Protein AF-0000000071798470 (afdb_homodimer)

Structure (mmCIF, N/CA/C/O backbone):
data_AF-0000000071798470-model_v1
#
loop_
_entity.id
_entity.type
_entity.pdbx_description
1 polymer 'STAS domain-containing protein'
#
loop_
_atom_site.group_PDB
_atom_site.id
_atom_site.type_symbol
_atom_site.label_atom_id
_atom_site.label_alt_id
_atom_site.label_comp_id
_atom_site.label_asym_id
_atom_site.label_entity_id
_atom_site.label_seq_id
_atom_site.pdbx_PDB_ins_code
_atom_site.Cartn_x
_atom_site.Cartn_y
_atom_site.Cartn_z
_atom_site.occupancy
_atom_site.B_iso_or_equiv
_atom_site.auth_seq_id
_atom_site.auth_comp_id
_atom_site.auth_asym_id
_atom_site.auth_atom_id
_atom_site.pdbx_PDB_model_num
ATOM 1 N N . MET A 1 1 ? -68.875 34.469 17.703 1 19.11 1 MET A N 1
ATOM 2 C CA . MET A 1 1 ? -67.625 35.062 17.219 1 19.11 1 MET A CA 1
ATOM 3 C C . MET A 1 1 ? -66.5 34.094 17.344 1 19.11 1 MET A C 1
ATOM 5 O O . MET A 1 1 ? -65.375 34.406 16.984 1 19.11 1 MET A O 1
ATOM 9 N N . ASP A 1 2 ? -66.625 33.125 18.172 1 19.61 2 ASP A N 1
ATOM 10 C CA . ASP A 1 2 ? -65.562 32.344 18.781 1 19.61 2 ASP A CA 1
ATOM 11 C C . ASP A 1 2 ? -64.938 31.375 17.781 1 19.61 2 ASP A C 1
ATOM 13 O O . ASP A 1 2 ? -64.312 30.391 18.156 1 19.61 2 ASP A O 1
ATOM 17 N N . SER A 1 3 ? -65.188 31.5 16.516 1 21 3 SER A N 1
ATOM 18 C CA . SER A 1 3 ? -64.75 30.422 15.617 1 21 3 SER A CA 1
ATOM 19 C C . SER A 1 3 ? -63.25 30.406 15.484 1 21 3 SER A C 1
ATOM 21 O O . SER A 1 3 ? -62.656 31.188 14.727 1 21 3 SER A O 1
ATOM 23 N N . VAL A 1 4 ? -62.594 30.438 16.641 1 23.03 4 VAL A N 1
ATOM 24 C CA . VAL A 1 4 ? -61.125 30.312 16.578 1 23.03 4 VAL A CA 1
ATOM 25 C C . VAL A 1 4 ? -60.75 29.109 15.727 1 23.03 4 VAL A C 1
ATOM 27 O O . VAL A 1 4 ? -61.125 27.984 16.031 1 23.03 4 VAL A O 1
ATOM 30 N N . SER A 1 5 ? -60.719 29.281 14.43 1 22.98 5 SER A N 1
ATOM 31 C CA . SER A 1 5 ? -60.25 28.297 13.445 1 22.98 5 SER A CA 1
ATOM 32 C C . SER A 1 5 ? -59.031 27.562 13.93 1 22.98 5 SER A C 1
ATOM 34 O O . SER A 1 5 ? -58.031 28.203 14.344 1 22.98 5 SER A O 1
ATOM 36 N N . LEU A 1 6 ? -59.219 26.5 14.625 1 24.48 6 LEU A N 1
ATOM 37 C CA . LEU A 1 6 ? -58.281 25.484 15.062 1 24.48 6 LEU A CA 1
ATOM 38 C C . LEU A 1 6 ? -57.188 25.266 14.008 1 24.48 6 LEU A C 1
ATOM 40 O O . LEU A 1 6 ? -57.5 24.812 12.898 1 24.48 6 LEU A O 1
ATOM 44 N N . LEU A 1 7 ? -56.344 26.297 13.805 1 26.36 7 LEU A N 1
ATOM 45 C CA . LEU A 1 7 ? -55.125 26.031 13.031 1 26.36 7 LEU A CA 1
ATOM 46 C C . LEU A 1 7 ? -54.594 24.641 13.336 1 26.36 7 LEU A C 1
ATOM 48 O O . LEU A 1 7 ? -54.406 24.297 14.508 1 26.36 7 LEU A O 1
ATOM 52 N N . GLY A 1 8 ? -55.031 23.594 12.641 1 27.8 8 GLY A N 1
ATOM 53 C CA . GLY A 1 8 ? -54.625 22.188 12.695 1 27.8 8 GLY A CA 1
ATOM 54 C C . GLY A 1 8 ? -53.156 22.016 13.055 1 27.8 8 GLY A C 1
ATOM 55 O O . GLY A 1 8 ? -52.375 22.969 12.992 1 27.8 8 GLY A O 1
ATOM 56 N N . PRO A 1 9 ? -52.906 21.078 13.922 1 30.75 9 PRO A N 1
ATOM 57 C CA . PRO A 1 9 ? -51.562 20.781 14.359 1 30.75 9 PRO A CA 1
ATOM 58 C C . PRO A 1 9 ? -50.531 20.938 13.234 1 30.75 9 PRO A C 1
ATOM 60 O O . PRO A 1 9 ? -50.875 20.812 12.055 1 30.75 9 PRO A O 1
ATOM 63 N N . PRO A 1 10 ? -49.531 21.703 13.414 1 31.58 10 PRO A N 1
ATOM 64 C CA . PRO A 1 10 ? -48.5 21.859 12.359 1 31.58 10 PRO A CA 1
ATOM 65 C C . PRO A 1 10 ? -48.281 20.562 11.586 1 31.58 10 PRO A C 1
ATOM 67 O O . PRO A 1 10 ? -48.281 19.484 12.164 1 31.58 10 PRO A O 1
ATOM 70 N N . ALA A 1 11 ? -48.844 20.359 10.391 1 33.94 11 ALA A N 1
ATOM 71 C CA . ALA A 1 11 ? -48.781 19.266 9.422 1 33.94 11 ALA A CA 1
ATOM 72 C C . ALA A 1 11 ? -47.406 18.562 9.508 1 33.94 11 ALA A C 1
ATOM 74 O O . ALA A 1 11 ? -46.375 19.203 9.5 1 33.94 11 ALA A O 1
ATOM 75 N N . GLN A 1 12 ? -47.375 17.484 10.273 1 38.31 12 GLN A N 1
ATOM 76 C CA . GLN A 1 12 ? -46.219 16.578 10.242 1 38.31 12 GLN A CA 1
ATOM 77 C C . GLN A 1 12 ? -45.594 16.547 8.859 1 38.31 12 GLN A C 1
ATOM 79 O O . GLN A 1 12 ? -46.281 16.438 7.848 1 38.31 12 GLN A O 1
ATOM 84 N N . PRO A 1 13 ? -44.438 17.094 8.719 1 47.56 13 PRO A N 1
ATOM 85 C CA . PRO A 1 13 ? -43.812 17.172 7.395 1 47.56 13 PRO A CA 1
ATOM 86 C C . PRO A 1 13 ? -43.938 15.867 6.598 1 47.56 13 PRO A C 1
ATOM 88 O O . PRO A 1 13 ? -43.812 14.781 7.16 1 47.56 13 PRO A O 1
ATOM 91 N N . LYS A 1 14 ? -44.75 15.711 5.605 1 51.59 14 LYS A N 1
ATOM 92 C CA . LYS A 1 14 ? -44.938 14.656 4.625 1 51.59 14 LYS A CA 1
ATOM 93 C C . LYS A 1 14 ? -43.625 14.031 4.203 1 51.59 14 LYS A C 1
ATOM 95 O O . LYS A 1 14 ? -42.625 14.75 3.99 1 51.59 14 LYS A O 1
ATOM 100 N N . ALA A 1 15 ? -43.438 12.703 4.375 1 65.81 15 ALA A N 1
ATOM 101 C CA . ALA A 1 15 ? -42.312 11.914 3.9 1 65.81 15 ALA A CA 1
ATOM 102 C C . ALA A 1 15 ? -42.031 12.188 2.424 1 65.81 15 ALA A C 1
ATOM 104 O O . ALA A 1 15 ? -42.969 12.188 1.604 1 65.81 15 ALA A O 1
ATOM 105 N N . VAL A 1 16 ? -40.938 12.844 2.086 1 72.38 16 VAL A N 1
ATOM 106 C CA . VAL A 1 16 ? -40.562 13.141 0.707 1 72.38 16 VAL A CA 1
ATOM 107 C C . VAL A 1 16 ? -39.531 12.133 0.22 1 72.38 16 VAL A C 1
ATOM 109 O O . VAL A 1 16 ? -38.531 11.867 0.908 1 72.38 16 VAL A O 1
ATOM 112 N N . ASN A 1 17 ? -39.969 11.398 -0.788 1 76.12 17 ASN A N 1
ATOM 113 C CA . ASN A 1 17 ? -38.969 10.531 -1.43 1 76.12 17 ASN A CA 1
ATOM 114 C C . ASN A 1 17 ? -37.906 11.344 -2.17 1 76.12 17 ASN A C 1
ATOM 116 O O . ASN A 1 17 ? -38.062 12.555 -2.348 1 76.12 17 ASN A O 1
ATOM 120 N N . GLN A 1 18 ? -36.906 10.742 -2.498 1 82.25 18 GLN A N 1
ATOM 121 C CA . GLN A 1 18 ? -35.781 11.422 -3.094 1 82.25 18 GLN A CA 1
ATOM 122 C C . GLN A 1 18 ? -36.156 12.062 -4.426 1 82.25 18 GLN A C 1
ATOM 124 O O . GLN A 1 18 ? -35.688 13.172 -4.738 1 82.25 18 GLN A O 1
ATOM 129 N N . ASP A 1 19 ? -36.938 11.352 -5.168 1 76.81 19 ASP A N 1
ATOM 130 C CA . ASP A 1 19 ? -37.344 11.891 -6.465 1 76.81 19 ASP A CA 1
ATOM 131 C C . ASP A 1 19 ? -38.156 13.156 -6.301 1 76.81 19 ASP A C 1
ATOM 133 O O . ASP A 1 19 ? -38 14.117 -7.059 1 76.81 19 ASP A O 1
ATOM 137 N N . GLU A 1 20 ? -39.031 13.062 -5.375 1 75 20 GLU A N 1
ATOM 138 C CA . GLU A 1 20 ? -39.875 14.227 -5.066 1 75 20 GLU A CA 1
ATOM 139 C C . GLU A 1 20 ? -39.031 15.383 -4.559 1 75 20 GLU A C 1
ATOM 141 O O . GLU A 1 20 ? -39.281 16.547 -4.906 1 75 20 GLU A O 1
ATOM 146 N N . PHE A 1 21 ? -38.125 14.992 -3.838 1 79.19 21 PHE A N 1
ATOM 147 C CA . PHE A 1 21 ? -37.219 16 -3.307 1 79.19 21 PHE A CA 1
ATOM 148 C C . PHE A 1 21 ? -36.438 16.656 -4.426 1 79.19 21 PHE A C 1
ATOM 150 O O . PHE A 1 21 ? -36.25 17.875 -4.445 1 79.19 21 PHE A O 1
ATOM 157 N N . ASP A 1 22 ? -35.906 15.891 -5.297 1 79.88 22 ASP A N 1
ATOM 158 C CA . ASP A 1 22 ? -35.094 16.391 -6.395 1 79.88 22 ASP A CA 1
ATOM 159 C C . ASP A 1 22 ? -35.906 17.312 -7.316 1 79.88 22 ASP A C 1
ATOM 161 O O . ASP A 1 22 ? -35.375 18.281 -7.855 1 79.88 22 ASP A O 1
ATOM 165 N N . SER A 1 23 ? -37.094 16.906 -7.426 1 75.25 23 SER A N 1
ATOM 166 C CA . SER A 1 23 ? -37.969 17.734 -8.25 1 75.25 23 SER A CA 1
ATOM 167 C C . SER A 1 23 ? -38.312 19.047 -7.555 1 75.25 23 SER A C 1
ATOM 169 O O . SER A 1 23 ? -38.375 20.109 -8.195 1 75.25 23 SER A O 1
ATOM 171 N N . ARG A 1 24 ? -38.438 18.969 -6.277 1 72.31 24 ARG A N 1
ATOM 172 C CA . ARG A 1 24 ? -38.812 20.141 -5.488 1 72.31 24 ARG A CA 1
ATOM 173 C C . ARG A 1 24 ? -37.656 21.141 -5.414 1 72.31 24 ARG A C 1
ATOM 175 O O . ARG A 1 24 ? -37.875 22.344 -5.449 1 72.31 24 ARG A O 1
ATOM 182 N N . PHE A 1 25 ? -36.5 20.656 -5.355 1 76.31 25 PHE A N 1
ATOM 183 C CA . PHE A 1 25 ? -35.375 21.547 -5.148 1 76.31 25 PHE A CA 1
ATOM 184 C C . PHE A 1 25 ? -34.5 21.609 -6.395 1 76.31 25 PHE A C 1
ATOM 186 O O . PHE A 1 25 ? -33.344 22.047 -6.332 1 76.31 25 PHE A O 1
ATOM 193 N N . ASN A 1 26 ? -34.938 21.25 -7.504 1 71.44 26 ASN A N 1
ATOM 194 C CA . ASN A 1 26 ? -34.25 21.328 -8.797 1 71.44 26 ASN A CA 1
ATOM 195 C C . ASN A 1 26 ? -32.875 20.734 -8.727 1 71.44 26 ASN A C 1
ATOM 197 O O . ASN A 1 26 ? -31.875 21.469 -8.75 1 71.44 26 ASN A O 1
ATOM 201 N N . PHE A 1 27 ? -32.812 19.531 -8.742 1 78 27 PHE A N 1
ATOM 202 C CA . PHE A 1 27 ? -31.562 18.797 -8.719 1 78 27 PHE A CA 1
ATOM 203 C C . PHE A 1 27 ? -30.797 18.984 -10.023 1 78 27 PHE A C 1
ATOM 205 O O . PHE A 1 27 ? -31.375 18.906 -11.109 1 78 27 PHE A O 1
ATOM 212 N N . ILE A 1 28 ? -29.609 19.562 -9.805 1 74.06 28 ILE A N 1
ATOM 213 C CA . ILE A 1 28 ? -28.734 19.75 -10.961 1 74.06 28 ILE A CA 1
ATOM 214 C C . ILE A 1 28 ? -28.016 18.438 -11.273 1 74.06 28 ILE A C 1
ATOM 216 O O . ILE A 1 28 ? -27.203 17.969 -10.469 1 74.06 28 ILE A O 1
ATOM 220 N N . ARG A 1 29 ? -28.5 17.859 -12.242 1 62.53 29 ARG A N 1
ATOM 221 C CA . ARG A 1 29 ? -27.875 16.609 -12.633 1 62.53 29 ARG A CA 1
ATOM 222 C C . ARG A 1 29 ? -26.516 16.859 -13.289 1 62.53 29 ARG A C 1
ATOM 224 O O . ARG A 1 29 ? -26.344 17.859 -14 1 62.53 29 ARG A O 1
ATOM 231 N N . TYR A 1 30 ? -25.5 16.453 -12.711 1 60.44 30 TYR A N 1
ATOM 232 C CA . TYR A 1 30 ? -24.156 16.594 -13.273 1 60.44 30 TYR A CA 1
ATOM 233 C C . TYR A 1 30 ? -24.141 16.156 -14.734 1 60.44 30 TYR A C 1
ATOM 235 O O . TYR A 1 30 ? -24.641 15.094 -15.078 1 60.44 30 TYR A O 1
ATOM 243 N N . LYS A 1 31 ? -24.062 17.156 -15.711 1 54.66 31 LYS A N 1
ATOM 244 C CA . LYS A 1 31 ? -23.984 16.875 -17.141 1 54.66 31 LYS A CA 1
ATOM 245 C C . LYS A 1 31 ? -23.078 15.68 -17.406 1 54.66 31 LYS A C 1
ATOM 247 O O . LYS A 1 31 ? -22.406 15.18 -16.5 1 54.66 31 LYS A O 1
ATOM 252 N N . LYS A 1 32 ? -22.438 15.797 -18.766 1 51.34 32 LYS A N 1
ATOM 253 C CA . LYS A 1 32 ? -21.812 14.781 -19.609 1 51.34 32 LYS A CA 1
ATOM 254 C C . LYS A 1 32 ? -20.562 14.211 -18.938 1 51.34 32 LYS A C 1
ATOM 256 O O . LYS A 1 32 ? -19.719 14.969 -18.453 1 51.34 32 LYS A O 1
ATOM 261 N N . LYS A 1 33 ? -20.688 13.07 -18.688 1 54.44 33 LYS A N 1
ATOM 262 C CA . LYS A 1 33 ? -19.625 12.203 -18.188 1 54.44 33 LYS A CA 1
ATOM 263 C C . LYS A 1 33 ? -18.312 12.453 -18.922 1 54.44 33 LYS A C 1
ATOM 265 O O . LYS A 1 33 ? -18.234 12.305 -20.156 1 54.44 33 LYS A O 1
ATOM 270 N N . LYS A 1 34 ? -17.484 13.391 -18.453 1 56.09 34 LYS A N 1
ATOM 271 C CA . LYS A 1 34 ? -16.172 13.484 -19.094 1 56.09 34 LYS A CA 1
ATOM 272 C C . LYS A 1 34 ? -15.492 12.117 -19.125 1 56.09 34 LYS A C 1
ATOM 274 O O . LYS A 1 34 ? -15.656 11.305 -18.219 1 56.09 34 LYS A O 1
ATOM 279 N N . THR A 1 35 ? -15.055 11.672 -20.281 1 59.88 35 THR A N 1
ATOM 280 C CA . THR A 1 35 ? -14.344 10.414 -20.469 1 59.88 35 THR A CA 1
ATOM 281 C C . THR A 1 35 ? -13.094 10.359 -19.594 1 59.88 35 THR A C 1
ATOM 283 O O . THR A 1 35 ? -12.57 11.398 -19.188 1 59.88 35 THR A O 1
ATOM 286 N N . ASN A 1 36 ? -12.727 9.18 -19.109 1 62.94 36 ASN A N 1
ATOM 287 C CA . ASN A 1 36 ? -11.516 8.969 -18.328 1 62.94 36 ASN A CA 1
ATOM 288 C C . ASN A 1 36 ? -10.312 9.656 -18.969 1 62.94 36 ASN A C 1
ATOM 290 O O . ASN A 1 36 ? -9.469 10.211 -18.25 1 62.94 36 ASN A O 1
ATOM 294 N N . ARG A 1 37 ? -10.297 9.703 -20.266 1 64 37 ARG A N 1
ATOM 295 C CA . ARG A 1 37 ? -9.195 10.336 -20.984 1 64 37 ARG A CA 1
ATOM 296 C C . ARG A 1 37 ? -9.227 11.852 -20.797 1 64 37 ARG A C 1
ATOM 298 O O . ARG A 1 37 ? -8.18 12.477 -20.578 1 64 37 ARG A O 1
ATOM 305 N N . GLU A 1 38 ? -10.375 12.328 -20.781 1 66.31 38 GLU A N 1
ATOM 306 C CA . GLU A 1 38 ? -10.492 13.781 -20.641 1 66.31 38 GLU A CA 1
ATOM 307 C C . GLU A 1 38 ? -10.117 14.227 -19.219 1 66.31 38 GLU A C 1
ATOM 309 O O . GLU A 1 38 ? -9.492 15.273 -19.047 1 66.31 38 GLU A O 1
ATOM 314 N N . VAL A 1 39 ? -10.438 13.352 -18.406 1 67.06 39 VAL A N 1
ATOM 315 C CA . VAL A 1 39 ? -10.141 13.695 -17.016 1 67.06 39 VAL A CA 1
ATOM 316 C C . VAL A 1 39 ? -8.625 13.664 -16.797 1 67.06 39 VAL A C 1
ATOM 318 O O . VAL A 1 39 ? -8.07 14.562 -16.156 1 67.06 39 VAL A O 1
ATOM 321 N N . LEU A 1 40 ? -8.047 12.703 -17.312 1 65.75 40 LEU A N 1
ATOM 322 C CA . LEU A 1 40 ? -6.598 12.57 -17.156 1 65.75 40 LEU A CA 1
ATOM 323 C C . LEU A 1 40 ? -5.875 13.719 -17.844 1 65.75 40 LEU A C 1
ATOM 325 O O . LEU A 1 40 ? -4.926 14.281 -17.297 1 65.75 40 LEU A O 1
ATOM 329 N N . LEU A 1 41 ? -6.32 14.047 -19.016 1 66.31 41 LEU A N 1
ATOM 330 C CA . LEU A 1 41 ? -5.699 15.133 -19.766 1 66.31 41 LEU A CA 1
ATOM 331 C C . LEU A 1 41 ? -5.922 16.469 -19.078 1 66.31 41 LEU A C 1
ATOM 333 O O . LEU A 1 41 ? -5.031 17.328 -19.078 1 66.31 41 LEU A O 1
ATOM 337 N N . ARG A 1 42 ? -6.98 16.531 -18.438 1 66.25 42 ARG A N 1
ATOM 338 C CA . ARG A 1 42 ? -7.258 17.781 -17.734 1 66.25 42 ARG A CA 1
ATOM 339 C C . ARG A 1 42 ? -6.406 17.891 -16.469 1 66.25 42 ARG A C 1
ATOM 341 O O . ARG A 1 42 ? -5.945 18.969 -16.125 1 66.25 42 ARG A O 1
ATOM 348 N N . LEU A 1 43 ? -6.234 16.797 -15.953 1 66.88 43 LEU A N 1
ATOM 349 C CA . LEU A 1 43 ? -5.41 16.797 -14.75 1 66.88 43 LEU A CA 1
ATOM 350 C C . LEU A 1 43 ? -3.973 17.203 -15.078 1 66.88 43 LEU A C 1
ATOM 352 O O . LEU A 1 43 ? -3.361 17.984 -14.344 1 66.88 43 LEU A O 1
ATOM 356 N N . ILE A 1 44 ? -3.52 16.641 -16.141 1 65.88 44 ILE A N 1
ATOM 357 C CA . ILE A 1 44 ? -2.164 16.953 -16.578 1 65.88 44 ILE A CA 1
ATOM 358 C C . ILE A 1 44 ? -2.092 18.406 -17.031 1 65.88 44 ILE A C 1
ATOM 360 O O . ILE A 1 44 ? -1.147 19.125 -16.688 1 65.88 44 ILE A O 1
ATOM 364 N N . ALA A 1 45 ? -3.1 18.781 -17.719 1 65.44 45 ALA A N 1
ATOM 365 C CA . ALA A 1 45 ? -3.146 20.156 -18.234 1 65.44 45 ALA A CA 1
ATOM 366 C C . ALA A 1 45 ? -3.262 21.156 -17.094 1 65.44 45 ALA A C 1
ATOM 368 O O . ALA A 1 45 ? -2.602 22.203 -17.109 1 65.44 45 ALA A O 1
ATOM 369 N N . ASP A 1 46 ? -4.012 20.797 -16.141 1 66.69 46 ASP A N 1
ATOM 370 C CA . ASP A 1 46 ? -4.211 21.703 -15.016 1 66.69 46 ASP A CA 1
ATOM 371 C C . ASP A 1 46 ? -2.939 21.828 -14.18 1 66.69 46 ASP A C 1
ATOM 373 O O . ASP A 1 46 ? -2.629 22.906 -13.68 1 66.69 46 ASP A O 1
ATOM 377 N N . ASN A 1 47 ? -2.258 20.797 -14.164 1 65.31 47 ASN A N 1
ATOM 378 C CA . ASN A 1 47 ? -1.011 20.828 -13.414 1 65.31 47 ASN A CA 1
ATOM 379 C C . ASN A 1 47 ? 0.062 21.641 -14.125 1 65.31 47 ASN A C 1
ATOM 381 O O . ASN A 1 47 ? 0.83 22.359 -13.492 1 65.31 47 ASN A O 1
ATOM 385 N N . LEU A 1 48 ? 0.033 21.469 -15.406 1 62.97 48 LEU A N 1
ATOM 386 C CA . LEU A 1 48 ? 1.044 22.156 -16.203 1 62.97 48 LEU A CA 1
ATOM 387 C C . LEU A 1 48 ? 0.655 23.609 -16.438 1 62.97 48 LEU A C 1
ATOM 389 O O . LEU A 1 48 ? 1.523 24.469 -16.578 1 62.97 48 LEU A O 1
ATOM 393 N N . HIS A 1 49 ? -0.631 23.781 -16.453 1 61.12 49 HIS A N 1
ATOM 394 C CA . HIS A 1 49 ? -1.118 25.125 -16.719 1 61.12 49 HIS A CA 1
ATOM 395 C C . HIS A 1 49 ? -0.898 26.047 -15.516 1 61.12 49 HIS A C 1
ATOM 397 O O . HIS A 1 49 ? -1.019 27.266 -15.633 1 61.12 49 HIS A O 1
ATOM 403 N N . SER A 1 50 ? -0.697 25.422 -14.43 1 62.16 50 SER A N 1
ATOM 404 C CA . SER A 1 50 ? -0.464 26.312 -13.297 1 62.16 50 SER A CA 1
ATOM 405 C C . SER A 1 50 ? 0.73 27.219 -13.555 1 62.16 50 SER A C 1
ATOM 407 O O . SER A 1 50 ? 0.887 28.25 -12.891 1 62.16 50 SER A O 1
ATOM 409 N N . TYR A 1 51 ? 1.627 26.875 -14.5 1 62.22 51 TYR A N 1
ATOM 410 C CA . TYR A 1 51 ? 2.76 27.75 -14.82 1 62.22 51 TYR A CA 1
ATOM 411 C C . TYR A 1 51 ? 2.494 28.547 -16.094 1 62.22 51 TYR A C 1
ATOM 413 O O . TYR A 1 51 ? 2.221 27.969 -17.156 1 62.22 51 TYR A O 1
ATOM 421 N N . LYS A 1 52 ? 1.747 29.734 -16.047 1 58.72 52 LYS A N 1
ATOM 422 C CA . LYS A 1 52 ? 1.357 30.609 -17.141 1 58.72 52 LYS A CA 1
ATOM 423 C C . LYS A 1 52 ? 2.518 30.828 -18.109 1 58.72 52 LYS A C 1
ATOM 425 O O . LYS A 1 52 ? 2.316 30.922 -19.328 1 58.72 52 LYS A O 1
ATOM 430 N N . SER A 1 53 ? 3.732 31.016 -17.578 1 63.06 53 SER A N 1
ATOM 431 C CA . SER A 1 53 ? 4.891 31.297 -18.422 1 63.06 53 SER A CA 1
ATOM 432 C C . SER A 1 53 ? 6.133 30.578 -17.922 1 63.06 53 SER A C 1
ATOM 434 O O . SER A 1 53 ? 6.199 30.203 -16.75 1 63.06 53 SER A O 1
ATOM 436 N N . ALA A 1 54 ? 7.039 30.125 -18.797 1 67.62 54 ALA A N 1
ATOM 437 C CA . ALA A 1 54 ? 8.352 29.562 -18.484 1 67.62 54 ALA A CA 1
ATOM 438 C C . ALA A 1 54 ? 9.078 30.422 -17.453 1 67.62 54 ALA A C 1
ATOM 440 O O . ALA A 1 54 ? 9.898 29.922 -16.688 1 67.62 54 ALA A O 1
ATOM 441 N N . LYS A 1 55 ? 8.703 31.625 -17.422 1 67.75 55 LYS A N 1
ATOM 442 C CA . LYS A 1 55 ? 9.336 32.531 -16.484 1 67.75 55 LYS A CA 1
ATOM 443 C C . LYS A 1 55 ? 8.938 32.219 -15.039 1 67.75 55 LYS A C 1
ATOM 445 O O . LYS A 1 55 ? 9.68 32.531 -14.102 1 67.75 55 LYS A O 1
ATOM 450 N N . ASP A 1 56 ? 7.898 31.5 -14.969 1 74.75 56 ASP A N 1
ATOM 451 C CA . ASP A 1 56 ? 7.426 31.156 -13.633 1 74.75 56 ASP A CA 1
ATOM 452 C C . ASP A 1 56 ? 8.234 30 -13.047 1 74.75 56 ASP A C 1
ATOM 454 O O . ASP A 1 56 ? 8.234 29.781 -11.836 1 74.75 56 ASP A O 1
ATOM 458 N N . LEU A 1 57 ? 8.93 29.438 -14 1 79.12 57 LEU A N 1
ATOM 459 C CA . LEU A 1 57 ? 9.75 28.312 -13.562 1 79.12 57 LEU A CA 1
ATOM 460 C C . LEU A 1 57 ? 11.117 28.797 -13.086 1 79.12 57 LEU A C 1
ATOM 462 O O . LEU A 1 57 ? 11.906 28.016 -12.547 1 79.12 57 LEU A O 1
ATOM 466 N N . LEU A 1 58 ? 11.375 30.109 -13.289 1 83.44 58 LEU A N 1
ATOM 467 C CA . LEU A 1 58 ? 12.664 30.688 -12.906 1 83.44 58 LEU A CA 1
ATOM 468 C C . LEU A 1 58 ? 12.477 31.812 -11.883 1 83.44 58 LEU A C 1
ATOM 470 O O . LEU A 1 58 ? 12.609 33 -12.219 1 83.44 58 LEU A O 1
ATOM 474 N N . PRO A 1 59 ? 12.344 31.406 -10.625 1 78.81 59 PRO A N 1
ATOM 475 C CA . PRO A 1 59 ? 12.094 32.406 -9.578 1 78.81 59 PRO A CA 1
ATOM 476 C C . PRO A 1 59 ? 13.25 33.375 -9.406 1 78.81 59 PRO A C 1
ATOM 478 O O . PRO A 1 59 ? 13.07 34.438 -8.828 1 78.81 59 PRO A O 1
ATOM 481 N N . PHE A 1 60 ? 14.461 33.031 -9.93 1 81.75 60 PHE A N 1
ATOM 482 C CA . PHE A 1 60 ? 15.633 33.875 -9.742 1 81.75 60 PHE A CA 1
ATOM 483 C C . PHE A 1 60 ? 15.445 35.25 -10.422 1 81.75 60 PHE A C 1
ATOM 485 O O . PHE A 1 60 ? 16 36.25 -9.984 1 81.75 60 PHE A O 1
ATOM 492 N N . LEU A 1 61 ? 14.578 35.281 -11.398 1 78.81 61 LEU A N 1
ATOM 493 C CA . LEU A 1 61 ? 14.352 36.5 -12.141 1 78.81 61 LEU A CA 1
ATOM 494 C C . LEU A 1 61 ? 13.609 37.531 -11.289 1 78.81 61 LEU A C 1
ATOM 496 O O . LEU A 1 61 ? 13.805 38.719 -11.445 1 78.81 61 LEU A O 1
ATOM 500 N N . SER A 1 62 ? 12.875 37.031 -10.328 1 76.62 62 SER A N 1
ATOM 501 C CA . SER A 1 62 ? 12.094 37.938 -9.484 1 76.62 62 SER A CA 1
ATOM 502 C C . SER A 1 62 ? 12.898 38.406 -8.281 1 76.62 62 SER A C 1
ATOM 504 O O . SER A 1 62 ? 12.883 39.594 -7.949 1 76.62 62 SER A O 1
ATOM 506 N N . TRP A 1 63 ? 13.688 37.562 -7.656 1 76.75 63 TRP A N 1
ATOM 507 C CA . TRP A 1 63 ? 14.352 37.969 -6.418 1 76.75 63 TRP A CA 1
ATOM 508 C C . TRP A 1 63 ? 15.625 38.75 -6.711 1 76.75 63 TRP A C 1
ATOM 510 O O . TRP A 1 63 ? 16.031 39.594 -5.922 1 76.75 63 TRP A O 1
ATOM 520 N N . ILE A 1 64 ? 16.281 38.5 -7.871 1 77.25 64 ILE A N 1
ATOM 521 C CA . ILE A 1 64 ? 17.516 39.219 -8.195 1 77.25 64 ILE A CA 1
ATOM 522 C C . ILE A 1 64 ? 17.234 40.688 -8.383 1 77.25 64 ILE A C 1
ATOM 524 O O . ILE A 1 64 ? 18.078 41.531 -8.07 1 77.25 64 ILE A O 1
ATOM 528 N N . ARG A 1 65 ? 16.016 40.938 -8.82 1 77.38 65 ARG A N 1
ATOM 529 C CA . ARG A 1 65 ? 15.648 42.312 -9.078 1 77.38 65 ARG A CA 1
ATOM 530 C C . ARG A 1 65 ? 15.375 43.062 -7.781 1 77.38 65 ARG A C 1
ATOM 532 O O . ARG A 1 65 ? 15.602 44.281 -7.695 1 77.38 65 ARG A O 1
ATOM 539 N N . ASN A 1 66 ? 15.094 42.344 -6.805 1 77.12 66 ASN A N 1
ATOM 540 C CA . ASN A 1 66 ? 14.695 42.969 -5.555 1 77.12 66 ASN A CA 1
ATOM 541 C C . ASN A 1 66 ? 15.758 42.812 -4.473 1 77.12 66 ASN A C 1
ATOM 543 O O . ASN A 1 66 ? 15.516 43.094 -3.301 1 77.12 66 ASN A O 1
ATOM 547 N N . TYR A 1 67 ? 16.953 42.406 -4.883 1 79.38 67 TYR A N 1
ATOM 548 C CA . TYR A 1 67 ? 18 42.188 -3.881 1 79.38 67 TYR A CA 1
ATOM 549 C C . TYR A 1 67 ? 18.672 43.5 -3.471 1 79.38 67 TYR A C 1
ATOM 551 O O . TYR A 1 67 ? 19.156 44.25 -4.32 1 79.38 67 TYR A O 1
ATOM 559 N N . ASP A 1 68 ? 18.547 43.75 -2.199 1 78.44 68 ASP A N 1
ATOM 560 C CA . ASP A 1 68 ? 19.188 44.938 -1.64 1 78.44 68 ASP A CA 1
ATOM 561 C C . ASP A 1 68 ? 20.641 44.656 -1.277 1 78.44 68 ASP A C 1
ATOM 563 O O . ASP A 1 68 ? 20.922 44.125 -0.202 1 78.44 68 ASP A O 1
ATOM 567 N N . MET A 1 69 ? 21.594 44.969 -2.109 1 75.88 69 MET A N 1
ATOM 568 C CA . MET A 1 69 ? 23.016 44.656 -1.954 1 75.88 69 MET A CA 1
ATOM 569 C C . MET A 1 69 ? 23.594 45.375 -0.731 1 75.88 69 MET A C 1
ATOM 571 O O . MET A 1 69 ? 24.406 44.812 -0.011 1 75.88 69 MET A O 1
ATOM 575 N N . ARG A 1 70 ? 23.234 46.531 -0.434 1 74.44 70 ARG A N 1
ATOM 576 C CA . ARG A 1 70 ? 23.812 47.344 0.636 1 74.44 70 ARG A CA 1
ATOM 577 C C . ARG A 1 70 ? 23.422 46.781 2.006 1 74.44 70 ARG A C 1
ATOM 579 O O . ARG A 1 70 ? 24.266 46.688 2.902 1 74.44 70 ARG A O 1
ATOM 586 N N . ALA A 1 71 ? 22.281 46.312 2.143 1 74.44 71 ALA A N 1
ATOM 587 C CA . ALA A 1 71 ? 21.781 45.938 3.457 1 74.44 71 ALA A CA 1
ATOM 588 C C . ALA A 1 71 ? 22.094 44.469 3.744 1 74.44 71 ALA A C 1
ATOM 590 O O . ALA A 1 71 ? 22.344 44.094 4.891 1 74.44 71 ALA A O 1
ATOM 591 N N . LYS A 1 72 ? 22.266 43.688 2.709 1 79.06 72 LYS A N 1
ATOM 592 C CA . LYS A 1 72 ? 22.219 42.25 2.961 1 79.06 72 LYS A CA 1
ATOM 593 C C . LYS A 1 72 ? 23.547 41.594 2.584 1 79.06 72 LYS A C 1
ATOM 595 O O . LYS A 1 72 ? 23.828 40.469 3.027 1 79.06 72 LYS A O 1
ATOM 600 N N . ALA A 1 73 ? 24.469 42.281 1.933 1 82.12 73 ALA A N 1
ATOM 601 C CA . ALA A 1 73 ? 25.641 41.656 1.35 1 82.12 73 ALA A CA 1
ATOM 602 C C . ALA A 1 73 ? 26.594 41.156 2.436 1 82.12 73 ALA A C 1
ATOM 604 O O . ALA A 1 73 ? 27.109 40.031 2.355 1 82.12 73 ALA A O 1
ATOM 605 N N . VAL A 1 74 ? 26.812 42 3.471 1 81.69 74 VAL A N 1
ATOM 606 C CA . VAL A 1 74 ? 27.766 41.625 4.523 1 81.69 74 VAL A CA 1
ATOM 607 C C . VAL A 1 74 ? 27.203 40.438 5.332 1 81.69 74 VAL A C 1
ATOM 609 O O . VAL A 1 74 ? 27.922 39.5 5.668 1 81.69 74 VAL A O 1
ATOM 612 N N . ARG A 1 75 ? 26.047 40.469 5.547 1 80.06 75 ARG A N 1
ATOM 613 C CA . ARG A 1 75 ? 25.406 39.406 6.305 1 80.06 75 ARG A CA 1
ATOM 614 C C . ARG A 1 75 ? 25.359 38.094 5.504 1 80.06 75 ARG A C 1
ATOM 616 O O . ARG A 1 75 ? 25.562 37.031 6.051 1 80.06 75 ARG A O 1
ATOM 623 N N . ASP A 1 76 ? 25.109 38.281 4.277 1 84.81 76 ASP A N 1
ATOM 624 C CA . ASP A 1 76 ? 25.062 37.094 3.414 1 84.81 76 ASP A CA 1
ATOM 625 C C . ASP A 1 76 ? 26.469 36.5 3.252 1 84.81 76 ASP A C 1
ATOM 627 O O . ASP A 1 76 ? 26.594 35.281 3.123 1 84.81 76 ASP A O 1
ATOM 631 N N . LEU A 1 77 ? 27.469 37.312 3.291 1 86.62 77 LEU A N 1
ATOM 632 C CA . LEU A 1 77 ? 28.828 36.812 3.164 1 86.62 77 LEU A CA 1
ATOM 633 C C . LEU A 1 77 ? 29.234 36 4.391 1 86.62 77 LEU A C 1
ATOM 635 O O . LEU A 1 77 ? 29.766 34.906 4.258 1 86.62 77 LEU A O 1
ATOM 639 N N . PHE A 1 78 ? 28.953 36.531 5.527 1 83.56 78 PHE A N 1
ATOM 640 C CA . PHE A 1 78 ? 29.297 35.812 6.754 1 83.56 78 PHE A CA 1
ATOM 641 C C . PHE A 1 78 ? 28.422 34.594 6.941 1 83.56 78 PHE A C 1
ATOM 643 O O . PHE A 1 78 ? 28.891 33.531 7.379 1 83.56 78 PHE A O 1
ATOM 650 N N . GLY A 1 79 ? 27.188 34.812 6.668 1 82.69 79 GLY A N 1
ATOM 651 C CA . GLY A 1 79 ? 26.281 33.688 6.773 1 82.69 79 GLY A CA 1
ATOM 652 C C . GLY A 1 79 ? 26.625 32.562 5.836 1 82.69 79 GLY A C 1
ATOM 653 O O . GLY A 1 79 ? 26.562 31.391 6.219 1 82.69 79 GLY A O 1
ATOM 654 N N . SER A 1 80 ? 27 32.906 4.656 1 88.25 80 SER A N 1
ATOM 655 C CA . SER A 1 80 ? 27.359 31.891 3.67 1 88.25 80 SER A CA 1
ATOM 656 C C . SER A 1 80 ? 28.625 31.156 4.082 1 88.25 80 SER A C 1
ATOM 658 O O . SER A 1 80 ? 28.766 29.953 3.82 1 88.25 80 SER A O 1
ATOM 660 N N . PHE A 1 81 ? 29.531 31.812 4.676 1 88.81 81 PHE A N 1
ATOM 661 C CA . PHE A 1 81 ? 30.766 31.188 5.16 1 88.81 81 PHE A CA 1
ATOM 662 C C . PHE A 1 81 ? 30.453 30.172 6.262 1 88.81 81 PHE A C 1
ATOM 664 O O . PHE A 1 81 ? 31.031 29.078 6.277 1 88.81 81 PHE A O 1
ATOM 671 N N . LEU A 1 82 ? 29.641 30.594 7.098 1 85.5 82 LEU A N 1
ATOM 672 C CA . LEU A 1 82 ? 29.266 29.719 8.195 1 85.5 82 LEU A CA 1
ATOM 673 C C . LEU A 1 82 ? 28.547 28.469 7.68 1 85.5 82 LEU A C 1
ATOM 675 O O . LEU A 1 82 ? 28.797 27.359 8.164 1 85.5 82 LEU A O 1
ATOM 679 N N . ILE A 1 83 ? 27.75 28.688 6.73 1 85.81 83 ILE A N 1
ATOM 680 C CA . ILE A 1 83 ? 27.016 27.578 6.148 1 85.81 83 ILE A CA 1
ATOM 681 C C . ILE A 1 83 ? 27.984 26.609 5.473 1 85.81 83 ILE A C 1
ATOM 683 O O . ILE A 1 83 ? 27.875 25.391 5.609 1 85.81 83 ILE A O 1
ATOM 687 N N . ALA A 1 84 ? 28.891 27.125 4.754 1 90.19 84 ALA A N 1
ATOM 688 C CA . ALA A 1 84 ? 29.906 26.281 4.105 1 90.19 84 ALA A CA 1
ATOM 689 C C . ALA A 1 84 ? 30.703 25.5 5.133 1 90.19 84 ALA A C 1
ATOM 691 O O . ALA A 1 84 ? 31 24.312 4.926 1 90.19 84 ALA A O 1
ATOM 692 N N . ALA A 1 85 ? 31 26.125 6.238 1 89.94 85 ALA A N 1
ATOM 693 C CA . ALA A 1 85 ? 31.781 25.484 7.293 1 89.94 85 ALA A CA 1
ATOM 694 C C . ALA A 1 85 ? 30.984 24.344 7.945 1 89.94 85 ALA A C 1
ATOM 696 O O . ALA A 1 85 ? 31.578 23.359 8.398 1 89.94 85 ALA A O 1
ATOM 697 N N . ILE A 1 86 ? 29.797 24.484 7.941 1 88 86 ILE A N 1
ATOM 698 C CA . ILE A 1 86 ? 28.938 23.484 8.555 1 88 86 ILE A CA 1
ATOM 699 C C . ILE A 1 86 ? 28.719 22.328 7.574 1 88 86 ILE A C 1
ATOM 701 O O . ILE A 1 86 ? 28.688 21.156 7.969 1 88 86 ILE A O 1
ATOM 705 N N . LEU A 1 87 ? 28.656 22.625 6.27 1 90.25 87 LEU A N 1
ATOM 706 C CA . LEU A 1 87 ? 28.25 21.641 5.27 1 90.25 87 LEU A CA 1
ATOM 707 C C . LEU A 1 87 ? 29.438 20.797 4.824 1 90.25 87 LEU A C 1
ATOM 709 O O . LEU A 1 87 ? 29.281 19.625 4.461 1 90.25 87 LEU A O 1
ATOM 713 N N . ILE A 1 88 ? 30.609 21.266 4.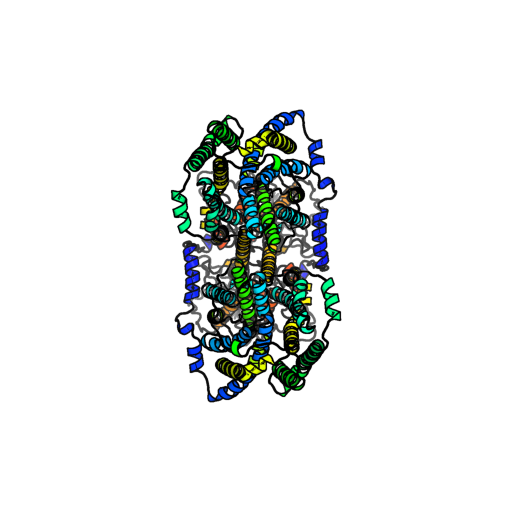859 1 91.44 88 ILE A N 1
ATOM 714 C CA . ILE A 1 88 ? 31.781 20.562 4.352 1 91.44 88 ILE A CA 1
ATOM 715 C C . ILE A 1 88 ? 32 19.281 5.164 1 91.44 88 ILE A C 1
ATOM 717 O O . ILE A 1 88 ? 32.125 18.188 4.602 1 91.44 88 ILE A O 1
ATOM 721 N N . PRO A 1 89 ? 32.031 19.391 6.488 1 91.38 89 PRO A N 1
ATOM 722 C CA . PRO A 1 89 ? 32.125 18.141 7.25 1 91.38 89 PRO A CA 1
ATOM 723 C C . PRO A 1 89 ? 31 17.172 6.961 1 91.38 89 PRO A C 1
ATOM 725 O O . PRO A 1 89 ? 31.203 15.953 6.953 1 91.38 89 PRO A O 1
ATOM 728 N N . GLN A 1 90 ? 29.859 17.688 6.711 1 90.75 90 GLN A N 1
ATOM 729 C CA . GLN A 1 90 ? 28.719 16.828 6.41 1 90.75 90 GLN A CA 1
ATOM 730 C C . GLN A 1 90 ? 28.906 16.094 5.086 1 90.75 90 GLN A C 1
ATOM 732 O O . GLN A 1 90 ? 28.531 14.93 4.957 1 90.75 90 GLN A O 1
ATOM 737 N N . GLY A 1 91 ? 29.438 16.828 4.152 1 91.88 91 GLY A N 1
ATOM 738 C CA . GLY A 1 91 ? 29.75 16.188 2.891 1 91.88 91 GLY A CA 1
ATOM 739 C C . GLY A 1 91 ? 30.75 15.062 3.033 1 91.88 91 GLY A C 1
ATOM 740 O O . GLY A 1 91 ? 30.625 14.023 2.379 1 91.88 91 GLY A O 1
ATOM 741 N N . LEU A 1 92 ? 31.703 15.273 3.885 1 90.94 92 LEU A N 1
ATOM 742 C CA . LEU A 1 92 ? 32.719 14.266 4.145 1 90.94 92 LEU A CA 1
ATOM 743 C C . LEU A 1 92 ? 32.125 13.039 4.812 1 90.94 92 LEU A C 1
ATOM 745 O O . LEU A 1 92 ? 32.406 11.906 4.434 1 90.94 92 LEU A O 1
ATOM 749 N N . MET A 1 93 ? 31.297 13.281 5.738 1 92 93 MET A N 1
ATOM 750 C CA . MET A 1 93 ? 30.641 12.195 6.461 1 92 93 MET A CA 1
ATOM 751 C C . MET A 1 93 ? 29.781 11.352 5.523 1 92 93 MET A C 1
ATOM 753 O O . MET A 1 93 ? 29.844 10.125 5.555 1 92 93 MET A O 1
ATOM 757 N N . ASN A 1 94 ? 29.078 12 4.711 1 91.75 94 ASN A N 1
ATOM 758 C CA . ASN A 1 94 ? 28.141 11.297 3.836 1 91.75 94 ASN A CA 1
ATOM 759 C C . ASN A 1 94 ? 28.859 10.586 2.695 1 91.75 94 ASN A C 1
ATOM 761 O O . ASN A 1 94 ? 28.438 9.523 2.254 1 91.75 94 ASN A O 1
ATOM 765 N N . GLY A 1 95 ? 29.938 11.18 2.273 1 91.06 95 GLY A N 1
ATOM 766 C CA . GLY A 1 95 ? 30.797 10.484 1.318 1 91.06 95 GLY A CA 1
ATOM 767 C C . GLY A 1 95 ? 31.422 9.227 1.887 1 91.06 95 GLY A C 1
ATOM 768 O O . GLY A 1 95 ? 31.531 8.211 1.198 1 91.06 95 GLY A O 1
ATOM 769 N N . PHE A 1 96 ? 31.797 9.328 3.098 1 90 96 PHE A N 1
ATOM 770 C CA . PHE A 1 96 ? 32.406 8.188 3.787 1 90 96 PHE A CA 1
ATOM 771 C C . PHE A 1 96 ? 31.375 7.066 3.939 1 90 96 PHE A C 1
ATOM 773 O O . PHE A 1 96 ? 31.703 5.895 3.732 1 90 96 PHE A O 1
ATOM 780 N N . LEU A 1 97 ? 30.172 7.426 4.188 1 89.12 97 LEU A N 1
ATOM 781 C CA . LEU A 1 97 ? 29.109 6.453 4.395 1 89.12 97 LEU A CA 1
ATOM 782 C C . LEU A 1 97 ? 28.75 5.746 3.09 1 89.12 97 LEU A C 1
ATOM 784 O O . LEU A 1 97 ? 28.438 4.559 3.09 1 89.12 97 LEU A O 1
ATOM 788 N N . SER A 1 98 ? 28.844 6.477 2.021 1 87.5 98 SER A N 1
ATOM 789 C CA . SER A 1 98 ? 28.531 5.891 0.721 1 87.5 98 SER A CA 1
ATOM 790 C C . SER A 1 98 ? 29.766 5.27 0.089 1 87.5 98 SER A C 1
ATOM 792 O O . SER A 1 98 ? 29.719 4.773 -1.038 1 87.5 98 SER A O 1
ATOM 794 N N . SER A 1 99 ? 30.906 5.309 0.736 1 85.62 99 SER A N 1
ATOM 795 C CA . SER A 1 99 ? 32.188 4.785 0.288 1 85.62 99 SER A CA 1
ATOM 796 C C . SER A 1 99 ? 32.688 5.527 -0.951 1 85.62 99 SER A C 1
ATOM 798 O O . SER A 1 99 ? 33.344 4.934 -1.822 1 85.62 99 SER A O 1
ATOM 800 N N . ASP A 1 100 ? 32.25 6.707 -1.091 1 86.81 100 ASP A N 1
ATOM 801 C CA . ASP A 1 100 ? 32.656 7.609 -2.162 1 86.81 100 ASP A CA 1
ATOM 802 C C . ASP A 1 100 ? 32.75 9.047 -1.665 1 86.81 100 ASP A C 1
ATOM 804 O O . ASP A 1 100 ? 31.828 9.844 -1.899 1 86.81 100 ASP A O 1
ATOM 808 N N . ILE A 1 101 ? 33.875 9.422 -1.133 1 88.19 101 ILE A N 1
ATOM 809 C CA . ILE A 1 101 ? 34.062 10.695 -0.443 1 88.19 101 ILE A CA 1
ATOM 810 C C . ILE A 1 101 ? 33.875 11.852 -1.427 1 88.19 101 ILE A C 1
ATOM 812 O O . ILE A 1 101 ? 33.156 12.805 -1.144 1 88.19 101 ILE A O 1
ATOM 816 N N . PRO A 1 102 ? 34.375 11.727 -2.662 1 88 102 PRO A N 1
ATOM 817 C CA . PRO A 1 102 ? 34.156 12.828 -3.605 1 88 102 PRO A CA 1
ATOM 818 C C . PRO A 1 102 ? 32.688 13.031 -3.928 1 88 102 PRO A C 1
ATOM 820 O O . PRO A 1 102 ? 32.25 14.172 -4.082 1 88 102 PRO A O 1
ATOM 823 N N . ALA A 1 103 ? 31.922 12.008 -4.031 1 89.19 103 ALA A N 1
ATOM 824 C CA . ALA A 1 103 ? 30.5 12.109 -4.316 1 89.19 103 ALA A CA 1
ATOM 825 C C . ALA A 1 103 ? 29.766 12.859 -3.203 1 89.19 103 ALA A C 1
ATOM 827 O O . ALA A 1 103 ? 28.828 13.609 -3.467 1 89.19 103 ALA A O 1
ATOM 828 N N . GLY A 1 104 ? 30.219 12.656 -1.98 1 91.12 104 GLY A N 1
ATOM 829 C CA . GLY A 1 104 ? 29.625 13.352 -0.855 1 91.12 104 GLY A CA 1
ATOM 830 C C . GLY A 1 104 ? 29.984 14.828 -0.815 1 91.12 104 GLY A C 1
ATOM 831 O O . GLY A 1 104 ? 29.125 15.664 -0.497 1 91.12 104 GLY A O 1
ATOM 832 N N . LEU A 1 105 ? 31.188 15.148 -1.155 1 90.25 105 LEU A N 1
ATOM 833 C CA . LEU A 1 105 ? 31.656 16.531 -1.144 1 90.25 105 LEU A CA 1
ATOM 834 C C . LEU A 1 105 ? 31 17.328 -2.268 1 90.25 105 LEU A C 1
ATOM 836 O O . LEU A 1 105 ? 30.609 18.484 -2.074 1 90.25 105 LEU A O 1
ATOM 840 N N . LEU A 1 106 ? 30.812 16.688 -3.34 1 90.94 106 LEU A N 1
ATOM 841 C CA . LEU A 1 106 ? 30.172 17.375 -4.465 1 90.94 106 LEU A CA 1
ATOM 842 C C . LEU A 1 106 ? 28.672 17.516 -4.238 1 90.94 106 LEU A C 1
ATOM 844 O O . LEU A 1 106 ? 28.031 18.359 -4.852 1 90.94 106 LEU A O 1
ATOM 848 N N . ALA A 1 107 ? 28.125 16.719 -3.381 1 93.44 107 ALA A N 1
ATOM 849 C CA . ALA A 1 107 ? 26.703 16.734 -3.076 1 93.44 107 ALA A CA 1
ATOM 850 C C . ALA A 1 107 ? 26.328 17.984 -2.287 1 93.44 107 ALA A C 1
ATOM 852 O O . ALA A 1 107 ? 25.141 18.359 -2.225 1 93.44 107 ALA A O 1
ATOM 853 N N . ILE A 1 108 ? 27.25 18.656 -1.689 1 91.56 108 ILE A N 1
ATOM 854 C CA . ILE A 1 108 ? 26.953 19.891 -0.974 1 91.56 108 ILE A CA 1
ATOM 855 C C . ILE A 1 108 ? 27.188 21.094 -1.889 1 91.56 108 ILE A C 1
ATOM 857 O O . ILE A 1 108 ? 26.594 22.156 -1.698 1 91.56 108 ILE A O 1
ATOM 861 N N . LEU A 1 109 ? 27.938 20.906 -2.889 1 91.81 109 LEU A N 1
ATOM 862 C CA . LEU A 1 109 ? 28.359 22.016 -3.748 1 91.81 109 LEU A CA 1
ATOM 863 C C . LEU A 1 109 ? 27.312 22.266 -4.836 1 91.81 109 LEU A C 1
ATOM 865 O O . LEU A 1 109 ? 26.766 23.359 -4.934 1 91.81 109 LEU A O 1
ATOM 869 N N . LEU A 1 110 ? 27 21.297 -5.574 1 91.75 110 LEU A N 1
ATOM 870 C CA . LEU A 1 110 ? 26.156 21.469 -6.762 1 91.75 110 LEU A CA 1
ATOM 871 C C . LEU A 1 110 ? 24.766 21.953 -6.383 1 91.75 110 LEU A C 1
ATOM 873 O O . LEU A 1 110 ? 24.25 22.891 -6.992 1 91.75 110 LEU A O 1
ATOM 877 N N . PRO A 1 111 ? 24.141 21.391 -5.395 1 92.62 111 PRO A N 1
ATOM 878 C CA . PRO A 1 111 ? 22.797 21.859 -5.051 1 92.62 111 PRO A CA 1
ATOM 879 C C . PRO A 1 111 ? 22.781 23.328 -4.629 1 92.62 111 PRO A C 1
ATOM 881 O O . PRO A 1 111 ? 21.828 24.047 -4.957 1 92.62 111 PRO A O 1
ATOM 884 N N . HIS A 1 112 ? 23.766 23.766 -3.902 1 91.62 112 HIS A N 1
ATOM 885 C CA . HIS A 1 112 ? 23.812 25.156 -3.463 1 91.62 112 HIS A CA 1
ATOM 886 C C . HIS A 1 112 ? 24.047 26.094 -4.641 1 91.62 112 HIS A C 1
ATOM 888 O O . HIS A 1 112 ? 23.609 27.25 -4.613 1 91.62 112 HIS A O 1
ATOM 894 N N . ALA A 1 113 ? 24.656 25.562 -5.645 1 92.69 113 ALA A N 1
ATOM 895 C CA . ALA A 1 113 ? 24.906 26.375 -6.832 1 92.69 113 ALA A CA 1
ATOM 896 C C . ALA A 1 113 ? 23.656 26.469 -7.707 1 92.69 113 ALA A C 1
ATOM 898 O O . ALA A 1 113 ? 23.469 27.453 -8.422 1 92.69 113 ALA A O 1
ATOM 899 N N . VAL A 1 114 ? 22.828 25.531 -7.664 1 93.06 114 VAL A N 1
ATOM 900 C CA . VAL A 1 114 ? 21.719 25.438 -8.602 1 93.06 114 VAL A CA 1
ATOM 901 C C . VAL A 1 114 ? 20.438 25.906 -7.926 1 93.06 114 VAL A C 1
ATOM 903 O O . VAL A 1 114 ? 19.562 26.5 -8.578 1 93.06 114 VAL A O 1
ATOM 906 N N . TYR A 1 115 ? 20.266 25.75 -6.629 1 91.62 115 TYR A N 1
ATOM 907 C CA . TYR A 1 115 ? 19.016 25.969 -5.898 1 91.62 115 TYR A CA 1
ATOM 908 C C . TYR A 1 115 ? 18.547 27.422 -6.047 1 91.62 115 TYR A C 1
ATOM 910 O O . TYR A 1 115 ? 17.359 27.672 -6.215 1 91.62 115 TYR A O 1
ATOM 918 N N . PRO A 1 116 ? 19.438 28.422 -6.027 1 89.81 116 PRO A N 1
ATOM 919 C CA . PRO A 1 116 ? 18.984 29.812 -6.109 1 89.81 116 PRO A CA 1
ATOM 920 C C . PRO A 1 116 ? 18.266 30.125 -7.422 1 89.81 116 PRO A C 1
ATOM 922 O O . PRO A 1 116 ? 17.469 31.062 -7.488 1 89.81 116 PRO A O 1
ATOM 925 N N . PHE A 1 117 ? 18.469 29.344 -8.375 1 90.62 117 PHE A N 1
ATOM 926 C CA . PHE A 1 117 ? 17.875 29.641 -9.68 1 90.62 117 PHE A CA 1
ATOM 927 C C . PHE A 1 117 ? 16.469 29.047 -9.789 1 90.62 117 PHE A C 1
ATOM 929 O O . PHE A 1 117 ? 15.625 29.594 -10.492 1 90.62 117 PHE A O 1
ATOM 936 N N . PHE A 1 118 ? 16.25 27.969 -9.125 1 91 118 PHE A N 1
ATOM 937 C CA . PHE A 1 118 ? 14.992 27.25 -9.352 1 91 118 PHE A CA 1
ATOM 938 C C . PHE A 1 118 ? 14.203 27.109 -8.055 1 91 118 PHE A C 1
ATOM 940 O O . PHE A 1 118 ? 13.008 26.812 -8.086 1 91 118 PHE A O 1
ATOM 947 N N . GLY A 1 119 ? 14.789 27.266 -6.941 1 87.44 119 GLY A N 1
ATOM 948 C CA . GLY A 1 119 ? 14.141 27.031 -5.664 1 87.44 119 GLY A CA 1
ATOM 949 C C . GLY A 1 119 ? 13.133 28.094 -5.301 1 87.44 119 GLY A C 1
ATOM 950 O O . GLY A 1 119 ? 13.195 29.219 -5.816 1 87.44 119 GLY A O 1
ATOM 951 N N . SER A 1 120 ? 12.102 27.703 -4.41 1 81.88 120 SER A N 1
ATOM 952 C CA . SER A 1 120 ? 11.062 28.641 -4.004 1 81.88 120 SER A CA 1
ATOM 953 C C . SER A 1 120 ? 11.266 29.109 -2.568 1 81.88 120 SER A C 1
ATOM 955 O O . SER A 1 120 ? 10.758 30.156 -2.176 1 81.88 120 SER A O 1
ATOM 957 N N . ALA A 1 121 ? 12 28.312 -1.837 1 79.06 121 ALA A N 1
ATOM 958 C CA . ALA A 1 121 ? 12.188 28.656 -0.431 1 79.06 121 ALA A CA 1
ATOM 959 C C . ALA A 1 121 ? 13.336 29.641 -0.259 1 79.06 121 ALA A C 1
ATOM 961 O O . ALA A 1 121 ? 14.328 29.594 -0.987 1 79.06 121 ALA A O 1
ATOM 962 N N . ARG A 1 122 ? 13.164 30.516 0.606 1 74.94 122 ARG A N 1
ATOM 963 C CA . ARG A 1 122 ? 14.188 31.531 0.851 1 74.94 122 ARG A CA 1
ATOM 964 C C . ARG A 1 122 ? 15.391 30.922 1.576 1 74.94 122 ARG A C 1
ATOM 966 O O . ARG A 1 122 ? 16.531 31.344 1.356 1 74.94 122 ARG A O 1
ATOM 973 N N . HIS A 1 123 ? 15.07 30.031 2.455 1 73.62 123 HIS A N 1
ATOM 974 C CA . HIS A 1 123 ? 16.125 29.375 3.219 1 73.62 123 HIS A CA 1
ATOM 975 C C . HIS A 1 123 ? 16.047 27.859 3.064 1 73.62 123 HIS A C 1
ATOM 977 O O . HIS A 1 123 ? 15.078 27.234 3.498 1 73.62 123 HIS A O 1
ATOM 983 N N . CYS A 1 124 ? 16.922 27.328 2.201 1 78.38 124 CYS A N 1
ATOM 984 C CA . CYS A 1 124 ? 16.953 25.875 2.037 1 78.38 124 CYS A CA 1
ATOM 985 C C . CYS A 1 124 ? 18.375 25.359 1.952 1 78.38 124 CYS A C 1
ATOM 987 O O . CYS A 1 124 ? 19.141 25.781 1.073 1 78.38 124 CYS A O 1
ATOM 989 N N . SER A 1 125 ? 18.734 24.656 2.932 1 79.06 125 SER A N 1
ATOM 990 C CA . SER A 1 125 ? 20.031 23.984 2.896 1 79.06 125 SER A CA 1
ATOM 991 C C . SER A 1 125 ? 19.906 22.562 2.355 1 79.06 125 SER A C 1
ATOM 993 O O . SER A 1 125 ? 19.25 21.719 2.953 1 79.06 125 SER A O 1
ATOM 995 N N . LEU A 1 126 ? 20.484 22.375 1.219 1 86.31 126 LEU A N 1
ATOM 996 C CA . LEU A 1 126 ? 20.422 21.062 0.572 1 86.31 126 LEU A CA 1
ATOM 997 C C . LEU A 1 126 ? 21.734 20.297 0.754 1 86.31 126 LEU A C 1
ATOM 999 O O . LEU A 1 126 ? 22.812 20.891 0.722 1 86.31 126 LEU A O 1
ATOM 1003 N N . GLY A 1 127 ? 21.641 19.078 1.029 1 81 127 GLY A N 1
ATOM 1004 C CA . GLY A 1 127 ? 22.797 18.203 1.152 1 81 127 GLY A CA 1
ATOM 1005 C C . GLY A 1 127 ? 22.438 16.719 1.182 1 81 127 GLY A C 1
ATOM 1006 O O . GLY A 1 127 ? 21.266 16.375 1.058 1 81 127 GLY A O 1
ATOM 1007 N N . ALA A 1 128 ? 23.531 16.016 1.127 1 73.19 128 ALA A N 1
ATOM 1008 C CA . ALA A 1 128 ? 23.328 14.578 1.329 1 73.19 128 ALA A CA 1
ATOM 1009 C C . ALA A 1 128 ? 23.234 14.242 2.814 1 73.19 128 ALA A C 1
ATOM 1011 O O . ALA A 1 128 ? 23.906 14.859 3.643 1 73.19 128 ALA A O 1
ATOM 1012 N N . PHE A 1 129 ? 22.297 13.508 3.121 1 82.31 129 PHE A N 1
ATOM 1013 C CA . PHE A 1 129 ? 22.141 13.148 4.527 1 82.31 129 PHE A CA 1
ATOM 1014 C C . PHE A 1 129 ? 22.453 11.672 4.75 1 82.31 129 PHE A C 1
ATOM 1016 O O . PHE A 1 129 ? 22.484 10.891 3.799 1 82.31 129 PHE A O 1
ATOM 1023 N N . SER A 1 130 ? 22.75 11.453 5.988 1 85.25 130 SER A N 1
ATOM 1024 C CA . SER A 1 130 ? 23.312 10.164 6.375 1 85.25 130 SER A CA 1
ATOM 1025 C C . SER A 1 130 ? 22.422 9.016 5.93 1 85.25 130 SER A C 1
ATOM 1027 O O . SER A 1 130 ? 22.891 8.039 5.348 1 85.25 130 SER A O 1
ATOM 1029 N N . ILE A 1 131 ? 21.156 9.195 6.121 1 87.88 131 ILE A N 1
ATOM 1030 C CA . ILE A 1 131 ? 20.234 8.102 5.828 1 87.88 131 ILE A CA 1
ATOM 1031 C C . ILE A 1 131 ? 20.141 7.906 4.316 1 87.88 131 ILE A C 1
ATOM 1033 O O . ILE A 1 131 ? 20.219 6.777 3.824 1 87.88 131 ILE A O 1
ATOM 1037 N N . ALA A 1 132 ? 20.047 8.953 3.6 1 90.25 132 ALA A N 1
ATOM 1038 C CA . ALA A 1 132 ? 19.984 8.867 2.143 1 90.25 132 ALA A CA 1
ATOM 1039 C C . ALA A 1 132 ? 21.266 8.289 1.562 1 90.25 132 ALA A C 1
ATOM 1041 O O . ALA A 1 132 ? 21.219 7.48 0.63 1 90.25 132 ALA A O 1
ATOM 1042 N N . SER A 1 133 ? 22.406 8.664 2.088 1 92.62 133 SER A N 1
ATOM 1043 C CA . SER A 1 133 ? 23.703 8.164 1.62 1 92.62 133 SER A CA 1
ATOM 1044 C C . SER A 1 133 ? 23.844 6.676 1.9 1 92.62 133 SER A C 1
ATOM 1046 O O . SER A 1 133 ? 24.422 5.938 1.091 1 92.62 133 SER A O 1
ATOM 1048 N N . PHE A 1 134 ? 23.344 6.34 3.021 1 92.44 134 PHE A N 1
ATOM 1049 C CA . PHE A 1 134 ? 23.453 4.93 3.389 1 92.44 134 PHE A CA 1
ATOM 1050 C C . PHE A 1 134 ? 22.5 4.082 2.543 1 92.44 134 PHE A C 1
ATOM 1052 O O . PHE A 1 134 ? 22.797 2.916 2.262 1 92.44 134 PHE A O 1
ATOM 1059 N N . LEU A 1 135 ? 21.359 4.652 2.125 1 93.25 135 LEU A N 1
ATOM 1060 C CA . LEU A 1 135 ? 20.469 3.971 1.19 1 93.25 135 LEU A CA 1
ATOM 1061 C C . LEU A 1 135 ? 21.172 3.701 -0.133 1 93.25 135 LEU A C 1
ATOM 1063 O O . LEU A 1 135 ? 21.047 2.613 -0.7 1 93.25 135 LEU A O 1
ATOM 1067 N N . VAL A 1 136 ? 21.938 4.688 -0.566 1 92.94 136 VAL A N 1
ATOM 1068 C CA . VAL A 1 136 ? 22.688 4.551 -1.814 1 92.94 136 VAL A CA 1
ATOM 1069 C C . VAL A 1 136 ? 23.75 3.471 -1.664 1 92.94 136 VAL A C 1
ATOM 1071 O O . VAL A 1 136 ? 23.922 2.631 -2.551 1 92.94 136 VAL A O 1
ATOM 1074 N N . TYR A 1 137 ? 24.406 3.492 -0.545 1 91.5 137 TYR A N 1
ATOM 1075 C CA . TYR A 1 137 ? 25.422 2.477 -0.254 1 91.5 137 TYR A CA 1
ATOM 1076 C C . TYR A 1 137 ? 24.812 1.079 -0.302 1 91.5 137 TYR A C 1
ATOM 1078 O O . TYR A 1 137 ? 25.375 0.17 -0.913 1 91.5 137 TYR A O 1
ATOM 1086 N N . SER A 1 138 ? 23.688 0.959 0.353 1 90.25 138 SER A N 1
ATOM 1087 C CA . SER A 1 138 ? 23.016 -0.332 0.425 1 90.25 138 SER A CA 1
ATOM 1088 C C . SER A 1 138 ? 22.594 -0.815 -0.959 1 90.25 138 SER A C 1
ATOM 1090 O O . SER A 1 138 ? 22.719 -2.002 -1.273 1 90.25 138 SER A O 1
ATOM 1092 N N . SER A 1 139 ? 22.109 0.051 -1.753 1 89.56 139 SER A N 1
ATOM 1093 C CA . SER A 1 139 ? 21.688 -0.301 -3.107 1 89.56 139 SER A CA 1
ATOM 1094 C C . SER A 1 139 ? 22.875 -0.74 -3.953 1 89.56 139 SER A C 1
ATOM 1096 O O . SER A 1 139 ? 22.781 -1.708 -4.711 1 89.56 139 SER A O 1
ATOM 1098 N N . MET A 1 140 ? 24.047 -0.063 -3.881 1 87.88 140 MET A N 1
ATOM 1099 C CA . MET A 1 140 ? 25.25 -0.392 -4.645 1 87.88 140 MET A CA 1
ATOM 1100 C C . MET A 1 140 ? 25.75 -1.788 -4.293 1 87.88 140 MET A C 1
ATOM 1102 O O . MET A 1 140 ? 26.172 -2.539 -5.172 1 87.88 140 MET A O 1
ATOM 1106 N N . HIS A 1 141 ? 25.578 -2.127 -3.137 1 82.62 141 HIS A N 1
ATOM 1107 C CA . HIS A 1 141 ? 26.141 -3.387 -2.646 1 82.62 141 HIS A CA 1
ATOM 1108 C C . HIS A 1 141 ? 25.203 -4.551 -2.959 1 82.62 141 HIS A C 1
ATOM 1110 O O . HIS A 1 141 ? 25.656 -5.66 -3.238 1 82.62 141 HIS A O 1
ATOM 1116 N N . HIS A 1 142 ? 23.969 -4.312 -3.004 1 76.81 142 HIS A N 1
ATOM 1117 C CA . HIS A 1 142 ? 23.047 -5.434 -3.123 1 76.81 142 HIS A CA 1
ATOM 1118 C C . HIS A 1 142 ? 22.484 -5.531 -4.535 1 76.81 142 HIS A C 1
ATOM 1120 O O . HIS A 1 142 ? 22.172 -6.625 -5.008 1 76.81 142 HIS A O 1
ATOM 1126 N N . SER A 1 143 ? 22.375 -4.453 -5.188 1 74.62 143 SER A N 1
ATOM 1127 C CA . SER A 1 143 ? 21.766 -4.469 -6.516 1 74.62 143 SER A CA 1
ATOM 1128 C C . SER A 1 143 ? 22.812 -4.234 -7.602 1 74.62 143 SER A C 1
ATOM 1130 O O . SER A 1 143 ? 22.531 -4.414 -8.789 1 74.62 143 SER A O 1
ATOM 1132 N N . GLY A 1 144 ? 24.047 -3.93 -7.215 1 76.25 144 GLY A N 1
ATOM 1133 C CA . GLY A 1 144 ? 25.109 -3.691 -8.172 1 76.25 144 GLY A CA 1
ATOM 1134 C C . GLY A 1 144 ? 24.922 -2.426 -8.984 1 76.25 144 GLY A C 1
ATOM 1135 O O . GLY A 1 144 ? 25.312 -2.365 -10.148 1 76.25 144 GLY A O 1
ATOM 1136 N N . SER A 1 145 ? 24.328 -1.458 -8.336 1 79.81 145 SER A N 1
ATOM 1137 C CA . SER A 1 145 ? 24.031 -0.205 -9.023 1 79.81 145 SER A CA 1
ATOM 1138 C C . SER A 1 145 ? 25.188 0.788 -8.883 1 79.81 145 SER A C 1
ATOM 1140 O O . SER A 1 145 ? 26.094 0.587 -8.07 1 79.81 145 SER A O 1
ATOM 1142 N N . SER A 1 146 ? 25.25 1.767 -9.797 1 88.31 146 SER A N 1
ATOM 1143 C CA . SER A 1 146 ? 26.156 2.896 -9.648 1 88.31 146 SER A CA 1
ATOM 1144 C C . SER A 1 146 ? 25.438 4.113 -9.07 1 88.31 146 SER A C 1
ATOM 1146 O O . SER A 1 146 ? 24.219 4.234 -9.188 1 88.31 146 SER A O 1
ATOM 1148 N N . VAL A 1 147 ? 26.219 4.977 -8.398 1 90.25 147 VAL A N 1
ATOM 1149 C CA . VAL A 1 147 ? 25.672 6.195 -7.816 1 90.25 147 VAL A CA 1
ATOM 1150 C C . VAL A 1 147 ? 25.031 7.047 -8.914 1 90.25 147 VAL A C 1
ATOM 1152 O O . VAL A 1 147 ? 23.938 7.594 -8.727 1 90.25 147 VAL A O 1
ATOM 1155 N N . ALA A 1 148 ? 25.672 7.023 -10.016 1 92.19 148 ALA A N 1
ATOM 1156 C CA . ALA A 1 148 ? 25.203 7.836 -11.141 1 92.19 148 ALA A CA 1
ATOM 1157 C C . ALA A 1 148 ? 23.828 7.379 -11.602 1 92.19 148 ALA A C 1
ATOM 1159 O O . ALA A 1 148 ? 22.922 8.195 -11.797 1 92.19 148 ALA A O 1
ATOM 1160 N N . THR A 1 149 ? 23.688 6.152 -11.695 1 93.38 149 THR A N 1
ATOM 1161 C CA . THR A 1 149 ? 22.422 5.598 -12.172 1 93.38 149 THR A CA 1
ATOM 1162 C C . THR A 1 149 ? 21.312 5.84 -11.156 1 93.38 149 THR A C 1
ATOM 1164 O O . THR A 1 149 ? 20.172 6.172 -11.531 1 93.38 149 THR A O 1
ATOM 1167 N N . LEU A 1 150 ? 21.641 5.672 -9.945 1 93.75 150 LEU A N 1
ATOM 1168 C CA . LEU A 1 150 ? 20.656 5.852 -8.898 1 93.75 150 LEU A CA 1
ATOM 1169 C C . LEU A 1 150 ? 20.203 7.309 -8.812 1 93.75 150 LEU A C 1
ATOM 1171 O O . LEU A 1 150 ? 19.016 7.59 -8.711 1 93.75 150 LEU A O 1
ATOM 1175 N N . THR A 1 151 ? 21.125 8.211 -8.875 1 94.44 151 THR A N 1
ATOM 1176 C CA . THR A 1 151 ? 20.797 9.625 -8.789 1 94.44 151 THR A CA 1
ATOM 1177 C C . THR A 1 151 ? 20.031 10.086 -10.031 1 94.44 151 THR A C 1
ATOM 1179 O O . THR A 1 151 ? 19.094 10.875 -9.93 1 94.44 151 THR A O 1
ATOM 1182 N N . LEU A 1 152 ? 20.438 9.602 -11.133 1 94.81 152 LEU A N 1
ATOM 1183 C CA . LEU A 1 152 ? 19.703 9.914 -12.352 1 94.81 152 LEU A CA 1
ATOM 1184 C C . LEU A 1 152 ? 18.281 9.383 -12.289 1 94.81 152 LEU A C 1
ATOM 1186 O O . LEU A 1 152 ? 17.328 10.055 -12.703 1 94.81 152 LEU A O 1
ATOM 1190 N N . GLY A 1 153 ? 18.219 8.156 -11.867 1 94.5 153 GLY A N 1
ATOM 1191 C CA . GLY A 1 153 ? 16.891 7.582 -11.688 1 94.5 153 GLY A CA 1
ATOM 1192 C C . GLY A 1 153 ? 16.031 8.375 -10.727 1 94.5 153 GLY A C 1
ATOM 1193 O O . GLY A 1 153 ? 14.844 8.602 -10.992 1 94.5 153 GLY A O 1
ATOM 1194 N N . CYS A 1 154 ? 16.578 8.773 -9.625 1 94 154 CYS A N 1
ATOM 1195 C CA . CYS A 1 154 ? 15.883 9.609 -8.656 1 94 154 CYS A CA 1
ATOM 1196 C C . CYS A 1 154 ? 15.398 10.898 -9.297 1 94 154 CYS A C 1
ATOM 1198 O O . CYS A 1 154 ? 14.258 11.312 -9.094 1 94 154 CYS A O 1
ATOM 1200 N N . GLY A 1 155 ? 16.25 11.516 -10.086 1 95.44 155 GLY A N 1
ATOM 1201 C CA . GLY A 1 155 ? 15.891 12.742 -10.773 1 95.44 155 GLY A CA 1
ATOM 1202 C C . GLY A 1 155 ? 14.766 12.562 -11.773 1 95.44 155 GLY A C 1
ATOM 1203 O O . GLY A 1 155 ? 13.891 13.414 -11.891 1 95.44 155 GLY A O 1
ATOM 1204 N N . LEU A 1 156 ? 14.789 11.5 -12.406 1 94.75 156 LEU A N 1
ATOM 1205 C CA . LEU A 1 156 ? 13.75 11.219 -13.391 1 94.75 156 LEU A CA 1
ATOM 1206 C C . LEU A 1 156 ? 12.398 11.031 -12.703 1 94.75 156 LEU A C 1
ATOM 1208 O O . LEU A 1 156 ? 11.375 11.508 -13.195 1 94.75 156 LEU A O 1
ATOM 1212 N N . PHE A 1 157 ? 12.406 10.32 -11.633 1 93 157 PHE A N 1
ATOM 1213 C CA . PHE A 1 157 ? 11.164 10.133 -10.898 1 93 157 PHE A CA 1
ATOM 1214 C C . PHE A 1 157 ? 10.648 11.461 -10.359 1 93 157 PHE A C 1
ATOM 1216 O O . PHE A 1 157 ? 9.438 11.688 -10.312 1 93 157 PHE A O 1
ATOM 1223 N N . GLN A 1 158 ? 11.539 12.281 -9.922 1 93.81 158 GLN A N 1
ATOM 1224 C CA . GLN A 1 158 ? 11.141 13.609 -9.461 1 93.81 158 GLN A CA 1
ATOM 1225 C C . GLN A 1 158 ? 10.531 14.43 -10.594 1 93.81 158 GLN A C 1
ATOM 1227 O O . GLN A 1 158 ? 9.562 15.156 -10.391 1 93.81 158 GLN A O 1
ATOM 1232 N N . MET A 1 159 ? 11.086 14.289 -11.719 1 92.88 159 MET A N 1
ATOM 1233 C CA . MET A 1 159 ? 10.57 15 -12.883 1 92.88 159 MET A CA 1
ATOM 1234 C C . MET A 1 159 ? 9.188 14.492 -13.266 1 92.88 159 MET A C 1
ATOM 1236 O O . MET A 1 159 ? 8.305 15.281 -13.625 1 92.88 159 MET A O 1
ATOM 1240 N N . ILE A 1 160 ? 9.016 13.242 -13.156 1 88.69 160 ILE A N 1
ATOM 1241 C CA . ILE A 1 160 ? 7.711 12.656 -13.43 1 88.69 160 ILE A CA 1
ATOM 1242 C C . ILE A 1 160 ? 6.699 13.164 -12.406 1 88.69 160 ILE A C 1
ATOM 1244 O O . ILE A 1 160 ? 5.562 13.492 -12.758 1 88.69 160 ILE A O 1
ATOM 1248 N N . HIS A 1 161 ? 7.113 13.148 -11.211 1 87.31 161 HIS A N 1
ATOM 1249 C CA . HIS A 1 161 ? 6.246 13.656 -10.156 1 87.31 161 HIS A CA 1
ATOM 1250 C C . HIS A 1 161 ? 5.867 15.109 -10.406 1 87.31 161 HIS A C 1
ATOM 1252 O O . HIS A 1 161 ? 4.746 15.531 -10.109 1 87.31 161 HIS A O 1
ATOM 1258 N N . PHE A 1 162 ? 6.777 15.898 -10.867 1 85.88 162 PHE A N 1
ATOM 1259 C CA . PHE A 1 162 ? 6.52 17.297 -11.203 1 85.88 162 PHE A CA 1
ATOM 1260 C C . PHE A 1 162 ? 5.516 17.406 -12.344 1 85.88 162 PHE A C 1
ATOM 1262 O O . PHE A 1 162 ? 4.621 18.25 -12.312 1 85.88 162 PHE A O 1
ATOM 1269 N N . ALA A 1 163 ? 5.703 16.547 -13.258 1 81.94 163 ALA A N 1
ATOM 1270 C CA . ALA A 1 163 ? 4.848 16.594 -14.445 1 81.94 163 ALA A CA 1
ATOM 1271 C C . ALA A 1 163 ? 3.43 16.141 -14.109 1 81.94 163 ALA A C 1
ATOM 1273 O O . ALA A 1 163 ? 2.459 16.641 -14.68 1 81.94 163 ALA A O 1
ATOM 1274 N N . PHE A 1 164 ? 3.395 15.211 -13.078 1 77.06 164 PHE A N 1
ATOM 1275 C CA . PHE A 1 164 ? 2.092 14.688 -12.695 1 77.06 164 PHE A CA 1
ATOM 1276 C C . PHE A 1 164 ? 1.753 15.07 -11.258 1 77.06 164 PHE A C 1
ATOM 1278 O O . PHE A 1 164 ? 2.641 15.164 -10.406 1 77.06 164 PHE A O 1
ATOM 1285 N N . PRO A 1 165 ? 0.523 15.523 -11.055 1 71 165 PRO A N 1
ATOM 1286 C CA . PRO A 1 165 ? 0.138 15.914 -9.703 1 71 165 PRO A CA 1
ATOM 1287 C C . PRO A 1 165 ? 0.097 14.727 -8.734 1 71 165 PRO A C 1
ATOM 1289 O O . PRO A 1 165 ? -0.981 14.32 -8.297 1 71 165 PRO A O 1
ATOM 1292 N N . LEU A 1 166 ? 1.297 14.289 -8.391 1 69.62 166 LEU A N 1
ATOM 1293 C CA . LEU A 1 166 ? 1.379 13.117 -7.516 1 69.62 166 LEU A CA 1
ATOM 1294 C C . LEU A 1 166 ? 1.542 13.539 -6.059 1 69.62 166 LEU A C 1
ATOM 1296 O O . LEU A 1 166 ? 2.314 12.93 -5.316 1 69.62 166 LEU A O 1
ATOM 1300 N N . ASP A 1 167 ? 0.892 14.648 -5.703 1 65.44 167 ASP A N 1
ATOM 1301 C CA . ASP A 1 167 ? 1.005 15.164 -4.344 1 65.44 167 ASP A CA 1
ATOM 1302 C C . ASP A 1 167 ? 0.543 14.125 -3.322 1 65.44 167 ASP A C 1
ATOM 1304 O O . ASP A 1 167 ? 0.95 14.164 -2.16 1 65.44 167 ASP A O 1
ATOM 1308 N N . PHE A 1 168 ? -0.176 13.219 -3.895 1 67.56 168 PHE A N 1
ATOM 1309 C CA . PHE A 1 168 ? -0.694 12.188 -3.008 1 67.56 168 PHE A CA 1
ATOM 1310 C C . PHE A 1 168 ? 0.428 11.266 -2.531 1 67.56 168 PHE A C 1
ATOM 1312 O O . PHE A 1 168 ? 0.326 10.656 -1.466 1 67.56 168 PHE A O 1
ATOM 1319 N N . VAL A 1 169 ? 1.47 11.312 -3.232 1 69.44 169 VAL A N 1
ATOM 1320 C CA . VAL A 1 169 ? 2.574 10.414 -2.912 1 69.44 169 VAL A CA 1
ATOM 1321 C C . VAL A 1 169 ? 3.24 10.859 -1.612 1 69.44 169 VAL A C 1
ATOM 1323 O O . VAL A 1 169 ? 3.709 10.023 -0.831 1 69.44 169 VAL A O 1
ATOM 1326 N N . LEU A 1 170 ? 3.178 12.125 -1.336 1 69.06 170 LEU A N 1
ATOM 1327 C CA . LEU A 1 170 ? 3.852 12.688 -0.17 1 69.06 170 LEU A CA 1
ATOM 1328 C C . LEU A 1 170 ? 3.107 12.336 1.111 1 69.06 170 LEU A C 1
ATOM 1330 O O . LEU A 1 170 ? 3.719 12.203 2.176 1 69.06 170 LEU A O 1
ATOM 1334 N N . SER A 1 171 ? 1.855 12.055 0.948 1 69.81 171 SER A N 1
ATOM 1335 C CA . SER A 1 171 ? 1.015 11.82 2.117 1 69.81 171 SER A CA 1
ATOM 1336 C C . SER A 1 171 ? 1.038 10.352 2.529 1 69.81 171 SER A C 1
ATOM 1338 O O . SER A 1 171 ? 0.552 9.992 3.604 1 69.81 171 SER A O 1
ATOM 1340 N N . PHE A 1 172 ? 1.774 9.602 1.778 1 72.25 172 PHE A N 1
ATOM 1341 C CA . PHE A 1 172 ? 1.744 8.164 2.012 1 72.25 172 PHE A CA 1
ATOM 1342 C C . PHE A 1 172 ? 2.73 7.77 3.105 1 72.25 172 PHE A C 1
ATOM 1344 O O . PHE A 1 172 ? 2.656 6.668 3.648 1 72.25 172 PHE A O 1
ATOM 1351 N N . VAL A 1 173 ? 3.594 8.664 3.41 1 81.88 173 VAL A N 1
ATOM 1352 C CA . VAL A 1 173 ? 4.621 8.305 4.379 1 81.88 173 VAL A CA 1
ATOM 1353 C C . VAL A 1 173 ? 4.414 9.086 5.672 1 81.88 173 VAL A C 1
ATOM 1355 O O . VAL A 1 173 ? 4.867 10.227 5.793 1 81.88 173 VAL A O 1
ATOM 1358 N N . PRO A 1 174 ? 3.762 8.406 6.629 1 80.69 174 PRO A N 1
ATOM 1359 C CA . PRO A 1 174 ? 3.537 9.117 7.891 1 80.69 174 PRO A CA 1
ATOM 1360 C C . PRO A 1 174 ? 4.832 9.398 8.648 1 80.69 174 PRO A C 1
ATOM 1362 O O . PRO A 1 174 ? 5.855 8.766 8.383 1 80.69 174 PRO A O 1
ATOM 1365 N N . THR A 1 175 ? 4.758 10.305 9.531 1 79.5 175 THR A N 1
ATOM 1366 C CA . THR A 1 175 ? 5.922 10.727 10.297 1 79.5 175 THR A CA 1
ATOM 1367 C C . THR A 1 175 ? 6.438 9.586 11.172 1 79.5 175 THR A C 1
ATOM 1369 O O . THR A 1 175 ? 7.648 9.43 11.344 1 79.5 175 THR A O 1
ATOM 1372 N N . ASN A 1 176 ? 5.551 8.836 11.703 1 82.56 176 ASN A N 1
ATOM 1373 C CA . ASN A 1 176 ? 5.957 7.746 12.578 1 82.56 176 ASN A CA 1
ATOM 1374 C C . ASN A 1 176 ? 6.715 6.664 11.812 1 82.56 176 ASN A C 1
ATOM 1376 O O . ASN A 1 176 ? 7.602 6.012 12.367 1 82.56 176 ASN A O 1
ATOM 1380 N N . LEU A 1 177 ? 6.344 6.477 10.594 1 87.5 177 LEU A N 1
ATOM 1381 C CA . LEU A 1 177 ? 7.062 5.527 9.75 1 87.5 177 LEU A CA 1
ATOM 1382 C C . LEU A 1 177 ? 8.5 5.988 9.516 1 87.5 177 LEU A C 1
ATOM 1384 O O . LEU A 1 177 ? 9.438 5.195 9.633 1 87.5 177 LEU A O 1
ATOM 1388 N N . LEU A 1 178 ? 8.656 7.25 9.258 1 86.38 178 LEU A N 1
ATOM 1389 C CA . LEU A 1 178 ? 9.984 7.809 9.016 1 86.38 178 LEU A CA 1
ATOM 1390 C C . LEU A 1 178 ? 10.852 7.723 10.266 1 86.38 178 LEU A C 1
ATOM 1392 O O . LEU A 1 178 ? 12.039 7.41 10.18 1 86.38 178 LEU A O 1
ATOM 1396 N N . LEU A 1 179 ? 10.25 7.98 11.352 1 85.5 179 LEU A N 1
ATOM 1397 C CA . LEU A 1 179 ? 11 7.938 12.609 1 85.5 179 LEU A CA 1
ATOM 1398 C C . LEU A 1 179 ? 11.477 6.52 12.906 1 85.5 179 LEU A C 1
ATOM 1400 O O . LEU A 1 179 ? 12.617 6.32 13.328 1 85.5 179 LEU A O 1
ATOM 1404 N N . GLY A 1 180 ? 10.57 5.598 12.773 1 87.5 180 GLY A N 1
ATOM 1405 C CA . GLY A 1 180 ? 10.945 4.211 12.984 1 87.5 180 GLY A CA 1
ATOM 1406 C C . GLY A 1 180 ? 12.016 3.73 12.023 1 87.5 180 GLY A C 1
ATOM 1407 O O . GLY A 1 180 ? 12.977 3.072 12.43 1 87.5 180 GLY A O 1
ATOM 1408 N N . PHE A 1 181 ? 11.82 4.027 10.805 1 91.25 181 PHE A N 1
ATOM 1409 C CA . PHE A 1 181 ? 12.797 3.633 9.789 1 91.25 181 PHE A CA 1
ATOM 1410 C C . PHE A 1 181 ? 14.148 4.266 10.07 1 91.25 181 PHE A C 1
ATOM 1412 O O . PHE A 1 181 ? 15.188 3.6 9.977 1 91.25 181 PHE A O 1
ATOM 1419 N N . ASN A 1 182 ? 14.156 5.586 10.398 1 89.56 182 ASN A N 1
ATOM 1420 C CA . ASN A 1 182 ? 15.398 6.297 10.695 1 89.56 182 ASN A CA 1
ATOM 1421 C C . ASN A 1 182 ? 16.125 5.684 11.883 1 89.56 182 ASN A C 1
ATOM 1423 O O . ASN A 1 182 ? 17.359 5.605 11.898 1 89.56 182 ASN A O 1
ATOM 1427 N N . LEU A 1 183 ? 15.398 5.289 12.836 1 88.81 183 LEU A N 1
ATOM 1428 C CA . LEU A 1 183 ? 16.016 4.645 13.992 1 88.81 183 LEU A CA 1
ATOM 1429 C C . LEU A 1 183 ? 16.672 3.328 13.594 1 88.81 183 LEU A C 1
ATOM 1431 O O . LEU A 1 183 ? 17.781 3.02 14.047 1 88.81 183 LEU A O 1
ATOM 1435 N N . GLY A 1 184 ? 15.953 2.553 12.836 1 91 184 GLY A N 1
ATOM 1436 C CA . GLY A 1 184 ? 16.531 1.311 12.352 1 91 184 GLY A CA 1
ATOM 1437 C C . GLY A 1 184 ? 17.797 1.521 11.539 1 91 184 GLY A C 1
ATOM 1438 O O . GLY A 1 184 ? 18.781 0.807 11.727 1 91 184 GLY A O 1
ATOM 1439 N N . VAL A 1 185 ? 17.812 2.49 10.68 1 91.88 185 VAL A N 1
ATOM 1440 C CA . VAL A 1 185 ? 18.969 2.793 9.844 1 91.88 185 VAL A CA 1
ATOM 1441 C C . VAL A 1 185 ? 20.109 3.293 10.711 1 91.88 185 VAL A C 1
ATOM 1443 O O . VAL A 1 185 ? 21.281 2.992 10.438 1 91.88 185 VAL A O 1
ATOM 1446 N N . THR A 1 186 ? 19.797 4.098 11.695 1 90.12 186 THR A N 1
ATOM 1447 C CA . THR A 1 186 ? 20.812 4.598 12.609 1 90.12 186 THR A CA 1
ATOM 1448 C C . THR A 1 186 ? 21.547 3.439 13.281 1 90.12 186 THR A C 1
ATOM 1450 O O . THR A 1 186 ? 22.781 3.451 13.391 1 90.12 186 THR A O 1
ATOM 1453 N N . ILE A 1 187 ? 20.812 2.523 13.664 1 88.81 187 ILE A N 1
ATOM 1454 C CA . ILE A 1 187 ? 21.406 1.354 14.305 1 88.81 187 ILE A CA 1
ATOM 1455 C C . ILE A 1 187 ? 22.281 0.607 13.297 1 88.81 187 ILE A C 1
ATOM 1457 O O . ILE A 1 187 ? 23.391 0.172 13.633 1 88.81 187 ILE A O 1
ATOM 1461 N N . ARG A 1 188 ? 21.859 0.514 12.164 1 90 188 ARG A N 1
ATOM 1462 C CA . ARG A 1 188 ? 22.609 -0.175 11.125 1 90 188 ARG A CA 1
ATOM 1463 C C . ARG A 1 188 ? 23.891 0.586 10.789 1 90 188 ARG A C 1
ATOM 1465 O O . ARG A 1 188 ? 24.922 -0.021 10.492 1 90 188 ARG A O 1
ATOM 1472 N N . ILE A 1 189 ? 23.797 1.886 10.711 1 90.19 189 ILE A N 1
ATOM 1473 C CA . ILE A 1 189 ? 24.969 2.707 10.469 1 90.19 189 ILE A CA 1
ATOM 1474 C C . ILE A 1 189 ? 26 2.473 11.57 1 90.19 189 ILE A C 1
ATOM 1476 O O . ILE A 1 189 ? 27.203 2.34 11.297 1 90.19 189 ILE A O 1
ATOM 1480 N N . PHE A 1 190 ? 25.547 2.359 12.75 1 86.38 190 PHE A N 1
ATOM 1481 C CA . PHE A 1 190 ? 26.422 2.102 13.883 1 86.38 190 PHE A CA 1
ATOM 1482 C C . PHE A 1 190 ? 27.156 0.772 13.703 1 86.38 190 PHE A C 1
ATOM 1484 O O . PHE A 1 190 ? 28.359 0.685 13.938 1 86.38 190 PHE A O 1
ATOM 1491 N N . LEU A 1 191 ? 26.453 -0.162 13.289 1 84.44 191 LEU A N 1
ATOM 1492 C CA . LEU A 1 191 ? 27.031 -1.482 13.078 1 84.44 191 LEU A CA 1
ATOM 1493 C C . LEU A 1 191 ? 28 -1.473 11.898 1 84.44 191 LEU A C 1
ATOM 1495 O O . LEU A 1 191 ? 29.016 -2.174 11.914 1 84.44 191 LEU A O 1
ATOM 1499 N N . HIS A 1 192 ? 27.609 -0.642 10.93 1 85.25 192 HIS A N 1
ATOM 1500 C CA . HIS A 1 192 ? 28.422 -0.521 9.727 1 85.25 192 HIS A CA 1
ATOM 1501 C C . HIS A 1 192 ? 29.766 0.145 10.039 1 85.25 192 HIS A C 1
ATOM 1503 O O . HIS A 1 192 ? 30.766 -0.165 9.406 1 85.25 192 HIS A O 1
ATOM 1509 N N . LEU A 1 193 ? 29.812 1.062 10.977 1 86 193 LEU A N 1
ATOM 1510 C CA . LEU A 1 193 ? 31 1.831 11.297 1 86 193 LEU A CA 1
ATOM 1511 C C . LEU A 1 193 ? 31.875 1.075 12.289 1 86 193 LEU A C 1
ATOM 1513 O O . LEU A 1 193 ? 33.031 1.451 12.516 1 86 193 LEU A O 1
ATOM 1517 N N . TRP A 1 194 ? 31.438 0.019 12.734 1 78.06 194 TRP A N 1
ATOM 1518 C CA . TRP A 1 194 ? 32.094 -0.71 13.812 1 78.06 194 TRP A CA 1
ATOM 1519 C C . TRP A 1 194 ? 33.5 -1.192 13.367 1 78.06 194 TRP A C 1
ATOM 1521 O O . TRP A 1 194 ? 34.469 -1.082 14.125 1 78.06 194 TRP A O 1
ATOM 1531 N N . PRO A 1 195 ? 33.562 -1.738 12.094 1 77.19 195 PRO A N 1
ATOM 1532 C CA . PRO A 1 195 ? 34.906 -2.16 11.664 1 77.19 195 PRO A CA 1
ATOM 1533 C C . PRO A 1 195 ? 35.906 -0.996 11.57 1 77.19 195 PRO A C 1
ATOM 1535 O O . PRO A 1 195 ? 37.094 -1.167 11.836 1 77.19 195 PRO A O 1
ATOM 1538 N N . THR A 1 196 ? 35.406 0.113 11.117 1 75.69 196 THR A N 1
ATOM 1539 C CA . THR A 1 196 ? 36.25 1.298 11.008 1 75.69 196 THR A CA 1
ATOM 1540 C C . THR A 1 196 ? 36.688 1.766 12.391 1 75.69 196 THR A C 1
ATOM 1542 O O . THR A 1 196 ? 37.844 2.205 12.562 1 75.69 196 THR A O 1
ATOM 1545 N N . ILE A 1 197 ? 35.875 1.618 13.352 1 76.31 197 ILE A N 1
ATOM 1546 C CA . ILE A 1 197 ? 36.156 2.039 14.719 1 76.31 197 ILE A CA 1
ATOM 1547 C C . ILE A 1 197 ? 37.188 1.098 15.344 1 76.31 197 ILE A C 1
ATOM 1549 O O . ILE A 1 197 ? 38.094 1.541 16.047 1 76.31 197 ILE A O 1
ATOM 1553 N N . MET A 1 198 ? 37 -0.158 14.953 1 69.25 198 MET A N 1
ATOM 1554 C CA . MET A 1 198 ? 37.875 -1.147 15.578 1 69.25 198 MET A CA 1
ATOM 1555 C C . MET A 1 198 ? 39.094 -1.443 14.695 1 69.25 198 MET A C 1
ATOM 1557 O O . MET A 1 198 ? 40.062 -2.074 15.141 1 69.25 198 MET A O 1
ATOM 1561 N N . ASN A 1 199 ? 39.188 -0.681 13.492 1 61.25 199 ASN A N 1
ATOM 1562 C CA . ASN A 1 199 ? 40.25 -0.886 12.531 1 61.25 199 ASN A CA 1
ATOM 1563 C C . ASN A 1 199 ? 40.438 -2.363 12.188 1 61.25 199 ASN A C 1
ATOM 1565 O O . ASN A 1 199 ? 41.531 -2.898 12.273 1 61.25 199 ASN A O 1
ATOM 1569 N N . PHE A 1 200 ? 39.25 -3.111 12.008 1 54.03 200 PHE A N 1
ATOM 1570 C CA . PHE A 1 200 ? 39.344 -4.508 11.602 1 54.03 200 PHE A CA 1
ATOM 1571 C C . PHE A 1 200 ? 39.844 -4.617 10.164 1 54.03 200 PHE A C 1
ATOM 1573 O O . PHE A 1 200 ? 39.469 -3.803 9.312 1 54.03 200 PHE A O 1
ATOM 1580 N N . ARG A 1 201 ? 40.875 -5.207 9.828 1 44.69 201 ARG A N 1
ATOM 1581 C CA . ARG A 1 201 ? 41.219 -5.52 8.445 1 44.69 201 ARG A CA 1
ATOM 1582 C C . ARG A 1 201 ? 40 -6.098 7.703 1 44.69 201 ARG A C 1
ATOM 1584 O O . ARG A 1 201 ? 39.281 -6.93 8.242 1 44.69 201 ARG A O 1
ATOM 1591 N N . THR A 1 202 ? 39.375 -5.43 6.691 1 46.69 202 THR A N 1
ATOM 1592 C CA . THR A 1 202 ? 38.188 -5.363 5.832 1 46.69 202 THR A CA 1
ATOM 1593 C C . THR A 1 202 ? 37.688 -6.766 5.492 1 46.69 202 THR A C 1
ATOM 1595 O O . THR A 1 202 ? 36.562 -6.938 5.09 1 46.69 202 THR A O 1
ATOM 1598 N N . GLU A 1 203 ? 38.656 -7.73 5.324 1 45.09 203 GLU A N 1
ATOM 1599 C CA . GLU A 1 203 ? 38.188 -8.953 4.652 1 45.09 203 GLU A CA 1
ATOM 1600 C C . GLU A 1 203 ? 37.094 -9.648 5.449 1 45.09 203 GLU A C 1
ATOM 1602 O O . GLU A 1 203 ? 36.188 -10.219 4.867 1 45.09 203 GLU A O 1
ATOM 1607 N N . GLN A 1 204 ? 37.219 -9.805 6.617 1 43.91 204 GLN A N 1
ATOM 1608 C CA . GLN A 1 204 ? 36.406 -10.695 7.453 1 43.91 204 GLN A CA 1
ATOM 1609 C C . GLN A 1 204 ? 35.094 -10.055 7.805 1 43.91 204 GLN A C 1
ATOM 1611 O O . GLN A 1 204 ? 34.125 -10.75 8.188 1 43.91 204 GLN A O 1
ATOM 1616 N N . CYS A 1 205 ? 34.938 -8.828 7.695 1 43.72 205 CYS A N 1
ATOM 1617 C CA . CYS A 1 205 ? 33.75 -8.094 8.172 1 43.72 205 CYS A CA 1
ATOM 1618 C C . CYS A 1 205 ? 32.594 -8.258 7.223 1 43.72 205 CYS A C 1
ATOM 1620 O O . CYS A 1 205 ? 31.422 -8.172 7.637 1 43.72 205 CYS A O 1
ATOM 1622 N N . SER A 1 206 ? 32.938 -8.375 6.031 1 44.16 206 SER A N 1
ATOM 1623 C CA . SER A 1 206 ? 31.828 -8.508 5.09 1 44.16 206 SER A CA 1
ATOM 1624 C C . SER A 1 206 ? 30.953 -9.703 5.43 1 44.16 206 SER A C 1
ATOM 1626 O O . SER A 1 206 ? 29.734 -9.672 5.223 1 44.16 206 SER A O 1
ATOM 1628 N N . LYS A 1 207 ? 31.656 -10.656 6 1 44.09 207 LYS A N 1
ATOM 1629 C CA . LYS A 1 207 ? 30.938 -11.875 6.332 1 44.09 207 LYS A CA 1
ATOM 1630 C C . LYS A 1 207 ? 30 -11.656 7.512 1 44.09 207 LYS A C 1
ATOM 1632 O O . LYS A 1 207 ? 29 -12.359 7.66 1 44.09 207 LYS A O 1
ATOM 1637 N N . ILE A 1 208 ? 30.406 -10.797 8.359 1 43.34 208 ILE A N 1
ATOM 1638 C CA . ILE A 1 208 ? 29.594 -10.547 9.555 1 43.34 208 ILE A CA 1
ATOM 1639 C C . ILE A 1 208 ? 28.25 -9.961 9.156 1 43.34 208 ILE A C 1
ATOM 1641 O O . ILE A 1 208 ? 27.203 -10.352 9.695 1 43.34 208 ILE A O 1
ATOM 1645 N N . LEU A 1 209 ? 28.344 -8.953 8.352 1 43 209 LEU A N 1
ATOM 1646 C CA . LEU A 1 209 ? 27.156 -8.18 8 1 43 209 LEU A CA 1
ATOM 1647 C C . LEU A 1 209 ? 26.156 -9.031 7.238 1 43 209 LEU A C 1
ATOM 1649 O O . LEU A 1 209 ? 24.938 -8.836 7.367 1 43 209 LEU A O 1
ATOM 1653 N N . ASN A 1 210 ? 26.812 -9.82 6.344 1 44.19 210 ASN A N 1
ATOM 1654 C CA . ASN A 1 210 ? 25.891 -10.602 5.535 1 44.19 210 ASN A CA 1
ATOM 1655 C C . ASN A 1 210 ? 25.234 -11.711 6.355 1 44.19 210 ASN A C 1
ATOM 1657 O O . ASN A 1 210 ? 24.219 -12.273 5.941 1 44.19 210 ASN A O 1
ATOM 1661 N N . GLY A 1 211 ? 25.969 -12.344 7.613 1 38.31 211 GLY A N 1
ATOM 1662 C CA . GLY A 1 211 ? 25.531 -13.469 8.422 1 38.31 211 GLY A CA 1
ATOM 1663 C C . GLY A 1 211 ? 25.75 -13.266 9.906 1 38.31 211 GLY A C 1
ATOM 1664 O O . GLY A 1 211 ? 26.844 -12.914 10.336 1 38.31 211 GLY A O 1
ATOM 1665 N N . PHE A 1 212 ? 24.797 -12.602 10.711 1 40.69 212 PHE A N 1
ATOM 1666 C CA . PHE A 1 212 ? 24.844 -12.578 12.172 1 40.69 212 PHE A CA 1
ATOM 1667 C C . PHE A 1 212 ? 26 -13.43 12.688 1 40.69 212 PHE A C 1
ATOM 1669 O O . PHE A 1 212 ? 25.797 -14.312 13.523 1 40.69 212 PHE A O 1
ATOM 1676 N N . CYS A 1 213 ? 26.938 -13.602 12.141 1 38.06 213 CYS A N 1
ATOM 1677 C CA . CYS A 1 213 ? 27.906 -14.555 12.688 1 38.06 213 CYS A CA 1
ATOM 1678 C C . CYS A 1 213 ? 28.578 -13.984 13.922 1 38.06 213 CYS A C 1
ATOM 1680 O O . CYS A 1 213 ? 29.469 -13.141 13.82 1 38.06 213 CYS A O 1
ATOM 1682 N N . VAL A 1 214 ? 28.016 -14.078 15.023 1 43.41 214 VAL A N 1
ATOM 1683 C CA . VAL A 1 214 ? 28.469 -13.844 16.391 1 43.41 214 VAL A CA 1
ATOM 1684 C C . VAL A 1 214 ? 29.922 -14.273 16.531 1 43.41 214 VAL A C 1
ATOM 1686 O O . VAL A 1 214 ? 30.703 -13.617 17.234 1 43.41 214 VAL A O 1
ATOM 1689 N N . ASP A 1 215 ? 30.203 -15.266 15.992 1 46.84 215 ASP A N 1
ATOM 1690 C CA . ASP A 1 215 ? 31.531 -15.789 16.234 1 46.84 215 ASP A CA 1
ATOM 1691 C C . ASP A 1 215 ? 32.594 -14.828 15.719 1 46.84 215 ASP A C 1
ATOM 1693 O O . ASP A 1 215 ? 33.688 -14.711 16.297 1 46.84 215 ASP A O 1
ATOM 1697 N N . SER A 1 216 ? 32.312 -14.18 14.758 1 48.94 216 SER A N 1
ATOM 1698 C CA . SER A 1 216 ? 33.312 -13.281 14.188 1 48.94 216 SER A CA 1
ATOM 1699 C C . SER A 1 216 ? 33.438 -12 15.008 1 48.94 216 SER A C 1
ATOM 1701 O O . SER A 1 216 ? 34.438 -11.273 14.875 1 48.94 216 SER A O 1
ATOM 1703 N N . ILE A 1 217 ? 32.5 -11.734 15.727 1 52.16 217 ILE A N 1
ATOM 1704 C CA . ILE A 1 217 ? 32.594 -10.555 16.578 1 52.16 217 ILE A CA 1
ATOM 1705 C C . ILE A 1 217 ? 33.656 -10.766 17.656 1 52.16 217 ILE A C 1
ATOM 1707 O O . ILE A 1 217 ? 34.406 -9.852 17.953 1 52.16 217 ILE A O 1
ATOM 1711 N N . SER A 1 218 ? 33.688 -11.938 18.25 1 52.09 218 SER A N 1
ATOM 1712 C CA . SER A 1 218 ? 34.656 -12.203 19.297 1 52.09 218 SER A CA 1
ATOM 1713 C C . SER A 1 218 ? 36.094 -12.148 18.75 1 52.09 218 SER A C 1
ATOM 1715 O O . SER A 1 218 ? 37 -11.641 19.422 1 52.09 218 SER A O 1
ATOM 1717 N N . ALA A 1 219 ? 36.344 -12.703 17.719 1 52.88 219 ALA A N 1
ATOM 1718 C CA . ALA A 1 219 ? 37.688 -12.672 17.156 1 52.88 219 ALA A CA 1
ATOM 1719 C C . ALA A 1 219 ? 38.094 -11.25 16.797 1 52.88 219 ALA A C 1
ATOM 1721 O O . ALA A 1 219 ? 39.281 -10.898 16.859 1 52.88 219 ALA A O 1
ATOM 1722 N N . CYS A 1 220 ? 37.219 -10.43 16.516 1 52.72 220 CYS A N 1
ATOM 1723 C CA . CYS A 1 220 ? 37.438 -9.047 16.109 1 52.72 220 CYS A CA 1
ATOM 1724 C C . CYS A 1 220 ? 37.844 -8.18 17.297 1 52.72 220 CYS A C 1
ATOM 1726 O O . CYS A 1 220 ? 38.656 -7.27 17.172 1 52.72 220 CYS A O 1
ATOM 1728 N N . VAL A 1 221 ? 37.406 -8.539 18.5 1 54.69 221 VAL A N 1
ATOM 1729 C CA . VAL A 1 221 ? 37.688 -7.727 19.672 1 54.69 221 VAL A CA 1
ATOM 1730 C C . VAL A 1 221 ? 39.156 -7.867 20.078 1 54.69 221 VAL A C 1
ATOM 1732 O O . VAL A 1 221 ? 39.781 -6.906 20.531 1 54.69 221 VAL A O 1
ATOM 1735 N N . PHE A 1 222 ? 39.719 -8.961 19.938 1 53.16 222 PHE A N 1
ATOM 1736 C CA . PHE A 1 222 ? 41.062 -9.164 20.422 1 53.16 222 PHE A CA 1
ATOM 1737 C C . PHE A 1 222 ? 42.094 -8.539 19.469 1 53.16 222 PHE A C 1
ATOM 1739 O O . PHE A 1 222 ? 43.188 -8.188 19.875 1 53.16 222 PHE A O 1
ATOM 1746 N N . SER A 1 223 ? 41.812 -8.398 18.25 1 56.94 223 SER A N 1
ATOM 1747 C CA . SER A 1 223 ? 42.781 -7.816 17.328 1 56.94 223 SER A CA 1
ATOM 1748 C C . SER A 1 223 ? 42.5 -6.336 17.094 1 56.94 223 SER A C 1
ATOM 1750 O O . SER A 1 223 ? 42.938 -5.77 16.094 1 56.94 223 SER A O 1
ATOM 1752 N N . MET A 1 224 ? 42.031 -5.684 18.094 1 58.69 224 MET A N 1
ATOM 1753 C CA . MET A 1 224 ? 41.562 -4.301 17.953 1 58.69 224 MET A CA 1
ATOM 1754 C C . MET A 1 224 ? 42.719 -3.33 18.141 1 58.69 224 MET A C 1
ATOM 1756 O O . MET A 1 224 ? 43.594 -3.543 19.016 1 58.69 224 MET A O 1
ATOM 1760 N N . ASP A 1 225 ? 43.062 -2.523 17.141 1 68.31 225 ASP A N 1
ATOM 1761 C CA . ASP A 1 225 ? 43.969 -1.385 17.344 1 68.31 225 ASP A CA 1
ATOM 1762 C C . ASP A 1 225 ? 43.281 -0.314 18.203 1 68.31 225 ASP A C 1
ATOM 1764 O O . ASP A 1 225 ? 42.219 0.208 17.844 1 68.31 225 ASP A O 1
ATOM 1768 N N . TYR A 1 226 ? 43.75 -0.029 19.375 1 74.31 226 TYR A N 1
ATOM 1769 C CA . TYR A 1 226 ? 43.156 0.857 20.375 1 74.31 226 TYR A CA 1
ATOM 1770 C C . TYR A 1 226 ? 43.312 2.316 19.969 1 74.31 226 TYR A C 1
ATOM 1772 O O . TYR A 1 226 ? 42.594 3.186 20.469 1 74.31 226 TYR A O 1
ATOM 1780 N N . GLY A 1 227 ? 44.156 2.602 19 1 78.12 227 GLY A N 1
ATOM 1781 C CA . GLY A 1 227 ? 44.375 3.975 18.578 1 78.12 227 GLY A CA 1
ATOM 1782 C C . GLY A 1 227 ? 43.125 4.609 17.984 1 78.12 227 GLY A C 1
ATOM 1783 O O . GLY A 1 227 ? 42.594 5.578 18.531 1 78.12 227 GLY A O 1
ATOM 1784 N N . PRO A 1 228 ? 42.656 3.949 17.031 1 82 228 PRO A N 1
ATOM 1785 C CA . PRO A 1 228 ? 41.438 4.488 16.391 1 82 228 PRO A CA 1
ATOM 1786 C C . PRO A 1 228 ? 40.25 4.523 17.328 1 82 228 PRO A C 1
ATOM 1788 O O . PRO A 1 228 ? 39.406 5.441 17.266 1 82 228 PRO A O 1
ATOM 1791 N N . LEU A 1 229 ? 40.156 3.625 18.188 1 84.38 229 LEU A N 1
ATOM 1792 C CA . LEU A 1 229 ? 39.062 3.592 19.141 1 84.38 229 LEU A CA 1
ATOM 1793 C C . LEU A 1 229 ? 39.125 4.777 20.094 1 84.38 229 LEU A C 1
ATOM 1795 O O . LEU A 1 229 ? 38.094 5.355 20.453 1 84.38 229 LEU A O 1
ATOM 1799 N N . LEU A 1 230 ? 40.281 5.086 20.469 1 86.38 230 LEU A N 1
ATOM 1800 C CA . LEU A 1 230 ? 40.469 6.219 21.359 1 86.38 230 LEU A CA 1
ATOM 1801 C C . LEU A 1 230 ? 40.125 7.531 20.672 1 86.38 230 LEU A C 1
ATOM 1803 O O . LEU A 1 230 ? 39.5 8.414 21.25 1 86.38 230 LEU A O 1
ATOM 1807 N N . ILE A 1 231 ? 40.625 7.66 19.5 1 88.19 231 ILE A N 1
ATOM 1808 C CA . ILE A 1 231 ? 40.344 8.867 18.719 1 88.19 231 ILE A CA 1
ATOM 1809 C C . ILE A 1 231 ? 38.812 9 18.531 1 88.19 231 ILE A C 1
ATOM 1811 O O . ILE A 1 231 ? 38.281 10.094 18.656 1 88.19 231 ILE A O 1
ATOM 1815 N N . PHE A 1 232 ? 38.219 7.934 18.281 1 91.5 232 PHE A N 1
ATOM 1816 C CA . PHE A 1 232 ? 36.781 7.906 18.094 1 91.5 232 PHE A CA 1
ATOM 1817 C C . PHE A 1 232 ? 36.062 8.336 19.375 1 91.5 232 PHE A C 1
ATOM 1819 O O . PHE A 1 232 ? 35.188 9.203 19.344 1 91.5 232 PHE A O 1
ATOM 1826 N N . ALA A 1 233 ? 36.406 7.805 20.469 1 91.5 233 ALA A N 1
ATOM 1827 C CA . ALA A 1 233 ? 35.75 8.078 21.75 1 91.5 233 ALA A CA 1
ATOM 1828 C C . ALA A 1 233 ? 35.938 9.531 22.156 1 91.5 233 ALA A C 1
ATOM 1830 O O . ALA A 1 233 ? 35 10.18 22.609 1 91.5 233 ALA A O 1
ATOM 1831 N N . VAL A 1 234 ? 37.094 9.984 21.984 1 92.19 234 VAL A N 1
ATOM 1832 C CA . VAL A 1 234 ? 37.406 11.359 22.359 1 92.19 234 VAL A CA 1
ATOM 1833 C C . VAL A 1 234 ? 36.625 12.336 21.469 1 92.19 234 VAL A C 1
ATOM 1835 O O . VAL A 1 234 ? 36.062 13.312 21.969 1 92.19 234 VAL A O 1
ATOM 1838 N N . SER A 1 235 ? 36.688 12.023 20.203 1 92.81 235 SER A N 1
ATOM 1839 C CA . SER A 1 235 ? 35.969 12.883 19.266 1 92.81 235 SER A CA 1
ATOM 1840 C C . SER A 1 235 ? 34.469 12.875 19.578 1 92.81 235 SER A C 1
ATOM 1842 O O . SER A 1 235 ? 33.812 13.922 19.5 1 92.81 235 SER A O 1
ATOM 1844 N N . LEU A 1 236 ? 33.969 11.773 19.875 1 91.94 236 LEU A N 1
ATOM 1845 C CA . LEU A 1 236 ? 32.531 11.648 20.156 1 91.94 236 LEU A CA 1
ATOM 1846 C C . LEU A 1 236 ? 32.156 12.445 21.406 1 91.94 236 LEU A C 1
ATOM 1848 O O . LEU A 1 236 ? 31.125 13.117 21.422 1 91.94 236 LEU A O 1
ATOM 1852 N N . VAL A 1 237 ? 32.906 12.375 22.391 1 91.75 237 VAL A N 1
ATOM 1853 C CA . VAL A 1 237 ? 32.656 13.086 23.641 1 91.75 237 VAL A CA 1
ATOM 1854 C C . VAL A 1 237 ? 32.688 14.594 23.406 1 91.75 237 VAL A C 1
ATOM 1856 O O . VAL A 1 237 ? 31.828 15.328 23.891 1 91.75 237 VAL A O 1
ATOM 1859 N N . ILE A 1 238 ? 33.625 15 22.672 1 90.75 238 ILE A N 1
ATOM 1860 C CA . ILE A 1 238 ? 33.75 16.422 22.375 1 90.75 238 ILE A CA 1
ATOM 1861 C C . ILE A 1 238 ? 32.531 16.906 21.594 1 90.75 238 ILE A C 1
ATOM 1863 O O . ILE A 1 238 ? 32 17.984 21.891 1 90.75 238 ILE A O 1
ATOM 1867 N N . LEU A 1 239 ? 32.156 16.156 20.672 1 90.5 239 LEU A N 1
ATOM 1868 C CA . LEU A 1 239 ? 31 16.516 19.859 1 90.5 239 LEU A CA 1
ATOM 1869 C C . LEU A 1 239 ? 29.75 16.609 20.703 1 90.5 239 LEU A C 1
ATOM 1871 O O . LEU A 1 239 ? 28.969 17.562 20.578 1 90.5 239 LEU A O 1
ATOM 1875 N N . PHE A 1 240 ? 29.562 15.734 21.609 1 87.44 240 PHE A N 1
ATOM 1876 C CA . PHE A 1 240 ? 28.359 15.719 22.438 1 87.44 240 PHE A CA 1
ATOM 1877 C C . PHE A 1 240 ? 28.406 16.844 23.469 1 87.44 240 PHE A C 1
ATOM 1879 O O . PHE A 1 240 ? 27.359 17.438 23.797 1 87.44 240 PHE A O 1
ATOM 1886 N N . VAL A 1 241 ? 29.531 17.125 23.938 1 86 241 VAL A N 1
ATOM 1887 C CA . VAL A 1 241 ? 29.688 18.219 24.906 1 86 241 VAL A CA 1
ATOM 1888 C C . VAL A 1 241 ? 29.375 19.547 24.219 1 86 241 VAL A C 1
ATOM 1890 O O . VAL A 1 241 ? 28.703 20.422 24.797 1 86 241 VAL A O 1
ATOM 1893 N N . PHE A 1 242 ? 29.844 19.672 23.062 1 82 242 PHE A N 1
ATOM 1894 C CA . PHE A 1 242 ? 29.562 20.891 22.312 1 82 242 PHE A CA 1
ATOM 1895 C C . PHE A 1 242 ? 28.062 21 22 1 82 242 PHE A C 1
ATOM 1897 O O . PHE A 1 242 ? 27.484 22.078 22.109 1 82 242 PHE A O 1
ATOM 1904 N N . LYS A 1 243 ? 27.469 19.969 21.609 1 76.31 243 LYS A N 1
ATOM 1905 C CA . LYS A 1 243 ? 26.047 19.953 21.219 1 76.31 243 LYS A CA 1
ATOM 1906 C C . LYS A 1 243 ? 25.156 20.25 22.406 1 76.31 243 LYS A C 1
ATOM 1908 O O . LYS A 1 243 ? 24.172 20.984 22.297 1 76.31 243 LYS A O 1
ATOM 1913 N N . TRP A 1 244 ? 25.375 19.703 23.531 1 74.19 244 TRP A N 1
ATOM 1914 C CA . TRP A 1 244 ? 24.484 19.797 24.688 1 74.19 244 TRP A CA 1
ATOM 1915 C C . TRP A 1 244 ? 24.797 21.016 25.531 1 74.19 244 TRP A C 1
ATOM 1917 O O . TRP A 1 244 ? 23.891 21.688 26.031 1 74.19 244 TRP A O 1
ATOM 1927 N N . LYS A 1 245 ? 25.938 21.281 25.688 1 67.62 245 LYS A N 1
ATOM 1928 C CA . LYS A 1 245 ? 26.281 22.328 26.641 1 67.62 245 LYS A CA 1
ATOM 1929 C C . LYS A 1 245 ? 26.609 23.641 25.922 1 67.62 245 LYS A C 1
ATOM 1931 O O . LYS A 1 245 ? 26.062 24.703 26.266 1 67.62 245 LYS A O 1
ATOM 1936 N N . LEU A 1 246 ? 27.406 23.484 24.938 1 63.16 246 LEU A N 1
ATOM 1937 C CA . LEU A 1 246 ? 28.031 24.703 24.422 1 63.16 246 LEU A CA 1
ATOM 1938 C C . LEU A 1 246 ? 27.141 25.375 23.375 1 63.16 246 LEU A C 1
ATOM 1940 O O . LEU A 1 246 ? 27.078 26.594 23.297 1 63.16 246 LEU A O 1
ATOM 1944 N N . ASN A 1 247 ? 26.516 24.578 22.531 1 62.66 247 ASN A N 1
ATOM 1945 C CA . ASN A 1 247 ? 25.719 25.203 21.484 1 62.66 247 ASN A CA 1
ATOM 1946 C C . ASN A 1 247 ? 24.547 26 22.078 1 62.66 247 ASN A C 1
ATOM 1948 O O . ASN A 1 247 ? 24.219 27.078 21.578 1 62.66 247 ASN A O 1
ATOM 1952 N N . THR A 1 248 ? 23.953 25.531 23.094 1 60.47 248 THR A N 1
ATOM 1953 C CA . THR A 1 248 ? 22.844 26.25 23.703 1 60.47 248 THR A CA 1
ATOM 1954 C C . THR A 1 248 ? 23.344 27.547 24.359 1 60.47 248 THR A C 1
ATOM 1956 O O . THR A 1 248 ? 22.734 28.609 24.172 1 60.47 248 THR A O 1
ATOM 1959 N N . LYS A 1 249 ? 24.453 27.516 25.031 1 60.53 249 LYS A N 1
ATOM 1960 C CA . LYS A 1 249 ? 24.938 28.656 25.797 1 60.53 249 LYS A CA 1
ATOM 1961 C C . LYS A 1 249 ? 25.609 29.688 24.891 1 60.53 249 LYS A C 1
ATOM 1963 O O . LYS A 1 249 ? 25.391 30.891 25.031 1 60.53 249 LYS A O 1
ATOM 1968 N N . LEU A 1 250 ? 26.406 29.125 23.984 1 62.5 250 LEU A N 1
ATOM 1969 C CA . LEU A 1 250 ? 27.172 30.031 23.125 1 62.5 250 LEU A CA 1
ATOM 1970 C C . LEU A 1 250 ? 26.281 30.641 22.047 1 62.5 250 LEU A C 1
ATOM 1972 O O . LEU A 1 250 ? 26.484 31.797 21.672 1 62.5 250 LEU A O 1
ATOM 1976 N N . SER A 1 251 ? 25.344 29.812 21.516 1 63 251 SER A N 1
ATOM 1977 C CA . SER A 1 251 ? 24.406 30.359 20.547 1 63 251 SER A CA 1
ATOM 1978 C C . SER A 1 251 ? 23.625 31.516 21.125 1 63 251 SER A C 1
ATOM 1980 O O . SER A 1 251 ? 23.359 32.5 20.453 1 63 251 SER A O 1
ATOM 1982 N N . GLU A 1 252 ? 23.297 31.375 22.406 1 60.41 252 GLU A N 1
ATOM 1983 C CA . GLU A 1 252 ? 22.594 32.438 23.078 1 60.41 252 GLU A CA 1
ATOM 1984 C C . GLU A 1 252 ? 23.5 33.688 23.25 1 60.41 252 GLU A C 1
ATOM 1986 O O . GLU A 1 252 ? 23.031 34.812 23.156 1 60.41 252 GLU A O 1
ATOM 1991 N N . SER A 1 253 ? 24.781 33.406 23.469 1 57.72 253 SER A N 1
ATOM 1992 C CA . SER A 1 253 ? 25.703 34.5 23.75 1 57.72 253 SER A CA 1
ATOM 1993 C C . SER A 1 253 ? 26.203 35.156 22.469 1 57.72 253 SER A C 1
ATOM 1995 O O . SER A 1 253 ? 26.25 36.375 22.359 1 57.72 253 SER A O 1
ATOM 1997 N N . ILE A 1 254 ? 26.641 34.344 21.484 1 59.78 254 ILE A N 1
ATOM 1998 C CA . ILE A 1 254 ? 27.25 34.875 20.266 1 59.78 254 ILE A CA 1
ATOM 1999 C C . ILE A 1 254 ? 26.172 35.031 19.203 1 59.78 254 ILE A C 1
ATOM 2001 O O . ILE A 1 254 ? 26.344 35.812 18.25 1 59.78 254 ILE A O 1
ATOM 2005 N N . GLY A 1 255 ? 25.031 34.594 19.453 1 59.22 255 GLY A N 1
ATOM 2006 C CA . GLY A 1 255 ? 23.891 34.812 18.578 1 59.22 255 GLY A CA 1
ATOM 2007 C C . GLY A 1 255 ? 23.953 33.938 17.328 1 59.22 255 GLY A C 1
ATOM 2008 O O . GLY A 1 255 ? 23.219 34.219 16.359 1 59.22 255 GLY A O 1
ATOM 2009 N N . THR A 1 256 ? 25.156 33.188 17.109 1 65.12 256 THR A N 1
ATOM 2010 C CA . THR A 1 256 ? 25.25 32.375 15.898 1 65.12 256 THR A CA 1
ATOM 2011 C C . THR A 1 256 ? 25.625 30.938 16.219 1 65.12 256 THR A C 1
ATOM 2013 O O . THR A 1 256 ? 26.141 30.656 17.312 1 65.12 256 THR A O 1
ATOM 2016 N N . THR A 1 257 ? 25.281 30.031 15.352 1 74.44 257 THR A N 1
ATOM 2017 C CA . THR A 1 257 ? 25.594 28.609 15.523 1 74.44 257 THR A CA 1
ATOM 2018 C C . THR A 1 257 ? 27.078 28.359 15.258 1 74.44 257 THR A C 1
ATOM 2020 O O . THR A 1 257 ? 27.656 28.891 14.305 1 74.44 257 THR A O 1
ATOM 2023 N N . ILE A 1 258 ? 27.844 27.781 16.172 1 78.88 258 ILE A N 1
ATOM 2024 C CA . ILE A 1 258 ? 29.25 27.438 16.031 1 78.88 258 ILE A CA 1
ATOM 2025 C C . ILE A 1 258 ? 29.375 26.141 15.227 1 78.88 258 ILE A C 1
ATOM 2027 O O . ILE A 1 258 ? 28.703 25.156 15.523 1 78.88 258 ILE A O 1
ATOM 2031 N N . PRO A 1 259 ? 30.141 26.219 14.133 1 85.94 259 PRO A N 1
ATOM 2032 C CA . PRO A 1 259 ? 30.375 24.984 13.375 1 85.94 259 PRO A CA 1
ATOM 2033 C C . PRO A 1 259 ? 31.312 24.016 14.102 1 85.94 259 PRO A C 1
ATOM 2035 O O . PRO A 1 259 ? 32.469 23.844 13.703 1 85.94 259 PRO A O 1
ATOM 2038 N N . HIS A 1 260 ? 30.891 23.312 15.055 1 85.44 260 HIS A N 1
ATOM 2039 C CA . HIS A 1 260 ? 31.672 22.453 15.938 1 85.44 260 HIS A CA 1
ATOM 2040 C C . HIS A 1 260 ? 32.281 21.281 15.172 1 85.44 260 HIS A C 1
ATOM 2042 O O . HIS A 1 260 ? 33.375 20.844 15.484 1 85.44 260 HIS A O 1
ATOM 2048 N N . GLU A 1 261 ? 31.641 20.781 14.164 1 89.44 261 GLU A N 1
ATOM 2049 C CA . GLU A 1 261 ? 32.156 19.656 13.398 1 89.44 261 GLU A CA 1
ATOM 2050 C C . GLU A 1 261 ? 33.438 20.062 12.617 1 89.44 261 GLU A C 1
ATOM 2052 O O . GLU A 1 261 ? 34.375 19.266 12.523 1 89.44 261 GLU A O 1
ATOM 2057 N N . MET A 1 262 ? 33.375 21.25 12.141 1 90.75 262 MET A N 1
ATOM 2058 C CA . MET A 1 262 ? 34.562 21.734 11.414 1 90.75 262 MET A CA 1
ATOM 2059 C C . MET A 1 262 ? 35.75 21.922 12.352 1 90.75 262 MET A C 1
ATOM 2061 O O . MET A 1 262 ? 36.875 21.609 11.992 1 90.75 262 MET A O 1
ATOM 2065 N N . ILE A 1 263 ? 35.438 22.359 13.43 1 89.5 263 ILE A N 1
ATOM 2066 C CA . ILE A 1 263 ? 36.469 22.625 14.398 1 89.5 263 ILE A CA 1
ATOM 2067 C C . ILE A 1 263 ? 37.156 21.312 14.812 1 89.5 263 ILE A C 1
ATOM 2069 O O . ILE A 1 263 ? 38.375 21.203 14.82 1 89.5 263 ILE A O 1
ATOM 2073 N N . ILE A 1 264 ? 36.375 20.359 15.109 1 91.19 264 ILE A N 1
ATOM 2074 C CA . ILE A 1 264 ? 36.906 19.078 15.531 1 91.19 264 ILE A CA 1
ATOM 2075 C C . ILE A 1 264 ? 37.688 18.438 14.383 1 91.19 264 ILE A C 1
ATOM 2077 O O . ILE A 1 264 ? 38.719 17.781 14.602 1 91.19 264 ILE A O 1
ATOM 2081 N N . LEU A 1 265 ? 37.156 18.578 13.25 1 92.25 265 LEU A N 1
ATOM 2082 C CA . LEU A 1 265 ? 37.812 18.031 12.07 1 92.25 265 LEU A CA 1
ATOM 2083 C C . LEU A 1 265 ? 39.188 18.656 11.883 1 92.25 265 LEU A C 1
ATOM 2085 O O . LEU A 1 265 ? 40.156 17.953 11.578 1 92.25 265 LEU A O 1
ATOM 2089 N N . LEU A 1 266 ? 39.312 19.953 12.062 1 91.69 266 LEU A N 1
ATOM 2090 C CA . LEU A 1 266 ? 40.562 20.656 11.898 1 91.69 266 LEU A CA 1
ATOM 2091 C C . LEU A 1 266 ? 41.562 20.266 12.984 1 91.69 266 LEU A C 1
ATOM 2093 O O . LEU A 1 266 ? 42.719 20.031 12.703 1 91.69 266 LEU A O 1
ATOM 2097 N N . ILE A 1 267 ? 41.031 20.188 14.133 1 91.75 267 ILE A N 1
ATOM 2098 C CA . ILE A 1 267 ? 41.906 19.828 15.258 1 91.75 267 ILE A CA 1
ATOM 2099 C C . ILE A 1 267 ? 42.406 18.391 15.078 1 91.75 267 ILE A C 1
ATOM 2101 O O . ILE A 1 267 ? 43.594 18.125 15.305 1 91.75 267 ILE A O 1
ATOM 2105 N N . ALA A 1 268 ? 41.562 17.531 14.734 1 91.5 268 ALA A N 1
ATOM 2106 C CA . ALA A 1 268 ? 41.938 16.125 14.555 1 91.5 268 ALA A CA 1
ATOM 2107 C C . ALA A 1 268 ? 42.938 15.969 13.406 1 91.5 268 ALA A C 1
ATOM 2109 O O . ALA A 1 268 ? 43.844 15.148 13.477 1 91.5 268 ALA A O 1
ATOM 2110 N N . THR A 1 269 ? 42.75 16.719 12.352 1 90.5 269 THR A N 1
ATOM 2111 C CA . THR A 1 269 ? 43.656 16.672 11.211 1 90.5 269 THR A CA 1
ATOM 2112 C C . THR A 1 269 ? 45.031 17.172 11.602 1 90.5 269 THR A C 1
ATOM 2114 O O . THR A 1 269 ? 46.062 16.578 11.219 1 90.5 269 THR A O 1
ATOM 2117 N N . LEU A 1 270 ? 45.062 18.219 12.352 1 91 270 LEU A N 1
ATOM 2118 C CA . LEU A 1 270 ? 46.312 18.75 12.812 1 91 270 LEU A CA 1
ATOM 2119 C C . LEU A 1 270 ? 47.031 17.781 13.75 1 91 270 LEU A C 1
ATOM 2121 O O . LEU A 1 270 ? 48.25 17.594 13.664 1 91 270 LEU A O 1
ATOM 2125 N N . ALA A 1 271 ? 46.25 17.203 14.57 1 89.31 271 ALA A N 1
ATOM 2126 C CA . ALA A 1 271 ? 46.781 16.203 15.492 1 89.31 271 ALA A CA 1
ATOM 2127 C C . ALA A 1 271 ? 47.344 15 14.734 1 89.31 271 ALA A C 1
ATOM 2129 O O . ALA A 1 271 ? 48.406 14.469 15.086 1 89.31 271 ALA A O 1
ATOM 2130 N N . SER A 1 272 ? 46.625 14.586 13.789 1 87.56 272 SER A N 1
ATOM 2131 C CA . SER A 1 272 ? 47.062 13.445 12.984 1 87.56 272 SER A CA 1
ATOM 2132 C C . SER A 1 272 ? 48.344 13.758 12.234 1 87.56 272 SER A C 1
ATOM 2134 O O . SER A 1 272 ? 49.219 12.891 12.086 1 87.56 272 SER A O 1
ATOM 2136 N N . TYR A 1 273 ? 48.438 14.969 11.781 1 85.31 273 TYR A N 1
ATOM 2137 C CA . TYR A 1 273 ? 49.625 15.391 11.039 1 85.31 273 TYR A CA 1
ATOM 2138 C C . TYR A 1 273 ? 50.844 15.391 11.938 1 85.31 273 TYR A C 1
ATOM 2140 O O . TYR A 1 273 ? 51.938 14.953 11.531 1 85.31 273 TYR A O 1
ATOM 2148 N N . PHE A 1 274 ? 50.75 15.719 13.18 1 88.31 274 PHE A N 1
ATOM 2149 C CA . PHE A 1 274 ? 51.906 15.844 14.086 1 88.31 274 PHE A CA 1
ATOM 2150 C C . PHE A 1 274 ? 52.25 14.5 14.719 1 88.31 274 PHE A C 1
ATOM 2152 O O . PHE A 1 274 ? 53.406 14.195 14.953 1 88.31 274 PHE A O 1
ATOM 2159 N N . ILE A 1 275 ? 51.219 13.703 14.969 1 84.88 275 ILE A N 1
ATOM 2160 C CA . ILE A 1 275 ? 51.438 12.406 15.609 1 84.88 275 ILE A CA 1
ATOM 2161 C C . ILE A 1 275 ? 51.906 11.391 14.578 1 84.88 275 ILE A C 1
ATOM 2163 O O . ILE A 1 275 ? 52.656 10.469 14.898 1 84.88 275 ILE A O 1
ATOM 2167 N N . GLY A 1 276 ? 51.594 11.539 13.312 1 81.25 276 GLY A N 1
ATOM 2168 C CA . GLY A 1 276 ? 51.969 10.602 12.266 1 81.25 276 GLY A CA 1
ATOM 2169 C C . GLY A 1 276 ? 51.188 9.305 12.32 1 81.25 276 GLY A C 1
ATOM 2170 O O . GLY A 1 276 ? 51.75 8.219 12.375 1 81.25 276 GLY A O 1
ATOM 2171 N N . LEU A 1 277 ? 49.969 9.43 12.227 1 80.25 277 LEU A N 1
ATOM 2172 C CA . LEU A 1 277 ? 49.094 8.25 12.227 1 80.25 277 LEU A CA 1
ATOM 2173 C C . LEU A 1 277 ? 49.312 7.414 10.977 1 80.25 277 LEU A C 1
ATOM 2175 O O . LEU A 1 277 ? 49.719 7.945 9.93 1 80.25 277 LEU A O 1
ATOM 2179 N N . SER A 1 278 ? 49.094 6.129 11.07 1 77.38 278 SER A N 1
ATOM 2180 C CA . SER A 1 278 ? 49.281 5.207 9.953 1 77.38 278 SER A CA 1
ATOM 2181 C C . SER A 1 278 ? 48.25 5.465 8.852 1 77.38 278 SER A C 1
ATOM 2183 O O . SER A 1 278 ? 47.156 5.961 9.125 1 77.38 278 SER A O 1
ATOM 2185 N N . ASP A 1 279 ? 48.562 5.113 7.668 1 75.38 279 ASP A N 1
ATOM 2186 C CA . ASP A 1 279 ? 47.719 5.305 6.484 1 75.38 279 ASP A CA 1
ATOM 2187 C C . ASP A 1 279 ? 46.406 4.543 6.609 1 75.38 279 ASP A C 1
ATOM 2189 O O . ASP A 1 279 ? 45.375 4.973 6.07 1 75.38 279 ASP A O 1
ATOM 2193 N N . ALA A 1 280 ? 46.5 3.559 7.379 1 72.75 280 ALA A N 1
ATOM 2194 C CA . ALA A 1 280 ? 45.312 2.727 7.52 1 72.75 280 ALA A CA 1
ATOM 2195 C C . ALA A 1 280 ? 44.219 3.432 8.352 1 72.75 280 ALA A C 1
ATOM 2197 O O . ALA A 1 280 ? 43.031 3.131 8.227 1 72.75 280 ALA A O 1
ATOM 2198 N N . ALA A 1 281 ? 44.656 4.367 9.07 1 78.75 281 ALA A N 1
ATOM 2199 C CA . ALA A 1 281 ? 43.75 5.066 9.969 1 78.75 281 ALA A CA 1
ATOM 2200 C C . ALA A 1 281 ? 43.219 6.34 9.32 1 78.75 281 ALA A C 1
ATOM 2202 O O . ALA A 1 281 ? 42.344 7.004 9.875 1 78.75 281 ALA A O 1
ATOM 2203 N N . LEU A 1 282 ? 43.719 6.562 8.102 1 81.19 282 LEU A N 1
ATOM 2204 C CA . LEU A 1 282 ? 43.375 7.801 7.422 1 81.19 282 LEU A CA 1
ATOM 2205 C C . LEU A 1 282 ? 42.375 7.527 6.289 1 81.19 282 LEU A C 1
ATOM 2207 O O . LEU A 1 282 ? 42.219 6.379 5.863 1 81.19 282 LEU A O 1
ATOM 2211 N N . LEU A 1 283 ? 41.438 8.492 5.77 1 83.81 283 LEU A N 1
ATOM 2212 C CA . LEU A 1 283 ? 40.375 8.391 4.742 1 83.81 283 LEU A CA 1
ATOM 2213 C C . LEU A 1 283 ? 41 8.086 3.383 1 83.81 283 LEU A C 1
ATOM 2215 O O . LEU A 1 283 ? 40.344 7.484 2.525 1 83.81 283 LEU A O 1
ATOM 2219 N N . GLN A 1 284 ? 42.094 7.746 3.188 1 75.62 284 GLN A N 1
ATOM 2220 C CA . GLN A 1 284 ? 42.781 7.457 1.943 1 75.62 284 GLN A CA 1
ATOM 2221 C C . GLN A 1 284 ? 42.094 8.117 0.753 1 75.62 284 GLN A C 1
ATOM 2223 O O . GLN A 1 284 ? 41.719 7.445 -0.207 1 75.62 284 GLN A O 1
ATOM 2228 N N . VAL A 1 285 ? 41.75 9.391 0.752 1 80.06 285 VAL A N 1
ATOM 2229 C CA . VAL A 1 285 ? 41.125 10.125 -0.35 1 80.06 285 VAL A CA 1
ATOM 2230 C C . VAL A 1 285 ? 42.219 10.727 -1.232 1 80.06 285 VAL A C 1
ATOM 2232 O O . VAL A 1 285 ? 43.125 11.422 -0.741 1 80.06 285 VAL A O 1
ATOM 2235 N N . LYS A 1 286 ? 42.188 10.352 -2.549 1 77 286 LYS A N 1
ATOM 2236 C CA . LYS A 1 286 ? 43.094 10.953 -3.502 1 77 286 LYS A CA 1
ATOM 2237 C C . LYS A 1 286 ? 42.656 12.352 -3.898 1 77 286 LYS A C 1
ATOM 2239 O O . LYS A 1 286 ? 41.469 12.578 -4.156 1 77 286 LYS A O 1
ATOM 2244 N N . ALA A 1 287 ? 43.469 13.234 -3.875 1 75.81 287 ALA A N 1
ATOM 2245 C CA . ALA A 1 287 ? 43.188 14.633 -4.191 1 75.81 287 ALA A CA 1
ATOM 2246 C C . ALA A 1 287 ? 42.531 14.766 -5.562 1 75.81 287 ALA A C 1
ATOM 2248 O O . ALA A 1 287 ? 41.656 15.594 -5.758 1 75.81 287 ALA A O 1
ATOM 2249 N N . GLU A 1 288 ? 42.844 13.914 -6.48 1 76.25 288 GLU A N 1
ATOM 2250 C CA . GLU A 1 288 ? 42.375 14 -7.855 1 76.25 288 GLU A CA 1
ATOM 2251 C C . GLU A 1 288 ? 40.906 13.562 -7.949 1 76.25 288 GLU A C 1
ATOM 2253 O O . GLU A 1 288 ? 40.188 13.969 -8.859 1 76.25 288 GLU A O 1
ATOM 2258 N N . SER A 1 289 ? 40.469 12.859 -7.035 1 79.19 289 SER A N 1
ATOM 2259 C CA . SER A 1 289 ? 39.125 12.297 -7.094 1 79.19 289 SER A CA 1
ATOM 2260 C C . SER A 1 289 ? 38.094 13.328 -6.684 1 79.19 289 SER A C 1
ATOM 2262 O O . SER A 1 289 ? 36.906 13.164 -6.957 1 79.19 289 SER A O 1
ATOM 2264 N N . ILE A 1 290 ? 38.531 14.414 -6.117 1 79.94 290 ILE A N 1
ATOM 2265 C CA . ILE A 1 290 ? 37.625 15.43 -5.617 1 79.94 290 ILE A CA 1
ATOM 2266 C C . ILE A 1 290 ? 37.156 16.312 -6.773 1 79.94 290 ILE A C 1
ATOM 2268 O O . ILE A 1 290 ? 36.062 16.938 -6.699 1 79.94 290 ILE A O 1
ATOM 2272 N N . ILE A 1 291 ? 37.906 16.203 -7.918 1 76.12 291 ILE A N 1
ATOM 2273 C CA . ILE A 1 291 ? 37.469 16.938 -9.109 1 76.12 291 ILE A CA 1
ATOM 2274 C C . ILE A 1 291 ? 36.375 16.172 -9.828 1 76.12 291 ILE A C 1
ATOM 2276 O O . ILE A 1 291 ? 36.5 14.977 -10.086 1 76.12 291 ILE A O 1
ATOM 2280 N N . PRO A 1 292 ? 35.281 16.906 -10 1 78.62 292 PRO A N 1
ATOM 2281 C CA . PRO A 1 292 ? 34.125 16.234 -10.633 1 78.62 292 PRO A CA 1
ATOM 2282 C C . PRO A 1 292 ? 34.5 15.594 -11.969 1 78.62 292 PRO A C 1
ATOM 2284 O O . PRO A 1 292 ? 35.219 16.188 -12.766 1 78.62 292 PRO A O 1
ATOM 2287 N N . SER A 1 293 ? 34.25 14.289 -12.102 1 80.38 293 SER A N 1
ATOM 2288 C CA . SER A 1 293 ? 34.438 13.562 -13.359 1 80.38 293 SER A CA 1
ATOM 2289 C C . SER A 1 293 ? 33.125 12.922 -13.812 1 80.38 293 SER A C 1
ATOM 2291 O O . SER A 1 293 ? 32.281 12.562 -12.992 1 80.38 293 SER A O 1
ATOM 2293 N N . VAL A 1 294 ? 32.969 12.906 -15.078 1 83.56 294 VAL A N 1
ATOM 2294 C CA . VAL A 1 294 ? 31.75 12.32 -15.641 1 83.56 294 VAL A CA 1
ATOM 2295 C C . VAL A 1 294 ? 31.812 10.797 -15.508 1 83.56 294 VAL A C 1
ATOM 2297 O O . VAL A 1 294 ? 32.812 10.18 -15.844 1 83.56 294 VAL A O 1
ATOM 2300 N N . VAL A 1 295 ? 30.875 10.289 -14.883 1 81.75 295 VAL A N 1
ATOM 2301 C CA . VAL A 1 295 ? 30.766 8.844 -14.711 1 81.75 295 VAL A CA 1
ATOM 2302 C C . VAL A 1 295 ? 29.641 8.297 -15.578 1 81.75 295 VAL A C 1
ATOM 2304 O O . VAL A 1 295 ? 28.547 8.891 -15.648 1 81.75 295 VAL A O 1
ATOM 2307 N N . GLN A 1 296 ? 29.859 7.289 -16.344 1 77.88 296 GLN A N 1
ATOM 2308 C CA . GLN A 1 296 ? 28.844 6.699 -17.219 1 77.88 296 GLN A CA 1
ATOM 2309 C C . GLN A 1 296 ? 27.828 5.906 -16.406 1 77.88 296 GLN A C 1
ATOM 2311 O O . GLN A 1 296 ? 28.188 4.996 -15.656 1 77.88 296 GLN A O 1
ATOM 2316 N N . PRO A 1 297 ? 26.609 6.285 -16.594 1 80.31 297 PRO A N 1
ATOM 2317 C CA . PRO A 1 297 ? 25.578 5.523 -15.883 1 80.31 297 PRO A CA 1
ATOM 2318 C C . PRO A 1 297 ? 25.422 4.105 -16.422 1 80.31 297 PRO A C 1
ATOM 2320 O O . PRO A 1 297 ? 25.609 3.873 -17.625 1 80.31 297 PRO A O 1
ATOM 2323 N N . SER A 1 298 ? 25.328 3.172 -15.602 1 79.88 298 SER A N 1
ATOM 2324 C CA . SER A 1 298 ? 25.078 1.786 -15.984 1 79.88 298 SER A CA 1
ATOM 2325 C C . SER A 1 298 ? 23.609 1.553 -16.312 1 79.88 298 SER A C 1
ATOM 2327 O O . SER A 1 298 ? 22.734 2.279 -15.828 1 79.88 298 SER A O 1
ATOM 2329 N N . VAL A 1 299 ? 23.344 0.657 -17.188 1 75.94 299 VAL A N 1
ATOM 2330 C CA . VAL A 1 299 ? 21.969 0.307 -17.531 1 75.94 299 VAL A CA 1
ATOM 2331 C C . VAL A 1 299 ? 21.281 -0.309 -16.328 1 75.94 299 VAL A C 1
ATOM 2333 O O . VAL A 1 299 ? 21.781 -1.266 -15.734 1 75.94 299 VAL A O 1
ATOM 2336 N N . PRO A 1 300 ? 20.219 0.319 -16 1 77.44 300 PRO A N 1
ATOM 2337 C CA . PRO A 1 300 ? 19.578 -0.144 -14.766 1 77.44 300 PRO A CA 1
ATOM 2338 C C . PRO A 1 300 ? 18.812 -1.454 -14.953 1 77.44 300 PRO A C 1
ATOM 2340 O O . PRO A 1 300 ? 18.172 -1.657 -15.984 1 77.44 300 PRO A O 1
ATOM 2343 N N . ASN A 1 301 ? 19.109 -2.373 -14.094 1 74.88 301 ASN A N 1
ATOM 2344 C CA . ASN A 1 301 ? 18.234 -3.543 -13.977 1 74.88 301 ASN A CA 1
ATOM 2345 C C . ASN A 1 301 ? 16.953 -3.219 -13.211 1 74.88 301 ASN A C 1
ATOM 2347 O O . ASN A 1 301 ? 16.797 -2.107 -12.703 1 74.88 301 ASN A O 1
ATOM 2351 N N . ALA A 1 302 ? 16.031 -4.105 -13.18 1 71.5 302 ALA A N 1
ATOM 2352 C CA . ALA A 1 302 ? 14.742 -3.895 -12.531 1 71.5 302 ALA A CA 1
ATOM 2353 C C . ALA A 1 302 ? 14.914 -3.547 -11.055 1 71.5 302 ALA A C 1
ATOM 2355 O O . ALA A 1 302 ? 14.195 -2.691 -10.531 1 71.5 302 ALA A O 1
ATOM 2356 N N . PHE A 1 303 ? 15.922 -4.102 -10.5 1 73.19 303 PHE A N 1
ATOM 2357 C CA . PHE A 1 303 ? 16.141 -3.877 -9.07 1 73.19 303 PHE A CA 1
ATOM 2358 C C . PHE A 1 303 ? 16.672 -2.475 -8.82 1 73.19 303 PHE A C 1
ATOM 2360 O O . PHE A 1 303 ? 16.344 -1.85 -7.809 1 73.19 303 PHE A O 1
ATOM 2367 N N . VAL A 1 304 ? 17.469 -1.983 -9.805 1 85.81 304 VAL A N 1
ATOM 2368 C CA . VAL A 1 304 ? 18.031 -0.646 -9.68 1 85.81 304 VAL A CA 1
ATOM 2369 C C . VAL A 1 304 ? 16.938 0.401 -9.852 1 85.81 304 VAL A C 1
ATOM 2371 O O . VAL A 1 304 ? 16.953 1.441 -9.188 1 85.81 304 VAL A O 1
ATOM 2374 N N . ILE A 1 305 ? 16 0.034 -10.633 1 86 305 ILE A N 1
ATOM 2375 C CA . ILE A 1 305 ? 14.883 0.946 -10.836 1 86 305 ILE A CA 1
ATOM 2376 C C . ILE A 1 305 ? 14.055 1.037 -9.562 1 86 305 ILE A C 1
ATOM 2378 O O . ILE A 1 305 ? 13.633 2.127 -9.156 1 86 305 ILE A O 1
ATOM 2382 N N . VAL A 1 306 ? 13.914 -0.067 -8.938 1 81.94 306 VAL A N 1
ATOM 2383 C CA . VAL A 1 306 ? 13.156 -0.109 -7.688 1 81.94 306 VAL A CA 1
ATOM 2384 C C . VAL A 1 306 ? 13.898 0.667 -6.605 1 81.94 306 VAL A C 1
ATOM 2386 O O . VAL A 1 306 ? 13.289 1.404 -5.828 1 81.94 306 VAL A O 1
ATOM 2389 N N . ASP A 1 307 ? 15.156 0.535 -6.598 1 89.56 307 ASP A N 1
ATOM 2390 C CA . ASP A 1 307 ? 15.969 1.254 -5.625 1 89.56 307 ASP A CA 1
ATOM 2391 C C . ASP A 1 307 ? 15.914 2.76 -5.867 1 89.56 307 ASP A C 1
ATOM 2393 O O . ASP A 1 307 ? 15.805 3.543 -4.922 1 89.56 307 ASP A O 1
ATOM 2397 N N . ALA A 1 308 ? 15.984 3.09 -7.191 1 93.25 308 ALA A N 1
ATOM 2398 C CA . ALA A 1 308 ? 15.914 4.508 -7.531 1 93.25 308 ALA A CA 1
ATOM 2399 C C . ALA A 1 308 ? 14.57 5.102 -7.109 1 93.25 308 ALA A C 1
ATOM 2401 O O . ALA A 1 308 ? 14.508 6.25 -6.656 1 93.25 308 ALA A O 1
ATOM 2402 N N . PHE A 1 309 ? 13.562 4.336 -7.211 1 89.94 309 PHE A N 1
ATOM 2403 C CA . PHE A 1 309 ? 12.242 4.793 -6.797 1 89.94 309 PHE A CA 1
ATOM 2404 C C . PHE A 1 309 ? 12.188 4.973 -5.285 1 89.94 309 PHE A C 1
ATOM 2406 O O . PHE A 1 309 ? 11.602 5.941 -4.793 1 89.94 309 PHE A O 1
ATOM 2413 N N . ALA A 1 310 ? 12.703 4.023 -4.598 1 91.56 310 ALA A N 1
ATOM 2414 C CA . ALA A 1 310 ? 12.727 4.109 -3.141 1 91.56 310 ALA A CA 1
ATOM 2415 C C . ALA A 1 310 ? 13.484 5.348 -2.67 1 91.56 310 ALA A C 1
ATOM 2417 O O . ALA A 1 310 ? 13.031 6.051 -1.763 1 91.56 310 ALA A O 1
ATOM 2418 N N . ILE A 1 311 ? 14.586 5.652 -3.232 1 94.31 311 ILE A N 1
ATOM 2419 C CA . ILE A 1 311 ? 15.398 6.805 -2.871 1 94.31 311 ILE A CA 1
ATOM 2420 C C . ILE A 1 311 ? 14.656 8.094 -3.199 1 94.31 311 ILE A C 1
ATOM 2422 O O . ILE A 1 311 ? 14.633 9.031 -2.396 1 94.31 311 ILE A O 1
ATOM 2426 N N . PHE A 1 312 ? 14.016 8.078 -4.328 1 93.06 312 PHE A N 1
ATOM 2427 C CA . PHE A 1 312 ? 13.188 9.219 -4.715 1 93.06 312 PHE A CA 1
ATOM 2428 C C . PHE A 1 312 ? 12.125 9.5 -3.66 1 93.06 312 PHE A C 1
ATOM 2430 O O . PHE A 1 312 ? 11.984 10.633 -3.197 1 93.06 312 PHE A O 1
ATOM 2437 N N . LEU A 1 313 ? 11.469 8.461 -3.311 1 90.88 313 LEU A N 1
ATOM 2438 C CA . LEU A 1 313 ? 10.391 8.625 -2.346 1 90.88 313 LEU A CA 1
ATOM 2439 C C . LEU A 1 313 ? 10.922 9.141 -1.013 1 90.88 313 LEU A C 1
ATOM 2441 O O . LEU A 1 313 ? 10.352 10.062 -0.424 1 90.88 313 LEU A O 1
ATOM 2445 N N . PHE A 1 314 ? 11.961 8.617 -0.568 1 91.38 314 PHE A N 1
ATOM 2446 C CA . PHE A 1 314 ? 12.539 9 0.711 1 91.38 314 PHE A CA 1
ATOM 2447 C C . PHE A 1 314 ? 13.016 10.453 0.676 1 91.38 314 PHE A C 1
ATOM 2449 O O . PHE A 1 314 ? 12.758 11.219 1.609 1 91.38 314 PHE A O 1
ATOM 2456 N N . ILE A 1 315 ? 13.695 10.812 -0.389 1 91.69 315 ILE A N 1
ATOM 2457 C CA . ILE A 1 315 ? 14.305 12.141 -0.51 1 91.69 315 ILE A CA 1
ATOM 2458 C C . ILE A 1 315 ? 13.211 13.195 -0.612 1 91.69 315 ILE A C 1
ATOM 2460 O O . ILE A 1 315 ? 13.273 14.227 0.065 1 91.69 315 ILE A O 1
ATOM 2464 N N . VAL A 1 316 ? 12.242 12.953 -1.399 1 89.19 316 VAL A N 1
ATOM 2465 C CA . VAL A 1 316 ? 11.203 13.945 -1.622 1 89.19 316 VAL A CA 1
ATOM 2466 C C . VAL A 1 316 ? 10.367 14.117 -0.351 1 89.19 316 VAL A C 1
ATOM 2468 O O . VAL A 1 316 ? 10.039 15.242 0.035 1 89.19 316 VAL A O 1
ATOM 2471 N N . VAL A 1 317 ? 10.016 13.062 0.301 1 86.38 317 VAL A N 1
ATOM 2472 C CA . VAL A 1 317 ? 9.219 13.133 1.52 1 86.38 317 VAL A CA 1
ATOM 2473 C C . VAL A 1 317 ? 10.008 13.852 2.611 1 86.38 317 VAL A C 1
ATOM 2475 O O . VAL A 1 317 ? 9.469 14.719 3.311 1 86.38 317 VAL A O 1
ATOM 2478 N N . SER A 1 318 ? 11.195 13.477 2.748 1 86.12 318 SER A N 1
ATOM 2479 C CA . SER A 1 318 ? 12.039 14.117 3.746 1 86.12 318 SER A CA 1
ATOM 2480 C C . SER A 1 318 ? 12.18 15.617 3.477 1 86.12 318 SER A C 1
ATOM 2482 O O . SER A 1 318 ? 12.109 16.422 4.402 1 86.12 318 SER A O 1
ATOM 2484 N N . HIS A 1 319 ? 12.336 15.93 2.248 1 87.12 319 HIS A N 1
ATOM 2485 C CA . HIS A 1 319 ? 12.477 17.328 1.854 1 87.12 319 HIS A CA 1
ATOM 2486 C C . HIS A 1 319 ? 11.219 18.109 2.172 1 87.12 319 HIS A C 1
ATOM 2488 O O . HIS A 1 319 ? 11.289 19.188 2.766 1 87.12 319 HIS A O 1
ATOM 2494 N N . MET A 1 320 ? 10.102 17.609 1.807 1 81.94 320 MET A N 1
ATOM 2495 C CA . MET A 1 320 ? 8.836 18.312 1.985 1 81.94 320 MET A CA 1
ATOM 2496 C C . MET A 1 320 ? 8.5 18.453 3.465 1 81.94 320 MET A C 1
ATOM 2498 O O . MET A 1 320 ? 8 19.5 3.895 1 81.94 320 MET A O 1
ATOM 2502 N N . LYS A 1 321 ? 8.773 17.484 4.176 1 77.69 321 LYS A N 1
ATOM 2503 C CA . LYS A 1 321 ? 8.5 17.562 5.609 1 77.69 321 LYS A CA 1
ATOM 2504 C C . LYS A 1 321 ? 9.438 18.562 6.297 1 77.69 321 LYS A C 1
ATOM 2506 O O . LYS A 1 321 ? 9.055 19.219 7.262 1 77.69 321 LYS A O 1
ATOM 2511 N N . ALA A 1 322 ? 10.562 18.625 5.82 1 77.12 322 ALA A N 1
ATOM 2512 C CA . ALA A 1 322 ? 11.539 19.547 6.395 1 77.12 322 ALA A CA 1
ATOM 2513 C C . ALA A 1 322 ? 11.188 21 6.062 1 77.12 322 ALA A C 1
ATOM 2515 O O . ALA A 1 322 ? 11.289 21.875 6.914 1 77.12 322 ALA A O 1
ATOM 2516 N N . ILE A 1 323 ? 10.688 21.141 4.867 1 76 323 ILE A N 1
ATOM 2517 C CA . ILE A 1 323 ? 10.492 22.516 4.41 1 76 323 ILE A CA 1
ATOM 2518 C C . ILE A 1 323 ? 9.117 23.016 4.844 1 76 323 ILE A C 1
ATOM 2520 O O . ILE A 1 323 ? 8.938 24.203 5.109 1 76 323 ILE A O 1
ATOM 2524 N N . CYS A 1 324 ? 7.992 22.109 4.949 1 65.38 324 CYS A N 1
ATOM 2525 C CA . CYS A 1 324 ? 6.629 22.531 5.238 1 65.38 324 CYS A CA 1
ATOM 2526 C C . CYS A 1 324 ? 6.414 22.688 6.742 1 65.38 324 CYS A C 1
ATOM 2528 O O . CYS A 1 324 ? 5.461 23.344 7.172 1 65.38 324 CYS A O 1
ATOM 2530 N N . ARG A 1 325 ? 7.117 22 7.547 1 58.34 325 ARG A N 1
ATOM 2531 C CA . ARG A 1 325 ? 6.938 22.156 8.984 1 58.34 325 ARG A CA 1
ATOM 2532 C C . ARG A 1 325 ? 7.074 23.625 9.398 1 58.34 325 ARG A C 1
ATOM 2534 O O . ARG A 1 325 ? 6.508 24.047 10.406 1 58.34 325 ARG A O 1
ATOM 2541 N N . ARG A 1 326 ? 7.699 24.312 8.609 1 52.34 326 ARG A N 1
ATOM 2542 C CA . ARG A 1 326 ? 8.008 25.656 9.07 1 52.34 326 ARG A CA 1
ATOM 2543 C C . ARG A 1 326 ? 6.922 26.641 8.648 1 52.34 326 ARG A C 1
ATOM 2545 O O . ARG A 1 326 ? 6.668 26.828 7.457 1 52.34 326 ARG A O 1
ATOM 2552 N N . GLU A 1 327 ? 5.883 26.844 9.617 1 52.59 327 GLU A N 1
ATOM 2553 C CA . GLU A 1 327 ? 4.664 27.641 9.68 1 52.59 327 GLU A CA 1
ATOM 2554 C C . GLU A 1 327 ? 4.824 28.953 8.906 1 52.59 327 GLU A C 1
ATOM 2556 O O . GLU A 1 327 ? 3.846 29.5 8.383 1 52.59 327 GLU A O 1
ATOM 2561 N N . GLN A 1 328 ? 6.266 29.531 8.758 1 53.16 328 GLN A N 1
ATOM 2562 C CA . GLN A 1 328 ? 6.238 30.969 8.492 1 53.16 328 GLN A CA 1
ATOM 2563 C C . GLN A 1 328 ? 6.457 31.25 7.012 1 53.16 328 GLN A C 1
ATOM 2565 O O . GLN A 1 328 ? 6.359 32.406 6.574 1 53.16 328 GLN A O 1
ATOM 2570 N N . GLN A 1 329 ? 6.785 30.219 6.215 1 58.06 329 GLN A N 1
ATOM 2571 C CA . GLN A 1 329 ? 6.98 30.609 4.824 1 58.06 329 GLN A CA 1
ATOM 2572 C C . GLN A 1 329 ? 6.16 29.734 3.881 1 58.06 329 GLN A C 1
ATOM 2574 O O . GLN A 1 329 ? 6.156 28.5 4.012 1 58.06 329 GLN A O 1
ATOM 2579 N N . PRO A 1 330 ? 5.293 30.312 3.201 1 66.12 330 PRO A N 1
ATOM 2580 C CA . PRO A 1 330 ? 4.562 29.547 2.184 1 66.12 330 PRO A CA 1
ATOM 2581 C C . PRO A 1 330 ? 5.484 28.938 1.131 1 66.12 330 PRO A C 1
ATOM 2583 O O . PRO A 1 330 ? 6.363 29.625 0.599 1 66.12 330 PRO A O 1
ATOM 2586 N N . VAL A 1 331 ? 5.715 27.719 1.024 1 76.19 331 VAL A N 1
ATOM 2587 C CA . VAL A 1 331 ? 6.543 27.031 0.041 1 76.19 331 VAL A CA 1
ATOM 2588 C C . VAL A 1 331 ? 5.652 26.422 -1.043 1 76.19 331 VAL A C 1
ATOM 2590 O O . VAL A 1 331 ? 4.59 25.875 -0.747 1 76.19 331 VAL A O 1
ATOM 2593 N N . ASN A 1 332 ? 6.086 26.766 -2.299 1 81.5 332 ASN A N 1
ATOM 2594 C CA . ASN A 1 332 ? 5.43 26.094 -3.418 1 81.5 332 ASN A CA 1
ATOM 2595 C C . ASN A 1 332 ? 5.977 24.688 -3.635 1 81.5 332 ASN A C 1
ATOM 2597 O O . ASN A 1 332 ? 7.07 24.531 -4.18 1 81.5 332 ASN A O 1
ATOM 2601 N N . LYS A 1 333 ? 5.273 23.781 -3.314 1 80.94 333 LYS A N 1
ATOM 2602 C CA . LYS A 1 333 ? 5.715 22.391 -3.342 1 80.94 333 LYS A CA 1
ATOM 2603 C C . LYS A 1 333 ? 6.078 21.953 -4.762 1 80.94 333 LYS A C 1
ATOM 2605 O O . LYS A 1 333 ? 7.047 21.219 -4.961 1 80.94 333 LYS A O 1
ATOM 2610 N N . LYS A 1 334 ? 5.395 22.438 -5.723 1 83.44 334 LYS A N 1
ATOM 2611 C CA . LYS A 1 334 ? 5.641 22.047 -7.109 1 83.44 334 LYS A CA 1
ATOM 2612 C C . LYS A 1 334 ? 6.977 22.609 -7.605 1 83.44 334 LYS A C 1
ATOM 2614 O O . LYS A 1 334 ? 7.727 21.906 -8.289 1 83.44 334 LYS A O 1
ATOM 2619 N N . GLN A 1 335 ? 7.23 23.781 -7.266 1 86.88 335 GLN A N 1
ATOM 2620 C CA . GLN A 1 335 ? 8.477 24.406 -7.676 1 86.88 335 GLN A CA 1
ATOM 2621 C C . GLN A 1 335 ? 9.68 23.75 -7.004 1 86.88 335 GLN A C 1
ATOM 2623 O O . GLN A 1 335 ? 10.742 23.609 -7.609 1 86.88 335 GLN A O 1
ATOM 2628 N N . GLU A 1 336 ? 9.477 23.438 -5.84 1 87.94 336 GLU A N 1
ATOM 2629 C CA . GLU A 1 336 ? 10.555 22.75 -5.121 1 87.94 336 GLU A CA 1
ATOM 2630 C C . GLU A 1 336 ? 10.867 21.406 -5.75 1 87.94 336 GLU A C 1
ATOM 2632 O O . GLU A 1 336 ? 12.031 21.016 -5.848 1 87.94 336 GLU A O 1
ATOM 2637 N N . LEU A 1 337 ? 9.812 20.766 -6.113 1 89.19 337 LEU A N 1
ATOM 2638 C CA . LEU A 1 337 ? 10 19.469 -6.75 1 89.19 337 LEU A CA 1
ATOM 2639 C C . LEU A 1 337 ? 10.734 19.609 -8.078 1 89.19 337 LEU A C 1
ATOM 2641 O O . LEU A 1 337 ? 11.578 18.766 -8.414 1 89.19 337 LEU A O 1
ATOM 2645 N N . PHE A 1 338 ? 10.383 20.547 -8.773 1 90.69 338 PHE A N 1
ATOM 2646 C CA . PHE A 1 338 ? 11.078 20.828 -10.031 1 90.69 338 PHE A CA 1
ATOM 2647 C C . PHE A 1 338 ? 12.547 21.125 -9.789 1 90.69 338 PHE A C 1
ATOM 2649 O O . PHE A 1 338 ? 13.422 20.594 -10.484 1 90.69 338 PHE A O 1
ATOM 2656 N N . CYS A 1 339 ? 12.781 21.922 -8.859 1 92.62 339 CYS A N 1
ATOM 2657 C CA . CYS A 1 339 ? 14.148 22.281 -8.5 1 92.62 339 CYS A CA 1
ATOM 2658 C C . CYS A 1 339 ? 14.938 21.047 -8.102 1 92.62 339 CYS A C 1
ATOM 2660 O O . CYS A 1 339 ? 16.062 20.828 -8.57 1 92.62 339 CYS A O 1
ATOM 2662 N N . MET A 1 340 ? 14.414 20.234 -7.316 1 93.38 340 MET A N 1
ATOM 2663 C CA . MET A 1 340 ? 15.086 19.016 -6.871 1 93.38 340 MET A CA 1
ATOM 2664 C C . MET A 1 340 ? 15.359 18.078 -8.047 1 93.38 340 MET A C 1
ATOM 2666 O O . MET A 1 340 ? 16.391 17.406 -8.078 1 93.38 340 MET A O 1
ATOM 2670 N N . SER A 1 341 ? 14.43 18 -8.945 1 94.94 341 SER A N 1
ATOM 2671 C CA . SER A 1 341 ? 14.609 17.141 -10.109 1 94.94 341 SER A CA 1
ATOM 2672 C C . SER A 1 341 ? 15.789 17.609 -10.961 1 94.94 341 SER A C 1
ATOM 2674 O O . SER A 1 341 ? 16.594 16.797 -11.422 1 94.94 341 SER A O 1
ATOM 2676 N N . ILE A 1 342 ? 15.93 18.859 -11.109 1 95.12 342 ILE A N 1
ATOM 2677 C CA . ILE A 1 342 ? 17.031 19.406 -11.906 1 95.12 342 ILE A CA 1
ATOM 2678 C C . ILE A 1 342 ? 18.359 19.141 -11.203 1 95.12 342 ILE A C 1
ATOM 2680 O O . ILE A 1 342 ? 19.344 18.766 -11.844 1 95.12 342 ILE A O 1
ATOM 2684 N N . ILE A 1 343 ? 18.328 19.344 -9.961 1 95.25 343 ILE A N 1
ATOM 2685 C CA . ILE A 1 343 ? 19.547 19.109 -9.188 1 95.25 343 ILE A CA 1
ATOM 2686 C C . ILE A 1 343 ? 19.969 17.656 -9.312 1 95.25 343 ILE A C 1
ATOM 2688 O O . ILE A 1 343 ? 21.141 17.359 -9.562 1 95.25 343 ILE A O 1
ATOM 2692 N N . SER A 1 344 ? 19.047 16.75 -9.188 1 95.88 344 SER A N 1
ATOM 2693 C CA . SER A 1 344 ? 19.344 15.32 -9.289 1 95.88 344 SER A CA 1
ATOM 2694 C C . SER A 1 344 ? 19.766 14.938 -10.703 1 95.88 344 SER A C 1
ATOM 2696 O O . SER A 1 344 ? 20.688 14.141 -10.883 1 95.88 344 SER A O 1
ATOM 2698 N N . LEU A 1 345 ? 19.141 15.492 -11.68 1 95.56 345 LEU A N 1
ATOM 2699 C CA . LEU A 1 345 ? 19.469 15.18 -13.062 1 95.56 345 LEU A CA 1
ATOM 2700 C C . LEU A 1 345 ? 20.828 15.719 -13.445 1 95.56 345 LEU A C 1
ATOM 2702 O O . LEU A 1 345 ? 21.547 15.109 -14.234 1 95.56 345 LEU A O 1
ATOM 2706 N N . LEU A 1 346 ? 21.203 16.828 -12.898 1 94.31 346 LEU A N 1
ATOM 2707 C CA . LEU A 1 346 ? 22.531 17.391 -13.148 1 94.31 346 LEU A CA 1
ATOM 2708 C C . LEU A 1 346 ? 23.594 16.656 -12.352 1 94.31 346 LEU A C 1
ATOM 2710 O O . LEU A 1 346 ? 24.75 16.578 -12.781 1 94.31 346 LEU A O 1
ATOM 2714 N N . SER A 1 347 ? 23.219 16.141 -11.227 1 93.75 347 SER A N 1
ATOM 2715 C CA . SER A 1 347 ? 24.156 15.438 -10.344 1 93.75 347 SER A CA 1
ATOM 2716 C C . SER A 1 347 ? 24.438 14.031 -10.859 1 93.75 347 SER A C 1
ATOM 2718 O O . SER A 1 347 ? 25.547 13.5 -10.664 1 93.75 347 SER A O 1
ATOM 2720 N N . GLY A 1 348 ? 23.531 13.414 -11.523 1 92.19 348 GLY A N 1
ATOM 2721 C CA . GLY A 1 348 ? 23.609 12.031 -11.969 1 92.19 348 GLY A CA 1
ATOM 2722 C C . GLY A 1 348 ? 24.844 11.742 -12.797 1 92.19 348 GLY A C 1
ATOM 2723 O O . GLY A 1 348 ? 25.656 10.891 -12.438 1 92.19 348 GLY A O 1
ATOM 2724 N N . PRO A 1 349 ? 25.125 12.469 -13.766 1 91.56 349 PRO A N 1
ATOM 2725 C CA . PRO A 1 349 ? 26.266 12.203 -14.648 1 91.56 349 PRO A CA 1
ATOM 2726 C C . PRO A 1 349 ? 27.609 12.383 -13.945 1 91.56 349 PRO A C 1
ATOM 2728 O O . PRO A 1 349 ? 28.625 11.875 -14.414 1 91.56 349 PRO A O 1
ATOM 2731 N N . PHE A 1 350 ? 27.641 13.039 -12.781 1 90.5 350 PHE A N 1
ATOM 2732 C CA . PHE A 1 350 ? 28.875 13.258 -12.055 1 90.5 350 PHE A CA 1
ATOM 2733 C C . PHE A 1 350 ? 28.984 12.305 -10.875 1 90.5 350 PHE A C 1
ATOM 2735 O O . PHE A 1 350 ? 29.938 12.398 -10.078 1 90.5 350 PHE A O 1
ATOM 2742 N N . GLY A 1 351 ? 28.047 11.469 -10.75 1 90.81 351 GLY A N 1
ATOM 2743 C CA . GLY A 1 351 ? 28.109 10.5 -9.672 1 90.81 351 GLY A CA 1
ATOM 2744 C C . GLY A 1 351 ? 27.938 11.125 -8.297 1 90.81 351 GLY A C 1
ATOM 2745 O O . GLY A 1 351 ? 28.609 10.727 -7.348 1 90.81 351 GLY A O 1
ATOM 2746 N N . ILE A 1 352 ? 27.156 12.133 -8.219 1 92.94 352 ILE A N 1
ATOM 2747 C CA . ILE A 1 352 ? 26.891 12.836 -6.969 1 92.94 352 ILE A CA 1
ATOM 2748 C C . ILE A 1 352 ? 25.703 12.18 -6.254 1 92.94 352 ILE A C 1
ATOM 2750 O O . ILE A 1 352 ? 24.75 11.734 -6.895 1 92.94 352 ILE A O 1
ATOM 2754 N N . LEU A 1 353 ? 25.812 12.133 -4.996 1 93.69 353 LEU A N 1
ATOM 2755 C CA . LEU A 1 353 ? 24.781 11.516 -4.172 1 93.69 353 LEU A CA 1
ATOM 2756 C C . LEU A 1 353 ? 23.484 12.305 -4.242 1 93.69 353 LEU A C 1
ATOM 2758 O O . LEU A 1 353 ? 23.5 13.523 -4.449 1 93.69 353 LEU A O 1
ATOM 2762 N N . PRO A 1 354 ? 22.359 11.625 -4.102 1 93.25 354 PRO A N 1
ATOM 2763 C CA . PRO A 1 354 ? 21.094 12.352 -4.02 1 93.25 354 PRO A CA 1
ATOM 2764 C C . PRO A 1 354 ? 21.016 13.266 -2.797 1 93.25 354 PRO A C 1
ATOM 2766 O O . PRO A 1 354 ? 21.547 12.93 -1.734 1 93.25 354 PRO A O 1
ATOM 2769 N N . VAL A 1 355 ? 20.344 14.367 -3.004 1 93.25 355 VAL A N 1
ATOM 2770 C CA . VAL A 1 355 ? 20.391 15.391 -1.964 1 93.25 355 VAL A CA 1
ATOM 2771 C C . VAL A 1 355 ? 18.984 15.672 -1.452 1 93.25 355 VAL A C 1
ATOM 2773 O O . VAL A 1 355 ? 18 15.438 -2.164 1 93.25 355 VAL A O 1
ATOM 2776 N N . THR A 1 356 ? 18.859 16.016 -0.245 1 88.88 356 THR A N 1
ATOM 2777 C CA . THR A 1 356 ? 17.609 16.422 0.412 1 88.88 356 THR A CA 1
ATOM 2778 C C . THR A 1 356 ? 17.875 17.547 1.408 1 88.88 356 THR A C 1
ATOM 2780 O O . THR A 1 356 ? 19 18.031 1.522 1 88.88 356 THR A O 1
ATOM 2783 N N . SER A 1 357 ? 16.797 18.047 1.952 1 85.5 357 SER A N 1
ATOM 2784 C CA . SER A 1 357 ? 16.938 19.109 2.943 1 85.5 357 SER A CA 1
ATOM 2785 C C . SER A 1 357 ? 16.703 18.578 4.355 1 85.5 357 SER A C 1
ATOM 2787 O O . SER A 1 357 ? 16.031 17.578 4.543 1 85.5 357 SER A O 1
ATOM 2789 N N . SER A 1 358 ? 17.391 19.188 5.266 1 75.5 358 SER A N 1
ATOM 2790 C CA . SER A 1 358 ? 17.234 18.812 6.668 1 75.5 358 SER A CA 1
ATOM 2791 C C . SER A 1 358 ? 16.594 19.953 7.469 1 75.5 358 SER A C 1
ATOM 2793 O O . SER A 1 358 ? 16.812 21.125 7.176 1 75.5 358 SER A O 1
ATOM 2795 N N . MET A 1 359 ? 15.852 19.562 8.43 1 71.06 359 MET A N 1
ATOM 2796 C CA . MET A 1 359 ? 15.188 20.547 9.297 1 71.06 359 MET A CA 1
ATOM 2797 C C . MET A 1 359 ? 16.203 21.312 10.133 1 71.06 359 MET A C 1
ATOM 2799 O O . MET A 1 359 ? 16.078 22.516 10.312 1 71.06 359 MET A O 1
ATOM 2803 N N . ASN A 1 360 ? 17.188 20.594 10.562 1 70.38 360 ASN A N 1
ATOM 2804 C CA . ASN A 1 360 ? 18.188 21.203 11.422 1 70.38 360 ASN A CA 1
ATOM 2805 C C . ASN A 1 360 ? 19.016 22.234 10.672 1 70.38 360 ASN A C 1
ATOM 2807 O O . ASN A 1 360 ? 19.25 23.328 11.188 1 70.38 360 ASN A O 1
ATOM 2811 N N . ASP A 1 361 ? 19.391 21.922 9.531 1 74.56 361 ASP A N 1
ATOM 2812 C CA . ASP A 1 361 ? 20.219 22.844 8.75 1 74.56 361 ASP A CA 1
ATOM 2813 C C . ASP A 1 361 ? 19.406 24.047 8.289 1 74.56 361 ASP A C 1
ATOM 2815 O O . ASP A 1 361 ? 19.938 25.156 8.195 1 74.56 361 ASP A O 1
ATOM 2819 N N . ASN A 1 362 ? 18.156 23.797 8 1 76.62 362 ASN A N 1
ATOM 2820 C CA . ASN A 1 362 ? 17.297 24.906 7.621 1 76.62 362 ASN A CA 1
ATOM 2821 C C . ASN A 1 362 ? 17.094 25.891 8.781 1 76.62 362 ASN A C 1
ATOM 2823 O O . ASN A 1 362 ? 17.031 27.094 8.57 1 76.62 362 ASN A O 1
ATOM 2827 N N . GLN A 1 363 ? 17.047 25.328 9.969 1 72.88 363 GLN A N 1
ATOM 2828 C CA . GLN A 1 363 ? 16.891 26.172 11.148 1 72.88 363 GLN A CA 1
ATOM 2829 C C . GLN A 1 363 ? 18.156 27 11.398 1 72.88 363 GLN A C 1
ATOM 2831 O O . GLN A 1 363 ? 18.062 28.172 11.797 1 72.88 363 GLN A O 1
ATOM 2836 N N . ILE A 1 364 ? 19.234 26.391 11.148 1 71.31 364 ILE A N 1
ATOM 2837 C CA . ILE A 1 364 ? 20.5 27.094 11.305 1 71.31 364 ILE A CA 1
ATOM 2838 C C . ILE A 1 364 ? 20.562 28.266 10.312 1 71.31 364 ILE A C 1
ATOM 2840 O O . ILE A 1 364 ? 21.031 29.344 10.656 1 71.31 364 ILE A O 1
ATOM 2844 N N . GLU A 1 365 ? 20.125 28 9.125 1 76 365 GLU A N 1
ATOM 2845 C CA . GLU A 1 365 ? 20.109 29.047 8.109 1 76 365 GLU A CA 1
ATOM 2846 C C . GLU A 1 365 ? 19.203 30.203 8.516 1 76 365 GLU A C 1
ATOM 2848 O O . GLU A 1 365 ? 19.484 31.359 8.227 1 76 365 GLU A O 1
ATOM 2853 N N . LEU A 1 366 ? 18.109 29.859 9.156 1 72.06 366 LEU A N 1
ATOM 2854 C CA . LEU A 1 366 ? 17.172 30.875 9.602 1 72.06 366 LEU A CA 1
ATOM 2855 C C . LEU A 1 366 ? 17.75 31.703 10.742 1 72.06 366 LEU A C 1
ATOM 2857 O O . LEU A 1 366 ? 17.547 32.906 10.805 1 72.06 366 LEU A O 1
ATOM 2861 N N . GLU A 1 367 ? 18.422 30.969 11.531 1 71.06 367 GLU A N 1
ATOM 2862 C CA . GLU A 1 367 ? 18.984 31.641 12.711 1 71.06 367 GLU A CA 1
ATOM 2863 C C . GLU A 1 367 ? 20.125 32.562 12.328 1 71.06 367 GLU A C 1
ATOM 2865 O O . GLU A 1 367 ? 20.359 33.562 13.008 1 71.06 367 GLU A O 1
ATOM 2870 N N . THR A 1 368 ? 20.766 32.156 11.289 1 66.25 368 THR A N 1
ATOM 2871 C CA . THR A 1 368 ? 21.875 33.031 10.844 1 66.25 368 THR A CA 1
ATOM 2872 C C . THR A 1 368 ? 21.344 34.219 10.086 1 66.25 368 THR A C 1
ATOM 2874 O O . THR A 1 368 ? 22.125 35.094 9.648 1 66.25 368 THR A O 1
ATOM 2877 N N . ARG A 1 369 ? 19.969 34.375 10.141 1 59.34 369 ARG A N 1
ATOM 2878 C CA . ARG A 1 369 ? 19.297 35.531 9.57 1 59.34 369 ARG A CA 1
ATOM 2879 C C . ARG A 1 369 ? 19.656 35.688 8.102 1 59.34 369 ARG A C 1
ATOM 2881 O O . ARG A 1 369 ? 19.922 36.812 7.652 1 59.34 369 ARG A O 1
ATOM 2888 N N . ASN A 1 370 ? 20.094 34.531 7.453 1 58.97 370 ASN A N 1
ATOM 2889 C CA . ASN A 1 370 ? 20.406 34.562 6.027 1 58.97 370 ASN A CA 1
ATOM 2890 C C . ASN A 1 370 ? 19.141 34.812 5.191 1 58.97 370 ASN A C 1
ATOM 2892 O O . ASN A 1 370 ? 18.172 34.062 5.309 1 58.97 370 ASN A O 1
ATOM 2896 N N . TYR A 1 371 ? 19.078 36.031 4.633 1 62.16 371 TYR A N 1
ATOM 2897 C CA . TYR A 1 371 ? 17.766 36.5 4.164 1 62.16 371 TYR A CA 1
ATOM 2898 C C . TYR A 1 371 ? 17.625 36.281 2.66 1 62.16 371 TYR A C 1
ATOM 2900 O O . TYR A 1 371 ? 16.562 36.562 2.088 1 62.16 371 TYR A O 1
ATOM 2908 N N . SER A 1 372 ? 18.781 35.812 2.037 1 74.5 372 SER A N 1
ATOM 2909 C CA . SER A 1 372 ? 18.547 35.844 0.598 1 74.5 372 SER A CA 1
ATOM 2910 C C . SER A 1 372 ? 19.109 34.594 -0.082 1 74.5 372 SER A C 1
ATOM 2912 O O . SER A 1 372 ? 19.953 33.906 0.49 1 74.5 372 SER A O 1
ATOM 2914 N N . LEU A 1 373 ? 18.75 34.219 -1.235 1 82.31 373 LEU A N 1
ATOM 2915 C CA . LEU A 1 373 ? 19.156 33.062 -2.043 1 82.31 373 LEU A CA 1
ATOM 2916 C C . LEU A 1 373 ? 20.562 33.25 -2.576 1 82.31 373 LEU A C 1
ATOM 2918 O O . LEU A 1 373 ? 21.219 32.281 -2.99 1 82.31 373 LEU A O 1
ATOM 2922 N N . ILE A 1 374 ? 21.125 34.438 -2.457 1 83.31 374 ILE A N 1
ATOM 2923 C CA . ILE A 1 374 ? 22.484 34.719 -2.881 1 83.31 374 ILE A CA 1
ATOM 2924 C C . ILE A 1 374 ? 23.469 34.062 -1.911 1 83.31 374 ILE A C 1
ATOM 2926 O O . ILE A 1 374 ? 24.594 33.719 -2.293 1 83.31 374 ILE A O 1
ATOM 2930 N N . SER A 1 375 ? 23.016 33.938 -0.748 1 84.62 375 SER A N 1
ATOM 2931 C CA . SER A 1 375 ? 23.844 33.281 0.256 1 84.62 375 SER A CA 1
ATOM 2932 C C . SER A 1 375 ? 24.188 31.844 -0.15 1 84.62 375 SER A C 1
ATOM 2934 O O . SER A 1 375 ? 25.281 31.344 0.141 1 84.62 375 SER A O 1
ATOM 2936 N N . ASN A 1 376 ? 23.328 31.219 -0.836 1 88.06 376 ASN A N 1
ATOM 2937 C CA . ASN A 1 376 ? 23.578 29.875 -1.33 1 88.06 376 ASN A CA 1
ATOM 2938 C C . ASN A 1 376 ? 24.688 29.859 -2.387 1 88.06 376 ASN A C 1
ATOM 2940 O O . ASN A 1 376 ? 25.547 28.969 -2.387 1 88.06 376 ASN A O 1
ATOM 2944 N N . LEU A 1 377 ? 24.641 30.812 -3.229 1 89.31 377 LEU A N 1
ATOM 2945 C CA . LEU A 1 377 ? 25.672 30.906 -4.27 1 89.31 377 LEU A CA 1
ATOM 2946 C C . LEU A 1 377 ? 27.031 31.203 -3.664 1 89.31 377 LEU A C 1
ATOM 2948 O O . LEU A 1 377 ? 28.047 30.656 -4.113 1 89.31 377 LEU A O 1
ATOM 2952 N N . LEU A 1 378 ? 26.984 32.031 -2.707 1 90.69 378 LEU A N 1
ATOM 2953 C CA . LEU A 1 378 ? 28.234 32.375 -2.023 1 90.69 378 LEU A CA 1
ATOM 2954 C C . LEU A 1 378 ? 28.766 31.172 -1.252 1 90.69 378 LEU A C 1
ATOM 2956 O O . LEU A 1 378 ? 29.984 30.953 -1.187 1 90.69 378 LEU A O 1
ATOM 2960 N N . SER A 1 379 ? 27.906 30.469 -0.652 1 90.94 379 SER A N 1
ATOM 2961 C CA . SER A 1 379 ? 28.312 29.25 0.042 1 90.94 379 SER A CA 1
ATOM 2962 C C . SER A 1 379 ? 28.953 28.25 -0.922 1 90.94 379 SER A C 1
ATOM 2964 O O . SER A 1 379 ? 29.953 27.609 -0.593 1 90.94 379 SER A O 1
ATOM 2966 N N . ALA A 1 380 ? 28.359 28.094 -2.078 1 93 380 ALA A N 1
ATOM 2967 C CA . ALA A 1 380 ? 28.906 27.219 -3.1 1 93 380 ALA A CA 1
ATOM 2968 C C . ALA A 1 380 ? 30.312 27.656 -3.516 1 93 380 ALA A C 1
ATOM 2970 O O . ALA A 1 380 ? 31.188 26.828 -3.766 1 93 380 ALA A O 1
ATOM 2971 N N . LEU A 1 381 ? 30.5 28.891 -3.545 1 94.06 381 LEU A N 1
ATOM 2972 C CA . LEU A 1 381 ? 31.797 29.438 -3.902 1 94.06 381 LEU A CA 1
ATOM 2973 C C . LEU A 1 381 ? 32.844 29.141 -2.822 1 94.06 381 LEU A C 1
ATOM 2975 O O . LEU A 1 381 ? 33.969 28.719 -3.127 1 94.06 381 LEU A O 1
ATOM 2979 N N . TRP A 1 382 ? 32.406 29.344 -1.636 1 93.56 382 TRP A N 1
ATOM 2980 C CA . TRP A 1 382 ? 33.312 29.031 -0.53 1 93.56 382 TRP A CA 1
ATOM 2981 C C . TRP A 1 382 ? 33.688 27.547 -0.536 1 93.56 382 TRP A C 1
ATOM 2983 O O . TRP A 1 382 ? 34.844 27.188 -0.283 1 93.56 382 TRP A O 1
ATOM 2993 N N . MET A 1 383 ? 32.781 26.75 -0.749 1 92.94 383 MET A N 1
ATOM 2994 C CA . MET A 1 383 ? 33.031 25.297 -0.779 1 92.94 383 MET A CA 1
ATOM 2995 C C . MET A 1 383 ? 33.938 24.938 -1.934 1 92.94 383 MET A C 1
ATOM 2997 O O . MET A 1 383 ? 34.844 24.094 -1.779 1 92.94 383 MET A O 1
ATOM 3001 N N . THR A 1 384 ? 33.719 25.547 -3.07 1 93.06 384 THR A N 1
ATOM 3002 C CA . THR A 1 384 ? 34.594 25.297 -4.223 1 93.06 384 THR A CA 1
ATOM 3003 C C . THR A 1 384 ? 36.031 25.672 -3.924 1 93.06 384 THR A C 1
ATOM 3005 O O . THR A 1 384 ? 36.938 24.938 -4.246 1 93.06 384 THR A O 1
ATOM 3008 N N . ILE A 1 385 ? 36.156 26.734 -3.26 1 92.75 385 ILE A N 1
ATOM 3009 C CA . ILE A 1 385 ? 37.5 27.203 -2.908 1 92.75 385 ILE A CA 1
ATOM 3010 C C . ILE A 1 385 ? 38.125 26.25 -1.915 1 92.75 385 ILE A C 1
ATOM 3012 O O . ILE A 1 385 ? 39.312 25.875 -2.078 1 92.75 385 ILE A O 1
ATOM 3016 N N . THR A 1 386 ? 37.375 25.875 -0.995 1 90.75 386 THR A N 1
ATOM 3017 C CA . THR A 1 386 ? 37.875 24.984 0.032 1 90.75 386 THR A CA 1
ATOM 3018 C C . THR A 1 386 ? 38.25 23.625 -0.566 1 90.75 386 THR A C 1
ATOM 3020 O O . THR A 1 386 ? 39.281 23.062 -0.264 1 90.75 386 THR A O 1
ATOM 3023 N N . LEU A 1 387 ? 37.406 23.062 -1.365 1 89 387 LEU A N 1
ATOM 3024 C CA . LEU A 1 387 ? 37.625 21.75 -1.953 1 89 387 LEU A CA 1
ATOM 3025 C C . LEU A 1 387 ? 38.812 21.781 -2.898 1 89 387 LEU A C 1
ATOM 3027 O O . LEU A 1 387 ? 39.562 20.797 -3.01 1 89 387 LEU A O 1
ATOM 3031 N N . TYR A 1 388 ? 39 22.891 -3.533 1 87.31 388 TYR A N 1
ATOM 3032 C CA . TYR A 1 388 ? 40.094 23 -4.477 1 87.31 388 TYR A CA 1
ATOM 3033 C C . TYR A 1 388 ? 41.438 23.141 -3.748 1 87.31 388 TYR A C 1
ATOM 3035 O O . TYR A 1 388 ? 42.406 22.469 -4.086 1 87.31 388 TYR A O 1
ATOM 3043 N N . PHE A 1 389 ? 41.531 23.891 -2.701 1 87.38 389 PHE A N 1
ATOM 3044 C CA . PHE A 1 389 ? 42.812 24.188 -2.035 1 87.38 389 PHE A CA 1
ATOM 3045 C C . PHE A 1 389 ? 43.094 23.156 -0.958 1 87.38 389 PHE A C 1
ATOM 3047 O O . PHE A 1 389 ? 44.281 22.859 -0.681 1 87.38 389 PHE A O 1
ATOM 3054 N N . ALA A 1 390 ? 42.062 22.625 -0.398 1 86.12 390 ALA A N 1
ATOM 3055 C CA . ALA A 1 390 ? 42.25 21.703 0.719 1 86.12 390 ALA A CA 1
ATOM 3056 C C . ALA A 1 390 ? 42.188 20.266 0.253 1 86.12 390 ALA A C 1
ATOM 3058 O O . ALA A 1 390 ? 42.031 19.344 1.069 1 86.12 390 ALA A O 1
ATOM 3059 N N . ARG A 1 391 ? 42.312 19.953 -0.95 1 84.25 391 ARG A N 1
ATOM 3060 C CA . ARG A 1 391 ? 42.125 18.625 -1.506 1 84.25 391 ARG A CA 1
ATOM 3061 C C . ARG A 1 391 ? 43.156 17.641 -0.924 1 84.25 391 ARG A C 1
ATOM 3063 O O . ARG A 1 391 ? 42.844 16.469 -0.702 1 84.25 391 ARG A O 1
ATOM 3070 N N . SER A 1 392 ? 44.375 18.109 -0.566 1 82.38 392 SER A N 1
ATOM 3071 C CA . SER A 1 392 ? 45.438 17.25 -0.047 1 82.38 392 SER A CA 1
ATOM 3072 C C . SER A 1 392 ? 45.281 17.016 1.452 1 82.38 392 SER A C 1
ATOM 3074 O O . SER A 1 392 ? 45.812 16.062 1.998 1 82.38 392 SER A O 1
ATOM 3076 N N . ILE A 1 393 ? 44.5 17.859 2.037 1 86.44 393 ILE A N 1
ATOM 3077 C CA . ILE A 1 393 ? 44.344 17.797 3.486 1 86.44 393 ILE A CA 1
ATOM 3078 C C . ILE A 1 393 ? 43.312 16.734 3.852 1 86.44 393 ILE A C 1
ATOM 3080 O O . ILE A 1 393 ? 43.344 16.172 4.945 1 86.44 393 ILE A O 1
ATOM 3084 N N . PHE A 1 394 ? 42.469 16.391 2.969 1 87.12 394 PHE A N 1
ATOM 3085 C CA . PHE A 1 394 ? 41.375 15.461 3.254 1 87.12 394 PHE A CA 1
ATOM 3086 C C . PHE A 1 394 ? 41.938 14.055 3.5 1 87.12 394 PHE A C 1
ATOM 3088 O O . PHE A 1 394 ? 41.344 13.281 4.258 1 87.12 394 PHE A O 1
ATOM 3095 N N . GLY A 1 395 ? 43 13.758 2.865 1 85.56 395 GLY A N 1
ATOM 3096 C CA . GLY A 1 395 ? 43.625 12.453 3.043 1 85.56 395 GLY A CA 1
ATOM 3097 C C . GLY A 1 395 ? 44.219 12.266 4.418 1 85.56 395 GLY A C 1
ATOM 3098 O O . GLY A 1 395 ? 44.469 11.133 4.844 1 85.56 395 GLY A O 1
ATOM 3099 N N . LEU A 1 396 ? 44.438 13.406 5.148 1 87.12 396 LEU A N 1
ATOM 3100 C CA . LEU A 1 396 ? 45.094 13.359 6.445 1 87.12 396 LEU A CA 1
ATOM 3101 C C . LEU A 1 396 ? 44.062 13.25 7.574 1 87.12 396 LEU A C 1
ATOM 3103 O O . LEU A 1 396 ? 44.438 13.117 8.742 1 87.12 396 LEU A O 1
ATOM 3107 N N . ILE A 1 397 ? 42.844 13.141 7.234 1 90.81 397 ILE A N 1
ATOM 3108 C CA . ILE A 1 397 ? 41.781 13.094 8.234 1 90.81 397 ILE A CA 1
ATOM 3109 C C . ILE A 1 397 ? 41.625 11.664 8.75 1 90.81 397 ILE A C 1
ATOM 3111 O O . ILE A 1 397 ? 41.5 10.719 7.965 1 90.81 397 ILE A O 1
ATOM 3115 N N . PRO A 1 398 ? 41.719 11.461 10.023 1 90.19 398 PRO A N 1
ATOM 3116 C CA . PRO A 1 398 ? 41.469 10.117 10.562 1 90.19 398 PRO A CA 1
ATOM 3117 C C . PRO A 1 398 ? 40.062 9.625 10.328 1 90.19 398 PRO A C 1
ATOM 3119 O O . PRO A 1 398 ? 39.094 10.359 10.57 1 90.19 398 PRO A O 1
ATOM 3122 N N . SER A 1 399 ? 39.906 8.445 9.891 1 90.44 399 SER A N 1
ATOM 3123 C CA . SER A 1 399 ? 38.594 7.867 9.602 1 90.44 399 SER A CA 1
ATOM 3124 C C . SER A 1 399 ? 37.75 7.75 10.867 1 90.44 399 SER A C 1
ATOM 3126 O O . SER A 1 399 ? 36.531 7.848 10.812 1 90.44 399 SER A O 1
ATOM 3128 N N . SER A 1 400 ? 38.344 7.668 12.016 1 90.44 400 SER A N 1
ATOM 3129 C CA . SER A 1 400 ? 37.625 7.512 13.281 1 90.44 400 SER A CA 1
ATOM 3130 C C . SER A 1 400 ? 36.906 8.789 13.672 1 90.44 400 SER A C 1
ATOM 3132 O O . SER A 1 400 ? 35.844 8.734 14.305 1 90.44 400 SER A O 1
ATOM 3134 N N . VAL A 1 401 ? 37.5 9.875 13.305 1 92.38 401 VAL A N 1
ATOM 3135 C CA . VAL A 1 401 ? 36.844 11.141 13.609 1 92.38 401 VAL A CA 1
ATOM 3136 C C . VAL A 1 401 ? 35.594 11.305 12.758 1 92.38 401 VAL A C 1
ATOM 3138 O O . VAL A 1 401 ? 34.562 11.773 13.242 1 92.38 401 VAL A O 1
ATOM 3141 N N . VAL A 1 402 ? 35.719 10.906 11.539 1 91.88 402 VAL A N 1
ATOM 3142 C CA . VAL A 1 402 ? 34.594 10.969 10.633 1 91.88 402 VAL A CA 1
ATOM 3143 C C . VAL A 1 402 ? 33.469 10.039 11.117 1 91.88 402 VAL A C 1
ATOM 3145 O O . VAL A 1 402 ? 32.312 10.398 11.094 1 91.88 402 VAL A O 1
ATOM 3148 N N . ALA A 1 403 ? 33.844 8.898 11.594 1 91.75 403 ALA A N 1
ATOM 3149 C CA . ALA A 1 403 ? 32.875 7.949 12.141 1 91.75 403 ALA A CA 1
ATOM 3150 C C . ALA A 1 403 ? 32.188 8.539 13.359 1 91.75 403 ALA A C 1
ATOM 3152 O O . ALA A 1 403 ? 30.969 8.367 13.516 1 91.75 403 ALA A O 1
ATOM 3153 N N . ALA A 1 404 ? 32.906 9.227 14.148 1 92.44 404 ALA A N 1
ATOM 3154 C CA . ALA A 1 404 ? 32.312 9.867 15.328 1 92.44 404 ALA A CA 1
ATOM 3155 C C . ALA A 1 404 ? 31.328 10.953 14.93 1 92.44 404 ALA A C 1
ATOM 3157 O O . ALA A 1 404 ? 30.281 11.102 15.562 1 92.44 404 ALA A O 1
ATOM 3158 N N . MET A 1 405 ? 31.688 11.609 13.961 1 92.19 405 MET A N 1
ATOM 3159 C CA . MET A 1 405 ? 30.812 12.664 13.469 1 92.19 405 MET A CA 1
ATOM 3160 C C . MET A 1 405 ? 29.516 12.078 12.922 1 92.19 405 MET A C 1
ATOM 3162 O O . MET A 1 405 ? 28.438 12.625 13.156 1 92.19 405 MET A O 1
ATOM 3166 N N . ILE A 1 406 ? 29.594 11.023 12.195 1 92.31 406 ILE A N 1
ATOM 3167 C CA . ILE A 1 406 ? 28.422 10.367 11.633 1 92.31 406 ILE A CA 1
ATOM 3168 C C . ILE A 1 406 ? 27.5 9.906 12.758 1 92.31 406 ILE A C 1
ATOM 3170 O O . ILE A 1 406 ? 26.297 10.156 12.719 1 92.31 406 ILE A O 1
ATOM 3174 N N . LEU A 1 407 ? 28.109 9.305 13.688 1 88.62 407 LEU A N 1
ATOM 3175 C CA . LEU A 1 407 ? 27.328 8.773 14.789 1 88.62 407 LEU A CA 1
ATOM 3176 C C . LEU A 1 407 ? 26.641 9.898 15.562 1 88.62 407 LEU A C 1
ATOM 3178 O O . LEU A 1 407 ? 25.5 9.766 15.984 1 88.62 407 LEU A O 1
ATOM 3182 N N . SER A 1 408 ? 27.359 10.93 15.773 1 87.38 408 SER A N 1
ATOM 3183 C CA . SER A 1 408 ? 26.781 12.078 16.469 1 87.38 408 SER A CA 1
ATOM 3184 C C . SER A 1 408 ? 25.609 12.672 15.688 1 87.38 408 SER A C 1
ATOM 3186 O O . SER A 1 408 ? 24.625 13.109 16.281 1 87.38 408 SER A O 1
ATOM 3188 N N . ALA A 1 409 ? 25.703 12.719 14.43 1 83.38 409 ALA A N 1
ATOM 3189 C CA . ALA A 1 409 ? 24.672 13.289 13.57 1 83.38 409 ALA A CA 1
ATOM 3190 C C . ALA A 1 409 ? 23.422 12.414 13.555 1 83.38 409 ALA A C 1
ATOM 3192 O O . ALA A 1 409 ? 22.297 12.93 13.594 1 83.38 409 ALA A O 1
ATOM 3193 N N . VAL A 1 410 ? 23.594 11.156 13.562 1 84.5 410 VAL A N 1
ATOM 3194 C CA . VAL A 1 410 ? 22.453 10.266 13.422 1 84.5 410 VAL A CA 1
ATOM 3195 C C . VAL A 1 410 ? 21.75 10.109 14.766 1 84.5 410 VAL A C 1
ATOM 3197 O O . VAL A 1 410 ? 20.547 9.867 14.82 1 84.5 410 VAL A O 1
ATOM 3200 N N . CYS A 1 411 ? 22.438 10.266 15.828 1 79.81 411 CYS A N 1
ATOM 3201 C CA . CYS A 1 411 ? 21.844 10.141 17.156 1 79.81 411 CYS A CA 1
ATOM 3202 C C . CYS A 1 411 ? 20.875 11.281 17.438 1 79.81 411 CYS A C 1
ATOM 3204 O O . CYS A 1 411 ? 19.953 11.148 18.25 1 79.81 411 CYS A O 1
ATOM 3206 N N . ASP A 1 412 ? 21 12.336 16.781 1 72.44 412 ASP A N 1
ATOM 3207 C CA . ASP A 1 412 ? 20.062 13.453 16.938 1 72.44 412 ASP A CA 1
ATOM 3208 C C . ASP A 1 412 ? 18.656 13.062 16.484 1 72.44 412 ASP A C 1
ATOM 3210 O O . ASP A 1 412 ? 17.672 13.516 17.062 1 72.44 412 ASP A O 1
ATOM 3214 N N . VAL A 1 413 ? 18.688 12.242 15.586 1 65.88 413 VAL A N 1
ATOM 3215 C CA . VAL A 1 413 ? 17.406 11.805 15.047 1 65.88 413 VAL A CA 1
ATOM 3216 C C . VAL A 1 413 ? 16.688 10.93 16.062 1 65.88 413 VAL A C 1
ATOM 3218 O O . VAL A 1 413 ? 15.453 10.961 16.172 1 65.88 413 VAL A O 1
ATOM 3221 N N . CYS A 1 414 ? 17.406 10.18 16.875 1 64.06 414 CYS A N 1
ATOM 3222 C CA . CYS A 1 414 ? 16.875 9.258 17.875 1 64.06 414 CYS A CA 1
ATOM 3223 C C . CYS A 1 414 ? 16.297 10.008 19.062 1 64.06 414 CYS A C 1
ATOM 3225 O O . CYS A 1 414 ? 15.422 9.5 19.766 1 64.06 414 CYS A O 1
ATOM 3227 N N . LEU A 1 415 ? 16.766 11.141 19.281 1 59.47 415 LEU A N 1
ATOM 3228 C CA . LEU A 1 415 ? 16.344 11.891 20.469 1 59.47 415 LEU A CA 1
ATOM 3229 C C . LEU A 1 415 ? 14.883 12.305 20.344 1 59.47 415 LEU A C 1
ATOM 3231 O O . LEU A 1 415 ? 14.219 12.562 21.344 1 59.47 415 LEU A O 1
ATOM 3235 N N . ASN A 1 416 ? 14.414 12.258 19.188 1 59.06 416 ASN A N 1
ATOM 3236 C CA . ASN A 1 416 ? 12.984 12.531 19.047 1 59.06 416 ASN A CA 1
ATOM 3237 C C . ASN A 1 416 ? 12.141 11.344 19.484 1 59.06 416 ASN A C 1
ATOM 3239 O O . ASN A 1 416 ? 10.938 11.297 19.203 1 59.06 416 ASN A O 1
ATOM 3243 N N . LEU A 1 417 ? 12.75 10.43 20.141 1 61.28 417 LEU A N 1
ATOM 3244 C CA . LEU A 1 417 ? 12.109 9.203 20.594 1 61.28 417 LEU A CA 1
ATOM 3245 C C . LEU A 1 417 ? 11.109 9.492 21.719 1 61.28 417 LEU A C 1
ATOM 3247 O O . LEU A 1 417 ? 10.219 8.688 21.984 1 61.28 417 LEU A O 1
ATOM 3251 N N . ARG A 1 418 ? 11.297 10.586 22.375 1 58.25 418 ARG A N 1
ATOM 3252 C CA . ARG A 1 418 ? 10.297 10.93 23.391 1 58.25 418 ARG A CA 1
ATOM 3253 C C . ARG A 1 418 ? 8.906 11.008 22.766 1 58.25 418 ARG A C 1
ATOM 3255 O O . ARG A 1 418 ? 7.914 10.625 23.391 1 58.25 418 ARG A O 1
ATOM 3262 N N . HIS A 1 419 ? 8.945 11.43 21.578 1 59.94 419 HIS A N 1
ATOM 3263 C CA . HIS A 1 419 ? 7.676 11.508 20.875 1 59.94 419 HIS A CA 1
ATOM 3264 C C . HIS A 1 419 ? 7.152 10.125 20.516 1 59.94 419 HIS A C 1
ATOM 3266 O O . HIS A 1 419 ? 5.945 9.93 20.359 1 59.94 419 HIS A O 1
ATOM 3272 N N . LEU A 1 420 ? 8.047 9.203 20.625 1 63.03 420 LEU A N 1
ATOM 3273 C CA . LEU A 1 420 ? 7.707 7.836 20.25 1 63.03 420 LEU A CA 1
ATOM 3274 C C . LEU A 1 420 ? 6.797 7.195 21.297 1 63.03 420 LEU A C 1
ATOM 3276 O O . LEU A 1 420 ? 5.871 6.457 20.953 1 63.03 420 LEU A O 1
ATOM 3280 N N . ARG A 1 421 ? 7.109 7.535 22.438 1 62.41 421 ARG A N 1
ATOM 3281 C CA . ARG A 1 421 ? 6.32 6.93 23.5 1 62.41 421 ARG A CA 1
ATOM 3282 C C . ARG A 1 421 ? 4.867 7.387 23.438 1 62.41 421 ARG A C 1
ATOM 3284 O O . ARG A 1 421 ? 3.951 6.586 23.641 1 62.41 421 ARG A O 1
ATOM 3291 N N . VAL A 1 422 ? 4.742 8.562 23.172 1 60.97 422 VAL A N 1
ATOM 3292 C CA . VAL A 1 422 ? 3.389 9.102 23.125 1 60.97 422 VAL A CA 1
ATOM 3293 C C . VAL A 1 422 ? 2.652 8.531 21.906 1 60.97 422 VAL A C 1
ATOM 3295 O O . VAL A 1 422 ? 1.471 8.195 22 1 60.97 422 VAL A O 1
ATOM 3298 N N . LEU A 1 423 ? 3.426 8.367 20.953 1 60.81 423 LEU A N 1
ATOM 3299 C CA . LEU A 1 423 ? 2.805 7.91 19.719 1 60.81 423 LEU A CA 1
ATOM 3300 C C . LEU A 1 423 ? 2.414 6.441 19.812 1 60.81 423 LEU A C 1
ATOM 3302 O O . LEU A 1 423 ? 1.339 6.047 19.359 1 60.81 423 LEU A O 1
ATOM 3306 N N . CYS A 1 424 ? 3.271 5.703 20.422 1 63.25 424 CYS A N 1
ATOM 3307 C CA . CYS A 1 424 ? 3.043 4.266 20.469 1 63.25 424 CYS A CA 1
ATOM 3308 C C . CYS A 1 424 ? 2.014 3.904 21.531 1 63.25 424 CYS A C 1
ATOM 3310 O O . CYS A 1 424 ? 1.393 2.842 21.469 1 63.25 424 CYS A O 1
ATOM 3312 N N . SER A 1 425 ? 1.798 4.84 22.391 1 61.88 425 SER A N 1
ATOM 3313 C CA . SER A 1 425 ? 0.863 4.52 23.469 1 61.88 425 SER A CA 1
ATOM 3314 C C . SER A 1 425 ? -0.57 4.863 23.078 1 61.88 425 SER A C 1
ATOM 3316 O O . SER A 1 425 ? -1.521 4.297 23.609 1 61.88 425 SER A O 1
ATOM 3318 N N . SER A 1 426 ? -0.685 5.719 22.156 1 61.12 426 SER A N 1
ATOM 3319 C CA . SER A 1 426 ? -2.033 6.238 21.953 1 61.12 426 SER A CA 1
ATOM 3320 C C . SER A 1 426 ? -2.783 5.438 20.906 1 61.12 426 SER A C 1
ATOM 3322 O O . SER A 1 426 ? -4 5.262 21 1 61.12 426 SER A O 1
ATOM 3324 N N . TYR A 1 427 ? -2.133 4.969 19.938 1 71.5 427 TYR A N 1
ATOM 3325 C CA . TYR A 1 427 ? -2.828 4.312 18.844 1 71.5 427 TYR A CA 1
ATOM 3326 C C . TYR A 1 427 ? -2.033 3.117 18.328 1 71.5 427 TYR A C 1
ATOM 3328 O O . TYR A 1 427 ? -0.898 3.27 17.875 1 71.5 427 TYR A O 1
ATOM 3336 N N . ILE A 1 428 ? -2.523 1.999 18.484 1 74.81 428 ILE A N 1
ATOM 3337 C CA . ILE A 1 428 ? -1.845 0.745 18.172 1 74.81 428 ILE A CA 1
ATOM 3338 C C . ILE A 1 428 ? -1.405 0.741 16.719 1 74.81 428 ILE A C 1
ATOM 3340 O O . ILE A 1 428 ? -0.336 0.225 16.375 1 74.81 428 ILE A O 1
ATOM 3344 N N . CYS A 1 429 ? -2.188 1.235 15.891 1 75 429 CYS A N 1
ATOM 3345 C CA . CYS A 1 429 ? -1.829 1.24 14.477 1 75 429 CYS A CA 1
ATOM 3346 C C . CYS A 1 429 ? -0.568 2.061 14.234 1 75 429 CYS A C 1
ATOM 3348 O O . CYS A 1 429 ? 0.276 1.686 13.422 1 75 429 CYS A O 1
ATOM 3350 N N . ASP A 1 430 ? -0.386 3.1 14.969 1 77.44 430 ASP A N 1
ATOM 3351 C CA . ASP A 1 430 ? 0.804 3.934 14.82 1 77.44 430 ASP A CA 1
ATOM 3352 C C . ASP A 1 430 ? 2.043 3.219 15.359 1 77.44 430 ASP A C 1
ATOM 3354 O O . ASP A 1 430 ? 3.133 3.354 14.797 1 77.44 430 ASP A O 1
ATOM 3358 N N . ALA A 1 431 ? 1.788 2.461 16.391 1 81.31 431 ALA A N 1
ATOM 3359 C CA . ALA A 1 431 ? 2.9 1.696 16.953 1 81.31 431 ALA A CA 1
ATOM 3360 C C . ALA A 1 431 ? 3.346 0.595 16 1 81.31 431 ALA A C 1
ATOM 3362 O O . ALA A 1 431 ? 4.543 0.347 15.844 1 81.31 431 ALA A O 1
ATOM 3363 N N . VAL A 1 432 ? 2.422 0.035 15.414 1 82.06 432 VAL A N 1
ATOM 3364 C CA . VAL A 1 432 ? 2.732 -1.048 14.492 1 82.06 432 VAL A CA 1
ATOM 3365 C C . VAL A 1 432 ? 3.508 -0.499 13.297 1 82.06 432 VAL A C 1
ATOM 3367 O O . VAL A 1 432 ? 4.453 -1.13 12.82 1 82.06 432 VAL A O 1
ATOM 3370 N N . ILE A 1 433 ? 3.104 0.622 12.836 1 85.94 433 ILE A N 1
ATOM 3371 C CA . ILE A 1 433 ? 3.787 1.243 11.703 1 85.94 433 ILE A CA 1
ATOM 3372 C C . ILE A 1 433 ? 5.227 1.579 12.094 1 85.94 433 ILE A C 1
ATOM 3374 O O . ILE A 1 433 ? 6.16 1.284 11.352 1 85.94 433 ILE A O 1
ATOM 3378 N N . PHE A 1 434 ? 5.438 2.104 13.305 1 86.81 434 PHE A N 1
ATOM 3379 C CA . PHE A 1 434 ? 6.762 2.469 13.797 1 86.81 434 PHE A CA 1
ATOM 3380 C C . PHE A 1 434 ? 7.645 1.236 13.938 1 86.81 434 PHE A C 1
ATOM 3382 O O . PHE A 1 434 ? 8.766 1.209 13.43 1 86.81 434 PHE A O 1
ATOM 3389 N N . VAL A 1 435 ? 7.121 0.256 14.539 1 87.56 435 VAL A N 1
ATOM 3390 C CA . VAL A 1 435 ? 7.898 -0.941 14.844 1 87.56 435 VAL A CA 1
ATOM 3391 C C . VAL A 1 435 ? 8.203 -1.701 13.547 1 87.56 435 VAL A C 1
ATOM 3393 O O . VAL A 1 435 ? 9.297 -2.236 13.383 1 87.56 435 VAL A O 1
ATOM 3396 N N . SER A 1 436 ? 7.234 -1.787 12.734 1 88.88 436 SER A N 1
ATOM 3397 C CA . SER A 1 436 ? 7.457 -2.488 11.477 1 88.88 436 SER A CA 1
ATOM 3398 C C . SER A 1 436 ? 8.516 -1.789 10.633 1 88.88 436 SER A C 1
ATOM 3400 O O . SER A 1 436 ? 9.328 -2.445 9.977 1 88.88 436 SER A O 1
ATOM 3402 N N . ALA A 1 437 ? 8.484 -0.462 10.617 1 92 437 ALA A N 1
ATOM 3403 C CA . ALA A 1 437 ? 9.5 0.287 9.891 1 92 437 ALA A CA 1
ATOM 3404 C C . ALA A 1 437 ? 10.891 0.049 10.484 1 92 437 ALA A C 1
ATOM 3406 O O . ALA A 1 437 ? 11.859 -0.137 9.75 1 92 437 ALA A O 1
ATOM 3407 N N . LEU A 1 438 ? 10.969 0.012 11.828 1 92 438 LEU A N 1
ATOM 3408 C CA . LEU A 1 438 ? 12.219 -0.251 12.531 1 92 438 LEU A CA 1
ATOM 3409 C C . LEU A 1 438 ? 12.742 -1.648 12.211 1 92 438 LEU A C 1
ATOM 3411 O O . LEU A 1 438 ? 13.914 -1.818 11.883 1 92 438 LEU A O 1
ATOM 3415 N N . LEU A 1 439 ? 11.883 -2.568 12.211 1 91.25 439 LEU A N 1
ATOM 3416 C CA . LEU A 1 439 ? 12.273 -3.955 11.977 1 91.25 439 LEU A CA 1
ATOM 3417 C C . LEU A 1 439 ? 12.672 -4.168 10.523 1 91.25 439 LEU A C 1
ATOM 3419 O O . LEU A 1 439 ? 13.594 -4.934 10.234 1 91.25 439 LEU A O 1
ATOM 3423 N N . SER A 1 440 ? 11.93 -3.604 9.641 1 91.62 440 SER A N 1
ATOM 3424 C CA . SER A 1 440 ? 12.273 -3.723 8.227 1 91.62 440 SER A CA 1
ATOM 3425 C C . SER A 1 440 ? 13.68 -3.182 7.953 1 91.62 440 SER A C 1
ATOM 3427 O O . SER A 1 440 ? 14.453 -3.793 7.215 1 91.62 440 SER A O 1
ATOM 3429 N N . ALA A 1 441 ? 14 -2.039 8.547 1 92.88 441 ALA A N 1
ATOM 3430 C CA . ALA A 1 441 ? 15.312 -1.425 8.359 1 92.88 441 ALA A CA 1
ATOM 3431 C C . ALA A 1 441 ? 16.406 -2.283 8.977 1 92.88 441 ALA A C 1
ATOM 3433 O O . ALA A 1 441 ? 17.531 -2.342 8.453 1 92.88 441 ALA A O 1
ATOM 3434 N N . LEU A 1 442 ? 16.125 -2.986 10.008 1 90.31 442 LEU A N 1
ATOM 3435 C CA . LEU A 1 442 ? 17.125 -3.76 10.742 1 90.31 442 LEU A CA 1
ATOM 3436 C C . LEU A 1 442 ? 17.391 -5.102 10.055 1 90.31 442 LEU A C 1
ATOM 3438 O O . LEU A 1 442 ? 18.531 -5.551 9.977 1 90.31 442 LEU A O 1
ATOM 3442 N N . PHE A 1 443 ? 16.344 -5.723 9.43 1 84.69 443 PHE A N 1
ATOM 3443 C CA . PHE A 1 443 ? 16.469 -7.125 9.062 1 84.69 443 PHE A CA 1
ATOM 3444 C C . PHE A 1 443 ? 16.562 -7.285 7.547 1 84.69 443 PHE A C 1
ATOM 3446 O O . PHE A 1 443 ? 17.031 -8.305 7.047 1 84.69 443 PHE A O 1
ATOM 3453 N N . ILE A 1 444 ? 16.062 -6.41 6.828 1 84.38 444 ILE A N 1
ATOM 3454 C CA . ILE A 1 444 ? 16.156 -6.504 5.375 1 84.38 444 ILE A CA 1
ATOM 3455 C C . ILE A 1 444 ? 17.484 -5.91 4.914 1 84.38 444 ILE A C 1
ATOM 3457 O O . ILE A 1 444 ? 17.781 -4.738 5.18 1 84.38 444 ILE A O 1
ATOM 3461 N N . PRO A 1 445 ? 18.281 -6.664 4.285 1 83.38 445 PRO A N 1
ATOM 3462 C CA . PRO A 1 445 ? 19.625 -6.203 3.93 1 83.38 445 PRO A CA 1
ATOM 3463 C C . PRO A 1 445 ? 19.609 -5.008 2.98 1 83.38 445 PRO A C 1
ATOM 3465 O O . PRO A 1 445 ? 20.359 -4.051 3.168 1 83.38 445 PRO A O 1
ATOM 3468 N N . ASN A 1 446 ? 18.812 -5.059 1.96 1 87.75 446 ASN A N 1
ATOM 3469 C CA . ASN A 1 446 ? 18.672 -3.898 1.085 1 87.75 446 ASN A CA 1
ATOM 3470 C C . ASN A 1 446 ? 17.75 -2.844 1.693 1 87.75 446 ASN A C 1
ATOM 3472 O O . ASN A 1 446 ? 16.531 -3.037 1.763 1 87.75 446 ASN A O 1
ATOM 3476 N N . LEU A 1 447 ? 18.344 -1.776 2.068 1 92.62 447 LEU A N 1
ATOM 3477 C CA . LEU A 1 447 ? 17.609 -0.743 2.799 1 92.62 447 LEU A CA 1
ATOM 3478 C C . LEU A 1 447 ? 16.547 -0.105 1.919 1 92.62 447 LEU A C 1
ATOM 3480 O O . LEU A 1 447 ? 15.523 0.368 2.42 1 92.62 447 LEU A O 1
ATOM 3484 N N . CYS A 1 448 ? 16.828 -0.024 0.601 1 91.75 448 CYS A N 1
ATOM 3485 C CA . CYS A 1 448 ? 15.812 0.52 -0.299 1 91.75 448 CYS A CA 1
ATOM 3486 C C . CYS A 1 448 ? 14.555 -0.339 -0.287 1 91.75 448 CYS A C 1
ATOM 3488 O O . CYS A 1 448 ? 13.445 0.184 -0.194 1 91.75 448 CYS A O 1
ATOM 3490 N N . LEU A 1 449 ? 14.773 -1.613 -0.337 1 86.62 449 LEU A N 1
ATOM 3491 C CA . LEU A 1 449 ? 13.648 -2.533 -0.238 1 86.62 449 LEU A CA 1
ATOM 3492 C C . LEU A 1 449 ? 12.992 -2.445 1.137 1 86.62 449 LEU A C 1
ATOM 3494 O O . LEU A 1 449 ? 11.773 -2.537 1.253 1 86.62 449 LEU A O 1
ATOM 3498 N N . ALA A 1 450 ? 13.859 -2.309 2.141 1 90.44 450 ALA A N 1
ATOM 3499 C CA . ALA A 1 450 ? 13.344 -2.174 3.502 1 90.44 450 ALA A CA 1
ATOM 3500 C C . ALA A 1 450 ? 12.391 -0.985 3.615 1 90.44 450 ALA A C 1
ATOM 3502 O O . ALA A 1 450 ? 11.352 -1.077 4.266 1 90.44 450 ALA A O 1
ATOM 3503 N N . PHE A 1 451 ? 12.711 0.062 2.98 1 93.25 451 PHE A N 1
ATOM 3504 C CA . PHE A 1 451 ? 11.883 1.263 3.031 1 93.25 451 PHE A CA 1
ATOM 3505 C C . PHE A 1 451 ? 10.555 1.037 2.32 1 93.25 451 PHE A C 1
ATOM 3507 O O . PHE A 1 451 ? 9.5 1.429 2.826 1 93.25 451 PHE A O 1
ATOM 3514 N N . LEU A 1 452 ? 10.664 0.458 1.183 1 88.62 452 LEU A N 1
ATOM 3515 C CA . LEU A 1 452 ? 9.445 0.206 0.42 1 88.62 452 LEU A CA 1
ATOM 3516 C C . LEU A 1 452 ? 8.516 -0.737 1.177 1 88.62 452 LEU A C 1
ATOM 3518 O O . LEU A 1 452 ? 7.293 -0.583 1.126 1 88.62 452 LEU A O 1
ATOM 3522 N N . VAL A 1 453 ? 9.102 -1.684 1.869 1 86.56 453 VAL A N 1
ATOM 3523 C CA . VAL A 1 453 ? 8.305 -2.592 2.686 1 86.56 453 VAL A CA 1
ATOM 3524 C C . VAL A 1 453 ? 7.625 -1.815 3.812 1 86.56 453 VAL A C 1
ATOM 3526 O O . VAL A 1 453 ? 6.441 -2.02 4.09 1 86.56 453 VAL A O 1
ATOM 3529 N N . ALA A 1 454 ? 8.359 -0.961 4.41 1 90.56 454 ALA A N 1
ATOM 3530 C CA . ALA A 1 454 ? 7.801 -0.128 5.473 1 90.56 454 ALA A CA 1
ATOM 3531 C C . ALA A 1 454 ? 6.648 0.726 4.945 1 90.56 454 ALA A C 1
ATOM 3533 O O . ALA A 1 454 ? 5.605 0.836 5.59 1 90.56 454 ALA A O 1
ATOM 3534 N N . VAL A 1 455 ? 6.848 1.308 3.791 1 88.5 455 VAL A N 1
ATOM 3535 C CA . VAL A 1 455 ? 5.824 2.154 3.188 1 88.5 455 VAL A CA 1
ATOM 3536 C C . VAL A 1 455 ? 4.594 1.318 2.854 1 88.5 455 VAL A C 1
ATOM 3538 O O . VAL A 1 455 ? 3.461 1.757 3.072 1 88.5 455 VAL A O 1
ATOM 3541 N N . THR A 1 456 ? 4.785 0.148 2.381 1 84.38 456 THR A N 1
ATOM 3542 C CA . THR A 1 456 ? 3.682 -0.742 2.033 1 84.38 456 THR A CA 1
ATOM 3543 C C . THR A 1 456 ? 2.881 -1.123 3.275 1 84.38 456 THR A C 1
ATOM 3545 O O . THR A 1 456 ? 1.651 -1.199 3.229 1 84.38 456 THR A O 1
ATOM 3548 N N . ILE A 1 457 ? 3.574 -1.354 4.312 1 83.75 457 ILE A N 1
ATOM 3549 C CA . ILE A 1 457 ? 2.896 -1.682 5.559 1 83.75 457 ILE A CA 1
ATOM 3550 C C . ILE A 1 457 ? 2.096 -0.473 6.043 1 83.75 457 ILE A C 1
ATOM 3552 O O . ILE A 1 457 ? 0.997 -0.624 6.582 1 83.75 457 ILE A O 1
ATOM 3556 N N . GLY A 1 458 ? 2.701 0.681 5.867 1 83 458 GLY A N 1
ATOM 3557 C CA . GLY A 1 458 ? 1.952 1.891 6.168 1 83 458 GLY A CA 1
ATOM 3558 C C . GLY A 1 458 ? 0.673 2.018 5.363 1 83 458 GLY A C 1
ATOM 3559 O O . GLY A 1 458 ? -0.384 2.336 5.914 1 83 458 GLY A O 1
ATOM 3560 N N . LEU A 1 459 ? 0.788 1.714 4.117 1 80.94 459 LEU A N 1
ATOM 3561 C CA . LEU A 1 459 ? -0.376 1.749 3.238 1 80.94 459 LEU A CA 1
ATOM 3562 C C . LEU A 1 459 ? -1.396 0.691 3.645 1 80.94 459 LEU A C 1
ATOM 3564 O O . LEU A 1 459 ? -2.602 0.951 3.635 1 80.94 459 LEU A O 1
ATOM 3568 N N . LEU A 1 460 ? -0.837 -0.438 4.004 1 80.5 460 LEU A N 1
ATOM 3569 C CA . LEU A 1 460 ? -1.696 -1.539 4.426 1 80.5 460 LEU A CA 1
ATOM 3570 C C . LEU A 1 460 ? -2.477 -1.17 5.684 1 80.5 460 LEU A C 1
ATOM 3572 O O . LEU A 1 460 ? -3.629 -1.574 5.844 1 80.5 460 LEU A O 1
ATOM 3576 N N . SER A 1 461 ? -1.865 -0.423 6.52 1 79.81 461 SER A N 1
ATOM 3577 C CA . SER A 1 461 ? -2.531 -0.003 7.75 1 79.81 461 SER A CA 1
ATOM 3578 C C . SER A 1 461 ? -3.744 0.872 7.449 1 79.81 461 SER A C 1
ATOM 3580 O O . SER A 1 461 ? -4.77 0.772 8.125 1 79.81 461 SER A O 1
ATOM 3582 N N . ILE A 1 462 ? -3.674 1.676 6.473 1 78.56 462 ILE A N 1
ATOM 3583 C CA . ILE A 1 462 ? -4.793 2.521 6.066 1 78.56 462 ILE A CA 1
ATOM 3584 C C . ILE A 1 462 ? -5.91 1.658 5.488 1 78.56 462 ILE A C 1
ATOM 3586 O O . ILE A 1 462 ? -7.082 1.855 5.809 1 78.56 462 ILE A O 1
ATOM 3590 N N . VAL A 1 463 ? -5.48 0.762 4.691 1 78.25 463 VAL A N 1
ATOM 3591 C CA . VAL A 1 463 ? -6.453 -0.087 4.012 1 78.25 463 VAL A CA 1
ATOM 3592 C C . VAL A 1 463 ? -7.168 -0.973 5.027 1 78.25 463 VAL A C 1
ATOM 3594 O O . VAL A 1 463 ? -8.375 -1.188 4.934 1 78.25 463 VAL A O 1
ATOM 3597 N N . ILE A 1 464 ? -6.441 -1.507 6 1 77.62 464 ILE A N 1
ATOM 3598 C CA . ILE A 1 464 ? -7.027 -2.371 7.023 1 77.62 464 ILE A CA 1
ATOM 3599 C C . ILE A 1 464 ? -8.055 -1.586 7.836 1 77.62 464 ILE A C 1
ATOM 3601 O O . ILE A 1 464 ? -9.109 -2.117 8.195 1 77.62 464 ILE A O 1
ATOM 3605 N N . ARG A 1 465 ? -7.773 -0.406 8.023 1 75.56 465 ARG A N 1
ATOM 3606 C CA . ARG A 1 465 ? -8.711 0.43 8.766 1 75.56 465 ARG A CA 1
ATOM 3607 C C . ARG A 1 465 ? -9.961 0.724 7.945 1 75.56 465 ARG A C 1
ATOM 3609 O O . ARG A 1 465 ? -11.055 0.846 8.492 1 75.56 465 ARG A O 1
ATOM 3616 N N . THR A 1 466 ? -9.734 0.874 6.742 1 74.62 466 THR A N 1
ATOM 3617 C CA . THR A 1 466 ? -10.859 1.146 5.855 1 74.62 466 THR A CA 1
ATOM 3618 C C . THR A 1 466 ? -11.734 -0.092 5.695 1 74.62 466 THR A C 1
ATOM 3620 O O . THR A 1 466 ? -12.93 0.018 5.418 1 74.62 466 THR A O 1
ATOM 3623 N N . GLN A 1 467 ? -11.141 -1.212 5.844 1 74.94 467 GLN A N 1
ATOM 3624 C CA . GLN A 1 467 ? -11.859 -2.467 5.652 1 74.94 467 GLN A CA 1
ATOM 3625 C C . GLN A 1 467 ? -12.82 -2.732 6.809 1 74.94 467 GLN A C 1
ATOM 3627 O O . GLN A 1 467 ? -13.766 -3.51 6.668 1 74.94 467 GLN A O 1
ATOM 3632 N N . ARG A 1 468 ? -12.555 -2.18 7.91 1 75.12 468 ARG A N 1
ATOM 3633 C CA . ARG A 1 468 ? -13.453 -2.377 9.039 1 75.12 468 ARG A CA 1
ATOM 3634 C C . ARG A 1 468 ? -14.281 -1.124 9.305 1 75.12 468 ARG A C 1
ATOM 3636 O O . ARG A 1 468 ? -14.039 -0.413 10.289 1 75.12 468 ARG A O 1
ATOM 3643 N N . PRO A 1 469 ? -15.273 -1.092 8.344 1 75.38 469 PRO A N 1
ATOM 3644 C CA . PRO A 1 469 ? -16.109 0.104 8.492 1 75.38 469 PRO A CA 1
ATOM 3645 C C . PRO A 1 469 ? -16.938 0.089 9.773 1 75.38 469 PRO A C 1
ATOM 3647 O O . PRO A 1 469 ? -17.297 -0.983 10.266 1 75.38 469 PRO A O 1
ATOM 3650 N N . LYS A 1 470 ? -17 1.14 10.359 1 76.25 470 LYS A N 1
ATOM 3651 C CA . LYS A 1 470 ? -17.875 1.255 11.516 1 76.25 470 LYS A CA 1
ATOM 3652 C C . LYS A 1 470 ? -19.344 1.251 11.094 1 76.25 470 LYS A C 1
ATOM 3654 O O . LYS A 1 470 ? -19.781 2.133 10.359 1 76.25 470 LYS A O 1
ATOM 3659 N N . CYS A 1 471 ? -19.953 0.133 11.297 1 83.94 471 CYS A N 1
ATOM 3660 C CA . CYS A 1 471 ? -21.391 0.018 11.109 1 83.94 471 CYS A CA 1
ATOM 3661 C C . CYS A 1 471 ? -22.109 -0.033 12.453 1 83.94 471 CYS A C 1
ATOM 3663 O O . CYS A 1 471 ? -21.984 -1.004 13.195 1 83.94 471 CYS A O 1
ATOM 3665 N N . ASP A 1 472 ? -22.812 0.998 12.812 1 84.88 472 ASP A N 1
ATOM 3666 C CA . ASP A 1 472 ? -23.469 1.078 14.117 1 84.88 472 ASP A CA 1
ATOM 3667 C C . ASP A 1 472 ? -24.984 1.011 13.969 1 84.88 472 ASP A C 1
ATOM 3669 O O . ASP A 1 472 ? -25.547 1.562 13.023 1 84.88 472 ASP A O 1
ATOM 3673 N N . VAL A 1 473 ? -25.5 0.295 14.852 1 86.81 473 VAL A N 1
ATOM 3674 C CA . VAL A 1 473 ? -26.953 0.337 14.961 1 86.81 473 VAL A CA 1
ATOM 3675 C C . VAL A 1 473 ? -27.375 1.563 15.766 1 86.81 473 VAL A C 1
ATOM 3677 O O . VAL A 1 473 ? -26.875 1.79 16.875 1 86.81 473 VAL A O 1
ATOM 3680 N N . VAL A 1 474 ? -28.109 2.379 15.125 1 85.12 474 VAL A N 1
ATOM 3681 C CA . VAL A 1 474 ? -28.5 3.627 15.766 1 85.12 474 VAL A CA 1
ATOM 3682 C C . VAL A 1 474 ? -29.953 3.545 16.203 1 85.12 474 VAL A C 1
ATOM 3684 O O . VAL A 1 474 ? -30.781 2.889 15.555 1 85.12 474 VAL A O 1
ATOM 3687 N N . VAL A 1 475 ? -30.156 4.172 17.344 1 78 475 VAL A N 1
ATOM 3688 C CA . VAL A 1 475 ? -31.5 4.227 17.891 1 78 475 VAL A CA 1
ATOM 3689 C C . VAL A 1 475 ? -31.922 5.684 18.094 1 78 475 VAL A C 1
ATOM 3691 O O . VAL A 1 475 ? -31.078 6.555 18.312 1 78 475 VAL A O 1
ATOM 3694 N N . ARG A 1 476 ? -33.125 5.922 17.938 1 75.88 476 ARG A N 1
ATOM 3695 C CA . ARG A 1 476 ? -33.656 7.281 18.062 1 75.88 476 ARG A CA 1
ATOM 3696 C C . ARG A 1 476 ? -33.719 7.707 19.531 1 75.88 476 ARG A C 1
ATOM 3698 O O . ARG A 1 476 ? -34.344 7.043 20.344 1 75.88 476 ARG A O 1
ATOM 3705 N N . ALA A 1 477 ? -32.938 8.719 19.875 1 71.38 477 ALA A N 1
ATOM 3706 C CA . ALA A 1 477 ? -33 9.273 21.234 1 71.38 477 ALA A CA 1
ATOM 3707 C C . ALA A 1 477 ? -34.031 10.383 21.328 1 71.38 477 ALA A C 1
ATOM 3709 O O . ALA A 1 477 ? -34.875 10.375 22.234 1 71.38 477 ALA A O 1
ATOM 3710 N N . THR A 1 478 ? -33.844 11.359 20.453 1 66.69 478 THR A N 1
ATOM 3711 C CA . THR A 1 478 ? -34.812 12.453 20.328 1 66.69 478 THR A CA 1
ATOM 3712 C C . THR A 1 478 ? -35.312 12.57 18.891 1 66.69 478 THR A C 1
ATOM 3714 O O . THR A 1 478 ? -34.906 11.789 18.031 1 66.69 478 THR A O 1
ATOM 3717 N N . GLU A 1 479 ? -36.281 13.352 18.656 1 59.28 479 GLU A N 1
ATOM 3718 C CA . GLU A 1 479 ? -36.906 13.477 17.328 1 59.28 479 GLU A CA 1
ATOM 3719 C C . GLU A 1 479 ? -35.844 13.656 16.25 1 59.28 479 GLU A C 1
ATOM 3721 O O . GLU A 1 479 ? -35.969 13.117 15.141 1 59.28 479 GLU A O 1
ATOM 3726 N N . ASN A 1 480 ? -34.781 14.289 16.562 1 64.44 480 ASN A N 1
ATOM 3727 C CA . ASN A 1 480 ? -33.844 14.539 15.492 1 64.44 480 ASN A CA 1
ATOM 3728 C C . ASN A 1 480 ? -32.438 14.047 15.867 1 64.44 480 ASN A C 1
ATOM 3730 O O . ASN A 1 480 ? -31.438 14.469 15.273 1 64.44 480 ASN A O 1
ATOM 3734 N N . CYS A 1 481 ? -32.469 13.148 16.859 1 72.88 481 CYS A N 1
ATOM 3735 C CA . CYS A 1 481 ? -31.156 12.719 17.281 1 72.88 481 CYS A CA 1
ATOM 3736 C C . CYS A 1 481 ? -31.062 11.203 17.375 1 72.88 481 CYS A C 1
ATOM 3738 O O . CYS A 1 481 ? -31.875 10.57 18.047 1 72.88 481 CYS A O 1
ATOM 3740 N N . TYR A 1 482 ? -30.25 10.773 16.656 1 76.19 482 TYR A N 1
ATOM 3741 C CA . TYR A 1 482 ? -30.016 9.336 16.656 1 76.19 482 TYR A CA 1
ATOM 3742 C C . TYR A 1 482 ? -28.672 8.992 17.281 1 76.19 482 TYR A C 1
ATOM 3744 O O . TYR A 1 482 ? -27.656 9.641 17 1 76.19 482 TYR A O 1
ATOM 3752 N N . ILE A 1 483 ? -28.766 8.094 18.234 1 75.94 483 ILE A N 1
ATOM 3753 C CA . ILE A 1 483 ? -27.562 7.77 18.984 1 75.94 483 ILE A CA 1
ATOM 3754 C C . ILE A 1 483 ? -27.203 6.301 18.781 1 75.94 483 ILE A C 1
ATOM 3756 O O . ILE A 1 483 ? -28.047 5.496 18.375 1 75.94 483 ILE A O 1
ATOM 3760 N N . GLU A 1 484 ? -26.016 6.035 19.125 1 77.44 484 GLU A N 1
ATOM 3761 C CA . GLU A 1 484 ? -25.516 4.668 19.016 1 77.44 484 GLU A CA 1
ATOM 3762 C C . GLU A 1 484 ? -26.047 3.795 20.156 1 77.44 484 GLU A C 1
ATOM 3764 O O . GLU A 1 484 ? -26.047 4.207 21.312 1 77.44 484 GLU A O 1
ATOM 3769 N N . GLU A 1 485 ? -26.422 2.67 19.781 1 73.19 485 GLU A N 1
ATOM 3770 C CA . GLU A 1 485 ? -27.062 1.768 20.734 1 73.19 485 GLU A CA 1
ATOM 3771 C C . GLU A 1 485 ? -26.094 1.339 21.828 1 73.19 485 GLU A C 1
ATOM 3773 O O . GLU A 1 485 ? -26.484 1.231 23 1 73.19 485 GLU A O 1
ATOM 3778 N N . ASN A 1 486 ? -24.859 1.178 21.531 1 72.25 486 ASN A N 1
ATOM 3779 C CA . ASN A 1 486 ? -23.906 0.586 22.484 1 72.25 486 ASN A CA 1
ATOM 3780 C C . ASN A 1 486 ? -23.297 1.642 23.391 1 72.25 486 ASN A C 1
ATOM 3782 O O . ASN A 1 486 ? -22.703 1.31 24.422 1 72.25 486 ASN A O 1
ATOM 3786 N N . ARG A 1 487 ? -23.562 2.867 23.141 1 76.62 487 ARG A N 1
ATOM 3787 C CA . ARG A 1 487 ? -22.859 3.885 23.922 1 76.62 487 ARG A CA 1
ATOM 3788 C C . ARG A 1 487 ? -23.812 4.672 24.797 1 76.62 487 ARG A C 1
ATOM 3790 O O . ARG A 1 487 ? -23.391 5.523 25.594 1 76.62 487 ARG A O 1
ATOM 3797 N N . TYR A 1 488 ? -25 4.457 24.625 1 75.38 488 TYR A N 1
ATOM 3798 C CA . TYR A 1 488 ? -26 5.105 25.453 1 75.38 488 TYR A CA 1
ATOM 3799 C C . TYR A 1 488 ? -27.016 4.09 25.969 1 75.38 488 TYR A C 1
ATOM 3801 O O . TYR A 1 488 ? -27.25 3.059 25.328 1 75.38 488 TYR A O 1
ATOM 3809 N N . GLU A 1 489 ? -27.359 4.191 27.188 1 63.62 489 GLU A N 1
ATOM 3810 C CA . GLU A 1 489 ? -28.359 3.293 27.75 1 63.62 489 GLU A CA 1
ATOM 3811 C C . GLU A 1 489 ? -29.719 3.48 27.094 1 63.62 489 GLU A C 1
ATOM 3813 O O . GLU A 1 489 ? -30.297 4.562 27.156 1 63.62 489 GLU A O 1
ATOM 3818 N N . CYS A 1 490 ? -29.828 2.764 25.938 1 59.03 490 CYS A N 1
ATOM 3819 C CA . CYS A 1 490 ? -31.094 2.854 25.234 1 59.03 490 CYS A CA 1
ATOM 3820 C C . CYS A 1 490 ? -32 1.695 25.609 1 59.03 490 CYS A C 1
ATOM 3822 O O . CYS A 1 490 ? -31.562 0.56 25.75 1 59.03 490 CYS A O 1
ATOM 3824 N N . GLU A 1 491 ? -33.031 1.933 26.328 1 48.94 491 GLU A N 1
ATOM 3825 C CA . GLU A 1 491 ? -34.031 0.916 26.641 1 48.94 491 GLU A CA 1
ATOM 3826 C C . GLU A 1 491 ? -34.969 0.708 25.469 1 48.94 491 GLU A C 1
ATOM 3828 O O . GLU A 1 491 ? -35.375 1.669 24.797 1 48.94 491 GLU A O 1
ATOM 3833 N N . GLY A 1 492 ? -35.156 -0.647 24.688 1 46.72 492 GLY A N 1
ATOM 3834 C CA . GLY A 1 492 ? -36.281 -1.073 23.891 1 46.72 492 GLY A CA 1
ATOM 3835 C C . GLY A 1 492 ? -35.938 -1.31 22.438 1 46.72 492 GLY A C 1
ATOM 3836 O O . GLY A 1 492 ? -36.656 -0.881 21.531 1 46.72 492 GLY A O 1
ATOM 3837 N N . LEU A 1 493 ? -34.781 -1.693 22.109 1 51.66 493 LEU A N 1
ATOM 3838 C CA . LEU A 1 493 ? -34.312 -1.98 20.75 1 51.66 493 LEU A CA 1
ATOM 3839 C C . LEU A 1 493 ? -35.25 -3 20.078 1 51.66 493 LEU A C 1
ATOM 3841 O O . LEU A 1 493 ? -34.969 -3.459 18.969 1 51.66 493 LEU A O 1
ATOM 3845 N N . ASP A 1 494 ? -36.312 -3.492 20.672 1 48.59 494 ASP A N 1
ATOM 3846 C CA . ASP A 1 494 ? -36.969 -4.707 20.203 1 48.59 494 ASP A CA 1
ATOM 3847 C C . ASP A 1 494 ? -37.812 -4.43 18.953 1 48.59 494 ASP A C 1
ATOM 3849 O O . ASP A 1 494 ? -38.75 -5.188 18.641 1 48.59 494 ASP A O 1
ATOM 3853 N N . ALA A 1 495 ? -37.594 -3.312 18.125 1 57.59 495 ALA A N 1
ATOM 3854 C CA . ALA A 1 495 ? -38.562 -3.014 17.078 1 57.59 495 ALA A CA 1
ATOM 3855 C C . ALA A 1 495 ? -38.156 -3.668 15.758 1 57.59 495 ALA A C 1
ATOM 3857 O O . ALA A 1 495 ? -37 -3.957 15.531 1 57.59 495 ALA A O 1
ATOM 3858 N N . PRO A 1 496 ? -39.031 -4.242 15.047 1 71.25 496 PRO A N 1
ATOM 3859 C CA . PRO A 1 496 ? -38.938 -4.777 13.688 1 71.25 496 PRO A CA 1
ATOM 3860 C C . PRO A 1 496 ? -38.156 -3.848 12.758 1 71.25 496 PRO A C 1
ATOM 3862 O O . PRO A 1 496 ? -37.875 -4.203 11.609 1 71.25 496 PRO A O 1
ATOM 3865 N N . LEU A 1 497 ? -37.688 -2.799 13.398 1 82.25 497 LEU A N 1
ATOM 3866 C CA . LEU A 1 497 ? -36.938 -1.819 12.609 1 82.25 497 LEU A CA 1
ATOM 3867 C C . LEU A 1 497 ? -35.5 -1.662 13.133 1 82.25 497 LEU A C 1
ATOM 3869 O O . LEU A 1 497 ? -35.312 -1.485 14.336 1 82.25 497 LEU A O 1
ATOM 3873 N N . ARG A 1 498 ? -34.594 -1.983 12.258 1 87.62 498 ARG A N 1
ATOM 3874 C CA . ARG A 1 498 ? -33.188 -1.749 12.594 1 87.62 498 ARG A CA 1
ATOM 3875 C C . ARG A 1 498 ? -32.562 -0.704 11.664 1 87.62 498 ARG A C 1
ATOM 3877 O O . ARG A 1 498 ? -32.719 -0.771 10.445 1 87.62 498 ARG A O 1
ATOM 3884 N N . ILE A 1 499 ? -32 0.321 12.25 1 89.88 499 ILE A N 1
ATOM 3885 C CA . ILE A 1 499 ? -31.312 1.358 11.492 1 89.88 499 ILE A CA 1
ATOM 3886 C C . ILE A 1 499 ? -29.797 1.145 11.578 1 89.88 499 ILE A C 1
ATOM 3888 O O . ILE A 1 499 ? -29.219 1.149 12.664 1 89.88 499 ILE A O 1
ATOM 3892 N N . LEU A 1 500 ? -29.234 0.854 10.469 1 91.81 500 LEU A N 1
ATOM 3893 C CA . LEU A 1 500 ? -27.797 0.646 10.391 1 91.81 500 LEU A CA 1
ATOM 3894 C C . LEU A 1 500 ? -27.094 1.854 9.766 1 91.81 500 LEU A C 1
ATOM 3896 O O . LEU A 1 500 ? -27.375 2.197 8.609 1 91.81 500 LEU A O 1
ATOM 3900 N N . ARG A 1 501 ? -26.297 2.51 10.492 1 90.5 501 ARG A N 1
ATOM 3901 C CA . ARG A 1 501 ? -25.531 3.652 10 1 90.5 501 ARG A CA 1
ATOM 3902 C C . ARG A 1 501 ? -24.141 3.23 9.547 1 90.5 501 ARG A C 1
ATOM 3904 O O . ARG A 1 501 ? -23.375 2.641 10.32 1 90.5 501 ARG A O 1
ATOM 3911 N N . ILE A 1 502 ? -23.844 3.555 8.297 1 91.06 502 ILE A N 1
ATOM 3912 C CA . ILE A 1 502 ? -22.531 3.24 7.742 1 91.06 502 ILE A CA 1
ATOM 3913 C C . ILE A 1 502 ? -21.703 4.516 7.637 1 91.06 502 ILE A C 1
ATOM 3915 O O . ILE A 1 502 ? -22.109 5.48 6.984 1 91.06 502 ILE A O 1
ATOM 3919 N N . THR A 1 503 ? -20.562 4.551 8.367 1 87.62 503 THR A N 1
ATOM 3920 C CA . THR A 1 503 ? -19.703 5.73 8.336 1 87.62 503 THR A CA 1
ATOM 3921 C C . THR A 1 503 ? -18.375 5.422 7.645 1 87.62 503 THR A C 1
ATOM 3923 O O . THR A 1 503 ? -17.312 5.547 8.25 1 87.62 503 THR A O 1
ATOM 3926 N N . SER A 1 504 ? -18.469 4.934 6.477 1 86.94 504 SER A N 1
ATOM 3927 C CA . SER A 1 504 ? -17.297 4.609 5.66 1 86.94 504 SER A CA 1
ATOM 3928 C C . SER A 1 504 ? -17.672 4.52 4.184 1 86.94 504 SER A C 1
ATOM 3930 O O . SER A 1 504 ? -18.828 4.277 3.84 1 86.94 504 SER A O 1
ATOM 3932 N N . PRO A 1 505 ? -16.688 4.855 3.357 1 87.12 505 PRO A N 1
ATOM 3933 C CA . PRO A 1 505 ? -16.984 4.574 1.951 1 87.12 505 PRO A CA 1
ATOM 3934 C C . PRO A 1 505 ? -17.188 3.084 1.682 1 87.12 505 PRO A C 1
ATOM 3936 O O . PRO A 1 505 ? -16.734 2.242 2.453 1 87.12 505 PRO A O 1
ATOM 3939 N N . LEU A 1 506 ? -17.953 2.795 0.717 1 89.38 506 LEU A N 1
ATOM 3940 C CA . LEU A 1 506 ? -18.188 1.405 0.339 1 89.38 506 LEU A CA 1
ATOM 3941 C C . LEU A 1 506 ? -17.359 1.022 -0.876 1 89.38 506 LEU A C 1
ATOM 3943 O O . LEU A 1 506 ? -17.641 1.459 -1.994 1 89.38 506 LEU A O 1
ATOM 3947 N N . ILE A 1 507 ? -16.422 0.248 -0.604 1 84.12 507 ILE A N 1
ATOM 3948 C CA . ILE A 1 507 ? -15.477 -0.143 -1.65 1 84.12 507 ILE A CA 1
ATOM 3949 C C . ILE A 1 507 ? -15.289 -1.658 -1.636 1 84.12 507 ILE A C 1
ATOM 3951 O O . ILE A 1 507 ? -15.789 -2.342 -0.739 1 84.12 507 ILE A O 1
ATOM 3955 N N . PHE A 1 508 ? -14.609 -2.16 -2.551 1 78.31 508 PHE A N 1
ATOM 3956 C CA . PHE A 1 508 ? -14.414 -3.6 -2.684 1 78.31 508 PHE A CA 1
ATOM 3957 C C . PHE A 1 508 ? -13.781 -4.18 -1.422 1 78.31 508 PHE A C 1
ATOM 3959 O O . PHE A 1 508 ? -14.055 -5.324 -1.058 1 78.31 508 PHE A O 1
ATOM 3966 N N . ALA A 1 509 ? -13.008 -3.369 -0.768 1 77.69 509 ALA A N 1
ATOM 3967 C CA . ALA A 1 509 ? -12.234 -3.855 0.372 1 77.69 509 ALA A CA 1
ATOM 3968 C C . ALA A 1 509 ? -13.133 -4.109 1.578 1 77.69 509 ALA A C 1
ATOM 3970 O O . ALA A 1 509 ? -12.805 -4.914 2.449 1 77.69 509 ALA A O 1
ATOM 3971 N N . ASN A 1 510 ? -14.219 -3.422 1.697 1 84.75 510 ASN A N 1
ATOM 3972 C CA . ASN A 1 510 ? -15.031 -3.568 2.898 1 84.75 510 ASN A CA 1
ATOM 3973 C C . ASN A 1 510 ? -16.406 -4.168 2.578 1 84.75 510 ASN A C 1
ATOM 3975 O O . ASN A 1 510 ? -17.266 -4.266 3.455 1 84.75 510 ASN A O 1
ATOM 3979 N N . CYS A 1 511 ? -16.688 -4.547 1.397 1 83.62 511 CYS A N 1
ATOM 3980 C CA . CYS A 1 511 ? -17.984 -5.047 0.961 1 83.62 511 CYS A CA 1
ATOM 3981 C C . CYS A 1 511 ? -18.375 -6.285 1.756 1 83.62 511 CYS A C 1
ATOM 3983 O O . CYS A 1 511 ? -19.531 -6.406 2.182 1 83.62 511 CYS A O 1
ATOM 3985 N N . GLU A 1 512 ? -17.453 -7.141 1.965 1 78.12 512 GLU A N 1
ATOM 3986 C CA . GLU A 1 512 ? -17.766 -8.391 2.654 1 78.12 512 GLU A CA 1
ATOM 3987 C C . GLU A 1 512 ? -18.141 -8.133 4.113 1 78.12 512 GLU A C 1
ATOM 3989 O O . GLU A 1 512 ? -19.062 -8.766 4.645 1 78.12 512 GLU A O 1
ATOM 3994 N N . VAL A 1 513 ? -17.469 -7.262 4.707 1 82.38 513 VAL A N 1
ATOM 3995 C CA . VAL A 1 513 ? -17.719 -6.957 6.109 1 82.38 513 VAL A CA 1
ATOM 3996 C C . VAL A 1 513 ? -19.094 -6.289 6.25 1 82.38 513 VAL A C 1
ATOM 3998 O O . VAL A 1 513 ? -19.844 -6.598 7.176 1 82.38 513 VAL A O 1
ATOM 4001 N N . VAL A 1 514 ? -19.375 -5.387 5.367 1 88.44 514 VAL A N 1
ATOM 4002 C CA . VAL A 1 514 ? -20.656 -4.688 5.41 1 88.44 514 VAL A CA 1
ATOM 4003 C C . VAL A 1 514 ? -21.797 -5.668 5.121 1 88.44 514 VAL A C 1
ATOM 4005 O O . VAL A 1 514 ? -22.844 -5.613 5.766 1 88.44 514 VAL A O 1
ATOM 4008 N N . ARG A 1 515 ? -21.547 -6.492 4.18 1 87.31 515 ARG A N 1
ATOM 4009 C CA . ARG A 1 515 ? -22.562 -7.504 3.861 1 87.31 515 ARG A CA 1
ATOM 4010 C C . ARG A 1 515 ? -22.828 -8.398 5.066 1 87.31 515 ARG A C 1
ATOM 4012 O O . ARG A 1 515 ? -23.984 -8.703 5.367 1 87.31 515 ARG A O 1
ATOM 4019 N N . GLU A 1 516 ? -21.797 -8.789 5.703 1 82.94 516 GLU A N 1
ATOM 4020 C CA . GLU A 1 516 ? -21.938 -9.633 6.887 1 82.94 516 GLU A CA 1
ATOM 4021 C C . GLU A 1 516 ? -22.688 -8.898 7.996 1 82.94 516 GLU A C 1
ATOM 4023 O O . GLU A 1 516 ? -23.5 -9.5 8.703 1 82.94 516 GLU A O 1
ATOM 4028 N N . GLU A 1 517 ? -22.391 -7.691 8.164 1 88.5 517 GLU A N 1
ATOM 4029 C CA . GLU A 1 517 ? -23.062 -6.902 9.195 1 88.5 517 GLU A CA 1
ATOM 4030 C C . GLU A 1 517 ? -24.547 -6.75 8.883 1 88.5 517 GLU A C 1
ATOM 4032 O O . GLU A 1 517 ? -25.375 -6.797 9.789 1 88.5 517 GLU A O 1
ATOM 4037 N N . ILE A 1 518 ? -24.891 -6.5 7.68 1 90.94 518 ILE A N 1
ATOM 4038 C CA . ILE A 1 518 ? -26.297 -6.367 7.277 1 90.94 518 ILE A CA 1
ATOM 4039 C C . ILE A 1 518 ? -27.016 -7.695 7.484 1 90.94 518 ILE A C 1
ATOM 4041 O O . ILE A 1 518 ? -28.141 -7.723 7.977 1 90.94 518 ILE A O 1
ATOM 4045 N N . SER A 1 519 ? -26.312 -8.75 7.133 1 87.19 519 SER A N 1
ATOM 4046 C CA . SER A 1 519 ? -26.922 -10.07 7.285 1 87.19 519 SER A CA 1
ATOM 4047 C C . SER A 1 519 ? -27.156 -10.406 8.758 1 87.19 519 SER A C 1
ATOM 4049 O O . SER A 1 519 ? -28.141 -11.055 9.094 1 87.19 519 SER A O 1
ATOM 4051 N N . LYS A 1 520 ? -26.203 -10.023 9.555 1 86.31 520 LYS A N 1
ATOM 4052 C CA . LYS A 1 520 ? -26.359 -10.234 10.992 1 86.31 520 LYS A CA 1
ATOM 4053 C C . LYS A 1 520 ? -27.594 -9.492 11.523 1 86.31 520 LYS A C 1
ATOM 4055 O O . LYS A 1 520 ? -28.344 -10.031 12.336 1 86.31 520 LYS A O 1
ATOM 4060 N N . GLN A 1 521 ? -27.75 -8.297 11.094 1 87.44 521 GLN A N 1
ATOM 4061 C CA . GLN A 1 521 ? -28.891 -7.508 11.531 1 87.44 521 GLN A CA 1
ATOM 4062 C C . GLN A 1 521 ? -30.188 -8.062 10.961 1 87.44 521 GLN A C 1
ATOM 4064 O O . GLN A 1 521 ? -31.234 -8.008 11.609 1 87.44 521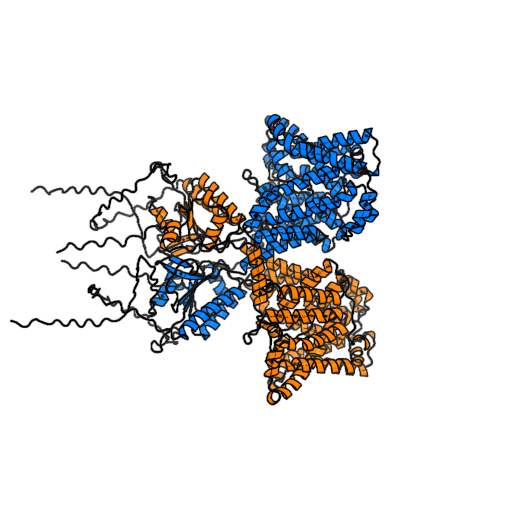 GLN A O 1
ATOM 4069 N N . ALA A 1 522 ? -30.109 -8.547 9.781 1 87.56 522 ALA A N 1
ATOM 4070 C CA . ALA A 1 522 ? -31.281 -9.18 9.172 1 87.56 522 ALA A CA 1
ATOM 4071 C C . ALA A 1 522 ? -31.703 -10.422 9.953 1 87.56 522 ALA A C 1
ATOM 4073 O O . ALA A 1 522 ? -32.875 -10.664 10.148 1 87.56 522 ALA A O 1
ATOM 4074 N N . ALA A 1 523 ? -30.672 -11.148 10.398 1 83.75 523 ALA A N 1
ATOM 4075 C CA . ALA A 1 523 ? -30.969 -12.336 11.195 1 83.75 523 ALA A CA 1
ATOM 4076 C C . ALA A 1 523 ? -31.578 -11.961 12.547 1 83.75 523 ALA A C 1
ATOM 4078 O O . ALA A 1 523 ? -32.438 -12.664 13.062 1 83.75 523 ALA A O 1
ATOM 4079 N N . ALA A 1 524 ? -31.094 -10.891 13.102 1 80.44 524 ALA A N 1
ATOM 4080 C CA . ALA A 1 524 ? -31.609 -10.406 14.375 1 80.44 524 ALA A CA 1
ATOM 4081 C C . ALA A 1 524 ? -33.062 -9.977 14.242 1 80.44 524 ALA A C 1
ATOM 4083 O O . ALA A 1 524 ? -33.875 -10.203 15.156 1 80.44 524 ALA A O 1
ATOM 4084 N N . VAL A 1 525 ? -33.375 -9.359 13.18 1 79.25 525 VAL A N 1
ATOM 4085 C CA . VAL A 1 525 ? -34.75 -8.906 12.922 1 79.25 525 VAL A CA 1
ATOM 4086 C C . VAL A 1 525 ? -35.656 -10.109 12.672 1 79.25 525 VAL A C 1
ATOM 4088 O O . VAL A 1 525 ? -36.812 -10.109 13.078 1 79.25 525 VAL A O 1
ATOM 4091 N N . LYS A 1 526 ? -35.031 -11.156 12.086 1 75.19 526 LYS A N 1
ATOM 4092 C CA . LYS A 1 526 ? -35.812 -12.375 11.82 1 75.19 526 LYS A CA 1
ATOM 4093 C C . LYS A 1 526 ? -36.031 -13.164 13.109 1 75.19 526 LYS A C 1
ATOM 4095 O O . LYS A 1 526 ? -37.125 -13.727 13.312 1 75.19 526 LYS A O 1
ATOM 4100 N N . GLY A 1 527 ? -34.969 -13.43 13.953 1 64.31 527 GLY A N 1
ATOM 4101 C CA . GLY A 1 527 ? -35.062 -14.195 15.188 1 64.31 527 GLY A CA 1
ATOM 4102 C C . GLY A 1 527 ? -36 -13.594 16.203 1 64.31 527 GLY A C 1
ATOM 4103 O O . GLY A 1 527 ? -36.625 -14.32 17 1 64.31 527 GLY A O 1
ATOM 4104 N N . LEU A 1 528 ? -36.031 -12.328 16.406 1 53.88 528 LEU A N 1
ATOM 4105 C CA . LEU A 1 528 ? -36.969 -11.711 17.359 1 53.88 528 LEU A CA 1
ATOM 4106 C C . LEU A 1 528 ? -38.375 -12.211 17.141 1 53.88 528 LEU A C 1
ATOM 4108 O O . LEU A 1 528 ? -39.188 -12.297 18.078 1 53.88 528 LEU A O 1
ATOM 4112 N N . PHE A 1 529 ? -38.656 -12.688 16.016 1 46.75 529 PHE A N 1
ATOM 4113 C CA . PHE A 1 529 ? -40 -13.141 15.758 1 46.75 529 PHE A CA 1
ATOM 4114 C C . PHE A 1 529 ? -40.156 -14.633 16.016 1 46.75 529 PHE A C 1
ATOM 4116 O O . PHE A 1 529 ? -41.219 -15.117 16.328 1 46.75 529 PHE A O 1
ATOM 4123 N N . GLU A 1 530 ? -39.062 -15.305 15.906 1 47.56 530 GLU A N 1
ATOM 4124 C CA . GLU A 1 530 ? -39.312 -16.719 16.203 1 47.56 530 GLU A CA 1
ATOM 4125 C C . GLU A 1 530 ? -39.375 -16.953 17.719 1 47.56 530 GLU A C 1
ATOM 4127 O O . GLU A 1 530 ? -39.938 -17.953 18.156 1 47.56 530 GLU A O 1
ATOM 4132 N N . THR A 1 531 ? -38.688 -16.188 18.625 1 39.06 531 THR A N 1
ATOM 4133 C CA . THR A 1 531 ? -38.906 -16.391 20.062 1 39.06 531 THR A CA 1
ATOM 4134 C C . THR A 1 531 ? -40.188 -15.711 20.5 1 39.06 531 THR A C 1
ATOM 4136 O O . THR A 1 531 ? -40.438 -14.547 20.172 1 39.06 531 THR A O 1
ATOM 4139 N N . GLY A 1 532 ? -41.344 -16.328 20.766 1 34 532 GLY A N 1
ATOM 4140 C CA . GLY A 1 532 ? -42.594 -16 21.438 1 34 532 GLY A CA 1
ATOM 4141 C C . GLY A 1 532 ? -42.406 -15.102 22.641 1 34 532 GLY A C 1
ATOM 4142 O O . GLY A 1 532 ? -42.688 -15.492 23.781 1 34 532 GLY A O 1
ATOM 4143 N N . ILE A 1 533 ? -41.438 -14.391 22.953 1 33.12 533 ILE A N 1
ATOM 4144 C CA . ILE A 1 533 ? -41.5 -13.609 24.188 1 33.12 533 ILE A CA 1
ATOM 4145 C C . ILE A 1 533 ? -42.75 -12.727 24.156 1 33.12 533 ILE A C 1
ATOM 4147 O O . ILE A 1 533 ? -42.906 -11.883 23.266 1 33.12 533 ILE A O 1
ATOM 4151 N N . GLU A 1 534 ? -43.844 -13.109 24.922 1 30.36 534 GLU A N 1
ATOM 4152 C CA . GLU A 1 534 ? -45 -12.445 25.5 1 30.36 534 GLU A CA 1
ATOM 4153 C C . GLU A 1 534 ? -44.656 -11.07 26.047 1 30.36 534 GLU A C 1
ATOM 4155 O O . GLU A 1 534 ? -43.719 -10.945 26.844 1 30.36 534 GLU A O 1
ATOM 4160 N N . SER A 1 535 ? -44.875 -10.039 25.438 1 30.38 535 SER A N 1
ATOM 4161 C CA . SER A 1 535 ? -44.875 -8.664 25.938 1 30.38 535 SER A CA 1
ATOM 4162 C C . SER A 1 535 ? -45.531 -8.578 27.312 1 30.38 535 SER A C 1
ATOM 4164 O O . SER A 1 535 ? -46.719 -8.859 27.453 1 30.38 535 SER A O 1
ATOM 4166 N N . ARG A 1 536 ? -45 -8.93 28.406 1 28.42 536 ARG A N 1
ATOM 4167 C CA . ARG A 1 536 ? -45.594 -8.562 29.688 1 28.42 536 ARG A CA 1
ATOM 4168 C C . ARG A 1 536 ? -45.906 -7.074 29.734 1 28.42 536 ARG A C 1
ATOM 4170 O O . ARG A 1 536 ? -45 -6.242 29.781 1 28.42 536 ARG A O 1
ATOM 4177 N N . THR A 1 537 ? -47.062 -6.633 29.312 1 27.2 537 THR A N 1
ATOM 4178 C CA . THR A 1 537 ? -47.688 -5.332 29.562 1 27.2 537 THR A CA 1
ATOM 4179 C C . THR A 1 537 ? -47.812 -5.047 31.047 1 27.2 537 THR A C 1
ATOM 4181 O O . THR A 1 537 ? -48.375 -5.844 31.797 1 27.2 537 THR A O 1
ATOM 4184 N N . PRO A 1 538 ? -46.938 -4.387 31.703 1 25.58 538 PRO A N 1
ATOM 4185 C CA . PRO A 1 538 ? -47.375 -4.086 33.062 1 25.58 538 PRO A CA 1
ATOM 4186 C C . PRO A 1 538 ? -48.75 -3.432 33.125 1 25.58 538 PRO A C 1
ATOM 4188 O O . PRO A 1 538 ? -49.188 -2.791 32.156 1 25.58 538 PRO A O 1
ATOM 4191 N N . SER A 1 539 ? -49.688 -3.895 33.938 1 24.2 539 SER A N 1
ATOM 4192 C CA . SER A 1 539 ? -51.031 -3.445 34.281 1 24.2 539 SER A CA 1
ATOM 4193 C C . SER A 1 539 ? -51.031 -1.989 34.719 1 24.2 539 SER A C 1
ATOM 4195 O O . SER A 1 539 ? -50.625 -1.683 35.844 1 24.2 539 SER A O 1
ATOM 4197 N N . MET A 1 540 ? -50.375 -1.009 34 1 23.84 540 MET A N 1
ATOM 4198 C CA . MET A 1 540 ? -50.625 0.353 34.469 1 23.84 540 MET A CA 1
ATOM 4199 C C . MET A 1 540 ? -52.125 0.688 34.406 1 23.84 540 MET A C 1
ATOM 4201 O O . MET A 1 540 ? -52.781 0.429 33.406 1 23.84 540 MET A O 1
ATOM 4205 N N . ARG A 1 541 ? -52.75 0.917 35.469 1 24.06 541 ARG A N 1
ATOM 4206 C CA . ARG A 1 541 ? -54.062 1.474 35.719 1 24.06 541 ARG A CA 1
ATOM 4207 C C . ARG A 1 541 ? -54.344 2.707 34.875 1 24.06 541 ARG A C 1
ATOM 4209 O O . ARG A 1 541 ? -53.5 3.6 34.781 1 24.06 541 ARG A O 1
ATOM 4216 N N . SER A 1 542 ? -55.25 2.691 33.906 1 23.97 542 SER A N 1
ATOM 4217 C CA . SER A 1 542 ? -55.906 3.529 32.906 1 23.97 542 SER A CA 1
ATOM 4218 C C . SER A 1 542 ? -56.312 4.871 33.5 1 23.97 542 SER A C 1
ATOM 4220 O O . SER A 1 542 ? -57.312 4.945 34.25 1 23.97 542 SER A O 1
ATOM 4222 N N . GLN A 1 543 ? -55.438 5.648 34.094 1 23.44 543 GLN A N 1
ATOM 4223 C CA . GLN A 1 543 ? -56.188 6.836 34.5 1 23.44 543 GLN A CA 1
ATOM 4224 C C . GLN A 1 543 ? -56.844 7.52 33.312 1 23.44 543 GLN A C 1
ATOM 4226 O O . GLN A 1 543 ? -56.281 7.508 32.188 1 23.44 543 GLN A O 1
ATOM 4231 N N . PRO A 1 544 ? -58.156 7.941 33.344 1 21.67 544 PRO A N 1
ATOM 4232 C CA . PRO A 1 544 ? -59.062 8.453 32.344 1 21.67 544 PRO A CA 1
ATOM 4233 C C . PRO A 1 544 ? -58.531 9.656 31.578 1 21.67 544 PRO A C 1
ATOM 4235 O O . PRO A 1 544 ? -58.094 10.641 32.188 1 21.67 544 PRO A O 1
ATOM 4238 N N . LEU A 1 545 ? -57.719 9.422 30.484 1 22.31 545 LEU A N 1
ATOM 4239 C CA . LEU A 1 545 ? -57.094 10.453 29.641 1 22.31 545 LEU A CA 1
ATOM 4240 C C . LEU A 1 545 ? -58.156 11.43 29.125 1 22.31 545 LEU A C 1
ATOM 4242 O O . LEU A 1 545 ? -59.25 11.023 28.719 1 22.31 545 LEU A O 1
ATOM 4246 N N . MET A 1 546 ? -58.094 12.633 29.516 1 20.19 546 MET A N 1
ATOM 4247 C CA . MET A 1 546 ? -58.969 13.758 29.188 1 20.19 546 MET A CA 1
ATOM 4248 C C . MET A 1 546 ? -59.125 13.898 27.672 1 20.19 546 MET A C 1
ATOM 4250 O O . MET A 1 546 ? -58.188 13.617 26.922 1 20.19 546 MET A O 1
ATOM 4254 N N . ALA A 1 547 ? -60.344 14.078 26.969 1 19.89 547 ALA A N 1
ATOM 4255 C CA . ALA A 1 547 ? -61.125 14.148 25.734 1 19.89 547 ALA A CA 1
ATOM 4256 C C . ALA A 1 547 ? -60.625 15.242 24.812 1 19.89 547 ALA A C 1
ATOM 4258 O O . ALA A 1 547 ? -60.781 16.438 25.094 1 19.89 547 ALA A O 1
ATOM 4259 N N . VAL A 1 548 ? -59.375 15.148 24.297 1 19.52 548 VAL A N 1
ATOM 4260 C CA . VAL A 1 548 ? -59 16.297 23.469 1 19.52 548 VAL A CA 1
ATOM 4261 C C . VAL A 1 548 ? -59.875 16.344 22.234 1 19.52 548 VAL A C 1
ATOM 4263 O O . VAL A 1 548 ? -60.25 15.305 21.688 1 19.52 548 VAL A O 1
ATOM 4266 N N . ASN A 1 549 ? -60.406 17.5 21.656 1 18.88 549 ASN A N 1
ATOM 4267 C CA . ASN A 1 549 ? -61.438 18 20.734 1 18.88 549 ASN A CA 1
ATOM 4268 C C . ASN A 1 549 ? -61.094 17.641 19.281 1 18.88 549 ASN A C 1
ATOM 4270 O O . ASN A 1 549 ? -59.938 17.422 18.953 1 18.88 549 ASN A O 1
ATOM 4274 N N . GLU A 1 550 ? -62.094 17.344 18.312 1 20.67 550 GLU A N 1
ATOM 4275 C CA . GLU A 1 550 ? -62.531 16.875 17 1 20.67 550 GLU A CA 1
ATOM 4276 C C . GLU A 1 550 ? -61.938 17.734 15.891 1 20.67 550 GLU A C 1
ATOM 4278 O O . GLU A 1 550 ? -62.406 18.844 15.656 1 20.67 550 GLU A O 1
ATOM 4283 N N . CYS A 1 551 ? -60.625 17.828 15.539 1 18.94 551 CYS A N 1
ATOM 4284 C CA . CYS A 1 551 ? -60.219 18.719 14.453 1 18.94 551 CYS A CA 1
ATOM 4285 C C . CYS A 1 551 ? -60.781 18.234 13.125 1 18.94 551 CYS A C 1
ATOM 4287 O O . CYS A 1 551 ? -60.812 17.031 12.867 1 18.94 551 CYS A O 1
ATOM 4289 N N . VAL A 1 552 ? -61.531 18.953 12.109 1 19.3 552 VAL A N 1
ATOM 4290 C CA . VAL A 1 552 ? -62.344 18.969 10.914 1 19.3 552 VAL A CA 1
ATOM 4291 C C . VAL A 1 552 ? -61.531 18.516 9.711 1 19.3 552 VAL A C 1
ATOM 4293 O O . VAL A 1 552 ? -60.438 19.031 9.477 1 19.3 552 VAL A O 1
ATOM 4296 N N . SER A 1 553 ? -61.688 17.344 8.992 1 20.27 553 SER A N 1
ATOM 4297 C CA . SER A 1 553 ? -61.188 16.562 7.867 1 20.27 553 SER A CA 1
ATOM 4298 C C . SER A 1 553 ? -61.438 17.266 6.543 1 20.27 553 SER A C 1
ATOM 4300 O O . SER A 1 553 ? -62.594 17.344 6.082 1 20.27 553 SER A O 1
ATOM 4302 N N . GLY A 1 554 ? -61 18.438 6.02 1 18.7 554 GLY A N 1
ATOM 4303 C CA . GLY A 1 554 ? -61.344 18.953 4.703 1 18.7 554 GLY A CA 1
ATOM 4304 C C . GLY A 1 554 ? -60.906 18.031 3.572 1 18.7 554 GLY A C 1
ATOM 4305 O O . GLY A 1 554 ? -59.812 17.453 3.635 1 18.7 554 GLY A O 1
ATOM 4306 N N . ARG A 1 555 ? -61.75 17.359 2.576 1 20.62 555 ARG A N 1
ATOM 4307 C CA . ARG A 1 555 ? -61.844 16.359 1.517 1 20.62 555 ARG A CA 1
ATOM 4308 C C . ARG A 1 555 ? -61.062 16.797 0.279 1 20.62 555 ARG A C 1
ATOM 4310 O O . ARG A 1 555 ? -61.625 17.469 -0.603 1 20.62 555 ARG A O 1
ATOM 4317 N N . ALA A 1 556 ? -59.969 17.453 -0.005 1 20.67 556 ALA A N 1
ATOM 4318 C CA . ALA A 1 556 ? -59.656 17.766 -1.393 1 20.67 556 ALA A CA 1
ATOM 4319 C C . ALA A 1 556 ? -59.375 16.5 -2.201 1 20.67 556 ALA A C 1
ATOM 4321 O O . ALA A 1 556 ? -58.562 15.664 -1.808 1 20.67 556 ALA A O 1
ATOM 4322 N N . SER A 1 557 ? -60.281 15.891 -3.227 1 20.8 557 SER A N 1
ATOM 4323 C CA . SER A 1 557 ? -60.438 14.789 -4.176 1 20.8 557 SER A CA 1
ATOM 4324 C C . SER A 1 557 ? -59.406 14.875 -5.293 1 20.8 557 SER A C 1
ATOM 4326 O O . SER A 1 557 ? -59.562 15.656 -6.23 1 20.8 557 SER A O 1
ATOM 4328 N N . LEU A 1 558 ? -58.156 15.141 -5.312 1 20.34 558 LEU A N 1
ATOM 4329 C CA . LEU A 1 558 ? -57.375 15.148 -6.547 1 20.34 558 LEU A CA 1
ATOM 4330 C C . LEU A 1 558 ? -57.375 13.773 -7.203 1 20.34 558 LEU A C 1
ATOM 4332 O O . LEU A 1 558 ? -57 12.781 -6.582 1 20.34 558 LEU A O 1
ATOM 4336 N N . ILE A 1 559 ? -58.219 13.414 -8.25 1 22.19 559 ILE A N 1
ATOM 4337 C CA . ILE A 1 559 ? -58.469 12.305 -9.164 1 22.19 559 ILE A CA 1
ATOM 4338 C C . ILE A 1 559 ? -57.219 12 -9.977 1 22.19 559 ILE A C 1
ATOM 4340 O O . ILE A 1 559 ? -56.844 12.758 -10.883 1 22.19 559 ILE A O 1
ATOM 4344 N N . ILE A 1 560 ? -56.031 11.75 -9.516 1 22.36 560 ILE A N 1
ATOM 4345 C CA . ILE A 1 560 ? -54.938 11.383 -10.422 1 22.36 560 ILE A CA 1
ATOM 4346 C C . ILE A 1 560 ? -55.281 10.062 -11.117 1 22.36 560 ILE A C 1
ATOM 4348 O O . ILE A 1 560 ? -55.5 9.047 -10.461 1 22.36 560 ILE A O 1
ATOM 4352 N N . ILE A 1 561 ? -55.75 10.008 -12.336 1 23.97 561 ILE A N 1
ATOM 4353 C CA . ILE A 1 561 ? -56.094 8.953 -13.289 1 23.97 561 ILE A CA 1
ATOM 4354 C C . ILE A 1 561 ? -54.875 8.023 -13.445 1 23.97 561 ILE A C 1
ATOM 4356 O O . ILE A 1 561 ? -53.844 8.43 -13.969 1 23.97 561 ILE A O 1
ATOM 4360 N N . THR A 1 562 ? -54.625 7.066 -12.477 1 23.09 562 THR A N 1
ATOM 4361 C CA . THR A 1 562 ? -53.625 5.984 -12.461 1 23.09 562 THR A CA 1
ATOM 4362 C C . THR A 1 562 ? -53.938 4.973 -13.562 1 23.09 562 THR A C 1
ATOM 4364 O O . THR A 1 562 ? -55.031 4.453 -13.656 1 23.09 562 THR A O 1
ATOM 4367 N N . HIS A 1 563 ? -53.406 5.176 -14.758 1 24.67 563 HIS A N 1
ATOM 4368 C CA . HIS A 1 563 ? -53.562 4.168 -15.805 1 24.67 563 HIS A CA 1
ATOM 4369 C C . HIS A 1 563 ? -53.406 2.76 -15.234 1 24.67 563 HIS A C 1
ATOM 4371 O O . HIS A 1 563 ? -52.906 2.582 -14.125 1 24.67 563 HIS A O 1
ATOM 4377 N N . ASP A 1 564 ? -53.375 1.642 -16.109 1 26.91 564 ASP A N 1
ATOM 4378 C CA . ASP A 1 564 ? -53.531 0.2 -15.938 1 26.91 564 ASP A CA 1
ATOM 4379 C C . ASP A 1 564 ? -52.594 -0.335 -14.859 1 26.91 564 ASP A C 1
ATOM 4381 O O . ASP A 1 564 ? -51.438 0.126 -14.742 1 26.91 564 ASP A O 1
ATOM 4385 N N . SER A 1 565 ? -53.125 -1.112 -13.891 1 27.64 565 SER A N 1
ATOM 4386 C CA . SER A 1 565 ? -52.969 -1.541 -12.508 1 27.64 565 SER A CA 1
ATOM 4387 C C . SER A 1 565 ? -51.75 -2.463 -12.367 1 27.64 565 SER A C 1
ATOM 4389 O O . SER A 1 565 ? -51.875 -3.676 -12.555 1 27.64 565 SER A O 1
ATOM 4391 N N . ASP A 1 566 ? -50.719 -2.41 -13.219 1 30.27 566 ASP A N 1
ATOM 4392 C CA . ASP A 1 566 ? -49.75 -3.408 -12.789 1 30.27 566 ASP A CA 1
ATOM 4393 C C . ASP A 1 566 ? -49.594 -3.406 -11.266 1 30.27 566 ASP A C 1
ATOM 4395 O O . ASP A 1 566 ? -49.656 -2.35 -10.633 1 30.27 566 ASP A O 1
ATOM 4399 N N . PRO A 1 567 ? -49.969 -4.605 -10.602 1 30.61 567 PRO A N 1
ATOM 4400 C CA . PRO A 1 567 ? -49.969 -4.684 -9.133 1 30.61 567 PRO A CA 1
ATOM 4401 C C . PRO A 1 567 ? -48.781 -3.959 -8.508 1 30.61 567 PRO A C 1
ATOM 4403 O O . PRO A 1 567 ? -47.656 -4.129 -8.961 1 30.61 567 PRO A O 1
ATOM 4406 N N . ASP A 1 568 ? -49 -2.777 -8.203 1 30.61 568 ASP A N 1
ATOM 4407 C CA . ASP A 1 568 ? -48 -1.988 -7.465 1 30.61 568 ASP A CA 1
ATOM 4408 C C . ASP A 1 568 ? -47.438 -2.781 -6.297 1 30.61 568 ASP A C 1
ATOM 4410 O O . ASP A 1 568 ? -48.156 -3.248 -5.43 1 30.61 568 ASP A O 1
ATOM 4414 N N . PRO A 1 569 ? -46.312 -3.535 -6.578 1 32.91 569 PRO A N 1
ATOM 4415 C CA . PRO A 1 569 ? -45.688 -4.422 -5.594 1 32.91 569 PRO A CA 1
ATOM 4416 C C . PRO A 1 569 ? -45.719 -3.842 -4.18 1 32.91 569 PRO A C 1
ATOM 4418 O O . PRO A 1 569 ? -45.219 -4.469 -3.244 1 32.91 569 PRO A O 1
ATOM 4421 N N . LEU A 1 570 ? -46.062 -2.596 -4.094 1 34.56 570 LEU A N 1
ATOM 4422 C CA . LEU A 1 570 ? -46.062 -2.059 -2.738 1 34.56 570 LEU A CA 1
ATOM 4423 C C . LEU A 1 570 ? -47.281 -2.523 -1.956 1 34.56 570 LEU A C 1
ATOM 4425 O O . LEU A 1 570 ? -47.438 -2.156 -0.791 1 34.56 570 LEU A O 1
ATOM 4429 N N . GLN A 1 571 ? -48.438 -2.965 -2.637 1 31.44 571 GLN A N 1
ATOM 4430 C CA . GLN A 1 571 ? -49.625 -3.219 -1.848 1 31.44 571 GLN A CA 1
ATOM 4431 C C . GLN A 1 571 ? -49.562 -4.562 -1.132 1 31.44 571 GLN A C 1
ATOM 4433 O O . GLN A 1 571 ? -49.781 -5.609 -1.735 1 31.44 571 GLN A O 1
ATOM 4438 N N . MET A 1 572 ? -48.625 -4.789 -0.206 1 32.41 572 MET A N 1
ATOM 4439 C CA . MET A 1 572 ? -48.75 -5.98 0.625 1 32.41 572 MET A CA 1
ATOM 4440 C C . MET A 1 572 ? -50.125 -6.035 1.289 1 32.41 572 MET A C 1
ATOM 4442 O O . MET A 1 572 ? -50.719 -4.996 1.605 1 32.41 572 MET A O 1
ATOM 4446 N N . ASN A 1 573 ? -51 -7.047 1.049 1 31.34 573 ASN A N 1
ATOM 4447 C CA . ASN A 1 573 ? -52.25 -7.34 1.712 1 31.34 573 ASN A CA 1
ATOM 4448 C C . ASN A 1 573 ? -52.156 -7.164 3.225 1 31.34 573 ASN A C 1
ATOM 4450 O O . ASN A 1 573 ? -51.188 -7.629 3.844 1 31.34 573 ASN A O 1
ATOM 4454 N N . PRO A 1 574 ? -53 -6.383 3.949 1 32.81 574 PRO A N 1
ATOM 4455 C CA . PRO A 1 574 ? -53.094 -6.07 5.379 1 32.81 574 PRO A CA 1
ATOM 4456 C C . PRO A 1 574 ? -53.25 -7.316 6.242 1 32.81 574 PRO A C 1
ATOM 4458 O O . PRO A 1 574 ? -53.25 -7.227 7.473 1 32.81 574 PRO A O 1
ATOM 4461 N N . SER A 1 575 ? -54.031 -8.352 5.824 1 33.56 575 SER A N 1
ATOM 4462 C CA . SER A 1 575 ? -54.562 -9.336 6.773 1 33.56 575 SER A CA 1
ATOM 4463 C C . SER A 1 575 ? -53.406 -10.07 7.469 1 33.56 575 SER A C 1
ATOM 4465 O O . SER A 1 575 ? -53.625 -10.719 8.5 1 33.56 575 SER A O 1
ATOM 4467 N N . ASP A 1 576 ? -52.625 -10.812 6.715 1 33.84 576 ASP A N 1
ATOM 4468 C CA . ASP A 1 576 ? -51.688 -11.695 7.387 1 33.84 576 ASP A CA 1
ATOM 4469 C C . ASP A 1 576 ? -50.781 -10.906 8.336 1 33.84 576 ASP A C 1
ATOM 4471 O O . ASP A 1 576 ? -50.469 -9.734 8.094 1 33.84 576 ASP A O 1
ATOM 4475 N N . SER A 1 577 ? -50.688 -11.25 9.664 1 36.31 577 SER A N 1
ATOM 4476 C CA . SER A 1 577 ? -49.969 -10.656 10.781 1 36.31 577 SER A CA 1
ATOM 4477 C C . SER A 1 577 ? -48.688 -9.969 10.32 1 36.31 577 SER A C 1
ATOM 4479 O O . SER A 1 577 ? -47.812 -10.602 9.727 1 36.31 577 SER A O 1
ATOM 4481 N N . PRO A 1 578 ? -48.656 -8.781 9.875 1 43.47 578 PRO A N 1
ATOM 4482 C CA . PRO A 1 578 ? -47.844 -7.859 9.094 1 43.47 578 PRO A CA 1
ATOM 4483 C C . PRO A 1 578 ? -46.406 -7.789 9.609 1 43.47 578 PRO A C 1
ATOM 4485 O O . PRO A 1 578 ? -45.781 -6.73 9.555 1 43.47 578 PRO A O 1
ATOM 4488 N N . THR A 1 579 ? -45.875 -8.672 10.398 1 49.12 579 THR A N 1
ATOM 4489 C CA . THR A 1 579 ? -44.594 -8.438 11.055 1 49.12 579 THR A CA 1
ATOM 4490 C C . THR A 1 579 ? -43.562 -7.914 10.062 1 49.12 579 THR A C 1
ATOM 4492 O O . THR A 1 579 ? -43.062 -8.664 9.227 1 49.12 579 THR A O 1
ATOM 4495 N N . PHE A 1 580 ? -43.719 -6.754 9.562 1 55.69 580 PHE A N 1
ATOM 4496 C CA . PHE A 1 580 ? -42.875 -6.062 8.594 1 55.69 580 PHE A CA 1
ATOM 4497 C C . PHE A 1 580 ? -41.469 -5.828 9.156 1 55.69 580 PHE A C 1
ATOM 4499 O O . PHE A 1 580 ? -41.312 -5.312 10.266 1 55.69 580 PHE A O 1
ATOM 4506 N N . LYS A 1 581 ? -40.594 -6.547 8.797 1 81.12 581 LYS A N 1
ATOM 4507 C CA . LYS A 1 581 ? -39.156 -6.441 9.117 1 81.12 581 LYS A CA 1
ATOM 4508 C C . LYS A 1 581 ? -38.469 -5.477 8.164 1 81.12 581 LYS A C 1
ATOM 4510 O O . LYS A 1 581 ? -38.656 -5.551 6.949 1 81.12 581 LYS A O 1
ATOM 4515 N N . CYS A 1 582 ? -37.969 -4.336 8.695 1 87.56 582 CYS A N 1
ATOM 4516 C CA . CYS A 1 582 ? -37.344 -3.334 7.848 1 87.56 582 CYS A CA 1
ATOM 4517 C C . CYS A 1 582 ? -35.938 -2.996 8.352 1 87.56 582 CYS A C 1
ATOM 4519 O O . CYS A 1 582 ? -35.719 -2.916 9.555 1 87.56 582 CYS A O 1
ATOM 4521 N N . ILE A 1 583 ? -35.094 -2.93 7.457 1 91.62 583 ILE A N 1
ATOM 4522 C CA . ILE A 1 583 ? -33.75 -2.426 7.73 1 91.62 583 ILE A CA 1
ATOM 4523 C C . ILE A 1 583 ? -33.531 -1.118 6.973 1 91.62 583 ILE A C 1
ATOM 4525 O O . ILE A 1 583 ? -33.781 -1.043 5.766 1 91.62 583 ILE A O 1
ATOM 4529 N N . VAL A 1 584 ? -33.219 -0.08 7.648 1 91.88 584 VAL A N 1
ATOM 4530 C CA . VAL A 1 584 ? -32.906 1.204 7.035 1 91.88 584 VAL A CA 1
ATOM 4531 C C . VAL A 1 584 ? -31.406 1.424 7.047 1 91.88 584 VAL A C 1
ATOM 4533 O O . VAL A 1 584 ? -30.781 1.392 8.109 1 91.88 584 VAL A O 1
ATOM 4536 N N . LEU A 1 585 ? -30.828 1.53 5.906 1 94.38 585 LEU A N 1
ATOM 4537 C CA . LEU A 1 585 ? -29.406 1.85 5.797 1 94.38 585 LEU A CA 1
ATOM 4538 C C . LEU A 1 585 ? -29.203 3.359 5.754 1 94.38 585 LEU A C 1
ATOM 4540 O O . LEU A 1 585 ? -29.594 4.02 4.789 1 94.38 585 LEU A O 1
ATOM 4544 N N . ASP A 1 586 ? -28.625 3.895 6.793 1 92.31 586 ASP A N 1
ATOM 4545 C CA . ASP A 1 586 ? -28.234 5.301 6.812 1 92.31 586 ASP A CA 1
ATOM 4546 C C . ASP A 1 586 ? -26.891 5.512 6.117 1 92.31 586 ASP A C 1
ATOM 4548 O O . ASP A 1 586 ? -25.844 5.238 6.695 1 92.31 586 ASP A O 1
ATOM 4552 N N . CYS A 1 587 ? -26.938 6.105 4.934 1 91.81 587 CYS A N 1
ATOM 4553 C CA . CYS A 1 587 ? -25.75 6.27 4.109 1 91.81 587 CYS A CA 1
ATOM 4554 C C . CYS A 1 587 ? -25.234 7.707 4.156 1 91.81 587 CYS A C 1
ATOM 4556 O O . CYS A 1 587 ? -24.562 8.164 3.23 1 91.81 587 CYS A O 1
ATOM 4558 N N . SER A 1 588 ? -25.594 8.406 5.191 1 85.56 588 SER A N 1
ATOM 4559 C CA . SER A 1 588 ? -25.172 9.797 5.309 1 85.56 588 SER A CA 1
ATOM 4560 C C . SER A 1 588 ? -23.656 9.906 5.484 1 85.56 588 SER A C 1
ATOM 4562 O O . SER A 1 588 ? -23.062 10.93 5.137 1 85.56 588 SER A O 1
ATOM 4564 N N . GLY A 1 589 ? -23.078 8.867 5.988 1 86.81 589 GLY A N 1
ATOM 4565 C CA . GLY A 1 589 ? -21.641 8.875 6.215 1 86.81 589 GLY A CA 1
ATOM 4566 C C . GLY A 1 589 ? -20.859 8.188 5.109 1 86.81 589 GLY A C 1
ATOM 4567 O O . GLY A 1 589 ? -19.656 8.008 5.223 1 86.81 589 GLY A O 1
ATOM 4568 N N . VAL A 1 590 ? -21.516 7.832 3.994 1 90.06 590 VAL A N 1
ATOM 4569 C CA . VAL A 1 590 ? -20.859 7.148 2.889 1 90.06 590 VAL A CA 1
ATOM 4570 C C . VAL A 1 590 ? -20.391 8.172 1.853 1 90.06 590 VAL A C 1
ATOM 4572 O O . VAL A 1 590 ? -21.203 8.859 1.241 1 90.06 590 VAL A O 1
ATOM 4575 N N . ALA A 1 591 ? -19.125 8.273 1.671 1 85.12 591 ALA A N 1
ATOM 4576 C CA . ALA A 1 591 ? -18.562 9.297 0.792 1 85.12 591 ALA A CA 1
ATOM 4577 C C . ALA A 1 591 ? -18.656 8.867 -0.671 1 85.12 591 ALA A C 1
ATOM 4579 O O . ALA A 1 591 ? -19.016 9.672 -1.535 1 85.12 591 ALA A O 1
ATOM 4580 N N . TYR A 1 592 ? -18.359 7.668 -0.995 1 86.31 592 TYR A N 1
ATOM 4581 C CA . TYR A 1 592 ? -18.375 7.164 -2.363 1 86.31 592 TYR A CA 1
ATOM 4582 C C . TYR A 1 592 ? -18.547 5.648 -2.381 1 86.31 592 TYR A C 1
ATOM 4584 O O . TYR A 1 592 ? -18.375 4.984 -1.356 1 86.31 592 TYR A O 1
ATOM 4592 N N . VAL A 1 593 ? -18.922 5.145 -3.562 1 87.69 593 VAL A N 1
ATOM 4593 C CA . VAL A 1 593 ? -19.125 3.717 -3.758 1 87.69 593 VAL A CA 1
ATOM 4594 C C . VAL A 1 593 ? -18.438 3.256 -5.035 1 87.69 593 VAL A C 1
ATOM 4596 O O . VAL A 1 593 ? -18.328 4.016 -6 1 87.69 593 VAL A O 1
ATOM 4599 N N . ASP A 1 594 ? -17.922 2.09 -5 1 82.94 594 ASP A N 1
ATOM 4600 C CA . ASP A 1 594 ? -17.312 1.518 -6.195 1 82.94 594 ASP A CA 1
ATOM 4601 C C . ASP A 1 594 ? -18.219 0.461 -6.824 1 82.94 594 ASP A C 1
ATOM 4603 O O . ASP A 1 594 ? -19.25 0.097 -6.246 1 82.94 594 ASP A O 1
ATOM 4607 N N . PRO A 1 595 ? -17.891 0.031 -8.008 1 81.44 595 PRO A N 1
ATOM 4608 C CA . PRO A 1 595 ? -18.766 -0.918 -8.711 1 81.44 595 PRO A CA 1
ATOM 4609 C C . PRO A 1 595 ? -18.953 -2.221 -7.938 1 81.44 595 PRO A C 1
ATOM 4611 O O . PRO A 1 595 ? -20.047 -2.803 -7.977 1 81.44 595 PRO A O 1
ATOM 4614 N N . GLU A 1 596 ? -17.922 -2.717 -7.316 1 81.88 596 GLU A N 1
ATOM 4615 C CA . GLU A 1 596 ? -18.062 -3.936 -6.531 1 81.88 596 GLU A CA 1
ATOM 4616 C C . GLU A 1 596 ? -19.047 -3.734 -5.379 1 81.88 596 GLU A C 1
ATOM 4618 O O . GLU A 1 596 ? -19.766 -4.66 -5.004 1 81.88 596 GLU A O 1
ATOM 4623 N N . ALA A 1 597 ? -18.969 -2.6 -4.809 1 88.12 597 ALA A N 1
ATOM 4624 C CA . ALA A 1 597 ? -19.906 -2.27 -3.738 1 88.12 597 ALA A CA 1
ATOM 4625 C C . ALA A 1 597 ? -21.344 -2.211 -4.262 1 88.12 597 ALA A C 1
ATOM 4627 O O . ALA A 1 597 ? -22.281 -2.604 -3.566 1 88.12 597 ALA A O 1
ATOM 4628 N N . VAL A 1 598 ? -21.516 -1.641 -5.453 1 89.31 598 VAL A N 1
ATOM 4629 C CA . VAL A 1 598 ? -22.828 -1.577 -6.066 1 89.31 598 VAL A CA 1
ATOM 4630 C C . VAL A 1 598 ? -23.375 -2.988 -6.273 1 89.31 598 VAL A C 1
ATOM 4632 O O . VAL A 1 598 ? -24.547 -3.254 -6.012 1 89.31 598 VAL A O 1
ATOM 4635 N N . LYS A 1 599 ? -22.531 -3.824 -6.73 1 84.94 599 LYS A N 1
ATOM 4636 C CA . LYS A 1 599 ? -22.922 -5.219 -6.91 1 84.94 599 LYS A CA 1
ATOM 4637 C C . LYS A 1 599 ? -23.312 -5.859 -5.582 1 84.94 599 LYS A C 1
ATOM 4639 O O . LYS A 1 599 ? -24.281 -6.605 -5.504 1 84.94 599 LYS A O 1
ATOM 4644 N N . MET A 1 600 ? -22.531 -5.609 -4.586 1 87.62 600 MET A N 1
ATOM 4645 C CA . MET A 1 600 ? -22.812 -6.141 -3.254 1 87.62 600 MET A CA 1
ATOM 4646 C C . MET A 1 600 ? -24.156 -5.641 -2.742 1 87.62 600 MET A C 1
ATOM 4648 O O . MET A 1 600 ? -24.938 -6.41 -2.184 1 87.62 600 MET A O 1
ATOM 4652 N N . LEU A 1 601 ? -24.453 -4.359 -2.938 1 93.19 601 LEU A N 1
ATOM 4653 C CA . LEU A 1 601 ? -25.719 -3.783 -2.494 1 93.19 601 LEU A CA 1
ATOM 4654 C C . LEU A 1 601 ? -26.891 -4.406 -3.24 1 93.19 601 LEU A C 1
ATOM 4656 O O . LEU A 1 601 ? -27.953 -4.633 -2.658 1 93.19 601 LEU A O 1
ATOM 4660 N N . SER A 1 602 ? -26.656 -4.641 -4.516 1 91.75 602 SER A N 1
ATOM 4661 C CA . SER A 1 602 ? -27.688 -5.297 -5.305 1 91.75 602 SER A CA 1
ATOM 4662 C C . SER A 1 602 ? -27.969 -6.707 -4.797 1 91.75 602 SER A C 1
ATOM 4664 O O . SER A 1 602 ? -29.125 -7.133 -4.719 1 91.75 602 SER A O 1
ATOM 4666 N N . GLN A 1 603 ? -26.953 -7.367 -4.488 1 87.5 603 GLN A N 1
ATOM 4667 C CA . GLN A 1 603 ? -27.078 -8.719 -3.955 1 87.5 603 GLN A CA 1
ATOM 4668 C C . GLN A 1 603 ? -27.781 -8.719 -2.602 1 87.5 603 GLN A C 1
ATOM 4670 O O . GLN A 1 603 ? -28.625 -9.57 -2.332 1 87.5 603 GLN A O 1
ATOM 4675 N N . VAL A 1 604 ? -27.438 -7.82 -1.761 1 91.62 604 VAL A N 1
ATOM 4676 C CA . VAL A 1 604 ? -28.047 -7.695 -0.439 1 91.62 604 VAL A CA 1
ATOM 4677 C C . VAL A 1 604 ? -29.531 -7.402 -0.58 1 91.62 604 VAL A C 1
ATOM 4679 O O . VAL A 1 604 ? -30.344 -7.945 0.167 1 91.62 604 VAL A O 1
ATOM 4682 N N . TYR A 1 605 ? -29.844 -6.535 -1.474 1 93.62 605 TYR A N 1
ATOM 4683 C CA . TYR A 1 605 ? -31.25 -6.203 -1.716 1 93.62 605 TYR A CA 1
ATOM 4684 C C . TYR A 1 605 ? -32.031 -7.445 -2.105 1 93.62 605 TYR A C 1
ATOM 4686 O O . TYR A 1 605 ? -33.125 -7.68 -1.587 1 93.62 605 TYR A O 1
ATOM 4694 N N . THR A 1 606 ? -31.469 -8.211 -2.996 1 90.31 606 THR A N 1
ATOM 4695 C CA . THR A 1 606 ? -32.156 -9.406 -3.473 1 90.31 606 THR A CA 1
ATOM 4696 C C . THR A 1 606 ? -32.281 -10.43 -2.348 1 90.31 606 THR A C 1
ATOM 4698 O O . THR A 1 606 ? -33.344 -11.07 -2.207 1 90.31 606 THR A O 1
ATOM 4701 N N . GLU A 1 607 ? -31.297 -10.578 -1.601 1 87.44 607 GLU A N 1
ATOM 4702 C CA . GLU A 1 607 ? -31.328 -11.523 -0.489 1 87.44 607 GLU A CA 1
ATOM 4703 C C . GLU A 1 607 ? -32.375 -11.117 0.556 1 87.44 607 GLU A C 1
ATOM 4705 O O . GLU A 1 607 ? -33.094 -11.961 1.063 1 87.44 607 GLU A O 1
ATOM 4710 N N . LEU A 1 608 ? -32.375 -9.859 0.9 1 90.56 608 LEU A N 1
ATOM 4711 C CA . LEU A 1 608 ? -33.312 -9.375 1.899 1 90.56 608 LEU A CA 1
ATOM 4712 C C . LEU A 1 608 ? -34.75 -9.438 1.374 1 90.56 608 LEU A C 1
ATOM 4714 O O . LEU A 1 608 ? -35.688 -9.734 2.129 1 90.56 608 LEU A O 1
ATOM 4718 N N . ARG A 1 609 ? -34.875 -9.148 0.128 1 87.94 609 ARG A N 1
ATOM 4719 C CA . ARG A 1 609 ? -36.188 -9.258 -0.496 1 87.94 609 ARG A CA 1
ATOM 4720 C C . ARG A 1 609 ? -36.719 -10.688 -0.434 1 87.94 609 ARG A C 1
ATOM 4722 O O . ARG A 1 609 ? -37.875 -10.922 -0.141 1 87.94 609 ARG A O 1
ATOM 4729 N N . ASP A 1 610 ? -35.844 -11.586 -0.668 1 85.94 610 ASP A N 1
ATOM 4730 C CA . ASP A 1 610 ? -36.219 -13 -0.618 1 85.94 610 ASP A CA 1
ATOM 4731 C C . ASP A 1 610 ? -36.594 -13.414 0.801 1 85.94 610 ASP A C 1
ATOM 4733 O O . ASP A 1 610 ? -37.406 -14.305 0.989 1 85.94 610 ASP A O 1
ATOM 4737 N N . ASP A 1 611 ? -36.094 -12.75 1.778 1 85.44 611 ASP A N 1
ATOM 4738 C CA . ASP A 1 611 ? -36.375 -13.039 3.178 1 85.44 611 ASP A CA 1
ATOM 4739 C C . ASP A 1 611 ? -37.562 -12.188 3.674 1 85.44 611 ASP A C 1
ATOM 4741 O O . ASP A 1 611 ? -37.844 -12.164 4.871 1 85.44 611 ASP A O 1
ATOM 4745 N N . SER A 1 612 ? -38.125 -11.344 2.891 1 85.81 612 SER A N 1
ATOM 4746 C CA . SER A 1 612 ? -39.25 -10.492 3.184 1 85.81 612 SER A CA 1
ATOM 4747 C C . SER A 1 612 ? -38.906 -9.383 4.16 1 85.81 612 SER A C 1
ATOM 4749 O O . SER A 1 612 ? -39.656 -9.078 5.082 1 85.81 612 SER A O 1
ATOM 4751 N N . ILE A 1 613 ? -37.719 -8.984 4.094 1 89.81 613 ILE A N 1
ATOM 4752 C CA . ILE A 1 613 ? -37.281 -7.824 4.844 1 89.81 613 ILE A CA 1
ATOM 4753 C C . ILE A 1 613 ? -37.125 -6.629 3.904 1 89.81 613 ILE A C 1
ATOM 4755 O O . ILE A 1 613 ? -36.5 -6.727 2.844 1 89.81 613 ILE A O 1
ATOM 4759 N N . ARG A 1 614 ? -37.719 -5.539 4.227 1 88.62 614 ARG A N 1
ATOM 4760 C CA . ARG A 1 614 ? -37.656 -4.34 3.402 1 88.62 614 ARG A CA 1
ATOM 4761 C C . ARG A 1 614 ? -36.375 -3.559 3.684 1 88.62 614 ARG A C 1
ATOM 4763 O O . ARG A 1 614 ? -35.969 -3.412 4.84 1 88.62 614 ARG A O 1
ATOM 4770 N N . LEU A 1 615 ? -35.75 -3.193 2.633 1 93.06 615 LEU A N 1
ATOM 4771 C CA . LEU A 1 615 ? -34.531 -2.402 2.734 1 93.06 615 LEU A CA 1
ATOM 4772 C C . LEU A 1 615 ? -34.75 -0.977 2.248 1 93.06 615 LEU A C 1
ATOM 4774 O O . LEU A 1 615 ? -35.281 -0.768 1.154 1 93.06 615 LEU A O 1
ATOM 4778 N N . LEU A 1 616 ? -34.5 0.013 3.02 1 92.69 616 LEU A N 1
ATOM 4779 C CA . LEU A 1 616 ? -34.594 1.423 2.658 1 92.69 616 LEU A CA 1
ATOM 4780 C C . LEU A 1 616 ? -33.219 2.105 2.73 1 92.69 616 LEU A C 1
ATOM 4782 O O . LEU A 1 616 ? -32.375 1.728 3.541 1 92.69 616 LEU A O 1
ATOM 4786 N N . PHE A 1 617 ? -33.031 3.047 1.86 1 94.38 617 PHE A N 1
ATOM 4787 C CA . PHE A 1 617 ? -31.797 3.828 1.843 1 94.38 617 PHE A CA 1
ATOM 4788 C C . PHE A 1 617 ? -32.062 5.273 2.248 1 94.38 617 PHE A C 1
ATOM 4790 O O . PHE A 1 617 ? -32.969 5.914 1.71 1 94.38 617 PHE A O 1
ATOM 4797 N N . ALA A 1 618 ? -31.312 5.75 3.182 1 91.94 618 ALA A N 1
ATOM 4798 C CA . ALA A 1 618 ? -31.484 7.125 3.645 1 91.94 618 ALA A CA 1
ATOM 4799 C C . ALA A 1 618 ? -30.188 7.914 3.521 1 91.94 618 ALA A C 1
ATOM 4801 O O . ALA A 1 618 ? -29.109 7.395 3.797 1 91.94 618 ALA A O 1
ATOM 4802 N N . GLY A 1 619 ? -30.25 9.148 3.059 1 89.19 619 GLY A N 1
ATOM 4803 C CA . GLY A 1 619 ? -29.141 10.086 3.074 1 89.19 619 GLY A CA 1
ATOM 4804 C C . GLY A 1 619 ? -28.062 9.75 2.061 1 89.19 619 GLY A C 1
ATOM 4805 O O . GLY A 1 619 ? -26.875 9.875 2.352 1 89.19 619 GLY A O 1
ATOM 4806 N N . VAL A 1 620 ? -28.406 9.242 0.912 1 89.56 620 VAL A N 1
ATOM 4807 C CA . VAL A 1 620 ? -27.438 8.922 -0.136 1 89.56 620 VAL A CA 1
ATOM 4808 C C . VAL A 1 620 ? -27.047 10.195 -0.884 1 89.56 620 VAL A C 1
ATOM 4810 O O . VAL A 1 620 ? -27.922 10.938 -1.362 1 89.56 620 VAL A O 1
ATOM 4813 N N . ASN A 1 621 ? -25.812 10.461 -0.884 1 85.81 621 ASN A N 1
ATOM 4814 C CA . ASN A 1 621 ? -25.328 11.68 -1.535 1 85.81 621 ASN A CA 1
ATOM 4815 C C . ASN A 1 621 ? -25.609 11.648 -3.037 1 85.81 621 ASN A C 1
ATOM 4817 O O . ASN A 1 621 ? -25.797 10.578 -3.617 1 85.81 621 ASN A O 1
ATOM 4821 N N . ALA A 1 622 ? -25.547 12.797 -3.66 1 83.88 622 ALA A N 1
ATOM 4822 C CA . ALA A 1 622 ? -25.891 12.969 -5.066 1 83.88 622 ALA A CA 1
ATOM 4823 C C . ALA A 1 622 ? -24.891 12.25 -5.969 1 83.88 622 ALA A C 1
ATOM 4825 O O . ALA A 1 622 ? -25.281 11.664 -6.988 1 83.88 622 ALA A O 1
ATOM 4826 N N . ASN A 1 623 ? -23.703 12.297 -5.598 1 82.62 623 ASN A N 1
ATOM 4827 C CA . ASN A 1 623 ? -22.688 11.656 -6.414 1 82.62 623 ASN A CA 1
ATOM 4828 C C . ASN A 1 623 ? -22.875 10.148 -6.469 1 82.62 623 ASN A C 1
ATOM 4830 O O . ASN A 1 623 ? -22.656 9.523 -7.512 1 82.62 623 ASN A O 1
ATOM 4834 N N . ILE A 1 624 ? -23.219 9.594 -5.352 1 89.06 624 ILE A N 1
ATOM 4835 C CA . ILE A 1 624 ? -23.453 8.156 -5.285 1 89.06 624 ILE A CA 1
ATOM 4836 C C . ILE A 1 624 ? -24.688 7.793 -6.109 1 89.06 624 ILE A C 1
ATOM 4838 O O . ILE A 1 624 ? -24.688 6.797 -6.836 1 89.06 624 ILE A O 1
ATOM 4842 N N . ARG A 1 625 ? -25.703 8.594 -6.016 1 88.69 625 ARG A N 1
ATOM 4843 C CA . ARG A 1 625 ? -26.938 8.336 -6.758 1 88.69 625 ARG A CA 1
ATOM 4844 C C . ARG A 1 625 ? -26.688 8.391 -8.266 1 88.69 625 ARG A C 1
ATOM 4846 O O . ARG A 1 625 ? -27.234 7.594 -9.016 1 88.69 625 ARG A O 1
ATOM 4853 N N . ASP A 1 626 ? -25.875 9.328 -8.633 1 84.5 626 ASP A N 1
ATOM 4854 C CA . ASP A 1 626 ? -25.5 9.398 -10.047 1 84.5 626 ASP A CA 1
ATOM 4855 C C . ASP A 1 626 ? -24.766 8.133 -10.484 1 84.5 626 ASP A C 1
ATOM 4857 O O . ASP A 1 626 ? -25 7.629 -11.586 1 84.5 626 ASP A O 1
ATOM 4861 N N . PHE A 1 627 ? -23.969 7.73 -9.656 1 84.62 627 PHE A N 1
ATOM 4862 C CA . PHE A 1 627 ? -23.172 6.543 -9.969 1 84.62 627 PHE A CA 1
ATOM 4863 C C . PHE A 1 627 ? -24.062 5.305 -10.016 1 84.62 627 PHE A C 1
ATOM 4865 O O . PHE A 1 627 ? -23.844 4.414 -10.844 1 84.62 627 PHE A O 1
ATOM 4872 N N . LEU A 1 628 ? -24.984 5.219 -9.125 1 88.56 628 LEU A N 1
ATOM 4873 C CA . LEU A 1 628 ? -25.938 4.109 -9.125 1 88.56 628 LEU A CA 1
ATOM 4874 C C . LEU A 1 628 ? -26.75 4.09 -10.414 1 88.56 628 LEU A C 1
ATOM 4876 O O . LEU A 1 628 ? -27.094 3.02 -10.922 1 88.56 628 LEU A O 1
ATOM 4880 N N . GLU A 1 629 ? -26.969 5.23 -10.953 1 84.62 629 GLU A N 1
ATOM 4881 C CA . GLU A 1 629 ? -27.703 5.336 -12.203 1 84.62 629 GLU A CA 1
ATOM 4882 C C . GLU A 1 629 ? -26.875 4.84 -13.383 1 84.62 629 GLU A C 1
ATOM 4884 O O . GLU A 1 629 ? -27.391 4.117 -14.242 1 84.62 629 GLU A O 1
ATOM 4889 N N . ILE A 1 630 ? -25.688 5.215 -13.367 1 78.81 630 ILE A N 1
ATOM 4890 C CA . ILE A 1 630 ? -24.797 4.859 -14.461 1 78.81 630 ILE A CA 1
ATOM 4891 C C . ILE A 1 630 ? -24.562 3.35 -14.477 1 78.81 630 ILE A C 1
ATOM 4893 O O . ILE A 1 630 ? -24.422 2.746 -15.539 1 78.81 630 ILE A O 1
ATOM 4897 N N . THR A 1 631 ? -24.578 2.732 -13.297 1 80.81 631 THR A N 1
ATOM 4898 C CA . THR A 1 631 ? -24.328 1.302 -13.195 1 80.81 631 THR A CA 1
ATOM 4899 C C . THR A 1 631 ? -25.625 0.508 -13.281 1 80.81 631 THR A C 1
ATOM 4901 O O . THR A 1 631 ? -25.641 -0.697 -13.023 1 80.81 631 THR A O 1
ATOM 4904 N N . ASN A 1 632 ? -26.719 1.099 -13.586 1 83.56 632 ASN A N 1
ATOM 4905 C CA . ASN A 1 632 ? -28.031 0.476 -13.75 1 83.56 632 ASN A CA 1
ATOM 4906 C C . ASN A 1 632 ? -28.469 -0.226 -12.469 1 83.56 632 ASN A C 1
ATOM 4908 O O . ASN A 1 632 ? -29.016 -1.33 -12.523 1 83.56 632 ASN A O 1
ATOM 4912 N N . PHE A 1 633 ? -28.172 0.341 -11.414 1 89.25 633 PHE A N 1
ATOM 4913 C CA . PHE A 1 633 ? -28.562 -0.165 -10.102 1 89.25 633 PHE A CA 1
ATOM 4914 C C . PHE A 1 633 ? -30.078 -0.091 -9.93 1 89.25 633 PHE A C 1
ATOM 4916 O O . PHE A 1 633 ? -30.688 -0.987 -9.336 1 89.25 633 PHE A O 1
ATOM 4923 N N . TYR A 1 634 ? -30.688 0.899 -10.523 1 90 634 TYR A N 1
ATOM 4924 C CA . TYR A 1 634 ? -32.094 1.191 -10.32 1 90 634 TYR A CA 1
ATOM 4925 C C . TYR A 1 634 ? -32.969 0.239 -11.125 1 90 634 TYR A C 1
ATOM 4927 O O . TYR A 1 634 ? -34.188 0.207 -10.945 1 90 634 TYR A O 1
ATOM 4935 N N . ALA A 1 635 ? -32.406 -0.536 -11.945 1 88.31 635 ALA A N 1
ATOM 4936 C CA . ALA A 1 635 ? -33.125 -1.57 -12.664 1 88.31 635 ALA A CA 1
ATOM 4937 C C . ALA A 1 635 ? -33.594 -2.674 -11.711 1 88.31 635 ALA A C 1
ATOM 4939 O O . ALA A 1 635 ? -34.656 -3.277 -11.922 1 88.31 635 ALA A O 1
ATOM 4940 N N . LEU A 1 636 ? -32.875 -2.869 -10.711 1 89.75 636 LEU A N 1
ATOM 4941 C CA . LEU A 1 636 ? -33.188 -3.908 -9.734 1 89.75 636 LEU A CA 1
ATOM 4942 C C . LEU A 1 636 ? -33.812 -3.311 -8.484 1 89.75 636 LEU A C 1
ATOM 4944 O O . LEU A 1 636 ? -34.75 -3.869 -7.938 1 89.75 636 LEU A O 1
ATOM 4948 N N . VAL A 1 637 ? -33.25 -2.195 -8.008 1 91.5 637 VAL A N 1
ATOM 4949 C CA . VAL A 1 637 ? -33.688 -1.53 -6.793 1 91.5 637 VAL A CA 1
ATOM 4950 C C . VAL A 1 637 ? -34.469 -0.265 -7.156 1 91.5 637 VAL A C 1
ATOM 4952 O O . VAL A 1 637 ? -33.906 0.683 -7.703 1 91.5 637 VAL A O 1
ATOM 4955 N N . PRO A 1 638 ? -35.625 -0.205 -6.848 1 88.69 638 PRO A N 1
ATOM 4956 C CA . PRO A 1 638 ? -36.438 0.953 -7.207 1 88.69 638 PRO A CA 1
ATOM 4957 C C . PRO A 1 638 ? -35.969 2.24 -6.535 1 88.69 638 PRO A C 1
ATOM 4959 O O . PRO A 1 638 ? -35.562 2.217 -5.375 1 88.69 638 PRO A O 1
ATOM 4962 N N . ARG A 1 639 ? -36.156 3.336 -7.137 1 87.94 639 ARG A N 1
ATOM 4963 C CA . ARG A 1 639 ? -35.75 4.652 -6.652 1 87.94 639 ARG A CA 1
ATOM 4964 C C . ARG A 1 639 ? -36.625 5.09 -5.473 1 87.94 639 ARG A C 1
ATOM 4966 O O . ARG A 1 639 ? -36.188 5.938 -4.68 1 87.94 639 ARG A O 1
ATOM 4973 N N . SER A 1 640 ? -37.75 4.504 -5.344 1 84.81 640 SER A N 1
ATOM 4974 C CA . SER A 1 640 ? -38.688 4.871 -4.293 1 84.81 640 SER A CA 1
ATOM 4975 C C . SER A 1 640 ? -38.188 4.469 -2.918 1 84.81 640 SER A C 1
ATOM 4977 O O . SER A 1 640 ? -38.688 4.953 -1.897 1 84.81 640 SER A O 1
ATOM 4979 N N . LEU A 1 641 ? -37.219 3.678 -2.938 1 90.38 641 LEU A N 1
ATOM 4980 C CA . LEU A 1 641 ? -36.688 3.195 -1.666 1 90.38 641 LEU A CA 1
ATOM 4981 C C . LEU A 1 641 ? -35.625 4.145 -1.124 1 90.38 641 LEU A C 1
ATOM 4983 O O . LEU A 1 641 ? -35.125 3.941 -0.023 1 90.38 641 LEU A O 1
ATOM 4987 N N . PHE A 1 642 ? -35.375 5.266 -1.832 1 92.38 642 PHE A N 1
ATOM 4988 C CA . PHE A 1 642 ? -34.375 6.23 -1.427 1 92.38 642 PHE A CA 1
ATOM 4989 C C . PHE A 1 642 ? -35 7.473 -0.819 1 92.38 642 PHE A C 1
ATOM 4991 O O . PHE A 1 642 ? -35.938 8.031 -1.388 1 92.38 642 PHE A O 1
ATOM 4998 N N . PHE A 1 643 ? -34.469 7.895 0.297 1 89.5 643 PHE A N 1
ATOM 4999 C CA . PHE A 1 643 ? -35 9.062 1.007 1 89.5 643 PHE A CA 1
ATOM 5000 C C . PHE A 1 643 ? -33.875 10.047 1.317 1 89.5 643 PHE A C 1
ATOM 5002 O O . PHE A 1 643 ? -32.75 9.648 1.565 1 89.5 643 PHE A O 1
ATOM 5009 N N . PRO A 1 644 ? -34.156 11.266 1.302 1 85.44 644 PRO A N 1
ATOM 5010 C CA . PRO A 1 644 ? -33.125 12.273 1.553 1 85.44 644 PRO A CA 1
ATOM 5011 C C . PRO A 1 644 ? -32.594 12.242 2.99 1 85.44 644 PRO A C 1
ATOM 5013 O O . PRO A 1 644 ? -31.422 12.469 3.23 1 85.44 644 PRO A O 1
ATOM 5016 N N . THR A 1 645 ? -33.469 12.039 3.943 1 84.31 645 THR A N 1
ATOM 5017 C CA . THR A 1 645 ? -33.062 12.016 5.344 1 84.31 645 THR A CA 1
ATOM 5018 C C . THR A 1 645 ? -33.594 10.766 6.043 1 84.31 645 THR A C 1
ATOM 5020 O O . THR A 1 645 ? -34.531 10.117 5.539 1 84.31 645 THR A O 1
ATOM 5023 N N . LEU A 1 646 ? -32.969 10.484 7.105 1 85.19 646 LEU A N 1
ATOM 5024 C CA . LEU A 1 646 ? -33.406 9.344 7.91 1 85.19 646 LEU A CA 1
ATOM 5025 C C . LEU A 1 646 ? -34.812 9.555 8.414 1 85.19 646 LEU A C 1
ATOM 5027 O O . LEU A 1 646 ? -35.594 8.602 8.492 1 85.19 646 LEU A O 1
ATOM 5031 N N . GLN A 1 647 ? -35.156 10.742 8.68 1 79.31 647 GLN A N 1
ATOM 5032 C CA . GLN A 1 647 ? -36.5 11.062 9.156 1 79.31 647 GLN A CA 1
ATOM 5033 C C . GLN A 1 647 ? -37.531 10.773 8.086 1 79.31 647 GLN A C 1
ATOM 5035 O O . GLN A 1 647 ? -38.625 10.273 8.391 1 79.31 647 GLN A O 1
ATOM 5040 N N . ASP A 1 648 ? -37.219 11.117 6.902 1 82.56 648 ASP A N 1
ATOM 5041 C CA . ASP A 1 648 ? -38.125 10.852 5.789 1 82.56 648 ASP A CA 1
ATOM 5042 C C . ASP A 1 648 ? -38.344 9.359 5.602 1 82.56 648 ASP A C 1
ATOM 5044 O O . ASP A 1 648 ? -39.438 8.922 5.297 1 82.56 648 ASP A O 1
ATOM 5048 N N . ALA A 1 649 ? -37.281 8.633 5.742 1 85.81 649 ALA A N 1
ATOM 5049 C CA . ALA A 1 649 ? -37.375 7.188 5.598 1 85.81 649 ALA A CA 1
ATOM 5050 C C . ALA A 1 649 ? -38.281 6.586 6.68 1 85.81 649 ALA A C 1
ATOM 5052 O O . ALA A 1 649 ? -39.094 5.727 6.402 1 85.81 649 ALA A O 1
ATOM 5053 N N . LEU A 1 650 ? -38.125 7.055 7.859 1 83.25 650 LEU A N 1
ATOM 5054 C CA . LEU A 1 650 ? -38.906 6.531 8.977 1 83.25 650 LEU A CA 1
ATOM 5055 C C . LEU A 1 650 ? -40.344 6.965 8.891 1 83.25 650 LEU A C 1
ATOM 5057 O O . LEU A 1 650 ? -41.25 6.207 9.258 1 83.25 650 LEU A O 1
ATOM 5061 N N . SER A 1 651 ? -40.562 8.234 8.398 1 77.88 651 SER A N 1
ATOM 5062 C CA . SER A 1 651 ? -41.906 8.734 8.234 1 77.88 651 SER A CA 1
ATOM 5063 C C . SER A 1 651 ? -42.688 7.941 7.172 1 77.88 651 SER A C 1
ATOM 5065 O O . SER A 1 651 ? -43.906 7.773 7.266 1 77.88 651 SER A O 1
ATOM 5067 N N . SER A 1 652 ? -41.938 7.512 6.234 1 79.25 652 SER A N 1
ATOM 5068 C CA . SER A 1 652 ? -42.562 6.715 5.184 1 79.25 652 SER A CA 1
ATOM 5069 C C . SER A 1 652 ? -43.031 5.363 5.715 1 79.25 652 SER A C 1
ATOM 5071 O O . SER A 1 652 ? -43.969 4.777 5.188 1 79.25 652 SER A O 1
ATOM 5073 N N . LEU A 1 653 ? -42.312 4.898 6.645 1 76.5 653 LEU A N 1
ATOM 5074 C CA . LEU A 1 653 ? -42.688 3.619 7.246 1 76.5 653 LEU A CA 1
ATOM 5075 C C . LEU A 1 653 ? -43.906 3.771 8.148 1 76.5 653 LEU A C 1
ATOM 5077 O O . LEU A 1 653 ? -44.688 2.832 8.297 1 76.5 653 LEU A O 1
ATOM 5081 N N . ARG A 1 654 ? -44 4.934 8.82 1 64.44 654 ARG A N 1
ATOM 5082 C CA . ARG A 1 654 ? -45.125 5.203 9.703 1 64.44 654 ARG A CA 1
ATOM 5083 C C . ARG A 1 654 ? -46.438 5.281 8.906 1 64.44 654 ARG A C 1
ATOM 5085 O O . ARG A 1 654 ? -47.469 4.848 9.391 1 64.44 654 ARG A O 1
ATOM 5092 N N . ASN A 1 655 ? -46.344 6.027 7.84 1 55.66 655 ASN A N 1
ATOM 5093 C CA . ASN A 1 655 ? -47.531 6.18 7.012 1 55.66 655 ASN A CA 1
ATOM 5094 C C . ASN A 1 655 ? -48.031 4.836 6.512 1 55.66 655 ASN A C 1
ATOM 5096 O O . ASN A 1 655 ? -49.219 4.695 6.203 1 55.66 655 ASN A O 1
ATOM 5100 N N . THR A 1 656 ? -47.125 3.951 6.445 1 49.38 656 THR A N 1
ATOM 5101 C CA . THR A 1 656 ? -47.562 2.635 6 1 49.38 656 THR A CA 1
ATOM 5102 C C . THR A 1 656 ? -47.969 1.766 7.191 1 49.38 656 THR A C 1
ATOM 5104 O O . THR A 1 656 ? -47.281 0.778 7.496 1 49.38 656 THR A O 1
ATOM 5107 N N . ASN A 1 657 ? -49.031 2.293 8.125 1 43.53 657 ASN A N 1
ATOM 5108 C CA . ASN A 1 657 ? -49.75 1.635 9.203 1 43.53 657 ASN A CA 1
ATOM 5109 C C . ASN A 1 657 ? -48.844 0.807 10.094 1 43.53 657 ASN A C 1
ATOM 5111 O O . ASN A 1 657 ? -49.188 -0.3 10.5 1 43.53 657 ASN A O 1
ATOM 5115 N N . PHE A 1 658 ? -47.562 1.184 10.203 1 42.59 658 PHE A N 1
ATOM 5116 C CA . PHE A 1 658 ? -46.719 0.371 11.062 1 42.59 658 PHE A CA 1
ATOM 5117 C C . PHE A 1 658 ? -46.844 0.799 12.516 1 42.59 658 PHE A C 1
ATOM 5119 O O . PHE A 1 658 ? -46.781 1.992 12.828 1 42.59 658 PHE A O 1
ATOM 5126 N N . PRO A 1 659 ? -47.5 0.077 13.469 1 35.81 659 PRO A N 1
ATOM 5127 C CA . PRO A 1 659 ? -47.5 0.469 14.883 1 35.81 659 PRO A CA 1
ATOM 5128 C C . PRO A 1 659 ? -46.094 0.604 15.453 1 35.81 659 PRO A C 1
ATOM 5130 O O . PRO A 1 659 ? -45.312 -0.352 15.422 1 35.81 659 PRO A O 1
ATOM 5133 N N . PHE A 1 660 ? -45.375 1.508 15.086 1 39 660 PHE A N 1
ATOM 5134 C CA . PHE A 1 660 ? -44.031 1.596 15.617 1 39 660 PHE A CA 1
ATOM 5135 C C . PHE A 1 660 ? -44.031 2.109 17.062 1 39 660 PHE A C 1
ATOM 5137 O O . PHE A 1 660 ? -44.625 3.15 17.344 1 39 660 PHE A O 1
ATOM 5144 N N . HIS A 1 661 ? -44.25 1.321 18.094 1 32.53 661 HIS A N 1
ATOM 5145 C CA . HIS A 1 661 ? -44.031 1.786 19.453 1 32.53 661 HIS A CA 1
ATOM 5146 C C . HIS A 1 661 ? -42.562 1.944 19.75 1 32.53 661 HIS A C 1
ATOM 5148 O O . HIS A 1 661 ? -41.812 0.954 19.828 1 32.53 661 HIS A O 1
ATOM 5154 N N . MET A 1 662 ? -41.906 2.775 19.203 1 36.5 662 MET A N 1
ATOM 5155 C CA . MET A 1 662 ? -40.531 2.955 19.719 1 36.5 662 MET A CA 1
ATOM 5156 C C . MET A 1 662 ? -40.562 3.635 21.078 1 36.5 662 MET A C 1
ATOM 5158 O O . MET A 1 662 ? -40.906 4.816 21.188 1 36.5 662 MET A O 1
ATOM 5162 N N . SER A 1 663 ? -41.156 3.117 22.188 1 33.38 663 SER A N 1
ATOM 5163 C CA . SER A 1 663 ? -41.094 3.744 23.5 1 33.38 663 SER A CA 1
ATOM 5164 C C . SER A 1 663 ? -39.719 3.664 24.109 1 33.38 663 SER A C 1
ATOM 5166 O O . SER A 1 663 ? -39.156 2.57 24.281 1 33.38 663 SER A O 1
ATOM 5168 N N . VAL A 1 664 ? -38.844 4.461 23.719 1 34.84 664 VAL A N 1
ATOM 5169 C CA . VAL A 1 664 ? -37.625 4.488 24.547 1 34.84 664 VAL A CA 1
ATOM 5170 C C . VAL A 1 664 ? -37.938 5.121 25.891 1 34.84 664 VAL A C 1
ATOM 5172 O O . VAL A 1 664 ? -38.438 6.246 25.953 1 34.84 664 VAL A O 1
ATOM 5175 N N . SER A 1 665 ? -38.469 4.348 26.891 1 32.47 665 SER A N 1
ATOM 5176 C CA . SER A 1 665 ? -38.5 4.891 28.25 1 32.47 665 SER A CA 1
ATOM 5177 C C . SER A 1 665 ? -37.125 5.293 28.734 1 32.47 665 SER A C 1
ATOM 5179 O O . SER A 1 665 ? -36.219 4.457 28.812 1 32.47 665 SER A O 1
ATOM 5181 N N . MET A 1 666 ? -36.719 6.348 28.25 1 34.53 666 MET A N 1
ATOM 5182 C CA . MET A 1 666 ? -35.531 6.844 28.953 1 34.53 666 MET A CA 1
ATOM 5183 C C . MET A 1 666 ? -35.875 7.199 30.406 1 34.53 666 MET A C 1
ATOM 5185 O O . MET A 1 666 ? -37 7.602 30.703 1 34.53 666 MET A O 1
ATOM 5189 N N . ASN A 1 667 ? -35.375 6.656 31.453 1 33.75 667 ASN A N 1
ATOM 5190 C CA . ASN A 1 667 ? -35.844 6.891 32.812 1 33.75 667 ASN A CA 1
ATOM 5191 C C . ASN A 1 667 ? -36.562 8.219 32.938 1 33.75 667 ASN A C 1
ATOM 5193 O O . ASN A 1 667 ? -37.625 8.289 33.562 1 33.75 667 ASN A O 1
ATOM 5197 N N . GLY A 1 668 ? -35.875 9.359 33.156 1 30.98 668 GLY A N 1
ATOM 5198 C CA . GLY A 1 668 ? -36.594 10.531 33.656 1 30.98 668 GLY A CA 1
ATOM 5199 C C . GLY A 1 668 ? -37.625 11.07 32.688 1 30.98 668 GLY A C 1
ATOM 5200 O O . GLY A 1 668 ? -38.75 11.391 33.094 1 30.98 668 GLY A O 1
ATOM 5201 N N . TYR A 1 669 ? -37.188 11.695 31.578 1 29.14 669 TYR A N 1
ATOM 5202 C CA . TYR A 1 669 ? -38.188 12.453 30.797 1 29.14 669 TYR A CA 1
ATOM 5203 C C . TYR A 1 669 ? -38.906 11.555 29.797 1 29.14 669 TYR A C 1
ATOM 5205 O O . TYR A 1 669 ? -38.25 10.82 29.047 1 29.14 669 TYR A O 1
ATOM 5213 N N . ARG A 1 670 ? -40.094 10.969 30.141 1 31.17 670 ARG A N 1
ATOM 5214 C CA . ARG A 1 670 ? -41.094 10.195 29.406 1 31.17 670 ARG A CA 1
ATOM 5215 C C . ARG A 1 670 ? -41.5 10.906 28.125 1 31.17 670 ARG A C 1
ATOM 5217 O O . ARG A 1 670 ? -42.375 11.781 28.141 1 31.17 670 ARG A O 1
ATOM 5224 N N . ASP A 1 671 ? -40.719 11.383 27.266 1 29.61 671 ASP A N 1
ATOM 5225 C CA . ASP A 1 671 ? -41.438 11.867 26.094 1 29.61 671 ASP A CA 1
ATOM 5226 C C . ASP A 1 671 ? -42 10.711 25.266 1 29.61 671 ASP A C 1
ATOM 5228 O O . ASP A 1 671 ? -41.219 9.922 24.703 1 29.61 671 ASP A O 1
ATOM 5232 N N . VAL A 1 672 ? -43.094 9.969 25.75 1 28 672 VAL A N 1
ATOM 5233 C CA . VAL A 1 672 ? -43.875 8.938 25.094 1 28 672 VAL A CA 1
ATOM 5234 C C . VAL A 1 672 ? -44.5 9.5 23.812 1 28 672 VAL A C 1
ATOM 5236 O O . VAL A 1 672 ? -45.312 10.43 23.875 1 28 672 VAL A O 1
ATOM 5239 N N . VAL A 1 673 ? -43.781 9.586 22.734 1 27.44 673 VAL A N 1
ATOM 5240 C CA . VAL A 1 673 ? -44.562 9.898 21.531 1 27.44 673 VAL A CA 1
ATOM 5241 C C . VAL A 1 673 ? -45.375 8.672 21.109 1 27.44 673 VAL A C 1
ATOM 5243 O O . VAL A 1 673 ? -44.812 7.641 20.75 1 27.44 673 VAL A O 1
ATOM 5246 N N . THR A 1 674 ? -46.562 8.297 21.812 1 26.16 674 THR A N 1
ATOM 5247 C CA . THR A 1 674 ? -47.5 7.254 21.469 1 26.16 674 THR A CA 1
ATOM 5248 C C . THR A 1 674 ? -48.281 7.625 20.203 1 26.16 674 THR A C 1
ATOM 5250 O O . THR A 1 674 ? -49.031 8.617 20.188 1 26.16 674 THR A O 1
ATOM 5253 N N . LEU A 1 675 ? -47.812 7.367 19.016 1 26.56 675 LEU A N 1
ATOM 5254 C CA . LEU A 1 675 ? -48.625 7.605 17.828 1 26.56 675 LEU A CA 1
ATOM 5255 C C . LEU A 1 675 ? -49.656 6.492 17.641 1 26.56 675 LEU A C 1
ATOM 5257 O O . LEU A 1 675 ? -49.312 5.367 17.281 1 26.56 675 LEU A O 1
ATOM 5261 N N . SER A 1 676 ? -50.781 6.242 18.578 1 25.69 676 SER A N 1
ATOM 5262 C CA . SER A 1 676 ? -51.812 5.23 18.469 1 25.69 676 SER A CA 1
ATOM 5263 C C . SER A 1 676 ? -52.875 5.613 17.422 1 25.69 676 SER A C 1
ATOM 5265 O O . SER A 1 676 ? -53.438 6.703 17.484 1 25.69 676 SER A O 1
ATOM 5267 N N . THR A 1 677 ? -52.938 5.066 16.188 1 26.27 677 THR A N 1
ATOM 5268 C CA . THR A 1 677 ? -53.969 5.289 15.172 1 26.27 677 THR A CA 1
ATOM 5269 C C . THR A 1 677 ? -55.25 4.566 15.539 1 26.27 677 THR A C 1
ATOM 5271 O O . THR A 1 677 ? -56.125 4.367 14.688 1 26.27 677 THR A O 1
ATOM 5274 N N . ALA A 1 678 ? -55.594 4.016 16.75 1 25.45 678 ALA A N 1
ATOM 5275 C CA . ALA A 1 678 ? -56.844 3.236 16.812 1 25.45 678 ALA A CA 1
ATOM 5276 C C . ALA A 1 678 ? -58.062 4.141 16.688 1 25.45 678 ALA A C 1
ATOM 5278 O O . ALA A 1 678 ? -58.062 5.254 17.219 1 25.45 678 ALA A O 1
ATOM 5279 N N . PRO A 1 679 ? -59.156 3.68 15.789 1 25.02 679 PRO A N 1
ATOM 5280 C CA . PRO A 1 679 ? -60.469 4.328 15.602 1 25.02 679 PRO A CA 1
ATOM 5281 C C . PRO A 1 679 ? -61.281 4.371 16.875 1 25.02 679 PRO A C 1
ATOM 5283 O O . PRO A 1 679 ? -61.562 3.326 17.484 1 25.02 679 PRO A O 1
ATOM 5286 N N . SER A 1 680 ? -61.094 5.195 17.828 1 24.16 680 SER A N 1
ATOM 5287 C CA . SER A 1 680 ? -61.938 5.203 19.031 1 24.16 680 SER A CA 1
ATOM 5288 C C . SER A 1 680 ? -63.375 5.531 18.688 1 24.16 680 SER A C 1
ATOM 5290 O O . SER A 1 680 ? -63.656 6.531 18.016 1 24.16 680 SER A O 1
ATOM 5292 N N . HIS A 1 681 ? -64.375 4.512 18.531 1 22.95 681 HIS A N 1
ATOM 5293 C CA . HIS A 1 681 ? -65.812 4.625 18.562 1 22.95 681 HIS A CA 1
ATOM 5294 C C . HIS A 1 681 ? -66.312 5.434 19.766 1 22.95 681 HIS A C 1
ATOM 5296 O O . HIS A 1 681 ? -66 5.094 20.906 1 22.95 681 HIS A O 1
ATOM 5302 N N . LEU A 1 682 ? -66.375 6.734 19.672 1 23.31 682 LEU A N 1
ATOM 5303 C CA . LEU A 1 682 ? -66.938 7.664 20.641 1 23.31 682 LEU A CA 1
ATOM 5304 C C . LEU A 1 682 ? -68.438 7.363 20.891 1 23.31 682 LEU A C 1
ATOM 5306 O O . LEU A 1 682 ? -69.25 7.57 20 1 23.31 682 LEU A O 1
ATOM 5310 N N . ASP A 1 683 ? -68.875 6.297 21.547 1 20.52 683 ASP A N 1
ATOM 5311 C CA . ASP A 1 683 ? -70.25 6.133 21.969 1 20.52 683 ASP A CA 1
ATOM 5312 C C . ASP A 1 683 ? -70.688 7.258 22.906 1 20.52 683 ASP A C 1
ATOM 5314 O O . ASP A 1 683 ? -70.125 7.387 24.016 1 20.52 683 ASP A O 1
ATOM 5318 N N . ILE A 1 684 ? -70.938 8.484 22.359 1 23.16 684 ILE A N 1
ATOM 5319 C CA . ILE A 1 684 ? -71.562 9.664 22.938 1 23.16 684 ILE A CA 1
ATOM 5320 C C . ILE A 1 684 ? -72.875 9.273 23.547 1 23.16 684 ILE A C 1
ATOM 5322 O O . ILE A 1 684 ? -73.875 9.039 22.828 1 23.16 684 ILE A O 1
ATOM 5326 N N . SER A 1 685 ? -72.938 8.367 24.5 1 20.86 685 SER A N 1
ATOM 5327 C CA . SER A 1 685 ? -74.25 8.156 25.125 1 20.86 685 SER A CA 1
ATOM 5328 C C . SER A 1 685 ? -74.688 9.398 25.891 1 20.86 685 SER A C 1
ATOM 5330 O O . SER A 1 685 ? -74.062 9.82 26.844 1 20.86 685 SER A O 1
ATOM 5332 N N . CYS A 1 686 ? -75.188 10.453 25.141 1 21.95 686 CYS A N 1
ATOM 5333 C CA . CYS A 1 686 ? -76 11.57 25.594 1 21.95 686 CYS A CA 1
ATOM 5334 C C . CYS A 1 686 ? -77.125 11.094 26.562 1 21.95 686 CYS A C 1
ATOM 5336 O O . CYS A 1 686 ? -78.125 10.555 26.141 1 21.95 686 CYS A O 1
ATOM 5338 N N . ASN A 1 687 ? -76.75 10.477 27.688 1 21.55 687 ASN A N 1
ATOM 5339 C CA . ASN A 1 687 ? -77.812 10.156 28.656 1 21.55 687 ASN A CA 1
ATOM 5340 C C . ASN A 1 687 ? -78.5 11.406 29.141 1 21.55 687 ASN A C 1
ATOM 5342 O O . ASN A 1 687 ? -77.875 12.328 29.672 1 21.55 687 ASN A O 1
ATOM 5346 N N . SER A 1 688 ? -79.562 11.898 28.359 1 21.92 688 SER A N 1
ATOM 5347 C CA . SER A 1 688 ? -80.625 12.828 28.688 1 21.92 688 SER A CA 1
ATOM 5348 C C . SER A 1 688 ? -81.188 12.562 30.078 1 21.92 688 SER A C 1
ATOM 5350 O O . SER A 1 688 ? -81.562 11.43 30.391 1 21.92 688 SER A O 1
ATOM 5352 N N . PRO A 1 689 ? -80.688 13.336 31.234 1 26.44 689 PRO A N 1
ATOM 5353 C CA . PRO A 1 689 ? -81.5 13.18 32.469 1 26.44 689 PRO A CA 1
ATOM 5354 C C . PRO A 1 689 ? -83 13.32 32.25 1 26.44 689 PRO A C 1
ATOM 5356 O O . PRO A 1 689 ? -83.438 13.984 31.312 1 26.44 689 PRO A O 1
ATOM 5359 N N . GLU A 1 690 ? -83.812 12.352 32.562 1 24.36 690 GLU A N 1
ATOM 5360 C CA . GLU A 1 690 ? -85.25 12.445 32.656 1 24.36 690 GLU A CA 1
ATOM 5361 C C . GLU A 1 690 ? -85.688 13.594 33.594 1 24.36 690 GLU A C 1
ATOM 5363 O O . GLU A 1 690 ? -84.938 14 34.469 1 24.36 690 GLU A O 1
ATOM 5368 N N . PRO A 1 691 ? -86.75 14.406 33.25 1 28.11 691 PRO A N 1
ATOM 5369 C CA . PRO A 1 691 ? -87.5 15.469 34 1 28.11 691 PRO A CA 1
ATOM 5370 C C . PRO A 1 691 ? -87.75 15.109 35.438 1 28.11 691 PRO A C 1
ATOM 5372 O O . PRO A 1 691 ? -88.562 14.211 35.719 1 28.11 691 PRO A O 1
ATOM 5375 N N . VAL A 1 692 ? -86.812 14.719 36.406 1 23.98 692 VAL A N 1
ATOM 5376 C CA . VAL A 1 692 ? -87.5 14.875 37.688 1 23.98 692 VAL A CA 1
ATOM 5377 C C . VAL A 1 692 ? -87.5 16.344 38.125 1 23.98 692 VAL A C 1
ATOM 5379 O O . VAL A 1 692 ? -86.438 17.031 37.938 1 23.98 692 VAL A O 1
ATOM 5382 N N . MET B 1 1 ? -64.75 33.844 29.828 1 18.31 1 MET B N 1
ATOM 5383 C CA . MET B 1 1 ? -64.5 32.5 29.312 1 18.31 1 MET B CA 1
ATOM 5384 C C . MET B 1 1 ? -63.125 32.438 28.703 1 18.31 1 MET B C 1
ATOM 5386 O O . MET B 1 1 ? -62.594 31.328 28.484 1 18.31 1 MET B O 1
ATOM 5390 N N . ASP B 1 2 ? -62.625 33.438 28.094 1 18.94 2 ASP B N 1
ATOM 5391 C CA . ASP B 1 2 ? -61.75 33.438 26.922 1 18.94 2 ASP B CA 1
ATOM 5392 C C . ASP B 1 2 ? -60.312 33.125 27.328 1 18.94 2 ASP B C 1
ATOM 5394 O O . ASP B 1 2 ? -59.375 33.406 26.562 1 18.94 2 ASP B O 1
ATOM 5398 N N . SER B 1 3 ? -60 32.875 28.5 1 20.8 3 SER B N 1
ATOM 5399 C CA . SER B 1 3 ? -58.594 32.875 28.844 1 20.8 3 SER B CA 1
ATOM 5400 C C . SER B 1 3 ? -57.875 31.688 28.234 1 20.8 3 SER B C 1
ATOM 5402 O O . SER B 1 3 ? -57.938 30.578 28.766 1 20.8 3 SER B O 1
ATOM 5404 N N . VAL B 1 4 ? -58.156 31.484 26.938 1 23.47 4 VAL B N 1
ATOM 5405 C CA . VAL B 1 4 ? -57.438 30.406 26.266 1 23.47 4 VAL B CA 1
ATOM 5406 C C . VAL B 1 4 ? -55.938 30.531 26.547 1 23.47 4 VAL B C 1
ATOM 5408 O O . VAL B 1 4 ? -55.344 31.562 26.25 1 23.47 4 VAL B O 1
ATOM 5411 N N . SER B 1 5 ? -55.5 29.984 27.625 1 23.22 5 SER B N 1
ATOM 5412 C CA . SER B 1 5 ? -54.094 29.906 28 1 23.22 5 SER B CA 1
ATOM 5413 C C . SER B 1 5 ? -53.219 29.562 26.797 1 23.22 5 SER B C 1
ATOM 5415 O O . SER B 1 5 ? -53.5 28.594 26.078 1 23.22 5 SER B O 1
ATOM 5417 N N . LEU B 1 6 ? -52.812 30.562 26.109 1 24.16 6 LEU B N 1
ATOM 5418 C CA . LEU B 1 6 ? -51.844 30.609 25.031 1 24.16 6 LEU B CA 1
ATOM 5419 C C . LEU B 1 6 ? -50.719 29.594 25.266 1 24.16 6 LEU B C 1
ATOM 5421 O O . LEU B 1 6 ? -49.938 29.719 26.219 1 24.16 6 LEU B O 1
ATOM 5425 N N . LEU B 1 7 ? -51.094 28.281 25.219 1 25.92 7 LEU B N 1
ATOM 5426 C CA . LEU B 1 7 ? -50.031 27.297 25.125 1 25.92 7 LEU B CA 1
ATOM 5427 C C . LEU B 1 7 ? -48.906 27.828 24.25 1 25.92 7 LEU B C 1
ATOM 5429 O O . LEU B 1 7 ? -49.125 28.25 23.109 1 25.92 7 LEU B O 1
ATOM 5433 N N . GLY B 1 8 ? -47.969 28.578 24.797 1 27.42 8 GLY B N 1
ATOM 5434 C CA . GLY B 1 8 ? -46.781 29.141 24.188 1 27.42 8 GLY B CA 1
ATOM 5435 C C . GLY B 1 8 ? -46.188 28.281 23.078 1 27.42 8 GLY B C 1
ATOM 5436 O O . GLY B 1 8 ? -46.562 27.094 22.953 1 27.42 8 GLY B O 1
ATOM 5437 N N . PRO B 1 9 ? -45.844 28.906 22 1 30.7 9 PRO B N 1
ATOM 5438 C CA . PRO B 1 9 ? -45.281 28.219 20.844 1 30.7 9 PRO B CA 1
ATOM 5439 C C . PRO B 1 9 ? -44.406 27.031 21.234 1 30.7 9 PRO B C 1
ATOM 5441 O O . PRO B 1 9 ? -43.844 27 22.344 1 30.7 9 PRO B O 1
ATOM 5444 N N . PRO B 1 10 ? -44.656 25.859 20.75 1 31.83 10 PRO B N 1
ATOM 5445 C CA . PRO B 1 10 ? -43.812 24.703 21.109 1 31.83 10 PRO B CA 1
ATOM 5446 C C . PRO B 1 10 ? -42.344 25.094 21.281 1 31.83 10 PRO B C 1
ATOM 5448 O O . PRO B 1 10 ? -41.812 25.938 20.547 1 31.83 10 PRO B O 1
ATOM 5451 N N . ALA B 1 11 ? -41.844 25.266 22.5 1 34.78 11 ALA B N 1
ATOM 5452 C CA . ALA B 1 11 ? -40.5 25.609 22.969 1 34.78 11 ALA B CA 1
ATOM 5453 C C . ALA B 1 11 ? -39.438 25.078 22.016 1 34.78 11 ALA B C 1
ATOM 5455 O O . ALA B 1 11 ? -39.469 23.906 21.641 1 34.78 11 ALA B O 1
ATOM 5456 N N . GLN B 1 12 ? -38.969 25.891 21.078 1 38.22 12 GLN B N 1
ATOM 5457 C CA . GLN B 1 12 ? -37.812 25.609 20.266 1 38.22 12 GLN B CA 1
ATOM 5458 C C . GLN B 1 12 ? -36.781 24.766 21.047 1 38.22 12 GLN B C 1
ATOM 5460 O O . GLN B 1 12 ? -36.469 25.078 22.203 1 38.22 12 GLN B O 1
ATOM 5465 N N . PRO B 1 13 ? -36.625 23.5 20.688 1 47.16 13 PRO B N 1
ATOM 5466 C CA . PRO B 1 13 ? -35.719 22.641 21.453 1 47.16 13 PRO B CA 1
ATOM 5467 C C . PRO B 1 13 ? -34.406 23.328 21.828 1 47.16 13 PRO B C 1
ATOM 5469 O O . PRO B 1 13 ? -33.844 24.047 21 1 47.16 13 PRO B O 1
ATOM 5472 N N . LYS B 1 14 ? -34.156 23.719 23.016 1 51.03 14 LYS B N 1
ATOM 5473 C CA . LYS B 1 14 ? -32.938 24.266 23.641 1 51.03 14 LYS B CA 1
ATOM 5474 C C . LYS B 1 14 ? -31.688 23.578 23.109 1 51.03 14 LYS B C 1
ATOM 5476 O O . LYS B 1 14 ? -31.672 22.359 22.938 1 51.03 14 LYS B O 1
ATOM 5481 N N . ALA B 1 15 ? -30.766 24.297 22.531 1 65.94 15 ALA B N 1
ATOM 5482 C CA . ALA B 1 15 ? -29.438 23.859 22.094 1 65.94 15 ALA B CA 1
ATOM 5483 C C . ALA B 1 15 ? -28.734 23.078 23.203 1 65.94 15 ALA B C 1
ATOM 5485 O O . ALA B 1 15 ? -28.703 23.516 24.359 1 65.94 15 ALA B O 1
ATOM 5486 N N . VAL B 1 16 ? -28.562 21.766 23.062 1 72.06 16 VAL B N 1
ATOM 5487 C CA . VAL B 1 16 ? -27.891 20.922 24.047 1 72.06 16 VAL B CA 1
ATOM 5488 C C . VAL B 1 16 ? -26.453 20.672 23.609 1 72.06 16 VAL B C 1
ATOM 5490 O O . VAL B 1 16 ? -26.203 20.312 22.469 1 72.06 16 VAL B O 1
ATOM 5493 N N . ASN B 1 17 ? -25.578 21.172 24.469 1 76.62 17 ASN B N 1
ATOM 5494 C CA . ASN B 1 17 ? -24.172 20.812 24.219 1 76.62 17 ASN B CA 1
ATOM 5495 C C . ASN B 1 17 ? -23.922 19.328 24.469 1 76.62 17 ASN B C 1
ATOM 5497 O O . ASN B 1 17 ? -24.781 18.625 25.031 1 76.62 17 ASN B O 1
ATOM 5501 N N . GLN B 1 18 ? -22.875 18.891 24.016 1 81.94 18 GLN B N 1
ATOM 5502 C CA . GLN B 1 18 ? -22.578 17.453 24.078 1 81.94 18 GLN B CA 1
ATOM 5503 C C . GLN B 1 18 ? -22.5 16.969 25.516 1 81.94 18 GLN B C 1
ATOM 5505 O O . GLN B 1 18 ? -22.938 15.867 25.828 1 81.94 18 GLN B O 1
ATOM 5510 N N . ASP B 1 19 ? -21.906 17.797 26.328 1 76.81 19 ASP B N 1
ATOM 5511 C CA . ASP B 1 19 ? -21.781 17.391 27.734 1 76.81 19 ASP B CA 1
ATOM 5512 C C . ASP B 1 19 ? -23.156 17.25 28.391 1 76.81 19 ASP B C 1
ATOM 5514 O O . ASP B 1 19 ? -23.375 16.328 29.172 1 76.81 19 ASP B O 1
ATOM 5518 N N . GLU B 1 20 ? -23.953 18.219 28.094 1 74.75 20 GLU B N 1
ATOM 5519 C CA . GLU B 1 20 ? -25.312 18.172 28.609 1 74.75 20 GLU B CA 1
ATOM 5520 C C . GLU B 1 20 ? -26.062 16.953 28.062 1 74.75 20 GLU B C 1
ATOM 5522 O O . GLU B 1 20 ? -26.828 16.312 28.781 1 74.75 20 GLU B O 1
ATOM 5527 N N . PHE B 1 21 ? -25.781 16.734 26.891 1 78.94 21 PHE B N 1
ATOM 5528 C CA . PHE B 1 21 ? -26.422 15.586 26.266 1 78.94 21 PHE B CA 1
ATOM 5529 C C . PHE B 1 21 ? -25.953 14.289 26.906 1 78.94 21 PHE B C 1
ATOM 5531 O O . PHE B 1 21 ? -26.75 13.383 27.156 1 78.94 21 PHE B O 1
ATOM 5538 N N . ASP B 1 22 ? -24.719 14.172 27.125 1 79.69 22 ASP B N 1
ATOM 5539 C CA . ASP B 1 22 ? -24.141 12.961 27.703 1 79.69 22 ASP B CA 1
ATOM 5540 C C . ASP B 1 22 ? -24.672 12.734 29.125 1 79.69 22 ASP B C 1
ATOM 5542 O O . ASP B 1 22 ? -24.859 11.586 29.547 1 79.69 22 ASP B O 1
ATOM 5546 N N . SER B 1 23 ? -24.828 13.82 29.75 1 75 23 SER B N 1
ATOM 5547 C CA . SER B 1 23 ? -25.375 13.703 31.094 1 75 23 SER B CA 1
ATOM 5548 C C . SER B 1 23 ? -26.844 13.305 31.062 1 75 23 SER B C 1
ATOM 5550 O O . SER B 1 23 ? -27.297 12.523 31.906 1 75 23 SER B O 1
ATOM 5552 N N . ARG B 1 24 ? -27.531 13.797 30.094 1 72.12 24 ARG B N 1
ATOM 5553 C CA . ARG B 1 24 ? -28.969 13.547 29.969 1 72.12 24 ARG B CA 1
ATOM 5554 C C . ARG B 1 24 ? -29.234 12.102 29.562 1 72.12 24 ARG B C 1
ATOM 5556 O O . ARG B 1 24 ? -30.188 11.484 30.031 1 72.12 24 ARG B O 1
ATOM 5563 N N . PHE B 1 25 ? -28.422 11.578 28.766 1 76.19 25 PHE B N 1
ATOM 5564 C CA . PHE B 1 25 ? -28.688 10.25 28.234 1 76.19 25 PHE B CA 1
ATOM 5565 C C . PHE B 1 25 ? -27.688 9.234 28.781 1 76.19 25 PHE B C 1
ATOM 5567 O O . PHE B 1 25 ? -27.547 8.133 28.234 1 76.19 25 PHE B O 1
ATOM 5574 N N . ASN B 1 26 ? -27.031 9.484 29.812 1 71.44 26 ASN B N 1
ATOM 5575 C CA . ASN B 1 26 ? -26.125 8.586 30.516 1 71.44 26 ASN B CA 1
ATOM 5576 C C . ASN B 1 26 ? -25.125 7.957 29.547 1 71.44 26 ASN B C 1
ATOM 5578 O O . ASN B 1 26 ? -25.219 6.773 29.219 1 71.44 26 ASN B O 1
ATOM 5582 N N . PHE B 1 27 ? -24.219 8.688 29.219 1 78.06 27 PHE B N 1
ATOM 5583 C CA . PHE B 1 27 ? -23.156 8.242 28.328 1 78.06 27 PHE B CA 1
ATOM 5584 C C . PHE B 1 27 ? -22.281 7.203 29.016 1 78.06 27 PHE B C 1
ATOM 5586 O O . PHE B 1 27 ? -21.891 7.379 30.172 1 78.06 27 PHE B O 1
ATOM 5593 N N . ILE B 1 28 ? -22.281 6.047 28.344 1 74.19 28 ILE B N 1
ATOM 5594 C CA . ILE B 1 28 ? -21.438 4.98 28.859 1 74.19 28 ILE B CA 1
ATOM 5595 C C . ILE B 1 28 ? -20 5.18 28.359 1 74.19 28 ILE B C 1
ATOM 5597 O O . ILE B 1 28 ? -19.75 5.113 27.156 1 74.19 28 ILE B O 1
ATOM 5601 N N . ARG B 1 29 ? -19.281 5.637 29.234 1 63.31 29 ARG B N 1
ATOM 5602 C CA . ARG B 1 29 ? -17.875 5.848 28.859 1 63.31 29 ARG B CA 1
ATOM 5603 C C . ARG B 1 29 ? -17.141 4.52 28.734 1 63.31 29 ARG B C 1
ATOM 5605 O O . ARG B 1 29 ? -17.406 3.576 29.484 1 63.31 29 ARG B O 1
ATOM 5612 N N . TYR B 1 30 ? -16.688 4.191 27.641 1 61.28 30 TYR B N 1
ATOM 5613 C CA . TYR B 1 30 ? -15.945 2.961 27.391 1 61.28 30 TYR B CA 1
ATOM 5614 C C . TYR B 1 30 ? -14.836 2.781 28.422 1 61.28 30 TYR B C 1
ATOM 5616 O O . TYR B 1 30 ? -14.078 3.715 28.703 1 61.28 30 TYR B O 1
ATOM 5624 N N . LYS B 1 31 ? -15.094 1.818 29.438 1 54.47 31 LYS B N 1
ATOM 5625 C CA . LYS B 1 31 ? -14.086 1.533 30.453 1 54.47 31 LYS B CA 1
ATOM 5626 C C . LYS B 1 31 ? -12.68 1.562 29.859 1 54.47 31 LYS B C 1
ATOM 5628 O O . LYS B 1 31 ? -12.516 1.562 28.641 1 54.47 31 LYS B O 1
ATOM 5633 N N . LYS B 1 32 ? -11.781 0.618 30.75 1 51 32 LYS B N 1
ATOM 5634 C CA . LYS B 1 32 ? -10.32 0.58 30.828 1 51 32 LYS B CA 1
ATOM 5635 C C . LYS B 1 32 ? -9.711 0.22 29.484 1 51 32 LYS B C 1
ATOM 5637 O O . LYS B 1 32 ? -10.125 -0.75 28.844 1 51 32 LYS B O 1
ATOM 5642 N N . LYS B 1 33 ? -8.969 1.134 29.062 1 55.97 33 LYS B N 1
ATOM 5643 C CA . LYS B 1 33 ? -8.094 1.109 27.891 1 55.97 33 LYS B CA 1
ATOM 5644 C C . LYS B 1 33 ? -7.316 -0.201 27.828 1 55.97 33 LYS B C 1
ATOM 5646 O O . LYS B 1 33 ? -6.547 -0.527 28.734 1 55.97 33 LYS B O 1
ATOM 5651 N N . LYS B 1 34 ? -7.902 -1.201 27.141 1 54.88 34 LYS B N 1
ATOM 5652 C CA . LYS B 1 34 ? -7.066 -2.387 26.984 1 54.88 34 LYS B CA 1
ATOM 5653 C C . LYS B 1 34 ? -5.75 -2.043 26.297 1 54.88 34 LYS B C 1
ATOM 5655 O O . LYS B 1 34 ? -5.711 -1.161 25.438 1 54.88 34 LYS B O 1
ATOM 5660 N N . THR B 1 35 ? -4.703 -2.402 26.859 1 61.19 35 THR B N 1
ATOM 5661 C CA . THR B 1 35 ? -3.377 -2.193 26.297 1 61.19 35 THR B CA 1
ATOM 5662 C C . THR B 1 35 ? -3.27 -2.84 24.922 1 61.19 35 THR B C 1
ATOM 5664 O O . THR B 1 35 ? -4.023 -3.762 24.594 1 61.19 35 THR B O 1
ATOM 5667 N N . ASN B 1 36 ? -2.516 -2.256 24.016 1 63.19 36 ASN B N 1
ATOM 5668 C CA . ASN B 1 36 ? -2.252 -2.797 22.688 1 63.19 36 ASN B CA 1
ATOM 5669 C C . ASN B 1 36 ? -1.9 -4.281 22.734 1 63.19 36 ASN B C 1
ATOM 5671 O O . ASN B 1 36 ? -2.314 -5.055 21.875 1 63.19 36 ASN B O 1
ATOM 5675 N N . ARG B 1 37 ? -1.233 -4.652 23.797 1 63.66 37 ARG B N 1
ATOM 5676 C CA . ARG B 1 37 ? -0.847 -6.051 23.953 1 63.66 37 ARG B CA 1
ATOM 5677 C C . ARG B 1 37 ? -2.062 -6.93 24.234 1 63.66 37 ARG B C 1
ATOM 5679 O O . ARG B 1 37 ? -2.186 -8.023 23.672 1 63.66 37 ARG B O 1
ATOM 5686 N N . GLU B 1 38 ? -2.908 -6.406 24.953 1 66.25 38 GLU B N 1
ATOM 5687 C CA . GLU B 1 38 ? -4.09 -7.188 25.297 1 66.25 38 GLU B CA 1
ATOM 5688 C C . GLU B 1 38 ? -5.008 -7.359 24.094 1 66.25 38 GLU B C 1
ATOM 5690 O O . GLU B 1 38 ? -5.598 -8.422 23.891 1 66.25 38 GLU B O 1
ATOM 5695 N N . VAL B 1 39 ? -4.961 -6.34 23.359 1 66.81 39 VAL B N 1
ATOM 5696 C CA . VAL B 1 39 ? -5.82 -6.402 22.188 1 66.81 39 VAL B CA 1
ATOM 5697 C C . VAL B 1 39 ? -5.266 -7.422 21.203 1 66.81 39 VAL B C 1
ATOM 5699 O O . VAL B 1 39 ? -6.02 -8.227 20.641 1 66.81 39 VAL B O 1
ATOM 5702 N N . LEU B 1 40 ? -4.035 -7.379 21.047 1 65.56 40 LEU B N 1
ATOM 5703 C CA . LEU B 1 40 ? -3.4 -8.312 20.125 1 65.56 40 LEU B CA 1
ATOM 5704 C C . LEU B 1 40 ? -3.562 -9.75 20.609 1 65.56 40 LEU B C 1
ATOM 5706 O O . LEU B 1 40 ? -3.854 -10.648 19.812 1 65.56 40 LEU B O 1
ATOM 5710 N N . LEU B 1 41 ? -3.381 -9.945 21.859 1 66.06 41 LEU B N 1
ATOM 5711 C CA . LEU B 1 41 ? -3.506 -11.281 22.438 1 66.06 41 LEU B CA 1
ATOM 5712 C C . LEU B 1 41 ? -4.945 -11.773 22.359 1 66.06 41 LEU B C 1
ATOM 5714 O O . LEU B 1 41 ? -5.191 -12.961 22.125 1 66.06 41 LEU B O 1
ATOM 5718 N N . ARG B 1 42 ? -5.793 -10.875 22.438 1 66.19 42 ARG B N 1
ATOM 5719 C CA . ARG B 1 42 ? -7.199 -11.258 22.344 1 66.19 42 ARG B CA 1
ATOM 5720 C C . ARG B 1 42 ? -7.582 -11.609 20.906 1 66.19 42 ARG B C 1
ATOM 5722 O O . ARG B 1 42 ? -8.367 -12.531 20.672 1 66.19 42 ARG B O 1
ATOM 5729 N N . LEU B 1 43 ? -6.992 -10.898 20.109 1 66.69 43 LEU B N 1
ATOM 5730 C CA . LEU B 1 43 ? -7.281 -11.18 18.719 1 66.69 43 LEU B CA 1
ATOM 5731 C C . LEU B 1 43 ? -6.781 -12.562 18.312 1 66.69 43 LEU B C 1
ATOM 5733 O O . LEU B 1 43 ? -7.477 -13.305 17.625 1 66.69 43 LEU B O 1
ATOM 5737 N N . ILE B 1 44 ? -5.613 -12.836 18.797 1 65.56 44 ILE B N 1
ATOM 5738 C CA . ILE B 1 44 ? -5.023 -14.141 18.516 1 65.56 44 ILE B CA 1
ATOM 5739 C C . ILE B 1 44 ? -5.816 -15.227 19.234 1 65.56 44 ILE B C 1
ATOM 5741 O O . ILE B 1 44 ? -6.113 -16.281 18.641 1 65.56 44 ILE B O 1
ATOM 5745 N N . ALA B 1 45 ? -6.148 -14.914 20.406 1 65.06 45 ALA B N 1
ATOM 5746 C CA . ALA B 1 45 ? -6.891 -15.875 21.219 1 65.06 45 ALA B CA 1
ATOM 5747 C C . ALA B 1 45 ? -8.281 -16.109 20.641 1 65.06 45 ALA B C 1
ATOM 5749 O O . ALA B 1 45 ? -8.75 -17.25 20.578 1 65.06 45 ALA B O 1
ATOM 5750 N N . ASP B 1 46 ? -8.844 -15.086 20.188 1 65.81 46 ASP B N 1
ATOM 5751 C CA . ASP B 1 46 ? -10.195 -15.203 19.625 1 65.81 46 ASP B CA 1
ATOM 5752 C C . ASP B 1 46 ? -10.18 -15.984 18.312 1 65.81 46 ASP B C 1
ATOM 5754 O O . ASP B 1 46 ? -11.102 -16.75 18.031 1 65.81 46 ASP B O 1
ATOM 5758 N N . ASN B 1 47 ? -9.156 -15.836 17.656 1 64.88 47 ASN B N 1
ATOM 5759 C CA . ASN B 1 47 ? -9.039 -16.562 16.391 1 64.88 47 ASN B CA 1
ATOM 5760 C C . ASN B 1 47 ? -8.789 -18.047 16.625 1 64.88 47 ASN B C 1
ATOM 5762 O O . ASN B 1 47 ? -9.328 -18.891 15.898 1 64.88 47 ASN B O 1
ATOM 5766 N N . LEU B 1 48 ? -8 -18.25 17.625 1 62.66 48 LEU B N 1
ATOM 5767 C CA . LEU B 1 48 ? -7.648 -19.641 17.906 1 62.66 48 LEU B CA 1
ATOM 5768 C C . LEU B 1 48 ? -8.758 -20.344 18.688 1 62.66 48 LEU B C 1
ATOM 5770 O O . LEU B 1 48 ? -8.938 -21.547 18.578 1 62.66 48 LEU B O 1
ATOM 5774 N N . HIS B 1 49 ? -9.43 -19.5 19.422 1 61.38 49 HIS B N 1
ATOM 5775 C CA . HIS B 1 49 ? -10.484 -20.078 20.25 1 61.38 49 HIS B CA 1
ATOM 5776 C C . HIS B 1 49 ? -11.695 -20.484 19.422 1 61.38 49 HIS B C 1
ATOM 5778 O O . HIS B 1 49 ? -12.578 -21.203 19.906 1 61.38 49 HIS B O 1
ATOM 5784 N N . SER B 1 50 ? -11.742 -19.938 18.281 1 63 50 SER B N 1
ATOM 5785 C CA . SER B 1 50 ? -12.891 -20.375 17.5 1 63 50 SER B CA 1
ATOM 5786 C C . SER B 1 50 ? -12.898 -21.891 17.312 1 63 50 SER B C 1
ATOM 5788 O O . SER B 1 50 ? -13.922 -22.469 16.953 1 63 50 SER B O 1
ATOM 5790 N N . TYR B 1 51 ? -11.812 -22.578 17.484 1 61.97 51 TYR B N 1
ATOM 5791 C CA . TYR B 1 51 ? -11.789 -24.031 17.375 1 61.97 51 TYR B CA 1
ATOM 5792 C C . TYR B 1 51 ? -11.828 -24.672 18.75 1 61.97 51 TYR B C 1
ATOM 5794 O O . TYR B 1 51 ? -10.977 -24.391 19.594 1 61.97 51 TYR B O 1
ATOM 5802 N N . LYS B 1 52 ? -13.055 -24.891 19.406 1 57.31 52 LYS B N 1
ATOM 5803 C CA . LYS B 1 52 ? -13.305 -25.453 20.719 1 57.31 52 LYS B CA 1
ATOM 5804 C C . LYS B 1 52 ? -12.438 -26.688 20.969 1 57.31 52 LYS B C 1
ATOM 5806 O O . LYS B 1 52 ? -11.969 -26.922 22.078 1 57.31 52 LYS B O 1
ATOM 5811 N N . SER B 1 53 ? -12.258 -27.562 19.984 1 63.62 53 SER B N 1
ATOM 5812 C CA . SER B 1 53 ? -11.508 -28.797 20.125 1 63.62 53 SER B CA 1
ATOM 5813 C C . SER B 1 53 ? -10.719 -29.109 18.859 1 63.62 53 SER B C 1
ATOM 5815 O O . SER B 1 53 ? -11.031 -28.609 17.781 1 63.62 53 SER B O 1
ATOM 5817 N N . ALA B 1 54 ? -9.547 -29.766 18.969 1 67.25 54 ALA B N 1
ATOM 5818 C CA . ALA B 1 54 ? -8.742 -30.281 17.875 1 67.25 54 ALA B CA 1
ATOM 5819 C C . ALA B 1 54 ? -9.602 -31.078 16.891 1 67.25 54 ALA B C 1
ATOM 5821 O O . ALA B 1 54 ? -9.289 -31.141 15.703 1 67.25 54 ALA B O 1
ATOM 5822 N N . LYS B 1 55 ? -10.656 -31.516 17.359 1 67.5 55 LYS B N 1
ATOM 5823 C CA . LYS B 1 55 ? -11.555 -32.281 16.516 1 67.5 55 LYS B CA 1
ATOM 5824 C C . LYS B 1 55 ? -12.25 -31.406 15.484 1 67.5 55 LYS B C 1
ATOM 5826 O O . LYS B 1 55 ? -12.633 -31.875 14.406 1 67.5 55 LYS B O 1
ATOM 5831 N N . ASP B 1 56 ? -12.219 -30.188 15.805 1 74.38 56 ASP B N 1
ATOM 5832 C CA . ASP B 1 56 ? -12.867 -29.25 14.883 1 74.38 56 ASP B CA 1
ATOM 5833 C C . ASP B 1 56 ? -11.984 -28.953 13.68 1 74.38 56 ASP B C 1
ATOM 5835 O O . ASP B 1 56 ? -12.469 -28.5 12.641 1 74.38 56 ASP B O 1
ATOM 5839 N N . LEU B 1 57 ? -10.766 -29.391 13.938 1 78.94 57 LEU B N 1
ATOM 5840 C CA . LEU B 1 57 ? -9.828 -29.172 12.844 1 78.94 57 LEU B CA 1
ATOM 5841 C C . LEU B 1 57 ? -9.844 -30.344 11.867 1 78.94 57 LEU B C 1
ATOM 5843 O O . LEU B 1 57 ? -9.227 -30.281 10.805 1 78.94 57 LEU B O 1
ATOM 5847 N N . LEU B 1 58 ? -10.602 -31.406 12.25 1 83.31 58 LEU B N 1
ATOM 5848 C CA . LEU B 1 58 ? -10.672 -32.594 11.414 1 83.31 58 LEU B CA 1
ATOM 5849 C C . LEU B 1 58 ? -12.109 -32.875 11 1 83.31 58 LEU B C 1
ATOM 5851 O O . LEU B 1 58 ? -12.734 -33.812 11.516 1 83.31 58 LEU B O 1
ATOM 5855 N N . PRO B 1 59 ? -12.516 -32.188 9.945 1 78.69 59 PRO B N 1
ATOM 5856 C CA . PRO B 1 59 ? -13.906 -32.344 9.508 1 78.69 59 PRO B CA 1
ATOM 5857 C C . PRO B 1 59 ? -14.219 -33.75 9.023 1 78.69 59 PRO B C 1
ATOM 5859 O O . PRO B 1 59 ? -15.391 -34.125 8.953 1 78.69 59 PRO B O 1
ATOM 5862 N N . PHE B 1 60 ? -13.195 -34.562 8.719 1 81.44 60 PHE B N 1
ATOM 5863 C CA . PHE B 1 60 ? -13.414 -35.906 8.172 1 81.44 60 PHE B CA 1
ATOM 5864 C C . PHE B 1 60 ? -14.117 -36.781 9.188 1 81.44 60 PHE B C 1
ATOM 5866 O O . PHE B 1 60 ? -14.844 -37.719 8.82 1 81.44 60 PHE B O 1
ATOM 5873 N N . LEU B 1 61 ? -13.977 -36.469 10.438 1 78.5 61 LEU B N 1
ATOM 5874 C CA . LEU B 1 61 ? -14.578 -37.281 11.484 1 78.5 61 LEU B CA 1
ATOM 5875 C C . LEU B 1 61 ? -16.094 -37.156 11.469 1 78.5 61 LEU B C 1
ATOM 5877 O O . LEU B 1 61 ? -16.812 -38.094 11.828 1 78.5 61 LEU B O 1
ATOM 5881 N N . SER B 1 62 ? -16.562 -36.031 10.945 1 76.44 62 SER B N 1
ATOM 5882 C CA . SER B 1 62 ? -18 -35.812 10.93 1 76.44 62 SER B CA 1
ATOM 5883 C C . SER B 1 62 ? -18.641 -36.375 9.664 1 76.44 62 SER B C 1
ATOM 5885 O O . SER B 1 62 ? -19.688 -37.031 9.734 1 76.44 62 SER B O 1
ATOM 5887 N N . TRP B 1 63 ? -18.031 -36.25 8.516 1 76.56 63 TRP B N 1
ATOM 5888 C CA . TRP B 1 63 ? -18.688 -36.625 7.281 1 76.56 63 TRP B CA 1
ATOM 5889 C C . TRP B 1 63 ? -18.547 -38.125 7.051 1 76.56 63 TRP B C 1
ATOM 5891 O O . TRP B 1 63 ? -19.422 -38.75 6.43 1 76.56 63 TRP B O 1
ATOM 5901 N N . ILE B 1 64 ? -17.484 -38.781 7.578 1 77 64 ILE B N 1
ATOM 5902 C CA . ILE B 1 64 ? -17.297 -40.219 7.367 1 77 64 ILE B CA 1
ATOM 5903 C C . ILE B 1 64 ? -18.391 -41 8.07 1 77 64 ILE B C 1
ATOM 5905 O O . ILE B 1 64 ? -18.812 -42.062 7.598 1 77 64 ILE B O 1
ATOM 5909 N N . ARG B 1 65 ? -18.875 -40.375 9.133 1 77 65 ARG B N 1
ATOM 5910 C CA . ARG B 1 65 ? -19.906 -41.062 9.922 1 77 65 ARG B CA 1
ATOM 5911 C C . ARG B 1 65 ? -21.266 -40.969 9.227 1 77 65 ARG B C 1
ATOM 5913 O O . ARG B 1 65 ? -22.078 -41.875 9.359 1 77 65 ARG B O 1
ATOM 5920 N N . ASN B 1 66 ? -21.359 -40.031 8.383 1 77 66 ASN B N 1
ATOM 5921 C CA . ASN B 1 66 ? -22.656 -39.812 7.766 1 77 66 ASN B CA 1
ATOM 5922 C C . ASN B 1 66 ? -22.656 -40.188 6.285 1 77 66 ASN B C 1
ATOM 5924 O O . ASN B 1 66 ? -23.594 -39.875 5.555 1 77 66 ASN B O 1
ATOM 5928 N N . TYR B 1 67 ? -21.641 -40.938 5.867 1 79.38 67 TYR B N 1
ATOM 5929 C CA . TYR B 1 67 ? -21.562 -41.25 4.449 1 79.38 67 TYR B CA 1
ATOM 5930 C C . TYR B 1 67 ? -22.438 -42.469 4.117 1 79.38 67 TYR B C 1
ATOM 5932 O O . TYR B 1 67 ? -22.328 -43.5 4.746 1 79.38 67 TYR B O 1
ATOM 5940 N N . ASP B 1 68 ? -23.375 -42.188 3.24 1 78.5 68 ASP B N 1
ATOM 5941 C CA . ASP B 1 68 ? -24.25 -43.25 2.768 1 78.5 68 ASP B CA 1
ATOM 5942 C C . ASP B 1 68 ? -23.609 -44.031 1.62 1 78.5 68 ASP B C 1
ATOM 5944 O O . ASP B 1 68 ? -23.672 -43.594 0.464 1 78.5 68 ASP B O 1
ATOM 5948 N N . MET B 1 69 ? -23 -45.156 1.87 1 76.12 69 MET B N 1
ATOM 5949 C CA . MET B 1 69 ? -22.266 -45.969 0.902 1 76.12 69 MET B CA 1
ATOM 5950 C C . MET B 1 69 ? -23.188 -46.5 -0.189 1 76.12 69 MET B C 1
ATOM 5952 O O . MET B 1 69 ? -22.797 -46.531 -1.36 1 76.12 69 MET B O 1
ATOM 5956 N N . ARG B 1 70 ? -24.328 -46.875 0.077 1 74.44 70 ARG B N 1
ATOM 5957 C CA . ARG B 1 70 ? -25.234 -47.5 -0.873 1 74.44 70 ARG B CA 1
ATOM 5958 C C . ARG B 1 70 ? -25.75 -46.5 -1.902 1 74.44 70 ARG B C 1
ATOM 5960 O O . ARG B 1 70 ? -25.797 -46.781 -3.098 1 74.44 70 ARG B O 1
ATOM 5967 N N . ALA B 1 71 ? -25.953 -45.344 -1.529 1 74.5 71 ALA B N 1
ATOM 5968 C CA . ALA B 1 71 ? -26.594 -44.375 -2.414 1 74.5 71 ALA B CA 1
ATOM 5969 C C . ALA B 1 71 ? -25.547 -43.594 -3.215 1 74.5 71 ALA B C 1
ATOM 5971 O O . ALA B 1 71 ? -25.781 -43.219 -4.371 1 74.5 71 ALA B O 1
ATOM 5972 N N . LYS B 1 72 ? -24.344 -43.5 -2.695 1 79.19 72 LYS B N 1
ATOM 5973 C CA . LYS B 1 72 ? -23.453 -42.5 -3.271 1 79.19 72 LYS B CA 1
ATOM 5974 C C . LYS B 1 72 ? -22.203 -43.156 -3.857 1 79.19 72 LYS B C 1
ATOM 5976 O O . LYS B 1 72 ? -21.5 -42.562 -4.672 1 79.19 72 LYS B O 1
ATOM 5981 N N . ALA B 1 73 ? -21.984 -44.469 -3.633 1 82.19 73 ALA B N 1
ATOM 5982 C CA . ALA B 1 73 ? -20.703 -45.094 -3.971 1 82.19 73 ALA B CA 1
ATOM 5983 C C . ALA B 1 73 ? -20.516 -45.156 -5.48 1 82.19 73 ALA B C 1
ATOM 5985 O O . ALA B 1 73 ? -19.438 -44.875 -5.996 1 82.19 73 ALA B O 1
ATOM 5986 N N . VAL B 1 74 ? -21.562 -45.562 -6.211 1 81.81 74 VAL B N 1
ATOM 5987 C CA . VAL B 1 74 ? -21.453 -45.719 -7.656 1 81.81 74 VAL B CA 1
ATOM 5988 C C . VAL B 1 74 ? -21.281 -44.375 -8.312 1 81.81 74 VAL B C 1
ATOM 5990 O O . VAL B 1 74 ? -20.469 -44.219 -9.234 1 81.81 74 VAL B O 1
ATOM 5993 N N . ARG B 1 75 ? -21.891 -43.469 -7.852 1 80.25 75 ARG B N 1
ATOM 5994 C CA . ARG B 1 75 ? -21.797 -42.125 -8.398 1 80.25 75 ARG B CA 1
ATOM 5995 C C . ARG B 1 75 ? -20.438 -41.5 -8.086 1 80.25 75 ARG B C 1
ATOM 5997 O O . ARG B 1 75 ? -19.844 -40.812 -8.93 1 80.25 75 ARG B O 1
ATOM 6004 N N . ASP B 1 76 ? -20.031 -41.75 -6.922 1 84.81 76 ASP B N 1
ATOM 6005 C CA . ASP B 1 76 ? -18.719 -41.25 -6.527 1 84.81 76 ASP B CA 1
ATOM 6006 C C . ASP B 1 76 ? -17.594 -41.906 -7.309 1 84.81 76 ASP B C 1
ATOM 6008 O O . ASP B 1 76 ? -16.578 -41.281 -7.609 1 84.81 76 ASP B O 1
ATOM 6012 N N . LEU B 1 77 ? -17.797 -43.156 -7.652 1 86.69 77 LEU B N 1
ATOM 6013 C CA . LEU B 1 77 ? -16.781 -43.875 -8.414 1 86.69 77 LEU B CA 1
ATOM 6014 C C . LEU B 1 77 ? -16.672 -43.312 -9.828 1 86.69 77 LEU B C 1
ATOM 6016 O O . LEU B 1 77 ? -15.562 -43.062 -10.312 1 86.69 77 LEU B O 1
ATOM 6020 N N . PHE B 1 78 ? -17.75 -43.125 -10.461 1 83.69 78 PHE B N 1
ATOM 6021 C CA . PHE B 1 78 ? -17.734 -42.625 -11.82 1 83.69 78 PHE B CA 1
ATOM 6022 C C . PHE B 1 78 ? -17.328 -41.156 -11.828 1 83.69 78 PHE B C 1
ATOM 6024 O O . PHE B 1 78 ? -16.594 -40.719 -12.711 1 83.69 78 PHE B O 1
ATOM 6031 N N . GLY B 1 79 ? -17.859 -40.469 -10.891 1 82.75 79 GLY B N 1
ATOM 6032 C CA . GLY B 1 79 ? -17.5 -39.062 -10.789 1 82.75 79 GLY B CA 1
ATOM 6033 C C . GLY B 1 79 ? -16.016 -38.875 -10.539 1 82.75 79 GLY B C 1
ATOM 6034 O O . GLY B 1 79 ? -15.391 -37.969 -11.125 1 82.75 79 GLY B O 1
ATOM 6035 N N . SER B 1 80 ? -15.492 -39.688 -9.703 1 88.25 80 SER B N 1
ATOM 6036 C CA . SER B 1 80 ? -14.07 -39.594 -9.383 1 88.25 80 SER B CA 1
ATOM 6037 C C . SER B 1 80 ? -13.211 -39.938 -10.586 1 88.25 80 SER B C 1
ATOM 6039 O O . SER B 1 80 ? -12.141 -39.344 -10.773 1 88.25 80 SER B O 1
ATOM 6041 N N . PHE B 1 81 ? -13.617 -40.844 -11.359 1 88.88 81 PHE B N 1
ATOM 6042 C CA . PHE B 1 81 ? -12.898 -41.219 -12.562 1 88.88 81 PHE B CA 1
ATOM 6043 C C . PHE B 1 81 ? -12.883 -40.062 -13.562 1 88.88 81 PHE B C 1
ATOM 6045 O O . PHE B 1 81 ? -11.852 -39.781 -14.172 1 88.88 81 PHE B O 1
ATOM 6052 N N . LEU B 1 82 ? -13.977 -39.469 -13.688 1 85.5 82 LEU B N 1
ATOM 6053 C CA . LEU B 1 82 ? -14.086 -38.344 -14.602 1 85.5 82 LEU B CA 1
ATOM 6054 C C . LEU B 1 82 ? -13.203 -37.188 -14.148 1 85.5 82 LEU B C 1
ATOM 6056 O O . LEU B 1 82 ? -12.547 -36.562 -14.969 1 85.5 82 LEU B O 1
ATOM 6060 N N . ILE B 1 83 ? -13.203 -37 -12.898 1 85.75 83 ILE B N 1
ATOM 6061 C CA . ILE B 1 83 ? -12.391 -35.938 -12.344 1 85.75 83 ILE B CA 1
ATOM 6062 C C . ILE B 1 83 ? -10.914 -36.219 -12.586 1 85.75 83 ILE B C 1
ATOM 6064 O O . ILE B 1 83 ? -10.148 -35.344 -12.961 1 85.75 83 ILE B O 1
ATOM 6068 N N . ALA B 1 84 ? -10.5 -37.406 -12.359 1 90.25 84 ALA B N 1
ATOM 6069 C CA . ALA B 1 84 ? -9.117 -37.781 -12.602 1 90.25 84 ALA B CA 1
ATOM 6070 C C . ALA B 1 84 ? -8.742 -37.594 -14.062 1 90.25 84 ALA B C 1
ATOM 6072 O O . ALA B 1 84 ? -7.645 -37.125 -14.375 1 90.25 84 ALA B O 1
ATOM 6073 N N . ALA B 1 85 ? -9.664 -37.906 -14.938 1 89.94 85 ALA B N 1
ATOM 6074 C CA . ALA B 1 85 ? -9.43 -37.781 -16.375 1 89.94 85 ALA B CA 1
ATOM 6075 C C . ALA B 1 85 ? -9.281 -36.344 -16.781 1 89.94 85 ALA B C 1
ATOM 6077 O O . ALA B 1 85 ? -8.555 -36 -17.734 1 89.94 85 ALA B O 1
ATOM 6078 N N . ILE B 1 86 ? -9.898 -35.531 -16.094 1 88 86 ILE B N 1
ATOM 6079 C CA . ILE B 1 86 ? -9.844 -34.125 -16.422 1 88 86 ILE B CA 1
ATOM 6080 C C . ILE B 1 86 ? -8.586 -33.5 -15.82 1 88 86 ILE B C 1
ATOM 6082 O O . ILE B 1 86 ? -7.953 -32.656 -16.438 1 88 86 ILE B O 1
ATOM 6086 N N . LEU B 1 87 ? -8.141 -34 -14.672 1 90.31 87 LEU B N 1
ATOM 6087 C CA . LEU B 1 87 ? -7.066 -33.344 -13.922 1 90.31 87 LEU B CA 1
ATOM 6088 C C . LEU B 1 87 ? -5.703 -33.812 -14.422 1 90.31 87 LEU B C 1
ATOM 6090 O O . LEU B 1 87 ? -4.73 -33.062 -14.359 1 90.31 87 LEU B O 1
ATOM 6094 N N . ILE B 1 88 ? -5.547 -34.969 -14.938 1 91.56 88 ILE B N 1
ATOM 6095 C CA . ILE B 1 88 ? -4.262 -35.5 -15.344 1 91.56 88 ILE B CA 1
ATOM 6096 C C . ILE B 1 88 ? -3.664 -34.656 -16.453 1 91.56 88 ILE B C 1
ATOM 6098 O O . ILE B 1 88 ? -2.516 -34.219 -16.375 1 91.56 88 ILE B O 1
ATOM 6102 N N . PRO B 1 89 ? -4.445 -34.375 -17.5 1 91.38 89 PRO B N 1
ATOM 6103 C CA . PRO B 1 89 ? -3.887 -33.469 -18.516 1 91.38 89 PRO B CA 1
ATOM 6104 C C . PRO B 1 89 ? -3.512 -32.094 -17.938 1 91.38 89 PRO B C 1
ATOM 6106 O O . PRO B 1 89 ? -2.531 -31.5 -18.375 1 91.38 89 PRO B O 1
ATOM 6109 N N . GLN B 1 90 ? -4.242 -31.672 -17 1 90.69 90 GLN B N 1
ATOM 6110 C CA . GLN B 1 90 ? -3.947 -30.375 -16.375 1 90.69 90 GLN B CA 1
ATOM 6111 C C . GLN B 1 90 ? -2.623 -30.422 -15.625 1 90.69 90 GLN B C 1
ATOM 6113 O O . GLN B 1 90 ? -1.861 -29.453 -15.641 1 90.69 90 GLN B O 1
ATOM 6118 N N . GLY B 1 91 ? -2.438 -31.516 -14.953 1 91.94 91 GLY B N 1
ATOM 6119 C CA . GLY B 1 91 ? -1.158 -31.688 -14.281 1 91.94 91 GLY B CA 1
ATOM 6120 C C . GLY B 1 91 ? 0.02 -31.672 -15.242 1 91.94 91 GLY B C 1
ATOM 6121 O O . GLY B 1 91 ? 1.073 -31.109 -14.93 1 91.94 91 GLY B O 1
ATOM 6122 N N . LEU B 1 92 ? -0.186 -32.281 -16.359 1 91.06 92 LEU B N 1
ATOM 6123 C CA . LEU B 1 92 ? 0.85 -32.312 -17.391 1 91.06 92 LEU B CA 1
ATOM 6124 C C . LEU B 1 92 ? 1.132 -30.938 -17.938 1 91.06 92 LEU B C 1
ATOM 6126 O O . LEU B 1 92 ? 2.293 -30.547 -18.109 1 91.06 92 LEU B O 1
ATOM 6130 N N . MET B 1 93 ? 0.111 -30.234 -18.172 1 92 93 MET B N 1
ATOM 6131 C CA . MET B 1 93 ? 0.239 -28.875 -18.703 1 92 93 MET B CA 1
ATOM 6132 C C . MET B 1 93 ? 0.989 -27.984 -17.719 1 92 93 MET B C 1
ATOM 6134 O O . MET B 1 93 ? 1.9 -27.25 -18.125 1 92 93 MET B O 1
ATOM 6138 N N . ASN B 1 94 ? 0.646 -28.078 -16.531 1 91.81 94 ASN B N 1
ATOM 6139 C CA . ASN B 1 94 ? 1.224 -27.203 -15.516 1 91.81 94 ASN B CA 1
ATOM 6140 C C . ASN B 1 94 ? 2.658 -27.594 -15.18 1 91.81 94 ASN B C 1
ATOM 6142 O O . ASN B 1 94 ? 3.492 -26.734 -14.891 1 91.81 94 ASN B O 1
ATOM 6146 N N . GLY B 1 95 ? 2.916 -28.859 -15.258 1 91.06 95 GLY B N 1
ATOM 6147 C CA . GLY B 1 95 ? 4.293 -29.312 -15.133 1 91.06 95 GLY B CA 1
ATOM 6148 C C . GLY B 1 95 ? 5.18 -28.844 -16.266 1 91.06 95 GLY B C 1
ATOM 6149 O O . GLY B 1 95 ? 6.332 -28.469 -16.047 1 91.06 95 GLY B O 1
ATOM 6150 N N . PHE B 1 96 ? 4.621 -28.859 -17.422 1 90 96 PHE B N 1
ATOM 6151 C CA . PHE B 1 96 ? 5.34 -28.375 -18.594 1 90 96 PHE B CA 1
ATOM 6152 C C . PHE B 1 96 ? 5.641 -26.891 -18.484 1 90 96 PHE B C 1
ATOM 6154 O O . PHE B 1 96 ? 6.746 -26.453 -18.797 1 90 96 PHE B O 1
ATOM 6161 N N . LEU B 1 97 ? 4.734 -26.172 -17.938 1 89 97 LEU B N 1
ATOM 6162 C CA . LEU B 1 97 ? 4.883 -24.734 -17.797 1 89 97 LEU B CA 1
ATOM 6163 C C . LEU B 1 97 ? 5.938 -24.391 -16.766 1 89 97 LEU B C 1
ATOM 6165 O O . LEU B 1 97 ? 6.672 -23.406 -16.922 1 89 97 LEU B O 1
ATOM 6169 N N . SER B 1 98 ? 6.012 -25.188 -15.75 1 87.44 98 SER B N 1
ATOM 6170 C CA . SER B 1 98 ? 7.004 -24.938 -14.703 1 87.44 98 SER B CA 1
ATOM 6171 C C . SER B 1 98 ? 8.328 -25.625 -15.031 1 87.44 98 SER B C 1
ATOM 6173 O O . SER B 1 98 ? 9.266 -25.578 -14.234 1 87.44 98 SER B O 1
ATOM 6175 N N . SER B 1 99 ? 8.438 -26.312 -16.141 1 85.38 99 SER B N 1
ATOM 6176 C CA . SER B 1 99 ? 9.602 -27.047 -16.609 1 85.38 99 SER B CA 1
ATOM 6177 C C . SER B 1 99 ? 9.938 -28.219 -15.68 1 85.38 99 SER B C 1
ATOM 6179 O O . SER B 1 99 ? 11.102 -28.547 -15.484 1 85.38 99 SER B O 1
ATOM 6181 N N . ASP B 1 100 ? 8.961 -28.656 -15 1 86.88 100 ASP B N 1
ATOM 6182 C CA . ASP B 1 100 ? 9.047 -29.812 -14.117 1 86.88 100 ASP B CA 1
ATOM 6183 C C . ASP B 1 100 ? 7.762 -30.641 -14.164 1 86.88 100 ASP B C 1
ATOM 6185 O O . ASP B 1 100 ? 6.914 -30.531 -13.273 1 86.88 100 ASP B O 1
ATOM 6189 N N . ILE B 1 101 ? 7.684 -31.547 -15.078 1 88.25 101 ILE B N 1
ATOM 6190 C CA . ILE B 1 101 ? 6.469 -32.312 -15.391 1 88.25 101 ILE B CA 1
ATOM 6191 C C . ILE B 1 101 ? 6.07 -33.156 -14.188 1 88.25 101 ILE B C 1
ATOM 6193 O O . ILE B 1 101 ? 4.91 -33.156 -13.766 1 88.25 101 ILE B O 1
ATOM 6197 N N . PRO B 1 102 ? 7.039 -33.812 -13.508 1 88.12 102 PRO B N 1
ATOM 6198 C CA . PRO B 1 102 ? 6.641 -34.562 -12.336 1 88.12 102 PRO B CA 1
ATOM 6199 C C . PRO B 1 102 ? 6.027 -33.719 -11.234 1 88.12 102 PRO B C 1
ATOM 6201 O O . PRO B 1 102 ? 5.086 -34.125 -10.562 1 88.12 102 PRO B O 1
ATOM 6204 N N . ALA B 1 103 ? 6.508 -32.562 -11.031 1 89.31 103 ALA B N 1
ATOM 6205 C CA . ALA B 1 103 ? 5.977 -31.641 -10.016 1 89.31 103 ALA B CA 1
ATOM 6206 C C . ALA B 1 103 ? 4.523 -31.281 -10.312 1 89.31 103 ALA B C 1
ATOM 6208 O O . ALA B 1 103 ? 3.711 -31.141 -9.398 1 89.31 103 ALA B O 1
ATOM 6209 N N . GLY B 1 104 ? 4.219 -31.141 -11.586 1 91.25 104 GLY B N 1
ATOM 6210 C CA . GLY B 1 104 ? 2.854 -30.844 -11.977 1 91.25 104 GLY B CA 1
ATOM 6211 C C . GLY B 1 104 ? 1.906 -32 -11.797 1 91.25 104 GLY B C 1
ATOM 6212 O O . GLY B 1 104 ? 0.763 -31.828 -11.375 1 91.25 104 GLY B O 1
ATOM 6213 N N . LEU B 1 105 ? 2.375 -33.188 -12.094 1 90.44 105 LEU B N 1
ATOM 6214 C CA . LEU B 1 105 ? 1.552 -34.375 -11.969 1 90.44 105 LEU B CA 1
ATOM 6215 C C . LEU B 1 105 ? 1.287 -34.719 -10.508 1 90.44 105 LEU B C 1
ATOM 6217 O O . LEU B 1 105 ? 0.175 -35.094 -10.141 1 90.44 105 LEU B O 1
ATOM 6221 N N . LEU B 1 106 ? 2.24 -34.469 -9.711 1 91.06 106 LEU B N 1
ATOM 6222 C CA . LEU B 1 106 ? 2.072 -34.75 -8.289 1 91.06 106 LEU B CA 1
ATOM 6223 C C . LEU B 1 106 ? 1.204 -33.656 -7.637 1 91.06 106 LEU B C 1
ATOM 6225 O O . LEU B 1 106 ? 0.63 -33.906 -6.57 1 91.06 106 LEU B O 1
ATOM 6229 N N . ALA B 1 107 ? 1.093 -32.531 -8.258 1 93.56 107 ALA B N 1
ATOM 6230 C CA . ALA B 1 107 ? 0.305 -31.422 -7.738 1 93.56 107 ALA B CA 1
ATOM 6231 C C . ALA B 1 107 ? -1.189 -31.719 -7.832 1 93.56 107 ALA B C 1
ATOM 6233 O O . ALA B 1 107 ? -1.999 -31.062 -7.164 1 93.56 107 ALA B O 1
ATOM 6234 N N . ILE B 1 108 ? -1.596 -32.656 -8.617 1 91.62 108 ILE B N 1
ATOM 6235 C CA . ILE B 1 108 ? -3.008 -33 -8.688 1 91.62 108 ILE B CA 1
ATOM 6236 C C . ILE B 1 108 ? -3.297 -34.188 -7.754 1 91.62 108 ILE B C 1
ATOM 6238 O O . ILE B 1 108 ? -4.426 -34.344 -7.289 1 91.62 108 ILE B O 1
ATOM 6242 N N . LEU B 1 109 ? -2.307 -34.875 -7.414 1 91.94 109 LEU B N 1
ATOM 6243 C CA . LEU B 1 109 ? -2.48 -36.125 -6.641 1 91.94 109 LEU B CA 1
ATOM 6244 C C . LEU B 1 109 ? -2.527 -35.812 -5.148 1 91.94 109 LEU B C 1
ATOM 6246 O O . LEU B 1 109 ? -3.514 -36.125 -4.477 1 91.94 109 LEU B O 1
ATOM 6250 N N . LEU B 1 110 ? -1.574 -35.188 -4.641 1 91.81 110 LEU B N 1
ATOM 6251 C CA . LEU B 1 110 ? -1.421 -35 -3.199 1 91.81 110 LEU B CA 1
ATOM 6252 C C . LEU B 1 110 ? -2.574 -34.188 -2.627 1 91.81 110 LEU B C 1
ATOM 6254 O O . LEU B 1 110 ? -3.162 -34.562 -1.61 1 91.81 110 LEU B O 1
ATOM 6258 N N . PRO B 1 111 ? -2.951 -33.094 -3.248 1 92.69 111 PRO B N 1
ATOM 6259 C CA . PRO B 1 111 ? -4.055 -32.312 -2.678 1 92.69 111 PRO B CA 1
ATOM 6260 C C . PRO B 1 111 ? -5.359 -33.094 -2.607 1 92.69 111 PRO B C 1
ATOM 6262 O O . PRO B 1 111 ? -6.117 -32.969 -1.646 1 92.69 111 PRO B O 1
ATOM 6265 N N . HIS B 1 112 ? -5.645 -33.906 -3.59 1 91.75 112 HIS B N 1
ATOM 6266 C CA . HIS B 1 112 ? -6.867 -34.688 -3.592 1 91.75 112 HIS B CA 1
ATOM 6267 C C . HIS B 1 112 ? -6.828 -35.75 -2.518 1 91.75 112 HIS B C 1
ATOM 6269 O O . HIS B 1 112 ? -7.871 -36.156 -1.99 1 91.75 112 HIS B O 1
ATOM 6275 N N . ALA B 1 113 ? -5.652 -36.156 -2.184 1 92.81 113 ALA B N 1
ATOM 6276 C CA . ALA B 1 113 ? -5.496 -37.156 -1.146 1 92.81 113 ALA B CA 1
ATOM 6277 C C . ALA B 1 113 ? -5.637 -36.562 0.246 1 92.81 113 ALA B C 1
ATOM 6279 O O . ALA B 1 113 ? -6.062 -37.219 1.187 1 92.81 113 ALA B O 1
ATOM 6280 N N . VAL B 1 114 ? -5.324 -35.344 0.402 1 93.12 114 VAL B N 1
ATOM 6281 C CA . VAL B 1 114 ? -5.238 -34.75 1.723 1 93.12 114 VAL B CA 1
ATOM 6282 C C . VAL B 1 114 ? -6.492 -33.906 1.992 1 93.12 114 VAL B C 1
ATOM 6284 O O . VAL B 1 114 ? -6.949 -33.812 3.135 1 93.12 114 VAL B O 1
ATOM 6287 N N . TYR B 1 115 ? -7.129 -33.312 0.995 1 91.69 115 TYR B N 1
ATOM 6288 C CA . TYR B 1 115 ? -8.219 -32.375 1.133 1 91.69 115 TYR B CA 1
ATOM 6289 C C . TYR B 1 115 ? -9.391 -32.969 1.891 1 91.69 115 TYR B C 1
ATOM 6291 O O . TYR B 1 115 ? -10 -32.312 2.732 1 91.69 115 TYR B O 1
ATOM 6299 N N . PRO B 1 116 ? -9.758 -34.219 1.685 1 89.75 116 PRO B N 1
ATOM 6300 C CA . PRO B 1 116 ? -10.93 -34.781 2.365 1 89.75 116 PRO B CA 1
ATOM 6301 C C . PRO B 1 116 ? -10.766 -34.812 3.885 1 89.75 116 PRO B C 1
ATOM 6303 O O . PRO B 1 116 ? -11.758 -34.844 4.613 1 89.75 116 PRO B O 1
ATOM 6306 N N . PHE B 1 117 ? -9.609 -34.75 4.332 1 90.69 117 PHE B N 1
ATOM 6307 C CA . PHE B 1 117 ? -9.383 -34.844 5.77 1 90.69 117 PHE B CA 1
ATOM 6308 C C . PHE B 1 117 ? -9.492 -33.5 6.438 1 90.69 117 PHE B C 1
ATOM 6310 O O . PHE B 1 117 ? -9.867 -33.406 7.609 1 90.69 117 PHE B O 1
ATOM 6317 N N . PHE B 1 118 ? -9.156 -32.469 5.727 1 91 118 PHE B N 1
ATOM 6318 C CA . PHE B 1 118 ? -9.047 -31.156 6.383 1 91 118 PHE B CA 1
ATOM 6319 C C . PHE B 1 118 ? -9.969 -30.141 5.727 1 91 118 PHE B C 1
ATOM 6321 O O . PHE B 1 118 ? -10.242 -29.094 6.301 1 91 118 PHE B O 1
ATOM 6328 N N . GLY B 1 119 ? -10.414 -30.359 4.562 1 87.38 119 GLY B N 1
ATOM 6329 C CA . GLY B 1 119 ? -11.211 -29.391 3.822 1 87.38 119 GLY B CA 1
ATOM 6330 C C . GLY B 1 119 ? -12.617 -29.234 4.359 1 87.38 119 GLY B C 1
ATOM 6331 O O . GLY B 1 119 ? -13.133 -30.125 5.039 1 87.38 119 GLY B O 1
ATOM 6332 N N . SER B 1 120 ? -13.234 -28 4.09 1 81.69 120 SER B N 1
ATOM 6333 C CA . SER B 1 120 ? -14.586 -27.719 4.57 1 81.69 120 SER B CA 1
ATOM 6334 C C . SER B 1 120 ? -15.602 -27.766 3.438 1 81.69 120 SER B C 1
ATOM 6336 O O . SER B 1 120 ? -16.797 -27.953 3.678 1 81.69 120 SER B O 1
ATOM 6338 N N . ALA B 1 121 ? -15.109 -27.594 2.246 1 79.19 121 ALA B N 1
ATOM 6339 C CA . ALA B 1 121 ? -16.031 -27.562 1.111 1 79.19 121 ALA B CA 1
ATOM 6340 C C . ALA B 1 121 ? -16.344 -28.984 0.636 1 79.19 121 ALA B C 1
ATOM 6342 O O . ALA B 1 121 ? -15.5 -29.875 0.682 1 79.19 121 ALA B O 1
ATOM 6343 N N . ARG B 1 122 ? -17.516 -29.156 0.258 1 74.94 122 ARG B N 1
ATOM 6344 C CA . ARG B 1 122 ? -17.938 -30.469 -0.206 1 74.94 122 ARG B CA 1
ATOM 6345 C C . ARG B 1 122 ? -17.375 -30.781 -1.59 1 74.94 122 ARG B C 1
ATOM 6347 O O . ARG B 1 122 ? -17.094 -31.938 -1.908 1 74.94 122 ARG B O 1
ATOM 6354 N N . HIS B 1 123 ? -17.328 -29.75 -2.359 1 73.69 123 HIS B N 1
ATOM 6355 C CA . HIS B 1 123 ? -16.797 -29.906 -3.713 1 73.69 123 HIS B CA 1
ATOM 6356 C C . HIS B 1 123 ? -15.641 -28.938 -3.963 1 73.69 123 HIS B C 1
ATOM 6358 O O . HIS B 1 123 ? -15.828 -27.719 -3.959 1 73.69 123 HIS B O 1
ATOM 6364 N N . CYS B 1 124 ? -14.43 -29.484 -3.885 1 78.75 124 CYS B N 1
ATOM 6365 C CA . CYS B 1 124 ? -13.273 -28.641 -4.164 1 78.75 124 CYS B CA 1
ATOM 6366 C C . CYS B 1 124 ? -12.234 -29.391 -4.996 1 78.75 124 CYS B C 1
ATOM 6368 O O . CYS B 1 124 ? -11.75 -30.438 -4.582 1 78.75 124 CYS B O 1
ATOM 6370 N N . SER B 1 125 ? -12.086 -28.922 -6.16 1 79.25 125 SER B N 1
ATOM 6371 C CA . SER B 1 125 ? -11.023 -29.469 -7 1 79.25 125 SER B CA 1
ATOM 6372 C C . SER B 1 125 ? -9.75 -28.641 -6.891 1 79.25 125 SER B C 1
ATOM 6374 O O . SER B 1 125 ? -9.742 -27.469 -7.238 1 79.25 125 SER B O 1
ATOM 6376 N N . LEU B 1 126 ? -8.758 -29.266 -6.34 1 86.38 126 LEU B N 1
ATOM 6377 C CA . LEU B 1 126 ? -7.488 -28.562 -6.137 1 86.38 126 LEU B CA 1
ATOM 6378 C C . LEU B 1 126 ? -6.465 -28.984 -7.188 1 86.38 126 LEU B C 1
ATOM 6380 O O . LEU B 1 126 ? -6.41 -30.156 -7.57 1 86.38 126 LEU B O 1
ATOM 6384 N N . GLY B 1 127 ? -5.734 -28.078 -7.699 1 81.25 127 GLY B N 1
ATOM 6385 C CA . GLY B 1 127 ? -4.664 -28.344 -8.648 1 81.25 127 GLY B CA 1
ATOM 6386 C C . GLY B 1 127 ? -3.764 -27.141 -8.883 1 81.25 127 GLY B C 1
ATOM 6387 O O . GLY B 1 127 ? -3.943 -26.094 -8.258 1 81.25 127 GLY B O 1
ATOM 6388 N N . ALA B 1 128 ? -2.756 -27.516 -9.609 1 73 128 ALA B N 1
ATOM 6389 C CA . ALA B 1 128 ? -1.9 -26.422 -10.055 1 73 128 ALA B CA 1
ATOM 6390 C C . ALA B 1 128 ? -2.49 -25.719 -11.273 1 73 128 ALA B C 1
ATOM 6392 O O . ALA B 1 128 ? -3.096 -26.375 -12.133 1 73 128 ALA B O 1
ATOM 6393 N N . PHE B 1 129 ? -2.512 -24.484 -11.227 1 82.5 129 PHE B N 1
ATOM 6394 C CA . PHE B 1 129 ? -3.062 -23.766 -12.367 1 82.5 129 PHE B CA 1
ATOM 6395 C C . PHE B 1 129 ? -1.965 -23.031 -13.117 1 82.5 129 PHE B C 1
ATOM 6397 O O . PHE B 1 129 ? -0.871 -22.828 -12.586 1 82.5 129 PHE B O 1
ATOM 6404 N N . SER B 1 130 ? -2.336 -22.766 -14.336 1 85.31 130 SER B N 1
ATOM 6405 C CA . SER B 1 130 ? -1.357 -22.266 -15.297 1 85.31 130 SER B CA 1
ATOM 6406 C C . SER B 1 130 ? -0.662 -21.016 -14.773 1 85.31 130 SER B C 1
ATOM 6408 O O . SER B 1 130 ? 0.565 -20.922 -14.828 1 85.31 130 SER B O 1
ATOM 6410 N N . ILE B 1 131 ? -1.441 -20.156 -14.211 1 87.88 131 ILE B N 1
ATOM 6411 C CA . ILE B 1 131 ? -0.878 -18.891 -13.781 1 87.88 131 ILE B CA 1
ATOM 6412 C C . ILE B 1 131 ? 0.029 -19.094 -12.57 1 87.88 131 ILE B C 1
ATOM 6414 O O . ILE B 1 131 ? 1.148 -18.578 -12.531 1 87.88 131 ILE B O 1
ATOM 6418 N N . ALA B 1 132 ? -0.387 -19.891 -11.672 1 90.19 132 ALA B N 1
ATOM 6419 C CA . ALA B 1 132 ? 0.416 -20.172 -10.492 1 90.19 132 ALA B CA 1
ATOM 6420 C C . ALA B 1 132 ? 1.7 -20.906 -10.867 1 90.19 132 ALA B C 1
ATOM 6422 O O . ALA B 1 132 ? 2.768 -20.625 -10.32 1 90.19 132 ALA B O 1
ATOM 6423 N N . SER B 1 133 ? 1.634 -21.828 -11.781 1 92.56 133 SER B N 1
ATOM 6424 C CA . SER B 1 133 ? 2.801 -22.594 -12.227 1 92.56 133 SER B CA 1
ATOM 6425 C C . SER B 1 133 ? 3.803 -21.688 -12.945 1 92.56 133 SER B C 1
ATOM 6427 O O . SER B 1 133 ? 5.016 -21.859 -12.797 1 92.56 133 SER B O 1
ATOM 6429 N N . PHE B 1 134 ? 3.236 -20.812 -13.672 1 92.38 134 PHE B N 1
ATOM 6430 C CA . PHE B 1 134 ? 4.109 -19.906 -14.406 1 92.38 134 PHE B CA 1
ATOM 6431 C C . PHE B 1 134 ? 4.777 -18.906 -13.461 1 92.38 134 PHE B C 1
ATOM 6433 O O . PHE B 1 134 ? 5.898 -18.469 -13.703 1 92.38 134 PHE B O 1
ATOM 6440 N N . LEU B 1 135 ? 4.082 -18.547 -12.352 1 93.19 135 LEU B N 1
ATOM 6441 C CA . LEU B 1 135 ? 4.699 -17.719 -11.312 1 93.19 135 LEU B CA 1
ATOM 6442 C C . LEU B 1 135 ? 5.902 -18.422 -10.703 1 93.19 135 LEU B C 1
ATOM 6444 O O . LEU B 1 135 ? 6.945 -17.812 -10.477 1 93.19 135 LEU B O 1
ATOM 6448 N N . VAL B 1 136 ? 5.746 -19.719 -10.492 1 92.94 136 VAL B N 1
ATOM 6449 C CA . VAL B 1 136 ? 6.828 -20.516 -9.922 1 92.94 136 VAL B CA 1
ATOM 6450 C C . VAL B 1 136 ? 7.992 -20.578 -10.906 1 92.94 136 VAL B C 1
ATOM 6452 O O . VAL B 1 136 ? 9.156 -20.422 -10.516 1 92.94 136 VAL B O 1
ATOM 6455 N N . TYR B 1 137 ? 7.664 -20.781 -12.148 1 91.56 137 TYR B N 1
ATOM 6456 C CA . TYR B 1 137 ? 8.68 -20.797 -13.195 1 91.56 137 TYR B CA 1
ATOM 6457 C C . TYR B 1 137 ? 9.469 -19.484 -13.211 1 91.56 137 TYR B C 1
ATOM 6459 O O . TYR B 1 137 ? 10.703 -19.5 -13.273 1 91.56 137 TYR B O 1
ATOM 6467 N N . SER B 1 138 ? 8.719 -18.406 -13.172 1 90.25 138 SER B N 1
ATOM 6468 C CA . SER B 1 138 ? 9.336 -17.094 -13.219 1 90.25 138 SER B CA 1
ATOM 6469 C C . SER B 1 138 ? 10.25 -16.859 -12.023 1 90.25 138 SER B C 1
ATOM 6471 O O . SER B 1 138 ? 11.336 -16.281 -12.164 1 90.25 138 SER B O 1
ATOM 6473 N N . SER B 1 139 ? 9.828 -17.266 -10.891 1 89.69 139 SER B N 1
ATOM 6474 C CA . SER B 1 139 ? 10.633 -17.109 -9.68 1 89.69 139 SER B CA 1
ATOM 6475 C C . SER B 1 139 ? 11.906 -17.938 -9.758 1 89.69 139 SER B C 1
ATOM 6477 O O . SER B 1 139 ? 12.977 -17.469 -9.359 1 89.69 139 SER B O 1
ATOM 6479 N N . MET B 1 140 ? 11.883 -19.188 -10.242 1 88 140 MET B N 1
ATOM 6480 C CA . MET B 1 140 ? 13.047 -20.062 -10.359 1 88 140 MET B CA 1
ATOM 6481 C C . MET B 1 140 ? 14.086 -19.453 -11.289 1 88 140 MET B C 1
ATOM 6483 O O . MET B 1 140 ? 15.289 -19.531 -11.023 1 88 140 MET B O 1
ATOM 6487 N N . HIS B 1 141 ? 13.641 -18.828 -12.227 1 82.5 141 HIS B N 1
ATOM 6488 C CA . HIS B 1 141 ? 14.531 -18.297 -13.258 1 82.5 141 HIS B CA 1
ATOM 6489 C C . HIS B 1 141 ? 15.156 -16.969 -12.828 1 82.5 141 HIS B C 1
ATOM 6491 O O . HIS B 1 141 ? 16.312 -16.703 -13.148 1 82.5 141 HIS B O 1
ATOM 6497 N N . HIS B 1 142 ? 14.477 -16.234 -12.078 1 77 142 HIS B N 1
ATOM 6498 C CA . HIS B 1 142 ? 14.961 -14.891 -11.797 1 77 142 HIS B CA 1
ATOM 6499 C C . HIS B 1 142 ? 15.547 -14.797 -10.391 1 77 142 HIS B C 1
ATOM 6501 O O . HIS B 1 142 ? 16.469 -14.008 -10.148 1 77 142 HIS B O 1
ATOM 6507 N N . SER B 1 143 ? 15.062 -15.57 -9.516 1 75 143 SER B N 1
ATOM 6508 C CA . SER B 1 143 ? 15.523 -15.477 -8.133 1 75 143 SER B CA 1
ATOM 6509 C C . SER B 1 143 ? 16.375 -16.688 -7.75 1 75 143 SER B C 1
ATOM 6511 O O . SER B 1 143 ? 17.016 -16.688 -6.695 1 75 143 SER B O 1
ATOM 6513 N N . GLY B 1 144 ? 16.469 -17.672 -8.633 1 76.31 144 GLY B N 1
ATOM 6514 C CA . GLY B 1 144 ? 17.266 -18.859 -8.375 1 76.31 144 GLY B CA 1
ATOM 6515 C C . GLY B 1 144 ? 16.688 -19.734 -7.273 1 76.31 144 GLY B C 1
ATOM 6516 O O . GLY B 1 144 ? 17.422 -20.375 -6.535 1 76.31 144 GLY B O 1
ATOM 6517 N N . SER B 1 145 ? 15.375 -19.734 -7.211 1 80.06 145 SER B N 1
ATOM 6518 C CA . SER B 1 145 ? 14.695 -20.484 -6.16 1 80.06 145 SER B CA 1
ATOM 6519 C C . SER B 1 145 ? 14.391 -21.906 -6.613 1 80.06 145 SER B C 1
ATOM 6521 O O . SER B 1 145 ? 14.477 -22.219 -7.805 1 80.06 145 SER B O 1
ATOM 6523 N N . SER B 1 146 ? 14.203 -22.812 -5.645 1 88.38 146 SER B N 1
ATOM 6524 C CA . SER B 1 146 ? 13.688 -24.141 -5.941 1 88.38 146 SER B CA 1
ATOM 6525 C C . SER B 1 146 ? 12.188 -24.219 -5.691 1 88.38 146 SER B C 1
ATOM 6527 O O . SER B 1 146 ? 11.641 -23.438 -4.918 1 88.38 146 SER B O 1
ATOM 6529 N N . VAL B 1 147 ? 11.531 -25.156 -6.41 1 90.5 147 VAL B N 1
ATOM 6530 C CA . VAL B 1 147 ? 10.094 -25.359 -6.25 1 90.5 147 VAL B CA 1
ATOM 6531 C C . VAL B 1 147 ? 9.781 -25.719 -4.801 1 90.5 147 VAL B C 1
ATOM 6533 O O . VAL B 1 147 ? 8.82 -25.219 -4.223 1 90.5 147 VAL B O 1
ATOM 6536 N N . ALA B 1 148 ? 10.664 -26.484 -4.254 1 92.38 148 ALA B N 1
ATOM 6537 C CA . ALA B 1 148 ? 10.469 -26.953 -2.885 1 92.38 148 ALA B CA 1
ATOM 6538 C C . ALA B 1 148 ? 10.453 -25.781 -1.903 1 92.38 148 ALA B C 1
ATOM 6540 O O . ALA B 1 148 ? 9.578 -25.688 -1.046 1 92.38 148 ALA B O 1
ATOM 6541 N N . THR B 1 149 ? 11.336 -24.938 -2.096 1 93.44 149 THR B N 1
ATOM 6542 C CA . THR B 1 149 ? 11.453 -23.797 -1.192 1 93.44 149 THR B CA 1
ATOM 6543 C C . THR B 1 149 ? 10.258 -22.859 -1.347 1 93.44 149 THR B C 1
ATOM 6545 O O . THR B 1 149 ? 9.727 -22.359 -0.356 1 93.44 149 THR B O 1
ATOM 6548 N N . LEU B 1 150 ? 9.883 -22.672 -2.541 1 93.88 150 LEU B N 1
ATOM 6549 C CA . LEU B 1 150 ? 8.766 -21.781 -2.809 1 93.88 150 LEU B CA 1
ATOM 6550 C C . LEU B 1 150 ? 7.469 -22.344 -2.236 1 93.88 150 LEU B C 1
ATOM 6552 O O . LEU B 1 150 ? 6.695 -21.609 -1.609 1 93.88 150 LEU B O 1
ATOM 6556 N N . THR B 1 151 ? 7.238 -23.578 -2.432 1 94.56 151 THR B N 1
ATOM 6557 C CA . THR B 1 151 ? 6.02 -24.219 -1.943 1 94.56 151 THR B CA 1
ATOM 6558 C C . THR B 1 151 ? 6.016 -24.281 -0.418 1 94.56 151 THR B C 1
ATOM 6560 O O . THR B 1 151 ? 4.98 -24.062 0.216 1 94.56 151 THR B O 1
ATOM 6563 N N . LEU B 1 152 ? 7.129 -24.562 0.125 1 94.88 152 LEU B N 1
ATOM 6564 C CA . LEU B 1 152 ? 7.238 -24.562 1.579 1 94.88 152 LEU B CA 1
ATOM 6565 C C . LEU B 1 152 ? 6.984 -23.172 2.139 1 94.88 152 LEU B C 1
ATOM 6567 O O . LEU B 1 152 ? 6.305 -23.016 3.156 1 94.88 152 LEU B O 1
ATOM 6571 N N . GLY B 1 153 ? 7.625 -22.25 1.484 1 94.5 153 GLY B N 1
ATOM 6572 C CA . GLY B 1 153 ? 7.379 -20.875 1.887 1 94.5 153 GLY B CA 1
ATOM 6573 C C . GLY B 1 153 ? 5.918 -20.469 1.796 1 94.5 153 GLY B C 1
ATOM 6574 O O . GLY B 1 153 ? 5.391 -19.812 2.701 1 94.5 153 GLY B O 1
ATOM 6575 N N . CYS B 1 154 ? 5.277 -20.828 0.737 1 94.06 154 CYS B N 1
ATOM 6576 C CA . CYS B 1 154 ? 3.852 -20.578 0.559 1 94.06 154 CYS B CA 1
ATOM 6577 C C . CYS B 1 154 ? 3.041 -21.203 1.686 1 94.06 154 CYS B C 1
ATOM 6579 O O . CYS B 1 154 ? 2.145 -20.562 2.24 1 94.06 154 CYS B O 1
ATOM 6581 N N . GLY B 1 155 ? 3.381 -22.422 2.02 1 95.5 155 GLY B N 1
ATOM 6582 C CA . GLY B 1 155 ? 2.697 -23.109 3.098 1 95.5 155 GLY B CA 1
ATOM 6583 C C . GLY B 1 155 ? 2.883 -22.453 4.449 1 95.5 155 GLY B C 1
ATOM 6584 O O . GLY B 1 155 ? 1.941 -22.375 5.242 1 95.5 155 GLY B O 1
ATOM 6585 N N . LEU B 1 156 ? 4.004 -21.984 4.664 1 94.75 156 LEU B N 1
ATOM 6586 C CA . LEU B 1 156 ? 4.285 -21.312 5.926 1 94.75 156 LEU B CA 1
ATOM 6587 C C . LEU B 1 156 ? 3.479 -20.016 6.043 1 94.75 156 LEU B C 1
ATOM 6589 O O . LEU B 1 156 ? 2.947 -19.719 7.113 1 94.75 156 LEU B O 1
ATOM 6593 N N . PHE B 1 157 ? 3.434 -19.297 4.988 1 92.94 157 PHE B N 1
ATOM 6594 C CA . PHE B 1 157 ? 2.646 -18.062 5.004 1 92.94 157 PHE B CA 1
ATOM 6595 C C . PHE B 1 157 ? 1.169 -18.375 5.211 1 92.94 157 PHE B C 1
ATOM 6597 O O . PHE B 1 157 ? 0.46 -17.625 5.883 1 92.94 157 PHE B O 1
ATOM 6604 N N . GLN B 1 158 ? 0.714 -19.422 4.613 1 93.81 158 GLN B N 1
ATOM 6605 C CA . GLN B 1 158 ? -0.67 -19.828 4.816 1 93.81 158 GLN B CA 1
ATOM 6606 C C . GLN B 1 158 ? -0.922 -20.203 6.273 1 93.81 158 GLN B C 1
ATOM 6608 O O . GLN B 1 158 ? -1.981 -19.906 6.824 1 93.81 158 GLN B O 1
ATOM 6613 N N . MET B 1 159 ? 0.009 -20.828 6.836 1 92.81 159 MET B N 1
ATOM 6614 C CA . MET B 1 159 ? -0.113 -21.219 8.242 1 92.81 159 MET B CA 1
ATOM 6615 C C . MET B 1 159 ? -0.132 -20 9.141 1 92.81 159 MET B C 1
ATOM 6617 O O . MET B 1 159 ? -0.892 -19.938 10.109 1 92.81 159 MET B O 1
ATOM 6621 N N . ILE B 1 160 ? 0.651 -19.062 8.812 1 88.62 160 ILE B N 1
ATOM 6622 C CA . ILE B 1 160 ? 0.666 -17.812 9.562 1 88.62 160 ILE B CA 1
ATOM 6623 C C . ILE B 1 160 ? -0.684 -17.109 9.422 1 88.62 160 ILE B C 1
ATOM 6625 O O . ILE B 1 160 ? -1.223 -16.578 10.398 1 88.62 160 ILE B O 1
ATOM 6629 N N . HIS B 1 161 ? -1.124 -17.078 8.234 1 87.25 161 HIS B N 1
ATOM 6630 C CA . HIS B 1 161 ? -2.43 -16.484 7.992 1 87.25 161 HIS B CA 1
ATOM 6631 C C . HIS B 1 161 ? -3.521 -17.188 8.789 1 87.25 161 HIS B C 1
ATOM 6633 O O . HIS B 1 161 ? -4.461 -16.547 9.266 1 87.25 161 HIS B O 1
ATOM 6639 N N . PHE B 1 162 ? -3.457 -18.453 8.891 1 85.81 162 PHE B N 1
ATOM 6640 C CA . PHE B 1 162 ? -4.41 -19.219 9.672 1 85.81 162 PHE B CA 1
ATOM 6641 C C . PHE B 1 162 ? -4.316 -18.875 11.148 1 85.81 162 PHE B C 1
ATOM 6643 O O . PHE B 1 162 ? -5.332 -18.734 11.828 1 85.81 162 PHE B O 1
ATOM 6650 N N . ALA B 1 163 ? -3.123 -18.734 11.547 1 81.88 163 ALA B N 1
ATOM 6651 C CA . ALA B 1 163 ? -2.895 -18.453 12.961 1 81.88 163 ALA B CA 1
ATOM 6652 C C . ALA B 1 163 ? -3.346 -17.047 13.328 1 81.88 163 ALA B C 1
ATOM 6654 O O . ALA B 1 163 ? -3.828 -16.812 14.438 1 81.88 163 ALA B O 1
ATOM 6655 N N . PHE B 1 164 ? -3.232 -16.156 12.281 1 76.94 164 PHE B N 1
ATOM 6656 C CA . PHE B 1 164 ? -3.609 -14.773 12.516 1 76.94 164 PHE B CA 1
ATOM 6657 C C . PHE B 1 164 ? -4.797 -14.375 11.648 1 76.94 164 PHE B C 1
ATOM 6659 O O . PHE B 1 164 ? -4.93 -14.852 10.516 1 76.94 164 PHE B O 1
ATOM 6666 N N . PRO B 1 165 ? -5.758 -13.711 12.258 1 70.88 165 PRO B N 1
ATOM 6667 C CA . PRO B 1 165 ? -6.93 -13.305 11.477 1 70.88 165 PRO B CA 1
ATOM 6668 C C . PRO B 1 165 ? -6.59 -12.273 10.398 1 70.88 165 PRO B C 1
ATOM 6670 O O . PRO B 1 165 ? -6.988 -11.109 10.508 1 70.88 165 PRO B O 1
ATOM 6673 N N . LEU B 1 166 ? -5.941 -12.781 9.367 1 69.62 166 LEU B N 1
ATOM 6674 C CA . LEU B 1 166 ? -5.516 -11.867 8.305 1 69.62 166 LEU B CA 1
ATOM 6675 C C . LEU B 1 166 ? -6.523 -11.859 7.164 1 69.62 166 LEU B C 1
ATOM 6677 O O . LEU B 1 166 ? -6.141 -11.844 5.992 1 69.62 166 LEU B O 1
ATOM 6681 N N . ASP B 1 167 ? -7.797 -11.984 7.52 1 65.44 167 ASP B N 1
ATOM 6682 C CA . ASP B 1 167 ? -8.844 -12.023 6.504 1 65.44 167 ASP B CA 1
ATOM 6683 C C . ASP B 1 167 ? -8.828 -10.758 5.648 1 65.44 167 ASP B C 1
ATOM 6685 O O . ASP B 1 167 ? -9.297 -10.766 4.508 1 65.44 167 ASP B O 1
ATOM 6689 N N . PHE B 1 168 ? -8.172 -9.812 6.254 1 67.31 168 PHE B N 1
ATOM 6690 C CA . PHE B 1 168 ? -8.109 -8.547 5.531 1 67.31 168 PHE B CA 1
ATOM 6691 C C . PHE B 1 168 ? -7.219 -8.664 4.305 1 67.31 168 PHE B C 1
ATOM 6693 O O . PHE B 1 168 ? -7.383 -7.918 3.336 1 67.31 168 PHE B O 1
ATOM 6700 N N . VAL B 1 169 ? -6.438 -9.648 4.328 1 69.31 169 VAL B N 1
ATOM 6701 C CA . VAL B 1 169 ? -5.48 -9.812 3.238 1 69.31 169 VAL B CA 1
ATOM 6702 C C . VAL B 1 169 ? -6.215 -10.219 1.965 1 69.31 169 VAL B C 1
ATOM 6704 O O . VAL B 1 169 ? -5.824 -9.828 0.862 1 69.31 169 VAL B O 1
ATOM 6707 N N . LEU B 1 170 ? -7.316 -10.891 2.117 1 69.06 170 LEU B N 1
ATOM 6708 C CA . LEU B 1 170 ? -8.062 -11.422 0.98 1 69.06 170 LEU B CA 1
ATOM 6709 C C . LEU B 1 170 ? -8.805 -10.305 0.253 1 69.06 170 LEU B C 1
ATOM 6711 O O . LEU B 1 170 ? -9.023 -10.383 -0.958 1 69.06 170 LEU B O 1
ATOM 6715 N N . SER B 1 171 ? -9.039 -9.266 0.972 1 69.81 171 SER B N 1
ATOM 6716 C CA . SER B 1 171 ? -9.852 -8.188 0.419 1 69.81 171 SER B CA 1
ATOM 6717 C C . SER B 1 171 ? -8.992 -7.172 -0.326 1 69.81 171 SER B C 1
ATOM 6719 O O . SER B 1 171 ? -9.516 -6.301 -1.027 1 69.81 171 SER B O 1
ATOM 6721 N N . PHE B 1 172 ? -7.73 -7.438 -0.318 1 72.06 172 PHE B N 1
ATOM 6722 C CA . PHE B 1 172 ? -6.82 -6.449 -0.882 1 72.06 172 PHE B CA 1
ATOM 6723 C C . PHE B 1 172 ? -6.691 -6.629 -2.391 1 72.06 172 PHE B C 1
ATOM 6725 O O . PHE B 1 172 ? -6.203 -5.734 -3.088 1 72.06 172 PHE B O 1
ATOM 6732 N N . VAL B 1 173 ? -7.145 -7.738 -2.861 1 82.06 173 VAL B N 1
ATOM 6733 C CA . VAL B 1 173 ? -6.949 -8 -4.285 1 82.06 173 VAL B CA 1
ATOM 6734 C C . VAL B 1 173 ? -8.297 -7.988 -4.996 1 82.06 173 VAL B C 1
ATOM 6736 O O . VAL B 1 173 ? -9.008 -9 -5.02 1 82.06 173 VAL B O 1
ATOM 6739 N N . PRO B 1 174 ? -8.586 -6.832 -5.594 1 80.69 174 PRO B N 1
ATOM 6740 C CA . PRO B 1 174 ? -9.875 -6.773 -6.297 1 80.69 174 PRO B CA 1
ATOM 6741 C C . PRO B 1 174 ? -9.93 -7.688 -7.516 1 80.69 174 PRO B C 1
ATOM 6743 O O . PRO B 1 174 ? -8.883 -8.109 -8.023 1 80.69 174 PRO B O 1
ATOM 6746 N N . THR B 1 175 ? -11.086 -7.961 -7.941 1 79.38 175 THR B N 1
ATOM 6747 C CA . THR B 1 175 ? -11.305 -8.867 -9.062 1 79.38 175 THR B CA 1
ATOM 6748 C C . THR B 1 175 ? -10.719 -8.297 -10.352 1 79.38 175 THR B C 1
ATOM 6750 O O . THR B 1 175 ? -10.18 -9.031 -11.18 1 79.38 175 THR B O 1
ATOM 6753 N N . ASN B 1 176 ? -10.836 -7.027 -10.508 1 82.56 176 ASN B N 1
ATOM 6754 C CA . ASN B 1 176 ? -10.328 -6.398 -11.719 1 82.56 176 ASN B CA 1
ATOM 6755 C C . ASN B 1 176 ? -8.805 -6.484 -11.805 1 82.56 176 ASN B C 1
ATOM 6757 O O . ASN B 1 176 ? -8.242 -6.57 -12.898 1 82.56 176 ASN B O 1
ATOM 6761 N N . LEU B 1 177 ? -8.188 -6.426 -10.68 1 87.56 177 LEU B N 1
ATOM 6762 C CA . LEU B 1 177 ? -6.738 -6.586 -10.641 1 87.56 177 LEU B CA 1
ATOM 6763 C C . LEU B 1 177 ? -6.332 -7.984 -11.094 1 87.56 177 LEU B C 1
ATOM 6765 O O . LEU B 1 177 ? -5.41 -8.141 -11.898 1 87.56 177 LEU B O 1
ATOM 6769 N N . LEU B 1 178 ? -7.047 -8.953 -10.625 1 86.38 178 LEU B N 1
ATOM 6770 C CA . LEU B 1 178 ? -6.754 -10.344 -10.977 1 86.38 178 LEU B CA 1
ATOM 6771 C C . LEU B 1 178 ? -6.984 -10.586 -12.461 1 86.38 178 LEU B C 1
ATOM 6773 O O . LEU B 1 178 ? -6.199 -11.281 -13.109 1 86.38 178 LEU B O 1
ATOM 6777 N N . LEU B 1 179 ? -8.008 -10.016 -12.953 1 85.44 179 LEU B N 1
ATOM 6778 C CA . LEU B 1 179 ? -8.32 -10.195 -14.367 1 85.44 179 LEU B CA 1
ATOM 6779 C C . LEU B 1 179 ? -7.242 -9.57 -15.242 1 85.44 179 LEU B C 1
ATOM 6781 O O . LEU B 1 179 ? -6.828 -10.164 -16.234 1 85.44 179 LEU B O 1
ATOM 6785 N N . GLY B 1 180 ? -6.883 -8.367 -14.898 1 87.5 180 GLY B N 1
ATOM 6786 C CA . GLY B 1 180 ? -5.82 -7.715 -15.648 1 87.5 180 GLY B CA 1
ATOM 6787 C C . GLY B 1 180 ? -4.5 -8.461 -15.578 1 87.5 180 GLY B C 1
ATOM 6788 O O . GLY B 1 180 ? -3.826 -8.633 -16.594 1 87.5 180 GLY B O 1
ATOM 6789 N N . PHE B 1 181 ? -4.152 -8.836 -14.422 1 91.25 181 PHE B N 1
ATOM 6790 C CA . PHE B 1 181 ? -2.91 -9.578 -14.234 1 91.25 181 PHE B CA 1
ATOM 6791 C C . PHE B 1 181 ? -2.938 -10.891 -15 1 91.25 181 PHE B C 1
ATOM 6793 O O . PHE B 1 181 ? -1.959 -11.25 -15.656 1 91.25 181 PHE B O 1
ATOM 6800 N N . ASN B 1 182 ? -4.074 -11.633 -14.922 1 89.5 182 ASN B N 1
ATOM 6801 C CA . ASN B 1 182 ? -4.219 -12.906 -15.625 1 89.5 182 ASN B CA 1
ATOM 6802 C C . ASN B 1 182 ? -4.094 -12.727 -17.141 1 89.5 182 ASN B C 1
ATOM 6804 O O . ASN B 1 182 ? -3.518 -13.578 -17.828 1 89.5 182 ASN B O 1
ATOM 6808 N N . LEU B 1 183 ? -4.625 -11.68 -17.609 1 88.75 183 LEU B N 1
ATOM 6809 C CA . LEU B 1 183 ? -4.504 -11.414 -19.031 1 88.75 183 LEU B CA 1
ATOM 6810 C C . LEU B 1 183 ? -3.049 -11.18 -19.422 1 88.75 183 LEU B C 1
ATOM 6812 O O . LEU B 1 183 ? -2.592 -11.672 -20.469 1 88.75 183 LEU B O 1
ATOM 6816 N N . GLY B 1 184 ? -2.381 -10.367 -18.641 1 90.94 184 GLY B N 1
ATOM 6817 C CA . GLY B 1 184 ? -0.967 -10.148 -18.906 1 90.94 184 GLY B CA 1
ATOM 6818 C C . GLY B 1 184 ? -0.145 -11.422 -18.875 1 90.94 184 GLY B C 1
ATOM 6819 O O . GLY B 1 184 ? 0.704 -11.641 -19.734 1 90.94 184 GLY B O 1
ATOM 6820 N N . VAL B 1 185 ? -0.402 -12.273 -17.922 1 91.81 185 VAL B N 1
ATOM 6821 C CA . VAL B 1 185 ? 0.319 -13.531 -17.781 1 91.81 185 VAL B CA 1
ATOM 6822 C C . VAL B 1 185 ? -0.012 -14.453 -18.953 1 91.81 185 VAL B C 1
ATOM 6824 O O . VAL B 1 185 ? 0.852 -15.188 -19.438 1 91.81 185 VAL B O 1
ATOM 6827 N N . THR B 1 186 ? -1.261 -14.461 -19.344 1 90 186 THR B N 1
ATOM 6828 C CA . THR B 1 186 ? -1.674 -15.273 -20.484 1 90 186 THR B CA 1
ATOM 6829 C C . THR B 1 186 ? -0.878 -14.898 -21.734 1 90 186 THR B C 1
ATOM 6831 O O . THR B 1 186 ? -0.416 -15.773 -22.469 1 90 186 THR B O 1
ATOM 6834 N N . ILE B 1 187 ? -0.724 -13.68 -21.891 1 88.75 187 ILE B N 1
ATOM 6835 C CA . ILE B 1 187 ? 0.044 -13.211 -23.047 1 88.75 187 ILE B CA 1
ATOM 6836 C C . ILE B 1 187 ? 1.499 -13.656 -22.906 1 88.75 187 ILE B C 1
ATOM 6838 O O . ILE B 1 187 ? 2.111 -14.102 -23.875 1 88.75 187 ILE B O 1
ATOM 6842 N N . ARG B 1 188 ? 1.99 -13.586 -21.797 1 89.88 188 ARG B N 1
ATOM 6843 C CA . ARG B 1 188 ? 3.371 -13.992 -21.562 1 89.88 188 ARG B CA 1
ATOM 6844 C C . ARG B 1 188 ? 3.539 -15.492 -21.766 1 89.88 188 ARG B C 1
ATOM 6846 O O . ARG B 1 188 ? 4.582 -15.953 -22.234 1 89.88 188 ARG B O 1
ATOM 6853 N N . ILE B 1 189 ? 2.59 -16.266 -21.297 1 90.12 189 ILE B N 1
ATOM 6854 C CA . ILE B 1 189 ? 2.625 -17.703 -21.5 1 90.12 189 ILE B CA 1
ATOM 6855 C C . ILE B 1 189 ? 2.648 -18.016 -23 1 90.12 189 ILE B C 1
ATOM 6857 O O . ILE B 1 189 ? 3.402 -18.875 -23.453 1 90.12 189 ILE B O 1
ATOM 6861 N N . PHE B 1 190 ? 1.9 -17.281 -23.719 1 86.19 190 PHE B N 1
ATOM 6862 C CA . PHE B 1 190 ? 1.865 -17.453 -25.156 1 86.19 190 PHE B CA 1
ATOM 6863 C C . PHE B 1 190 ? 3.238 -17.203 -25.766 1 86.19 190 PHE B C 1
ATOM 6865 O O . PHE B 1 190 ? 3.699 -17.969 -26.625 1 86.19 190 PHE B O 1
ATOM 6872 N N . LEU B 1 191 ? 3.85 -16.219 -25.328 1 84.19 191 LEU B N 1
ATOM 6873 C CA . LEU B 1 191 ? 5.176 -15.883 -25.844 1 84.19 191 LEU B CA 1
ATOM 6874 C C . LEU B 1 191 ? 6.211 -16.906 -25.406 1 84.19 191 LEU B C 1
ATOM 6876 O O . LEU B 1 191 ? 7.145 -17.219 -26.141 1 84.19 191 LEU B O 1
ATOM 6880 N N . HIS B 1 192 ? 5.949 -17.406 -24.188 1 85.12 192 HIS B N 1
ATOM 6881 C CA . HIS B 1 192 ? 6.848 -18.406 -23.625 1 85.12 192 HIS B CA 1
ATOM 6882 C C . HIS B 1 192 ? 6.77 -19.719 -24.391 1 85.12 192 HIS B C 1
ATOM 6884 O O . HIS B 1 192 ? 7.766 -20.438 -24.516 1 85.12 192 HIS B O 1
ATOM 6890 N N . LEU B 1 193 ? 5.629 -20.078 -24.922 1 86 193 LEU B N 1
ATOM 6891 C CA . LEU B 1 193 ? 5.406 -21.344 -25.609 1 86 193 LEU B CA 1
ATOM 6892 C C . LEU B 1 193 ? 5.805 -21.25 -27.078 1 86 193 LEU B C 1
ATOM 6894 O O . LEU B 1 193 ? 5.898 -22.266 -27.766 1 86 193 LEU B O 1
ATOM 6898 N N . TRP B 1 194 ? 6.141 -20.141 -27.484 1 77.88 194 TRP B N 1
ATOM 6899 C CA . TRP B 1 194 ? 6.383 -19.891 -28.906 1 77.88 194 TRP B CA 1
ATOM 6900 C C . TRP B 1 194 ? 7.559 -20.719 -29.406 1 77.88 194 TRP B C 1
ATOM 6902 O O . TRP B 1 194 ? 7.492 -21.297 -30.5 1 77.88 194 TRP B O 1
ATOM 6912 N N . PRO B 1 195 ? 8.688 -20.781 -28.594 1 76.88 195 PRO B N 1
ATOM 6913 C CA . PRO B 1 195 ? 9.797 -21.625 -29.078 1 76.88 195 PRO B CA 1
ATOM 6914 C C . PRO B 1 195 ? 9.422 -23.094 -29.203 1 76.88 195 PRO B C 1
ATOM 6916 O O . PRO B 1 195 ? 9.906 -23.781 -30.094 1 76.88 195 PRO B O 1
ATOM 6919 N N . THR B 1 196 ? 8.625 -23.547 -28.266 1 75.62 196 THR B N 1
ATOM 6920 C CA . THR B 1 196 ? 8.18 -24.938 -28.312 1 75.62 196 THR B CA 1
ATOM 6921 C C . THR B 1 196 ? 7.293 -25.172 -29.531 1 75.62 196 THR B C 1
ATOM 6923 O O . THR B 1 196 ? 7.367 -26.234 -30.156 1 75.62 196 THR B O 1
ATOM 6926 N N . ILE B 1 197 ? 6.539 -24.234 -29.906 1 76.44 197 ILE B N 1
ATOM 6927 C CA . ILE B 1 197 ? 5.629 -24.328 -31.031 1 76.44 197 ILE B CA 1
ATOM 6928 C C . ILE B 1 197 ? 6.422 -24.312 -32.344 1 76.44 197 ILE B C 1
ATOM 6930 O O . ILE B 1 197 ? 6.113 -25.062 -33.281 1 76.44 197 ILE B O 1
ATOM 6934 N N . MET B 1 198 ? 7.465 -23.516 -32.281 1 69.06 198 MET B N 1
ATOM 6935 C CA . MET B 1 198 ? 8.234 -23.359 -33.5 1 69.06 198 MET B CA 1
ATOM 6936 C C . MET B 1 198 ? 9.438 -24.297 -33.5 1 69.06 198 MET B C 1
ATOM 6938 O O . MET B 1 198 ? 10.086 -24.469 -34.562 1 69.06 198 MET B O 1
ATOM 6942 N N . ASN B 1 199 ? 9.547 -25.172 -32.406 1 60.75 199 ASN B N 1
ATOM 6943 C CA . ASN B 1 199 ? 10.672 -26.094 -32.25 1 60.75 199 ASN B CA 1
ATOM 6944 C C . ASN B 1 199 ? 12.008 -25.391 -32.469 1 60.75 199 ASN B C 1
ATOM 6946 O O . ASN B 1 199 ? 12.828 -25.844 -33.281 1 60.75 199 ASN B O 1
ATOM 6950 N N . PHE B 1 200 ? 12.117 -24.078 -31.875 1 54 200 PHE B N 1
ATOM 6951 C CA . PHE B 1 200 ? 13.398 -23.391 -32 1 54 200 PHE B CA 1
ATOM 6952 C C . PHE B 1 200 ? 14.453 -24.062 -31.125 1 54 200 PHE B C 1
ATOM 6954 O O . PHE B 1 200 ? 14.148 -24.531 -30.031 1 54 200 PHE B O 1
ATOM 6961 N N . ARG B 1 201 ? 15.43 -24.5 -31.625 1 45.47 201 ARG B N 1
ATOM 6962 C CA . ARG B 1 201 ? 16.547 -24.938 -30.797 1 45.47 201 ARG B CA 1
ATOM 6963 C C . ARG B 1 201 ? 16.859 -23.922 -29.703 1 45.47 201 ARG B C 1
ATOM 6965 O O . ARG B 1 201 ? 16.859 -22.719 -29.953 1 45.47 201 ARG B O 1
ATOM 6972 N N . THR B 1 202 ? 16.656 -24.156 -28.406 1 46.75 202 THR B N 1
ATOM 6973 C CA . THR B 1 202 ? 16.578 -23.562 -27.078 1 46.75 202 THR B CA 1
ATOM 6974 C C . THR B 1 202 ? 17.609 -22.453 -26.906 1 46.75 202 THR B C 1
ATOM 6976 O O . THR B 1 202 ? 17.484 -21.594 -26.016 1 46.75 202 THR B O 1
ATOM 6979 N N . GLU B 1 203 ? 18.781 -22.594 -27.531 1 45.25 203 GLU B N 1
ATOM 6980 C CA . GLU B 1 203 ? 19.859 -21.703 -27.109 1 45.25 203 GLU B CA 1
ATOM 6981 C C . GLU B 1 203 ? 19.516 -20.25 -27.344 1 45.25 203 GLU B C 1
ATOM 6983 O O . GLU B 1 203 ? 19.875 -19.375 -26.562 1 45.25 203 GLU B O 1
ATOM 6988 N N . GLN B 1 204 ? 19.062 -19.906 -28.406 1 43.81 204 GLN B N 1
ATOM 6989 C CA . GLN B 1 204 ? 18.938 -18.547 -28.875 1 43.81 204 GLN B CA 1
ATOM 6990 C C . GLN B 1 204 ? 17.719 -17.844 -28.266 1 43.81 204 GLN B C 1
ATOM 6992 O O . GLN B 1 204 ? 17.641 -16.625 -28.266 1 43.81 204 GLN B O 1
ATOM 6997 N N . CYS B 1 205 ? 16.812 -18.484 -27.734 1 43.78 205 CYS B N 1
ATOM 6998 C CA . CYS B 1 205 ? 15.531 -17.953 -27.297 1 43.78 205 CYS B CA 1
ATOM 6999 C C . CYS B 1 205 ? 15.664 -17.25 -25.969 1 43.78 205 CYS B C 1
ATOM 7001 O O . CYS B 1 205 ? 14.891 -16.328 -25.672 1 43.78 205 CYS B O 1
ATOM 7003 N N . SER B 1 206 ? 16.547 -17.812 -25.219 1 43.88 206 SER B N 1
ATOM 7004 C CA . SER B 1 206 ? 16.656 -17.156 -23.906 1 43.88 206 SER B CA 1
ATOM 7005 C C . SER B 1 206 ? 16.969 -15.68 -24.047 1 43.88 206 SER B C 1
ATOM 7007 O O . SER B 1 206 ? 16.531 -14.867 -23.219 1 43.88 206 SER B O 1
ATOM 7009 N N . LYS B 1 207 ? 17.656 -15.43 -25.172 1 44.62 207 LYS B N 1
ATOM 7010 C CA . LYS B 1 207 ? 18.047 -14.039 -25.375 1 44.62 207 LYS B CA 1
ATOM 7011 C C . LYS B 1 207 ? 16.844 -13.18 -25.75 1 44.62 207 LYS B C 1
ATOM 7013 O O . LYS B 1 207 ? 16.859 -11.961 -25.562 1 44.62 207 LYS B O 1
ATOM 7018 N N . ILE B 1 208 ? 15.914 -13.812 -26.391 1 42.78 208 ILE B N 1
ATOM 7019 C CA . ILE B 1 208 ? 14.742 -13.078 -26.844 1 42.78 208 ILE B CA 1
ATOM 7020 C C . ILE B 1 208 ? 13.953 -12.57 -25.641 1 42.78 208 ILE B C 1
ATOM 7022 O O . ILE B 1 208 ? 13.492 -11.43 -25.641 1 42.78 208 ILE B O 1
ATOM 7026 N N . LEU B 1 209 ? 13.648 -13.5 -24.781 1 42.94 209 LEU B N 1
ATOM 7027 C CA . LEU B 1 209 ? 12.758 -13.219 -23.656 1 42.94 209 LEU B CA 1
ATOM 7028 C C . LEU B 1 209 ? 13.352 -12.148 -22.75 1 42.94 209 LEU B C 1
ATOM 7030 O O . LEU B 1 209 ? 12.617 -11.352 -22.172 1 42.94 209 LEU B O 1
ATOM 7034 N N . ASN B 1 210 ? 14.656 -12.383 -22.578 1 44.22 210 ASN B N 1
ATOM 7035 C CA . ASN B 1 210 ? 15.266 -11.445 -21.641 1 44.22 210 ASN B CA 1
ATOM 7036 C C . ASN B 1 210 ? 15.383 -10.055 -22.25 1 44.22 210 ASN B C 1
ATOM 7038 O O . ASN B 1 210 ? 15.586 -9.07 -21.531 1 44.22 210 ASN B O 1
ATOM 7042 N N . GLY B 1 211 ? 15.445 -9.836 -23.812 1 38.69 211 GLY B N 1
ATOM 7043 C CA . GLY B 1 211 ? 15.648 -8.594 -24.547 1 38.69 211 GLY B CA 1
ATOM 7044 C C . GLY B 1 211 ? 14.805 -8.5 -25.797 1 38.69 211 GLY B C 1
ATOM 7045 O O . GLY B 1 211 ? 14.758 -9.438 -26.594 1 38.69 211 GLY B O 1
ATOM 7046 N N . PHE B 1 212 ? 13.516 -7.941 -25.75 1 40.47 212 PHE B N 1
ATOM 7047 C CA . PHE B 1 212 ? 12.758 -7.582 -26.953 1 40.47 212 PHE B CA 1
ATOM 7048 C C . PHE B 1 212 ? 13.609 -7.746 -28.203 1 40.47 212 PHE B C 1
ATOM 7050 O O . PHE B 1 212 ? 13.758 -6.809 -28.984 1 40.47 212 PHE B O 1
ATOM 7057 N N . CYS B 1 213 ? 14.422 -8.469 -28.281 1 37.69 213 CYS B N 1
ATOM 7058 C CA . CYS B 1 213 ? 15.242 -8.414 -29.484 1 37.69 213 CYS B CA 1
ATOM 7059 C C . CYS B 1 213 ? 14.469 -8.93 -30.703 1 37.69 213 CYS B C 1
ATOM 7061 O O . CYS B 1 213 ? 14.281 -10.133 -30.859 1 37.69 213 CYS B O 1
ATOM 7063 N N . VAL B 1 214 ? 13.711 -8.164 -31.297 1 43.09 214 VAL B N 1
ATOM 7064 C CA . VAL B 1 214 ? 13.016 -8.258 -32.594 1 43.09 214 VAL B CA 1
ATOM 7065 C C . VAL B 1 214 ? 13.883 -9.016 -33.594 1 43.09 214 VAL B C 1
ATOM 7067 O O . VAL B 1 214 ? 13.375 -9.797 -34.375 1 43.09 214 VAL B O 1
ATOM 7070 N N . ASP B 1 215 ? 15 -8.727 -33.562 1 46.06 215 ASP B N 1
ATOM 7071 C CA . ASP B 1 215 ? 15.828 -9.297 -34.625 1 46.06 215 ASP B CA 1
ATOM 7072 C C . ASP B 1 215 ? 15.875 -10.82 -34.5 1 46.06 215 ASP B C 1
ATOM 7074 O O . ASP B 1 215 ? 15.938 -11.516 -35.531 1 46.06 215 ASP B O 1
ATOM 7078 N N . SER B 1 216 ? 15.789 -11.297 -33.438 1 48.25 216 SER B N 1
ATOM 7079 C CA . SER B 1 216 ? 15.867 -12.742 -33.25 1 48.25 216 SER B CA 1
ATOM 7080 C C . SER B 1 216 ? 14.555 -13.422 -33.625 1 48.25 216 SER B C 1
ATOM 7082 O O . SER B 1 216 ? 14.516 -14.633 -33.844 1 48.25 216 SER B O 1
ATOM 7084 N N . ILE B 1 217 ? 13.562 -12.711 -33.625 1 51.59 217 ILE B N 1
ATOM 7085 C CA . ILE B 1 217 ? 12.281 -13.289 -34.031 1 51.59 217 ILE B CA 1
ATOM 7086 C C . ILE B 1 217 ? 12.32 -13.641 -35.531 1 51.59 217 ILE B C 1
ATOM 7088 O O . ILE B 1 217 ? 11.82 -14.688 -35.938 1 51.59 217 ILE B O 1
ATOM 7092 N N . SER B 1 218 ? 12.867 -12.766 -36.344 1 51.56 218 SER B N 1
ATOM 7093 C CA . SER B 1 218 ? 12.93 -13.023 -37.781 1 51.56 218 SER B CA 1
ATOM 7094 C C . SER B 1 218 ? 13.789 -14.242 -38.094 1 51.56 218 SER B C 1
ATOM 7096 O O . SER B 1 218 ? 13.453 -15.047 -38.969 1 51.56 218 SER B O 1
ATOM 7098 N N . ALA B 1 219 ? 14.867 -14.359 -37.562 1 52.34 219 ALA B N 1
ATOM 7099 C CA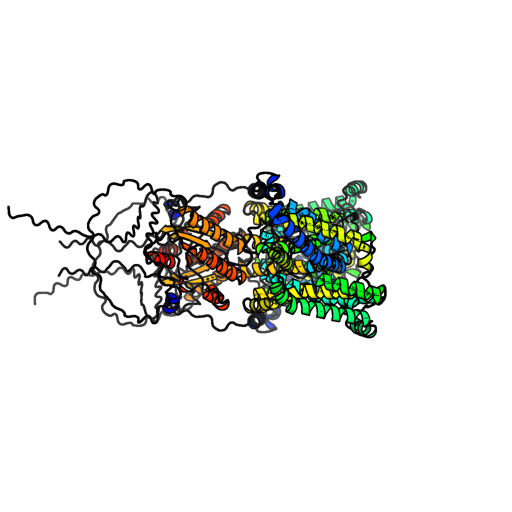 . ALA B 1 219 ? 15.727 -15.508 -37.812 1 52.34 219 ALA B CA 1
ATOM 7100 C C . ALA B 1 219 ? 15.055 -16.812 -37.344 1 52.34 219 ALA B C 1
ATOM 7102 O O . ALA B 1 219 ? 15.281 -17.875 -37.938 1 52.34 219 ALA B O 1
ATOM 7103 N N . CYS B 1 220 ? 14.219 -16.75 -36.438 1 52.34 220 CYS B N 1
ATOM 7104 C CA . CYS B 1 220 ? 13.531 -17.906 -35.844 1 52.34 220 CYS B CA 1
ATOM 7105 C C . CYS B 1 220 ? 12.438 -18.406 -36.781 1 52.34 220 CYS B C 1
ATOM 7107 O O . CYS B 1 220 ? 12.188 -19.609 -36.875 1 52.34 220 CYS B O 1
ATOM 7109 N N . VAL B 1 221 ? 11.875 -17.562 -37.625 1 54.28 221 VAL B N 1
ATOM 7110 C CA . VAL B 1 221 ? 10.773 -17.938 -38.5 1 54.28 221 VAL B CA 1
ATOM 7111 C C . VAL B 1 221 ? 11.289 -18.812 -39.625 1 54.28 221 VAL B C 1
ATOM 7113 O O . VAL B 1 221 ? 10.602 -19.734 -40.062 1 54.28 221 VAL B O 1
ATOM 7116 N N . PHE B 1 222 ? 12.406 -18.578 -40.094 1 52.62 222 PHE B N 1
ATOM 7117 C CA . PHE B 1 222 ? 12.875 -19.312 -41.281 1 52.62 222 PHE B CA 1
ATOM 7118 C C . PHE B 1 222 ? 13.359 -20.703 -40.875 1 52.62 222 PHE B C 1
ATOM 7120 O O . PHE B 1 222 ? 13.359 -21.625 -41.719 1 52.62 222 PHE B O 1
ATOM 7127 N N . SER B 1 223 ? 13.789 -20.922 -39.719 1 56.56 223 SER B N 1
ATOM 7128 C CA . SER B 1 223 ? 14.258 -22.25 -39.344 1 56.56 223 SER B CA 1
ATOM 7129 C C . SER B 1 223 ? 13.18 -23.031 -38.594 1 56.56 223 SER B C 1
ATOM 7131 O O . SER B 1 223 ? 13.484 -23.969 -37.844 1 56.56 223 SER B O 1
ATOM 7133 N N . MET B 1 224 ? 11.961 -22.828 -38.969 1 58.75 224 MET B N 1
ATOM 7134 C CA . MET B 1 224 ? 10.836 -23.406 -38.25 1 58.75 224 MET B CA 1
ATOM 7135 C C . MET B 1 224 ? 10.508 -24.797 -38.75 1 58.75 224 MET B C 1
ATOM 7137 O O . MET B 1 224 ? 10.578 -25.062 -39.969 1 58.75 224 MET B O 1
ATOM 7141 N N . ASP B 1 225 ? 10.609 -25.828 -37.906 1 68.19 225 ASP B N 1
ATOM 7142 C CA . ASP B 1 225 ? 10.039 -27.125 -38.25 1 68.19 225 ASP B CA 1
ATOM 7143 C C . ASP B 1 225 ? 8.516 -27.062 -38.281 1 68.19 225 ASP B C 1
ATOM 7145 O O . ASP B 1 225 ? 7.883 -26.719 -37.281 1 68.19 225 ASP B O 1
ATOM 7149 N N . TYR B 1 226 ? 7.887 -27.266 -39.375 1 74.31 226 TYR B N 1
ATOM 7150 C CA . TYR B 1 226 ? 6.453 -27.125 -39.625 1 74.31 226 TYR B CA 1
ATOM 7151 C C . TYR B 1 226 ? 5.672 -28.266 -38.969 1 74.31 226 TYR B C 1
ATOM 7153 O O . TYR B 1 226 ? 4.465 -28.141 -38.75 1 74.31 226 TYR B O 1
ATOM 7161 N N . GLY B 1 227 ? 6.34 -29.312 -38.594 1 78.12 227 GLY B N 1
ATOM 7162 C CA . GLY B 1 227 ? 5.656 -30.438 -37.969 1 78.12 227 GLY B CA 1
ATOM 7163 C C . GLY B 1 227 ? 4.977 -30.094 -36.656 1 78.12 227 GLY B C 1
ATOM 7164 O O . GLY B 1 227 ? 3.752 -30.172 -36.562 1 78.12 227 GLY B O 1
ATOM 7165 N N . PRO B 1 228 ? 5.758 -29.609 -35.812 1 81.88 228 PRO B N 1
ATOM 7166 C CA . PRO B 1 228 ? 5.188 -29.234 -34.531 1 81.88 228 PRO B CA 1
ATOM 7167 C C . PRO B 1 228 ? 4.148 -28.125 -34.625 1 81.88 228 PRO B C 1
ATOM 7169 O O . PRO B 1 228 ? 3.166 -28.125 -33.875 1 81.88 228 PRO B O 1
ATOM 7172 N N . LEU B 1 229 ? 4.309 -27.266 -35.5 1 84.38 229 LEU B N 1
ATOM 7173 C CA . LEU B 1 229 ? 3.354 -26.172 -35.688 1 84.38 229 LEU B CA 1
ATOM 7174 C C . LEU B 1 229 ? 2.01 -26.719 -36.188 1 84.38 229 LEU B C 1
ATOM 7176 O O . LEU B 1 229 ? 0.957 -26.219 -35.75 1 84.38 229 LEU B O 1
ATOM 7180 N N . LEU B 1 230 ? 2.08 -27.641 -37 1 86.25 230 LEU B N 1
ATOM 7181 C CA . LEU B 1 230 ? 0.857 -28.234 -37.5 1 86.25 230 LEU B CA 1
ATOM 7182 C C . LEU B 1 230 ? 0.129 -29.016 -36.406 1 86.25 230 LEU B C 1
ATOM 7184 O O . LEU B 1 230 ? -1.098 -28.938 -36.312 1 86.25 230 LEU B O 1
ATOM 7188 N N . ILE B 1 231 ? 0.865 -29.781 -35.719 1 88.25 231 ILE B N 1
ATOM 7189 C CA . ILE B 1 231 ? 0.273 -30.531 -34.625 1 88.25 231 ILE B CA 1
ATOM 7190 C C . ILE B 1 231 ? -0.365 -29.562 -33.625 1 88.25 231 ILE B C 1
ATOM 7192 O O . ILE B 1 231 ? -1.469 -29.812 -33.125 1 88.25 231 ILE B O 1
ATOM 7196 N N . PHE B 1 232 ? 0.298 -28.531 -33.375 1 91.44 232 PHE B N 1
ATOM 7197 C CA . PHE B 1 232 ? -0.205 -27.5 -32.469 1 91.44 232 PHE B CA 1
ATOM 7198 C C . PHE B 1 232 ? -1.504 -26.906 -33 1 91.44 232 PHE B C 1
ATOM 7200 O O . PHE B 1 232 ? -2.492 -26.812 -32.281 1 91.44 232 PHE B O 1
ATOM 7207 N N . ALA B 1 233 ? -1.561 -26.516 -34.188 1 91.5 233 ALA B N 1
ATOM 7208 C CA . ALA B 1 233 ? -2.719 -25.859 -34.812 1 91.5 233 ALA B CA 1
ATOM 7209 C C . ALA B 1 233 ? -3.924 -26.797 -34.844 1 91.5 233 ALA B C 1
ATOM 7211 O O . ALA B 1 233 ? -5.043 -26.391 -34.5 1 91.5 233 ALA B O 1
ATOM 7212 N N . VAL B 1 234 ? -3.652 -27.969 -35.188 1 92.12 234 VAL B N 1
ATOM 7213 C CA . VAL B 1 234 ? -4.734 -28.953 -35.281 1 92.12 234 VAL B CA 1
ATOM 7214 C C . VAL B 1 234 ? -5.297 -29.234 -33.906 1 92.12 234 VAL B C 1
ATOM 7216 O O . VAL B 1 234 ? -6.516 -29.297 -33.719 1 92.12 234 VAL B O 1
ATOM 7219 N N . SER B 1 235 ? -4.379 -29.438 -33 1 92.81 235 SER B N 1
ATOM 7220 C CA . SER B 1 235 ? -4.816 -29.703 -31.625 1 92.81 235 SER B CA 1
ATOM 7221 C C . SER B 1 235 ? -5.613 -28.516 -31.062 1 92.81 235 SER B C 1
ATOM 7223 O O . SER B 1 235 ? -6.617 -28.719 -30.375 1 92.81 235 SER B O 1
ATOM 7225 N N . LEU B 1 236 ? -5.188 -27.375 -31.328 1 91.94 236 LEU B N 1
ATOM 7226 C CA . LEU B 1 236 ? -5.855 -26.172 -30.844 1 91.94 236 LEU B CA 1
ATOM 7227 C C . LEU B 1 236 ? -7.262 -26.062 -31.422 1 91.94 236 LEU B C 1
ATOM 7229 O O . LEU B 1 236 ? -8.211 -25.719 -30.703 1 91.94 236 LEU B O 1
ATOM 7233 N N . VAL B 1 237 ? -7.418 -26.281 -32.656 1 91.69 237 VAL B N 1
ATOM 7234 C CA . VAL B 1 237 ? -8.711 -26.203 -33.312 1 91.69 237 VAL B CA 1
ATOM 7235 C C . VAL B 1 237 ? -9.664 -27.25 -32.719 1 91.69 237 VAL B C 1
ATOM 7237 O O . VAL B 1 237 ? -10.828 -26.938 -32.469 1 91.69 237 VAL B O 1
ATOM 7240 N N . ILE B 1 238 ? -9.172 -28.406 -32.531 1 90.69 238 ILE B N 1
ATOM 7241 C CA . ILE B 1 238 ? -10 -29.469 -31.984 1 90.69 238 ILE B CA 1
ATOM 7242 C C . ILE B 1 238 ? -10.453 -29.094 -30.578 1 90.69 238 ILE B C 1
ATOM 7244 O O . ILE B 1 238 ? -11.617 -29.297 -30.219 1 90.69 238 ILE B O 1
ATOM 7248 N N . LEU B 1 239 ? -9.578 -28.594 -29.828 1 90.5 239 LEU B N 1
ATOM 7249 C CA . LEU B 1 239 ? -9.898 -28.203 -28.453 1 90.5 239 LEU B CA 1
ATOM 7250 C C . LEU B 1 239 ? -10.969 -27.109 -28.438 1 90.5 239 LEU B C 1
ATOM 7252 O O . LEU B 1 239 ? -11.922 -27.188 -27.656 1 90.5 239 LEU B O 1
ATOM 7256 N N . PHE B 1 240 ? -10.883 -26.156 -29.297 1 87.31 240 PHE B N 1
ATOM 7257 C CA . PHE B 1 240 ? -11.828 -25.062 -29.328 1 87.31 240 PHE B CA 1
ATOM 7258 C C . PHE B 1 240 ?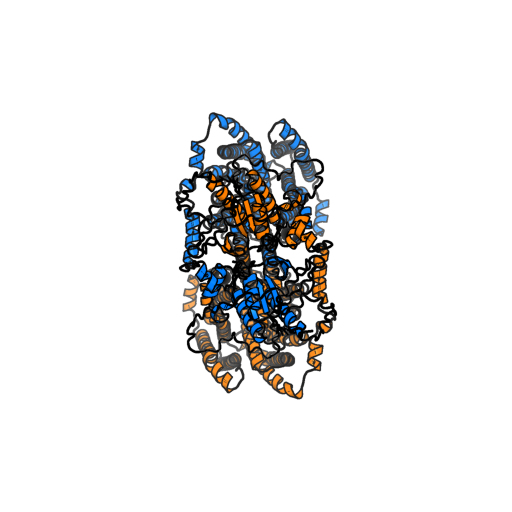 -13.18 -25.516 -29.859 1 87.31 240 PHE B C 1
ATOM 7260 O O . PHE B 1 240 ? -14.227 -25.031 -29.422 1 87.31 240 PHE B O 1
ATOM 7267 N N . VAL B 1 241 ? -13.156 -26.391 -30.781 1 85.94 241 VAL B N 1
ATOM 7268 C CA . VAL B 1 241 ? -14.398 -26.922 -31.328 1 85.94 241 VAL B CA 1
ATOM 7269 C C . VAL B 1 241 ? -15.141 -27.703 -30.266 1 85.94 241 VAL B C 1
ATOM 7271 O O . VAL B 1 241 ? -16.359 -27.609 -30.141 1 85.94 241 VAL B O 1
ATOM 7274 N N . PHE B 1 242 ? -14.414 -28.453 -29.547 1 82.12 242 PHE B N 1
ATOM 7275 C CA . PHE B 1 242 ? -15.023 -29.203 -28.469 1 82.12 242 PHE B CA 1
ATOM 7276 C C . PHE B 1 242 ? -15.578 -28.281 -27.391 1 82.12 242 PHE B C 1
ATOM 7278 O O . PHE B 1 242 ? -16.672 -28.516 -26.875 1 82.12 242 PHE B O 1
ATOM 7285 N N . LYS B 1 243 ? -14.859 -27.297 -27.031 1 76.25 243 LYS B N 1
ATOM 7286 C CA . LYS B 1 243 ? -15.25 -26.375 -25.969 1 76.25 243 LYS B CA 1
ATOM 7287 C C . LYS B 1 243 ? -16.484 -25.562 -26.375 1 76.25 243 LYS B C 1
ATOM 7289 O O . LYS B 1 243 ? -17.375 -25.344 -25.547 1 76.25 243 LYS B O 1
ATOM 7294 N N . TRP B 1 244 ? -16.594 -25.062 -27.547 1 73.94 244 TRP B N 1
ATOM 7295 C CA . TRP B 1 244 ? -17.656 -24.156 -27.953 1 73.94 244 TRP B CA 1
ATOM 7296 C C . TRP B 1 244 ? -18.859 -24.922 -28.469 1 73.94 244 TRP B C 1
ATOM 7298 O O . TRP B 1 244 ? -20 -24.531 -28.203 1 73.94 244 TRP B O 1
ATOM 7308 N N . LYS B 1 245 ? -18.656 -25.859 -29.125 1 67.62 245 LYS B N 1
ATOM 7309 C CA . LYS B 1 245 ? -19.797 -26.5 -29.781 1 67.62 245 LYS B CA 1
ATOM 7310 C C . LYS B 1 245 ? -20.219 -27.766 -29.031 1 67.62 245 LYS B C 1
ATOM 7312 O O . LYS B 1 245 ? -21.406 -27.953 -28.75 1 67.62 245 LYS B O 1
ATOM 7317 N N . LEU B 1 246 ? -19.234 -28.531 -28.719 1 63.19 246 LEU B N 1
ATOM 7318 C CA . LEU B 1 246 ? -19.594 -29.891 -28.312 1 63.19 246 LEU B CA 1
ATOM 7319 C C . LEU B 1 246 ? -19.906 -29.938 -26.828 1 63.19 246 LEU B C 1
ATOM 7321 O O . LEU B 1 246 ? -20.781 -30.688 -26.406 1 63.19 246 LEU B O 1
ATOM 7325 N N . ASN B 1 247 ? -19.141 -29.219 -26.031 1 62.69 247 ASN B N 1
ATOM 7326 C CA . ASN B 1 247 ? -19.391 -29.312 -24.609 1 62.69 247 ASN B CA 1
ATOM 7327 C C . ASN B 1 247 ? -20.781 -28.797 -24.234 1 62.69 247 ASN B C 1
ATOM 7329 O O . ASN B 1 247 ? -21.453 -29.375 -23.375 1 62.69 247 ASN B O 1
ATOM 7333 N N . THR B 1 248 ? -21.234 -27.781 -24.859 1 60.5 248 THR B N 1
ATOM 7334 C CA . THR B 1 248 ? -22.562 -27.266 -24.562 1 60.5 248 THR B CA 1
ATOM 7335 C C . THR B 1 248 ? -23.641 -28.25 -25 1 60.5 248 THR B C 1
ATOM 7337 O O . THR B 1 248 ? -24.578 -28.531 -24.25 1 60.5 248 THR B O 1
ATOM 7340 N N . LYS B 1 249 ? -23.516 -28.875 -26.141 1 60.53 249 LYS B N 1
ATOM 7341 C CA . LYS B 1 249 ? -24.547 -29.734 -26.688 1 60.53 249 LYS B CA 1
ATOM 7342 C C . LYS B 1 249 ? -24.516 -31.125 -26.047 1 60.53 249 LYS B C 1
ATOM 7344 O O . LYS B 1 249 ? -25.562 -31.688 -25.719 1 60.53 249 LYS B O 1
ATOM 7349 N N . LEU B 1 250 ? -23.297 -31.594 -25.906 1 62.5 250 LEU B N 1
ATOM 7350 C CA . LEU B 1 250 ? -23.156 -32.938 -25.391 1 62.5 250 LEU B CA 1
ATOM 7351 C C . LEU B 1 250 ? -23.422 -33 -23.891 1 62.5 250 LEU B C 1
ATOM 7353 O O . LEU B 1 250 ? -23.984 -33.969 -23.375 1 62.5 250 LEU B O 1
ATOM 7357 N N . SER B 1 251 ? -22.922 -31.922 -23.188 1 62.84 251 SER B N 1
ATOM 7358 C CA . SER B 1 251 ? -23.203 -31.859 -21.75 1 62.84 251 SER B CA 1
ATOM 7359 C C . SER B 1 251 ? -24.703 -31.844 -21.484 1 62.84 251 SER B C 1
ATOM 7361 O O . SER B 1 251 ? -25.172 -32.469 -20.531 1 62.84 251 SER B O 1
ATOM 7363 N N . GLU B 1 252 ? -25.422 -31.156 -22.359 1 60.12 252 GLU B N 1
ATOM 7364 C CA . GLU B 1 252 ? -26.875 -31.141 -22.234 1 60.12 252 GLU B CA 1
ATOM 7365 C C . GLU B 1 252 ? -27.469 -32.5 -22.531 1 60.12 252 GLU B C 1
ATOM 7367 O O . GLU B 1 252 ? -28.453 -32.906 -21.891 1 60.12 252 GLU B O 1
ATOM 7372 N N . SER B 1 253 ? -26.828 -33.25 -23.453 1 57.81 253 SER B N 1
ATOM 7373 C CA . SER B 1 253 ? -27.406 -34.531 -23.859 1 57.81 253 SER B CA 1
ATOM 7374 C C . SER B 1 253 ? -26.969 -35.625 -22.922 1 57.81 253 SER B C 1
ATOM 7376 O O . SER B 1 253 ? -27.781 -36.469 -22.531 1 57.81 253 SER B O 1
ATOM 7378 N N . ILE B 1 254 ? -25.672 -35.719 -22.594 1 59.84 254 ILE B N 1
ATOM 7379 C CA . ILE B 1 254 ? -25.141 -36.812 -21.812 1 59.84 254 ILE B CA 1
ATOM 7380 C C . ILE B 1 254 ? -25.156 -36.438 -20.328 1 59.84 254 ILE B C 1
ATOM 7382 O O . ILE B 1 254 ? -25.141 -37.312 -19.453 1 59.84 254 ILE B O 1
ATOM 7386 N N . GLY B 1 255 ? -25.469 -35.25 -20.047 1 59.22 255 GLY B N 1
ATOM 7387 C CA . GLY B 1 255 ? -25.625 -34.781 -18.688 1 59.22 255 GLY B CA 1
ATOM 7388 C C . GLY B 1 255 ? -24.312 -34.625 -17.938 1 59.22 255 GLY B C 1
ATOM 7389 O O . GLY B 1 255 ? -24.297 -34.5 -16.719 1 59.22 255 GLY B O 1
ATOM 7390 N N . THR B 1 256 ? -23.125 -35.094 -18.625 1 65.12 256 THR B N 1
ATOM 7391 C CA . THR B 1 256 ? -21.844 -35 -17.906 1 65.12 256 THR B CA 1
ATOM 7392 C C . THR B 1 256 ? -20.797 -34.281 -18.781 1 65.12 256 THR B C 1
ATOM 7394 O O . THR B 1 256 ? -20.953 -34.188 -20 1 65.12 256 THR B O 1
ATOM 7397 N N . THR B 1 257 ? -19.812 -33.688 -18.156 1 74.56 257 THR B N 1
ATOM 7398 C CA . THR B 1 257 ? -18.734 -33 -18.844 1 74.56 257 THR B CA 1
ATOM 7399 C C . THR B 1 257 ? -17.781 -34 -19.484 1 74.56 257 THR B C 1
ATOM 7401 O O . THR B 1 257 ? -17.422 -35 -18.875 1 74.56 257 THR B O 1
ATOM 7404 N N . ILE B 1 258 ? -17.531 -33.969 -20.766 1 79.06 258 ILE B N 1
ATOM 7405 C CA . ILE B 1 258 ? -16.578 -34.812 -21.484 1 79.06 258 ILE B CA 1
ATOM 7406 C C . ILE B 1 258 ? -15.156 -34.312 -21.266 1 79.06 258 ILE B C 1
ATOM 7408 O O . ILE B 1 258 ? -14.883 -33.125 -21.422 1 79.06 258 ILE B O 1
ATOM 7412 N N . PRO B 1 259 ? -14.312 -35.219 -20.781 1 85.94 259 PRO B N 1
ATOM 7413 C CA . PRO B 1 259 ? -12.906 -34.812 -20.625 1 85.94 259 PRO B CA 1
ATOM 7414 C C . PRO B 1 259 ? -12.18 -34.688 -21.969 1 85.94 259 PRO B C 1
ATOM 7416 O O . PRO B 1 259 ? -11.344 -35.531 -22.297 1 85.94 259 PRO B O 1
ATOM 7419 N N . HIS B 1 260 ? -12.352 -33.688 -22.703 1 85.44 260 HIS B N 1
ATOM 7420 C CA . HIS B 1 260 ? -11.859 -33.469 -24.062 1 85.44 260 HIS B CA 1
ATOM 7421 C C . HIS B 1 260 ? -10.336 -33.406 -24.094 1 85.44 260 HIS B C 1
ATOM 7423 O O . HIS B 1 260 ? -9.703 -33.844 -25.047 1 85.44 260 HIS B O 1
ATOM 7429 N N . GLU B 1 261 ? -9.703 -32.875 -23.078 1 89.5 261 GLU B N 1
ATOM 7430 C CA . GLU B 1 261 ? -8.25 -32.781 -23.047 1 89.5 261 GLU B CA 1
ATOM 7431 C C . GLU B 1 261 ? -7.59 -34.156 -22.984 1 89.5 261 GLU B C 1
ATOM 7433 O O . GLU B 1 261 ? -6.562 -34.375 -23.625 1 89.5 261 GLU B O 1
ATOM 7438 N N . MET B 1 262 ? -8.227 -35 -22.281 1 90.81 262 MET B N 1
ATOM 7439 C CA . MET B 1 262 ? -7.695 -36.375 -22.172 1 90.81 262 MET B CA 1
ATOM 7440 C C . MET B 1 262 ? -7.824 -37.094 -23.516 1 90.81 262 MET B C 1
ATOM 7442 O O . MET B 1 262 ? -6.918 -37.812 -23.922 1 90.81 262 MET B O 1
ATOM 7446 N N . ILE B 1 263 ? -8.852 -36.844 -24.094 1 89.44 263 ILE B N 1
ATOM 7447 C CA . ILE B 1 263 ? -9.109 -37.531 -25.359 1 89.44 263 ILE B CA 1
ATOM 7448 C C . ILE B 1 263 ? -8.086 -37.062 -26.391 1 89.44 263 ILE B C 1
ATOM 7450 O O . ILE B 1 263 ? -7.492 -37.906 -27.094 1 89.44 263 ILE B O 1
ATOM 7454 N N . ILE B 1 264 ? -7.883 -35.844 -26.469 1 91.12 264 ILE B N 1
ATOM 7455 C CA . ILE B 1 264 ? -6.945 -35.312 -27.453 1 91.12 264 ILE B CA 1
ATOM 7456 C C . ILE B 1 264 ? -5.531 -35.781 -27.125 1 91.12 264 ILE B C 1
ATOM 7458 O O . ILE B 1 264 ? -4.73 -36.031 -28.031 1 91.12 264 ILE B O 1
ATOM 7462 N N . LEU B 1 265 ? -5.242 -35.781 -25.891 1 92.31 265 LEU B N 1
ATOM 7463 C CA . LEU B 1 265 ? -3.932 -36.25 -25.453 1 92.31 265 LEU B CA 1
ATOM 7464 C C . LEU B 1 265 ? -3.695 -37.688 -25.859 1 92.31 265 LEU B C 1
ATOM 7466 O O . LEU B 1 265 ? -2.609 -38.031 -26.328 1 92.31 265 LEU B O 1
ATOM 7470 N N . LEU B 1 266 ? -4.703 -38.531 -25.703 1 91.75 266 LEU B N 1
ATOM 7471 C CA . LEU B 1 266 ? -4.594 -39.938 -26.062 1 91.75 266 LEU B CA 1
ATOM 7472 C C . LEU B 1 266 ? -4.461 -40.125 -27.562 1 91.75 266 LEU B C 1
ATOM 7474 O O . LEU B 1 266 ? -3.633 -40.906 -28.031 1 91.75 266 LEU B O 1
ATOM 7478 N N . ILE B 1 267 ? -5.227 -39.375 -28.234 1 91.69 267 ILE B N 1
ATOM 7479 C CA . ILE B 1 267 ? -5.199 -39.469 -29.688 1 91.69 267 ILE B CA 1
ATOM 7480 C C . ILE B 1 267 ? -3.842 -39 -30.219 1 91.69 267 ILE B C 1
ATOM 7482 O O . ILE B 1 267 ? -3.256 -39.625 -31.094 1 91.69 267 ILE B O 1
ATOM 7486 N N . ALA B 1 268 ? -3.385 -37.938 -29.719 1 91.5 268 ALA B N 1
ATOM 7487 C CA . ALA B 1 268 ? -2.105 -37.375 -30.156 1 91.5 268 ALA B CA 1
ATOM 7488 C C . ALA B 1 268 ? -0.953 -38.312 -29.812 1 91.5 268 ALA B C 1
ATOM 7490 O O . ALA B 1 268 ? 0.003 -38.438 -30.578 1 91.5 268 ALA B O 1
ATOM 7491 N N . THR B 1 269 ? -1.018 -38.938 -28.672 1 90.62 269 THR B N 1
ATOM 7492 C CA . THR B 1 269 ? 0.016 -39.875 -28.25 1 90.62 269 THR B CA 1
ATOM 7493 C C . THR B 1 269 ? 0.043 -41.094 -29.172 1 90.62 269 THR B C 1
ATOM 7495 O O . THR B 1 269 ? 1.115 -41.562 -29.562 1 90.62 269 THR B O 1
ATOM 7498 N N . LEU B 1 270 ? -1.125 -41.562 -29.484 1 91 270 LEU B N 1
ATOM 7499 C CA . LEU B 1 270 ? -1.217 -42.688 -30.391 1 91 270 LEU B CA 1
ATOM 7500 C C . LEU B 1 270 ? -0.701 -42.344 -31.781 1 91 270 LEU B C 1
ATOM 7502 O O . LEU B 1 270 ? -0.006 -43.125 -32.406 1 91 270 LEU B O 1
ATOM 7506 N N . ALA B 1 271 ? -1.052 -41.188 -32.156 1 89.25 271 ALA B N 1
ATOM 7507 C CA . ALA B 1 271 ? -0.583 -40.719 -33.469 1 89.25 271 ALA B CA 1
ATOM 7508 C C . ALA B 1 271 ? 0.935 -40.562 -33.5 1 89.25 271 ALA B C 1
ATOM 7510 O O . ALA B 1 271 ? 1.588 -40.906 -34.469 1 89.25 271 ALA B O 1
ATOM 7511 N N . SER B 1 272 ? 1.443 -40.031 -32.469 1 87.62 272 SER B N 1
ATOM 7512 C CA . SER B 1 272 ? 2.887 -39.844 -32.375 1 87.62 272 SER B CA 1
ATOM 7513 C C . SER B 1 272 ? 3.613 -41.188 -32.375 1 87.62 272 SER B C 1
ATOM 7515 O O . SER B 1 272 ? 4.691 -41.344 -32.938 1 87.62 272 SER B O 1
ATOM 7517 N N . TYR B 1 273 ? 3.01 -42.156 -31.719 1 85.38 273 TYR B N 1
ATOM 7518 C CA . TYR B 1 273 ? 3.6 -43.469 -31.641 1 85.38 273 TYR B CA 1
ATOM 7519 C C . TYR B 1 273 ? 3.648 -44.125 -33 1 85.38 273 TYR B C 1
ATOM 7521 O O . TYR B 1 273 ? 4.648 -44.75 -33.375 1 85.38 273 TYR B O 1
ATOM 7529 N N . PHE B 1 274 ? 2.705 -43.938 -33.875 1 88.38 274 PHE B N 1
ATOM 7530 C CA . PHE B 1 274 ? 2.617 -44.594 -35.156 1 88.38 274 PHE B CA 1
ATOM 7531 C C . PHE B 1 274 ? 3.408 -43.844 -36.219 1 88.38 274 PHE B C 1
ATOM 7533 O O . PHE B 1 274 ? 4.004 -44.438 -37.094 1 88.38 274 PHE B O 1
ATOM 7540 N N . ILE B 1 275 ? 3.412 -42.531 -36.094 1 84.88 275 ILE B N 1
ATOM 7541 C CA . ILE B 1 275 ? 4.113 -41.688 -37.062 1 84.88 275 ILE B CA 1
ATOM 7542 C C . ILE B 1 275 ? 5.609 -41.688 -36.75 1 84.88 275 ILE B C 1
ATOM 7544 O O . ILE B 1 275 ? 6.434 -41.562 -37.688 1 84.88 275 ILE B O 1
ATOM 7548 N N . GLY B 1 276 ? 6.055 -41.906 -35.562 1 81.38 276 GLY B N 1
ATOM 7549 C CA . GLY B 1 276 ? 7.453 -41.875 -35.156 1 81.38 276 GLY B CA 1
ATOM 7550 C C . GLY B 1 276 ? 8.031 -40.5 -35.156 1 81.38 276 GLY B C 1
ATOM 7551 O O . GLY B 1 276 ? 9.047 -40.219 -35.7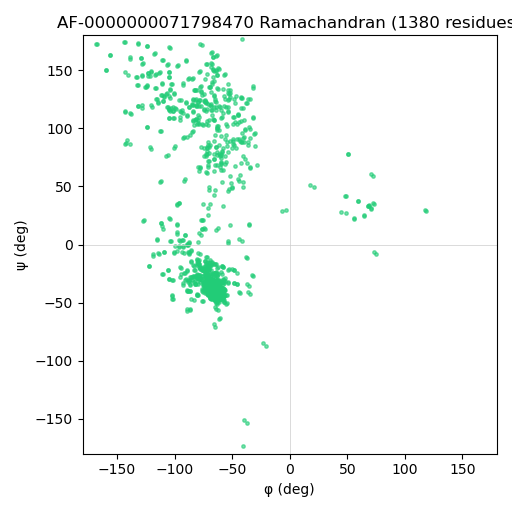81 1 81.38 276 GLY B O 1
ATOM 7552 N N . LEU B 1 277 ? 7.461 -39.688 -34.375 1 80.38 277 LEU B N 1
ATOM 7553 C CA . LEU B 1 277 ? 7.949 -38.312 -34.25 1 80.38 277 LEU B CA 1
ATOM 7554 C C . LEU B 1 277 ? 9.32 -38.312 -33.562 1 80.38 277 LEU B C 1
ATOM 7556 O O . LEU B 1 277 ? 9.656 -39.188 -32.781 1 80.38 277 LEU B O 1
ATOM 7560 N N . SER B 1 278 ? 10.109 -37.281 -33.875 1 77.19 278 SER B N 1
ATOM 7561 C CA . SER B 1 278 ? 11.461 -37.156 -33.344 1 77.19 278 SER B CA 1
ATOM 7562 C C . SER B 1 278 ? 11.414 -36.875 -31.828 1 77.19 278 SER B C 1
ATOM 7564 O O . SER B 1 278 ? 10.438 -36.312 -31.328 1 77.19 278 SER B O 1
ATOM 7566 N N . ASP B 1 279 ? 12.43 -37.188 -31.141 1 75.44 279 ASP B N 1
ATOM 7567 C CA . ASP B 1 279 ? 12.562 -37.031 -29.703 1 75.44 279 ASP B CA 1
ATOM 7568 C C . ASP B 1 279 ? 12.492 -35.562 -29.312 1 75.44 279 ASP B C 1
ATOM 7570 O O . ASP B 1 279 ? 12.023 -35.25 -28.219 1 75.44 279 ASP B O 1
ATOM 7574 N N . ALA B 1 280 ? 12.828 -34.812 -30.25 1 72.75 280 ALA B N 1
ATOM 7575 C CA . ALA B 1 280 ? 12.852 -33.375 -29.953 1 72.75 280 ALA B CA 1
ATOM 7576 C C . ALA B 1 280 ? 11.438 -32.812 -29.859 1 72.75 280 ALA B C 1
ATOM 7578 O O . ALA B 1 280 ? 11.211 -31.781 -29.203 1 72.75 280 ALA B O 1
ATOM 7579 N N . ALA B 1 281 ? 10.562 -33.5 -30.406 1 78.75 281 ALA B N 1
ATOM 7580 C CA . ALA B 1 281 ? 9.188 -33.031 -30.438 1 78.75 281 ALA B CA 1
ATOM 7581 C C . ALA B 1 281 ? 8.367 -33.625 -29.297 1 78.75 281 ALA B C 1
ATOM 7583 O O . ALA B 1 281 ? 7.211 -33.25 -29.094 1 78.75 281 ALA B O 1
ATOM 7584 N N . LEU B 1 282 ? 9.07 -34.469 -28.531 1 81.31 282 LEU B N 1
ATOM 7585 C CA . LEU B 1 282 ? 8.367 -35.156 -27.453 1 81.31 282 LEU B CA 1
ATOM 7586 C C . LEU B 1 282 ? 8.75 -34.562 -26.094 1 81.31 282 LEU B C 1
ATOM 7588 O O . LEU B 1 282 ? 9.742 -33.844 -25.984 1 81.31 282 LEU B O 1
ATOM 7592 N N . LEU B 1 283 ? 7.91 -34.625 -24.906 1 83.94 283 LEU B N 1
ATOM 7593 C CA . LEU B 1 283 ? 8.086 -34.094 -23.547 1 83.94 283 LEU B CA 1
ATOM 7594 C C . LEU B 1 283 ? 9.297 -34.719 -22.875 1 83.94 283 LEU B C 1
ATOM 7596 O O . LEU B 1 283 ? 9.906 -34.094 -22 1 83.94 283 LEU B O 1
ATOM 7600 N N . GLN B 1 284 ? 10.125 -35.312 -23.391 1 75.56 284 GLN B N 1
ATOM 7601 C CA . GLN B 1 284 ? 11.305 -36 -22.844 1 75.56 284 GLN B CA 1
ATOM 7602 C C . GLN B 1 284 ? 11.148 -36.219 -21.344 1 75.56 284 GLN B C 1
ATOM 7604 O O . GLN B 1 284 ? 11.984 -35.781 -20.547 1 75.56 284 GLN B O 1
ATOM 7609 N N . VAL B 1 285 ? 10.078 -36.781 -20.812 1 80.25 285 VAL B N 1
ATOM 7610 C CA . VAL B 1 285 ? 9.859 -37.094 -19.406 1 80.25 285 VAL B CA 1
ATOM 7611 C C . VAL B 1 285 ? 10.359 -38.5 -19.109 1 80.25 285 VAL B C 1
ATOM 7613 O O . VAL B 1 285 ? 9.977 -39.469 -19.781 1 80.25 285 VAL B O 1
ATOM 7616 N N . LYS B 1 286 ? 11.328 -38.594 -18.125 1 77.19 286 LYS B N 1
ATOM 7617 C CA . LYS B 1 286 ? 11.797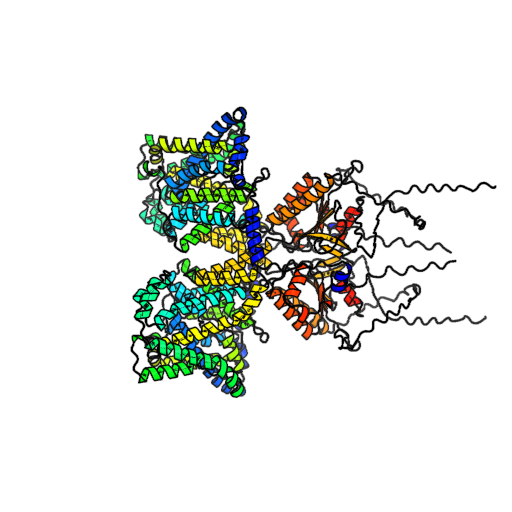 -39.906 -17.688 1 77.19 286 LYS B CA 1
ATOM 7618 C C . LYS B 1 286 ? 10.789 -40.562 -16.75 1 77.19 286 LYS B C 1
ATOM 7620 O O . LYS B 1 286 ? 10.25 -39.906 -15.852 1 77.19 286 LYS B O 1
ATOM 7625 N N . ALA B 1 287 ? 10.477 -41.719 -16.969 1 75.94 287 ALA B N 1
ATOM 7626 C CA . ALA B 1 287 ? 9.508 -42.469 -16.188 1 75.94 287 ALA B CA 1
ATOM 7627 C C . ALA B 1 287 ? 9.859 -42.438 -14.695 1 75.94 287 ALA B C 1
ATOM 7629 O O . ALA B 1 287 ? 8.969 -42.375 -13.844 1 75.94 287 ALA B O 1
ATOM 7630 N N . GLU B 1 288 ? 11.102 -42.406 -14.352 1 76.19 288 GLU B N 1
ATOM 7631 C CA . GLU B 1 288 ? 11.562 -42.469 -12.969 1 76.19 288 GLU B CA 1
ATOM 7632 C C . GLU B 1 288 ? 11.305 -41.156 -12.234 1 76.19 288 GLU B C 1
ATOM 7634 O O . GLU B 1 288 ? 11.188 -41.125 -11.008 1 76.19 288 GLU B O 1
ATOM 7639 N N . SER B 1 289 ? 11.148 -40.156 -12.938 1 79.38 289 SER B N 1
ATOM 7640 C CA . SER B 1 289 ? 11.008 -38.844 -12.328 1 79.38 289 SER B CA 1
ATOM 7641 C C . SER B 1 289 ? 9.586 -38.625 -11.82 1 79.38 289 SER B C 1
ATOM 7643 O O . SER B 1 289 ? 9.344 -37.719 -11.023 1 79.38 289 SER B O 1
ATOM 7645 N N . ILE B 1 290 ? 8.68 -39.438 -12.211 1 80.06 290 ILE B N 1
ATOM 7646 C CA . ILE B 1 290 ? 7.281 -39.281 -11.852 1 80.06 290 ILE B CA 1
ATOM 7647 C C . ILE B 1 290 ? 7.051 -39.812 -10.438 1 80.06 290 ILE B C 1
ATOM 7649 O O . ILE B 1 290 ? 6.105 -39.375 -9.758 1 80.06 290 ILE B O 1
ATOM 7653 N N . ILE B 1 291 ? 8.055 -40.594 -9.945 1 76.62 291 ILE B N 1
ATOM 7654 C CA . ILE B 1 291 ? 7.969 -41.062 -8.57 1 76.62 291 ILE B CA 1
ATOM 7655 C C . ILE B 1 291 ? 8.445 -40 -7.613 1 76.62 291 ILE B C 1
ATOM 7657 O O . ILE B 1 291 ? 9.516 -39.406 -7.805 1 76.62 291 ILE B O 1
ATOM 7661 N N . PRO B 1 292 ? 7.523 -39.688 -6.684 1 79.25 292 PRO B N 1
ATOM 7662 C CA . PRO B 1 292 ? 7.875 -38.625 -5.758 1 79.25 292 PRO B CA 1
ATOM 7663 C C . PRO B 1 292 ? 9.219 -38.844 -5.062 1 79.25 292 PRO B C 1
ATOM 7665 O O . PRO B 1 292 ? 9.516 -39.969 -4.648 1 79.25 292 PRO B O 1
ATOM 7668 N N . SER B 1 293 ? 10.141 -37.875 -5.156 1 80.25 293 SER B N 1
ATOM 7669 C CA . SER B 1 293 ? 11.406 -37.906 -4.441 1 80.25 293 SER B CA 1
ATOM 7670 C C . SER B 1 293 ? 11.562 -36.656 -3.557 1 80.25 293 SER B C 1
ATOM 7672 O O . SER B 1 293 ? 11.023 -35.594 -3.865 1 80.25 293 SER B O 1
ATOM 7674 N N . VAL B 1 294 ? 12.18 -36.875 -2.459 1 83.69 294 VAL B N 1
ATOM 7675 C CA . VAL B 1 294 ? 12.391 -35.781 -1.525 1 83.69 294 VAL B CA 1
ATOM 7676 C C . VAL B 1 294 ? 13.453 -34.844 -2.074 1 83.69 294 VAL B C 1
ATOM 7678 O O . VAL B 1 294 ? 14.516 -35.281 -2.512 1 83.69 294 VAL B O 1
ATOM 7681 N N . VAL B 1 295 ? 13.094 -33.656 -2.234 1 81.81 295 VAL B N 1
ATOM 7682 C CA . VAL B 1 295 ? 14.008 -32.625 -2.707 1 81.81 295 VAL B CA 1
ATOM 7683 C C . VAL B 1 295 ? 14.383 -31.703 -1.556 1 81.81 295 VAL B C 1
ATOM 7685 O O . VAL B 1 295 ? 13.516 -31.297 -0.769 1 81.81 295 VAL B O 1
ATOM 7688 N N . GLN B 1 296 ? 15.609 -31.438 -1.342 1 77.94 296 GLN B N 1
ATOM 7689 C CA . GLN B 1 296 ? 16.078 -30.562 -0.27 1 77.94 296 GLN B CA 1
ATOM 7690 C C . GLN B 1 296 ? 15.781 -29.094 -0.591 1 77.94 296 GLN B C 1
ATOM 7692 O O . GLN B 1 296 ? 16.203 -28.578 -1.634 1 77.94 296 GLN B O 1
ATOM 7697 N N . PRO B 1 297 ? 15.086 -28.484 0.302 1 80.62 297 PRO B N 1
ATOM 7698 C CA . PRO B 1 297 ? 14.828 -27.062 0.076 1 80.62 297 PRO B CA 1
ATOM 7699 C C . PRO B 1 297 ? 16.078 -26.203 0.206 1 80.62 297 PRO B C 1
ATOM 7701 O O . PRO B 1 297 ? 16.969 -26.516 1.007 1 80.62 297 PRO B O 1
ATOM 7704 N N . SER B 1 298 ? 16.281 -25.328 -0.656 1 79.88 298 SER B N 1
ATOM 7705 C CA . SER B 1 298 ? 17.391 -24.391 -0.595 1 79.88 298 SER B CA 1
ATOM 7706 C C . SER B 1 298 ? 17.109 -23.25 0.387 1 79.88 298 SER B C 1
ATOM 7708 O O . SER B 1 298 ? 15.953 -22.938 0.664 1 79.88 298 SER B O 1
ATOM 7710 N N . VAL B 1 299 ? 18.125 -22.75 0.991 1 76 299 VAL B N 1
ATOM 7711 C CA . VAL B 1 299 ? 17.984 -21.625 1.907 1 76 299 VAL B CA 1
ATOM 7712 C C . VAL B 1 299 ? 17.484 -20.391 1.146 1 76 299 VAL B C 1
ATOM 7714 O O . VAL B 1 299 ? 18.078 -20 0.138 1 76 299 VAL B O 1
ATOM 7717 N N . PRO B 1 300 ? 16.406 -19.938 1.618 1 77.44 300 PRO B N 1
ATOM 7718 C CA . PRO B 1 300 ? 15.805 -18.828 0.851 1 77.44 300 PRO B CA 1
ATOM 7719 C C . PRO B 1 300 ? 16.547 -17.516 1.052 1 77.44 300 PRO B C 1
ATOM 7721 O O . PRO B 1 300 ? 16.969 -17.203 2.168 1 77.44 300 PRO B O 1
ATOM 7724 N N . ASN B 1 301 ? 16.875 -16.906 -0.028 1 74.81 301 ASN B N 1
ATOM 7725 C CA . ASN B 1 301 ? 17.297 -15.508 0.023 1 74.81 301 ASN B CA 1
ATOM 7726 C C . ASN B 1 301 ? 16.109 -14.562 0.174 1 74.81 301 ASN B C 1
ATOM 7728 O O . ASN B 1 301 ? 14.953 -15 0.149 1 74.81 301 ASN B O 1
ATOM 7732 N N . ALA B 1 302 ? 16.344 -13.32 0.384 1 71.44 302 ALA B N 1
ATOM 7733 C CA . ALA B 1 302 ? 15.289 -12.336 0.606 1 71.44 302 ALA B CA 1
ATOM 7734 C C . ALA B 1 302 ? 14.328 -12.281 -0.579 1 71.44 302 ALA B C 1
ATOM 7736 O O . ALA B 1 302 ? 13.117 -12.148 -0.397 1 71.44 302 ALA B O 1
ATOM 7737 N N . PHE B 1 303 ? 14.875 -12.523 -1.72 1 73.19 303 PHE B N 1
ATOM 7738 C CA . PHE B 1 303 ? 14.047 -12.438 -2.916 1 73.19 303 PHE B CA 1
ATOM 7739 C C . PHE B 1 303 ? 13.125 -13.641 -3.021 1 73.19 303 PHE B C 1
ATOM 7741 O O . PHE B 1 303 ? 11.984 -13.516 -3.484 1 73.19 303 PHE B O 1
ATOM 7748 N N . VAL B 1 304 ? 13.617 -14.781 -2.514 1 85.88 304 VAL B N 1
ATOM 7749 C CA . VAL B 1 304 ? 12.82 -16 -2.555 1 85.88 304 VAL B CA 1
ATOM 7750 C C . VAL B 1 304 ? 11.672 -15.898 -1.551 1 85.88 304 VAL B C 1
ATOM 7752 O O . VAL B 1 304 ? 10.57 -16.375 -1.809 1 85.88 304 VAL B O 1
ATOM 7755 N N . ILE B 1 305 ? 11.953 -15.195 -0.526 1 86.19 305 ILE B N 1
ATOM 7756 C CA . ILE B 1 305 ? 10.914 -15.008 0.48 1 86.19 305 ILE B CA 1
ATOM 7757 C C . ILE B 1 305 ? 9.812 -14.109 -0.079 1 86.19 305 ILE B C 1
ATOM 7759 O O . ILE B 1 305 ? 8.625 -14.383 0.115 1 86.19 305 ILE B O 1
ATOM 7763 N N . VAL B 1 306 ? 10.227 -13.141 -0.803 1 81.81 306 VAL B N 1
ATOM 7764 C CA . VAL B 1 306 ? 9.266 -12.227 -1.414 1 81.81 306 VAL B CA 1
ATOM 7765 C C . VAL B 1 306 ? 8.445 -12.961 -2.467 1 81.81 306 VAL B C 1
ATOM 7767 O O . VAL B 1 306 ? 7.23 -12.766 -2.566 1 81.81 306 VAL B O 1
ATOM 7770 N N . ASP B 1 307 ? 9.078 -13.797 -3.18 1 89.56 307 ASP B N 1
ATOM 7771 C CA . ASP B 1 307 ? 8.383 -14.586 -4.199 1 89.56 307 ASP B CA 1
ATOM 7772 C C . ASP B 1 307 ? 7.387 -15.555 -3.562 1 89.56 307 ASP B C 1
ATOM 7774 O O . ASP B 1 307 ? 6.262 -15.703 -4.047 1 89.56 307 ASP B O 1
ATOM 7778 N N . ALA B 1 308 ? 7.883 -16.172 -2.451 1 93.25 308 ALA B N 1
ATOM 7779 C CA . ALA B 1 308 ? 6.996 -17.094 -1.753 1 93.25 308 ALA B CA 1
ATOM 7780 C C . ALA B 1 308 ? 5.762 -16.375 -1.216 1 93.25 308 ALA B C 1
ATOM 7782 O O . ALA B 1 308 ? 4.66 -16.922 -1.231 1 93.25 308 ALA B O 1
ATOM 7783 N N . PHE B 1 309 ? 5.945 -15.188 -0.812 1 90.19 309 PHE B N 1
ATOM 7784 C CA . PHE B 1 309 ? 4.824 -14.398 -0.317 1 90.19 309 PHE B CA 1
ATOM 7785 C C . PHE B 1 309 ? 3.861 -14.055 -1.449 1 90.19 309 PHE B C 1
ATOM 7787 O O . PHE B 1 309 ? 2.643 -14.102 -1.27 1 90.19 309 PHE B O 1
ATOM 7794 N N . ALA B 1 310 ? 4.414 -13.656 -2.533 1 91.56 310 ALA B N 1
ATOM 7795 C CA . ALA B 1 310 ? 3.584 -13.32 -3.688 1 91.56 310 ALA B CA 1
ATOM 7796 C C . ALA B 1 310 ? 2.756 -14.523 -4.129 1 91.56 310 ALA B C 1
ATOM 7798 O O . ALA B 1 310 ? 1.566 -14.391 -4.426 1 91.56 310 ALA B O 1
ATOM 7799 N N . ILE B 1 311 ? 3.301 -15.664 -4.18 1 94.31 311 ILE B N 1
ATOM 7800 C CA . ILE B 1 311 ? 2.619 -16.891 -4.59 1 94.31 311 ILE B CA 1
ATOM 7801 C C . ILE B 1 311 ? 1.533 -17.234 -3.576 1 94.31 311 ILE B C 1
ATOM 7803 O O . ILE B 1 311 ? 0.413 -17.594 -3.953 1 94.31 311 ILE B O 1
ATOM 7807 N N . PHE B 1 312 ? 1.876 -17.078 -2.344 1 93.25 312 PHE B N 1
ATOM 7808 C CA . PHE B 1 312 ? 0.896 -17.297 -1.286 1 93.25 312 PHE B CA 1
ATOM 7809 C C . PHE B 1 312 ? -0.325 -16.406 -1.488 1 93.25 312 PHE B C 1
ATOM 7811 O O . PHE B 1 312 ? -1.459 -16.875 -1.476 1 93.25 312 PHE B O 1
ATOM 7818 N N . LEU B 1 313 ? -0.045 -15.18 -1.693 1 90.94 313 LEU B N 1
ATOM 7819 C CA . LEU B 1 313 ? -1.143 -14.234 -1.849 1 90.94 313 LEU B CA 1
ATOM 7820 C C . LEU B 1 313 ? -1.996 -14.578 -3.062 1 90.94 313 LEU B C 1
ATOM 7822 O O . LEU B 1 313 ? -3.227 -14.586 -2.98 1 90.94 313 LEU B O 1
ATOM 7826 N N . PHE B 1 314 ? -1.401 -14.898 -4.105 1 91.38 314 PHE B N 1
ATOM 7827 C CA . PHE B 1 314 ? -2.115 -15.211 -5.336 1 91.38 314 PHE B CA 1
ATOM 7828 C C . PHE B 1 314 ? -2.953 -16.469 -5.164 1 91.38 314 PHE B C 1
ATOM 7830 O O . PHE B 1 314 ? -4.117 -16.516 -5.566 1 91.38 314 PHE B O 1
ATOM 7837 N N . ILE B 1 315 ? -2.363 -17.484 -4.582 1 91.69 315 ILE B N 1
ATOM 7838 C CA . ILE B 1 315 ? -3.004 -18.797 -4.449 1 91.69 315 ILE B CA 1
ATOM 7839 C C . ILE B 1 315 ? -4.195 -18.688 -3.498 1 91.69 315 ILE B C 1
ATOM 7841 O O . ILE B 1 315 ? -5.277 -19.188 -3.791 1 91.69 315 ILE B O 1
ATOM 7845 N N . VAL B 1 316 ? -4.012 -18.047 -2.424 1 89.38 316 VAL B N 1
ATOM 7846 C CA . VAL B 1 316 ? -5.066 -17.953 -1.419 1 89.38 316 VAL B CA 1
ATOM 7847 C C . VAL B 1 316 ? -6.223 -17.125 -1.949 1 89.38 316 VAL B C 1
ATOM 7849 O O . VAL B 1 316 ? -7.391 -17.484 -1.777 1 89.38 316 VAL B O 1
ATOM 7852 N N . VAL B 1 317 ? -5.953 -16.031 -2.566 1 86.5 317 VAL B N 1
ATOM 7853 C CA . VAL B 1 317 ? -7.004 -15.156 -3.1 1 86.5 317 VAL B CA 1
ATOM 7854 C C . VAL B 1 317 ? -7.77 -15.891 -4.199 1 86.5 317 VAL B C 1
ATOM 7856 O O . VAL B 1 317 ? -9 -15.852 -4.238 1 86.5 317 VAL B O 1
ATOM 7859 N N . SER B 1 318 ? -7.051 -16.484 -5.043 1 86.19 318 SER B N 1
ATOM 7860 C CA . SER B 1 318 ? -7.688 -17.234 -6.121 1 86.19 318 SER B CA 1
ATOM 7861 C C . SER B 1 318 ? -8.578 -18.344 -5.566 1 86.19 318 SER B C 1
ATOM 7863 O O . SER B 1 318 ? -9.688 -18.547 -6.051 1 86.19 318 SER B O 1
ATOM 7865 N N . HIS B 1 319 ? -8.078 -18.984 -4.582 1 87.25 319 HIS B N 1
ATOM 7866 C CA . HIS B 1 319 ? -8.828 -20.078 -3.959 1 87.25 319 HIS B CA 1
ATOM 7867 C C . HIS B 1 319 ? -10.117 -19.562 -3.324 1 87.25 319 HIS B C 1
ATOM 7869 O O . HIS B 1 319 ? -11.188 -20.125 -3.543 1 87.25 319 HIS B O 1
ATOM 7875 N N . MET B 1 320 ? -10.039 -18.531 -2.584 1 82.06 320 MET B N 1
ATOM 7876 C CA . MET B 1 320 ? -11.188 -18 -1.863 1 82.06 320 MET B CA 1
ATOM 7877 C C . MET B 1 320 ? -12.227 -17.438 -2.832 1 82.06 320 MET B C 1
ATOM 7879 O O . MET B 1 320 ? -13.43 -17.609 -2.627 1 82.06 320 MET B O 1
ATOM 7883 N N . LYS B 1 321 ? -11.781 -16.844 -3.805 1 77.81 321 LYS B N 1
ATOM 7884 C CA . LYS B 1 321 ? -12.719 -16.297 -4.785 1 77.81 321 LYS B CA 1
ATOM 7885 C C . LYS B 1 321 ? -13.398 -17.422 -5.566 1 77.81 321 LYS B C 1
ATOM 7887 O O . LYS B 1 321 ? -14.562 -17.297 -5.953 1 77.81 321 LYS B O 1
ATOM 7892 N N . ALA B 1 322 ? -12.719 -18.406 -5.77 1 77.44 322 ALA B N 1
ATOM 7893 C CA . ALA B 1 322 ? -13.273 -19.547 -6.496 1 77.44 322 ALA B CA 1
ATOM 7894 C C . ALA B 1 322 ? -14.305 -20.281 -5.648 1 77.44 322 ALA B C 1
ATOM 7896 O O . ALA B 1 322 ? -15.359 -20.672 -6.145 1 77.44 322 ALA B O 1
ATOM 7897 N N . ILE B 1 323 ? -13.992 -20.344 -4.379 1 76.12 323 ILE B N 1
ATOM 7898 C CA . ILE B 1 323 ? -14.836 -21.188 -3.535 1 76.12 323 ILE B CA 1
ATOM 7899 C C . ILE B 1 323 ? -16.016 -20.375 -3.018 1 76.12 323 ILE B C 1
ATOM 7901 O O . ILE B 1 323 ? -17.109 -20.922 -2.818 1 76.12 323 ILE B O 1
ATOM 7905 N N . CYS B 1 324 ? -15.906 -18.953 -2.756 1 65.75 324 CYS B N 1
ATOM 7906 C CA . CYS B 1 324 ? -16.969 -18.156 -2.152 1 65.75 324 CYS B CA 1
ATOM 7907 C C . CYS B 1 324 ? -17.969 -17.688 -3.201 1 65.75 324 CYS B C 1
ATOM 7909 O O . CYS B 1 324 ? -19.078 -17.281 -2.865 1 65.75 324 CYS B O 1
ATOM 7911 N N . ARG B 1 325 ? -17.578 -17.531 -4.398 1 58.56 325 ARG B N 1
ATOM 7912 C CA . ARG B 1 325 ? -18.531 -17.109 -5.418 1 58.56 325 ARG B CA 1
ATOM 7913 C C . ARG B 1 325 ? -19.75 -18.016 -5.426 1 58.56 325 ARG B C 1
ATOM 7915 O O . ARG B 1 325 ? -20.844 -17.594 -5.824 1 58.56 325 ARG B O 1
ATOM 7922 N N . ARG B 1 326 ? -19.578 -19.094 -4.938 1 52.56 326 ARG B N 1
ATOM 7923 C CA . ARG B 1 326 ? -20.656 -20.047 -5.113 1 52.56 326 ARG B CA 1
ATOM 7924 C C . ARG B 1 326 ? -21.625 -20 -3.932 1 52.56 326 ARG B C 1
ATOM 7926 O O . ARG B 1 326 ? -21.234 -20.266 -2.791 1 52.56 326 ARG B O 1
ATOM 7933 N N . GLU B 1 327 ? -22.734 -19.109 -4.094 1 52.62 327 GLU B N 1
ATOM 7934 C CA . GLU B 1 327 ? -23.875 -18.719 -3.279 1 52.62 327 GLU B CA 1
ATOM 7935 C C . GLU B 1 327 ? -24.344 -19.875 -2.396 1 52.62 327 GLU B C 1
ATOM 7937 O O . GLU B 1 327 ? -24.891 -19.641 -1.313 1 52.62 327 GLU B O 1
ATOM 7942 N N . GLN B 1 328 ? -24.078 -21.312 -2.889 1 53.34 328 GLN B N 1
ATOM 7943 C CA . GLN B 1 328 ? -25 -22.25 -2.275 1 53.34 328 GLN B CA 1
ATOM 7944 C C . GLN B 1 328 ? -24.328 -23 -1.121 1 53.34 328 GLN B C 1
ATOM 7946 O O . GLN B 1 328 ? -24.984 -23.766 -0.416 1 53.34 328 GLN B O 1
ATOM 7951 N N . GLN B 1 329 ? -23 -22.812 -0.929 1 57.84 329 GLN B N 1
ATOM 7952 C CA . GLN B 1 329 ? -22.484 -23.578 0.196 1 57.84 329 GLN B CA 1
ATOM 7953 C C . GLN B 1 329 ? -21.703 -22.672 1.152 1 57.84 329 GLN B C 1
ATOM 7955 O O . GLN B 1 329 ? -20.875 -21.859 0.719 1 57.84 329 GLN B O 1
ATOM 7960 N N . PRO B 1 330 ? -22.125 -22.609 2.318 1 66.12 330 PRO B N 1
ATOM 7961 C CA . PRO B 1 330 ? -21.344 -21.875 3.316 1 66.12 330 PRO B CA 1
ATOM 7962 C C . PRO B 1 330 ? -19.938 -22.438 3.5 1 66.12 330 PRO B C 1
ATOM 7964 O O . PRO B 1 330 ? -19.766 -23.641 3.646 1 66.12 330 PRO B O 1
ATOM 7967 N N . VAL B 1 331 ? -18.891 -21.875 3.127 1 76.19 331 VAL B N 1
ATOM 7968 C CA . VAL B 1 331 ? -17.5 -22.312 3.285 1 76.19 331 VAL B CA 1
ATOM 7969 C C . VAL B 1 331 ? -16.875 -21.562 4.461 1 76.19 331 VAL B C 1
ATOM 7971 O O . VAL B 1 331 ? -17.078 -20.375 4.637 1 76.19 331 VAL B O 1
ATOM 7974 N N . ASN B 1 332 ? -16.25 -22.438 5.328 1 81.38 332 ASN B N 1
ATOM 7975 C CA . ASN B 1 332 ? -15.461 -21.828 6.395 1 81.38 332 ASN B CA 1
ATOM 7976 C C . ASN B 1 332 ? -14.078 -21.406 5.895 1 81.38 332 ASN B C 1
ATOM 7978 O O . ASN B 1 332 ? -13.203 -22.25 5.703 1 81.38 332 ASN B O 1
ATOM 7982 N N . LYS B 1 333 ? -13.883 -20.25 5.77 1 81.06 333 LYS B N 1
ATOM 7983 C CA . LYS B 1 333 ? -12.664 -19.703 5.176 1 81.06 333 LYS B CA 1
ATOM 7984 C C . LYS B 1 333 ? -11.438 -20.094 6.004 1 81.06 333 LYS B C 1
ATOM 7986 O O . LYS B 1 333 ? -10.375 -20.391 5.449 1 81.06 333 LYS B O 1
ATOM 7991 N N . LYS B 1 334 ? -11.578 -20.141 7.277 1 83.38 334 LYS B N 1
ATOM 7992 C CA . LYS B 1 334 ? -10.453 -20.469 8.148 1 83.38 334 LYS B CA 1
ATOM 7993 C C . LYS B 1 334 ? -10.023 -21.922 7.988 1 83.38 334 LYS B C 1
ATOM 7995 O O . LYS B 1 334 ? -8.82 -22.219 7.949 1 83.38 334 LYS B O 1
ATOM 8000 N N . GLN B 1 335 ? -10.938 -22.75 7.902 1 86.81 335 GLN B N 1
ATOM 8001 C CA . GLN B 1 335 ? -10.648 -24.156 7.738 1 86.81 335 GLN B CA 1
ATOM 8002 C C . GLN B 1 335 ? -10.008 -24.438 6.379 1 86.81 335 GLN B C 1
ATOM 8004 O O . GLN B 1 335 ? -9.133 -25.297 6.262 1 86.81 335 GLN B O 1
ATOM 8009 N N . GLU B 1 336 ? -10.484 -23.781 5.473 1 87.94 336 GLU B N 1
ATOM 8010 C CA . GLU B 1 336 ? -9.914 -23.953 4.137 1 87.94 336 GLU B CA 1
ATOM 8011 C C . GLU B 1 336 ? -8.453 -23.5 4.105 1 87.94 336 GLU B C 1
ATOM 8013 O O . GLU B 1 336 ? -7.617 -24.141 3.459 1 87.94 336 GLU B O 1
ATOM 8018 N N . LEU B 1 337 ? -8.25 -22.438 4.781 1 89.25 337 LEU B N 1
ATOM 8019 C CA . LEU B 1 337 ? -6.879 -21.922 4.84 1 89.25 337 LEU B CA 1
ATOM 8020 C C . LEU B 1 337 ? -5.961 -22.922 5.547 1 89.25 337 LEU B C 1
ATOM 8022 O O . LEU B 1 337 ? -4.812 -23.109 5.141 1 89.25 337 LEU B O 1
ATOM 8026 N N . PHE B 1 338 ? -6.43 -23.453 6.551 1 90.75 338 PHE B N 1
ATOM 8027 C CA . PHE B 1 338 ? -5.664 -24.469 7.266 1 90.75 338 PHE B CA 1
ATOM 8028 C C . PHE B 1 338 ? -5.383 -25.656 6.367 1 90.75 338 PHE B C 1
ATOM 8030 O O . PHE B 1 338 ? -4.254 -26.156 6.316 1 90.75 338 PHE B O 1
ATOM 8037 N N . CYS B 1 339 ? -6.367 -26.078 5.719 1 92.62 339 CYS B N 1
ATOM 8038 C CA . CYS B 1 339 ? -6.223 -27.203 4.801 1 92.62 339 CYS B CA 1
ATOM 8039 C C . CYS B 1 339 ? -5.191 -26.891 3.721 1 92.62 339 CYS B C 1
ATOM 8041 O O . CYS B 1 339 ? -4.312 -27.703 3.451 1 92.62 339 CYS B O 1
ATOM 8043 N N . MET B 1 340 ? -5.25 -25.781 3.154 1 93.38 340 MET B N 1
ATOM 8044 C CA . MET B 1 340 ? -4.312 -25.391 2.109 1 93.38 340 MET B CA 1
ATOM 8045 C C . MET B 1 340 ? -2.887 -25.328 2.65 1 93.38 340 MET B C 1
ATOM 8047 O O . MET B 1 340 ? -1.935 -25.672 1.947 1 93.38 340 MET B O 1
ATOM 8051 N N . SER B 1 341 ? -2.748 -24.844 3.846 1 95 341 SER B N 1
ATOM 8052 C CA . SER B 1 341 ? -1.425 -24.75 4.453 1 95 341 SER B CA 1
ATOM 8053 C C . SER B 1 341 ? -0.807 -26.141 4.633 1 95 341 SER B C 1
ATOM 8055 O O . SER B 1 341 ? 0.377 -26.344 4.352 1 95 341 SER B O 1
ATOM 8057 N N . ILE B 1 342 ? -1.578 -27.078 5.023 1 95.12 342 ILE B N 1
ATOM 8058 C CA . ILE B 1 342 ? -1.09 -28.438 5.223 1 95.12 342 ILE B CA 1
ATOM 8059 C C . ILE B 1 342 ? -0.7 -29.047 3.879 1 95.12 342 ILE B C 1
ATOM 8061 O O . ILE B 1 342 ? 0.341 -29.703 3.766 1 95.12 342 ILE B O 1
ATOM 8065 N N . ILE B 1 343 ? -1.51 -28.812 2.953 1 95.31 343 ILE B N 1
ATOM 8066 C CA . ILE B 1 343 ? -1.235 -29.344 1.624 1 95.31 343 ILE B CA 1
ATOM 8067 C C . ILE B 1 343 ? 0.079 -28.781 1.099 1 95.31 343 ILE B C 1
ATOM 8069 O O . ILE B 1 343 ? 0.927 -29.516 0.593 1 95.31 343 ILE B O 1
ATOM 8073 N N . SER B 1 344 ? 0.281 -27.5 1.241 1 95.94 344 SER B N 1
ATOM 8074 C CA . SER B 1 344 ? 1.503 -26.859 0.766 1 95.94 344 SER B CA 1
ATOM 8075 C C . SER B 1 344 ? 2.715 -27.312 1.572 1 95.94 344 SER B C 1
ATOM 8077 O O . SER B 1 344 ? 3.791 -27.531 1.014 1 95.94 344 SER B O 1
ATOM 8079 N N . LEU B 1 345 ? 2.562 -27.469 2.846 1 95.62 345 LEU B N 1
ATOM 8080 C CA . LEU B 1 345 ? 3.67 -27.875 3.701 1 95.62 345 LEU B CA 1
ATOM 8081 C C . LEU B 1 345 ? 4.062 -29.328 3.424 1 95.62 345 LEU B C 1
ATOM 8083 O O . LEU B 1 345 ? 5.242 -29.672 3.506 1 95.62 345 LEU B O 1
ATOM 8087 N N . LEU B 1 346 ? 3.123 -30.141 3.082 1 94.38 346 LEU B N 1
ATOM 8088 C CA . LEU B 1 346 ? 3.404 -31.531 2.738 1 94.38 346 LEU B CA 1
ATOM 8089 C C . LEU B 1 346 ? 3.973 -31.641 1.326 1 94.38 346 LEU B C 1
ATOM 8091 O O . LEU B 1 346 ? 4.754 -32.531 1.034 1 94.38 346 LEU B O 1
ATOM 8095 N N . SER B 1 347 ? 3.602 -30.719 0.48 1 93.81 347 SER B N 1
ATOM 8096 C CA . SER B 1 347 ? 4.047 -30.719 -0.91 1 93.81 347 SER B CA 1
ATOM 8097 C C . SER B 1 347 ? 5.469 -30.188 -1.038 1 93.81 347 SER B C 1
ATOM 8099 O O . SER B 1 347 ? 6.219 -30.625 -1.92 1 93.81 347 SER B O 1
ATOM 8101 N N . GLY B 1 348 ? 5.871 -29.312 -0.182 1 92.25 348 GLY B N 1
ATOM 8102 C CA . GLY B 1 348 ? 7.152 -28.641 -0.245 1 92.25 348 GLY B CA 1
ATOM 8103 C C . GLY B 1 348 ? 8.336 -29.594 -0.311 1 92.25 348 GLY B C 1
ATOM 8104 O O . GLY B 1 348 ? 9.117 -29.547 -1.261 1 92.25 348 GLY B O 1
ATOM 8105 N N . PRO B 1 349 ? 8.438 -30.516 0.507 1 91.62 349 PRO B N 1
ATOM 8106 C CA . PRO B 1 349 ? 9.586 -31.438 0.541 1 91.62 349 PRO B CA 1
ATOM 8107 C C . PRO B 1 349 ? 9.656 -32.344 -0.688 1 91.62 349 PRO B C 1
ATOM 8109 O O . PRO B 1 349 ? 10.711 -32.906 -0.985 1 91.62 349 PRO B O 1
ATOM 8112 N N . PHE B 1 350 ? 8.578 -32.438 -1.457 1 90.69 350 PHE B N 1
ATOM 8113 C CA . PHE B 1 350 ? 8.562 -33.281 -2.643 1 90.69 350 PHE B CA 1
ATOM 8114 C C . PHE B 1 350 ? 8.68 -32.469 -3.91 1 90.69 350 PHE B C 1
ATOM 8116 O O . PHE B 1 350 ? 8.586 -32.969 -5.02 1 90.69 350 PHE B O 1
ATOM 8123 N N . GLY B 1 351 ? 8.828 -31.203 -3.732 1 91 351 GLY B N 1
ATOM 8124 C CA . GLY B 1 351 ? 8.984 -30.344 -4.891 1 91 351 GLY B CA 1
ATOM 8125 C C . GLY B 1 351 ? 7.723 -30.234 -5.73 1 91 351 GLY B C 1
ATOM 8126 O O . GLY B 1 351 ? 7.793 -30.219 -6.961 1 91 351 GLY B O 1
ATOM 8127 N N . ILE B 1 352 ? 6.609 -30.281 -5.105 1 93.06 352 ILE B N 1
ATOM 8128 C CA . ILE B 1 352 ? 5.32 -30.172 -5.781 1 93.06 352 ILE B CA 1
ATOM 8129 C C . ILE B 1 352 ? 4.914 -28.703 -5.906 1 93.06 352 ILE B C 1
ATOM 8131 O O . ILE B 1 352 ? 5.168 -27.906 -5 1 93.06 352 ILE B O 1
ATOM 8135 N N . LEU B 1 353 ? 4.32 -28.422 -6.977 1 93.81 353 LEU B N 1
ATOM 8136 C CA . LEU B 1 353 ? 3.895 -27.062 -7.254 1 93.81 353 LEU B CA 1
ATOM 8137 C C . LEU B 1 353 ? 2.795 -26.625 -6.289 1 93.81 353 LEU B C 1
ATOM 8139 O O . LEU B 1 353 ? 2.021 -27.453 -5.809 1 93.81 353 LEU B O 1
ATOM 8143 N N . PRO B 1 354 ? 2.736 -25.344 -6 1 93.31 354 PRO B N 1
ATOM 8144 C CA . PRO B 1 354 ? 1.615 -24.844 -5.195 1 93.31 354 PRO B CA 1
ATOM 8145 C C . PRO B 1 354 ? 0.267 -25.031 -5.887 1 93.31 354 PRO B C 1
ATOM 8147 O O . PRO B 1 354 ? 0.178 -24.922 -7.113 1 93.31 354 PRO B O 1
ATOM 8150 N N . VAL B 1 355 ? -0.713 -25.281 -5.059 1 93.31 355 VAL B N 1
ATOM 8151 C CA . VAL B 1 355 ? -1.994 -25.672 -5.641 1 93.31 355 VAL B CA 1
ATOM 8152 C C . VAL B 1 355 ? -3.074 -24.672 -5.223 1 93.31 355 VAL B C 1
ATOM 8154 O O . VAL B 1 355 ? -2.951 -24.016 -4.191 1 93.31 355 VAL B O 1
ATOM 8157 N N . THR B 1 356 ? -4.027 -24.484 -6.031 1 88.94 356 THR B N 1
ATOM 8158 C CA . THR B 1 356 ? -5.203 -23.656 -5.785 1 88.94 356 THR B CA 1
ATOM 8159 C C . THR B 1 356 ? -6.445 -24.281 -6.418 1 88.94 356 THR B C 1
ATOM 8161 O O . THR B 1 356 ? -6.375 -25.375 -6.984 1 88.94 356 THR B O 1
ATOM 8164 N N . SER B 1 357 ? -7.559 -23.656 -6.148 1 85.5 357 SER B N 1
ATOM 8165 C CA . SER B 1 357 ? -8.805 -24.156 -6.723 1 85.5 357 SER B CA 1
ATOM 8166 C C . SER B 1 357 ? -9.266 -23.266 -7.883 1 85.5 357 SER B C 1
ATOM 8168 O O . SER B 1 357 ? -8.922 -22.094 -7.949 1 85.5 357 SER B O 1
ATOM 8170 N N . SER B 1 358 ? -9.906 -23.906 -8.805 1 75.56 358 SER B N 1
ATOM 8171 C CA . SER B 1 358 ? -10.453 -23.172 -9.945 1 75.56 358 SER B CA 1
ATOM 8172 C C . SER B 1 358 ? -11.977 -23.188 -9.938 1 75.56 358 SER B C 1
ATOM 8174 O O . SER B 1 358 ? -12.586 -24.156 -9.492 1 75.56 358 SER B O 1
ATOM 8176 N N . MET B 1 359 ? -12.516 -22.156 -10.43 1 71 359 MET B N 1
ATOM 8177 C CA . MET B 1 359 ? -13.977 -22.047 -10.5 1 71 359 MET B CA 1
ATOM 8178 C C . MET B 1 359 ? -14.547 -23.031 -11.508 1 71 359 MET B C 1
ATOM 8180 O O . MET B 1 359 ? -15.578 -23.656 -11.258 1 71 359 MET B O 1
ATOM 8184 N N . ASN B 1 360 ? -13.836 -23.188 -12.57 1 70.12 360 ASN B N 1
ATOM 8185 C CA . ASN B 1 360 ? -14.312 -24.062 -13.625 1 70.12 360 ASN B CA 1
ATOM 8186 C C . ASN B 1 360 ? -14.32 -25.531 -13.18 1 70.12 360 ASN B C 1
ATOM 8188 O O . ASN B 1 360 ? -15.289 -26.25 -13.414 1 70.12 360 ASN B O 1
ATOM 8192 N N . ASP B 1 361 ? -13.32 -25.922 -12.547 1 74.31 361 ASP B N 1
ATOM 8193 C CA . ASP B 1 361 ? -13.219 -27.312 -12.109 1 74.31 361 ASP B CA 1
ATOM 8194 C C . ASP B 1 361 ? -14.211 -27.594 -10.977 1 74.31 361 ASP B C 1
ATOM 8196 O O . ASP B 1 361 ? -14.742 -28.703 -10.883 1 74.31 361 ASP B O 1
ATOM 8200 N N . ASN B 1 362 ? -14.391 -26.594 -10.141 1 76.56 362 ASN B N 1
ATOM 8201 C CA . ASN B 1 362 ? -15.375 -26.781 -9.078 1 76.56 362 ASN B CA 1
ATOM 8202 C C . ASN B 1 362 ? -16.781 -26.922 -9.641 1 76.56 362 ASN B C 1
ATOM 8204 O O . ASN B 1 362 ? -17.594 -27.688 -9.102 1 76.56 362 ASN B O 1
ATOM 8208 N N . GLN B 1 363 ? -17.031 -26.219 -10.719 1 72.88 363 GLN B N 1
ATOM 8209 C CA . GLN B 1 363 ? -18.344 -26.312 -11.352 1 72.88 363 GLN B CA 1
ATOM 8210 C C . GLN B 1 363 ? -18.547 -27.672 -11.992 1 72.88 363 GLN B C 1
ATOM 8212 O O . GLN B 1 363 ? -19.656 -28.234 -11.945 1 72.88 363 GLN B O 1
ATOM 8217 N N . ILE B 1 364 ? -17.5 -28.156 -12.539 1 71.19 364 ILE B N 1
ATOM 8218 C CA . ILE B 1 364 ? -17.578 -29.484 -13.141 1 71.19 364 ILE B CA 1
ATOM 8219 C C . ILE B 1 364 ? -17.859 -30.531 -12.062 1 71.19 364 ILE B C 1
ATOM 8221 O O . ILE B 1 364 ? -18.656 -31.453 -12.281 1 71.19 364 ILE B O 1
ATOM 8225 N N . GLU B 1 365 ? -17.219 -30.375 -10.953 1 75.88 365 GLU B N 1
ATOM 8226 C CA . GLU B 1 365 ? -17.453 -31.297 -9.844 1 75.88 365 GLU B CA 1
ATOM 8227 C C . GLU B 1 365 ? -18.906 -31.234 -9.367 1 75.88 365 GLU B C 1
ATOM 8229 O O . GLU B 1 365 ? -19.469 -32.25 -8.977 1 75.88 365 GLU B O 1
ATOM 8234 N N . LEU B 1 366 ? -19.453 -30.047 -9.391 1 72 366 LEU B N 1
ATOM 8235 C CA . LEU B 1 366 ? -20.828 -29.875 -8.969 1 72 366 LEU B CA 1
ATOM 8236 C C . LEU B 1 366 ? -21.797 -30.5 -9.969 1 72 366 LEU B C 1
ATOM 8238 O O . LEU B 1 366 ? -22.797 -31.094 -9.578 1 72 366 LEU B O 1
ATOM 8242 N N . GLU B 1 367 ? -21.422 -30.312 -11.156 1 71 367 GLU B N 1
ATOM 8243 C CA . GLU B 1 367 ? -22.297 -30.812 -12.211 1 71 367 GLU B CA 1
ATOM 8244 C C . GLU B 1 367 ? -22.297 -32.344 -12.25 1 71 367 GLU B C 1
ATOM 8246 O O . GLU B 1 367 ? -23.297 -32.938 -12.664 1 71 367 GLU B O 1
ATOM 8251 N N . THR B 1 368 ? -21.172 -32.844 -11.875 1 66.12 368 THR B N 1
ATOM 8252 C CA . THR B 1 368 ? -21.094 -34.312 -11.867 1 66.12 368 THR B CA 1
ATOM 8253 C C . THR B 1 368 ? -21.812 -34.875 -10.648 1 66.12 368 THR B C 1
ATOM 8255 O O . THR B 1 368 ? -21.875 -36.094 -10.484 1 66.12 368 THR B O 1
ATOM 8258 N N . ARG B 1 369 ? -22.516 -33.938 -9.93 1 59.47 369 ARG B N 1
ATOM 8259 C CA . ARG B 1 369 ? -23.359 -34.312 -8.789 1 59.47 369 ARG B CA 1
ATOM 8260 C C . ARG B 1 369 ? -22.547 -35.094 -7.75 1 59.47 369 ARG B C 1
ATOM 8262 O O . ARG B 1 369 ? -23.016 -36.094 -7.219 1 59.47 369 ARG B O 1
ATOM 8269 N N . ASN B 1 370 ? -21.188 -34.906 -7.797 1 58.75 370 ASN B N 1
ATOM 8270 C CA . ASN B 1 370 ? -20.312 -35.531 -6.812 1 58.75 370 ASN B CA 1
ATOM 8271 C C . ASN B 1 370 ? -20.547 -34.969 -5.414 1 58.75 370 ASN B C 1
ATOM 8273 O O . ASN B 1 370 ? -20.422 -33.75 -5.195 1 58.75 370 ASN B O 1
ATOM 8277 N N . TYR B 1 371 ? -21.188 -35.812 -4.59 1 62.41 371 TYR B N 1
ATOM 8278 C CA . TYR B 1 371 ? -21.781 -35.219 -3.395 1 62.41 371 TYR B CA 1
ATOM 8279 C C . TYR B 1 371 ? -20.891 -35.438 -2.176 1 62.41 371 TYR B C 1
ATOM 8281 O O . TYR B 1 371 ? -21.219 -35 -1.074 1 62.41 371 TYR B O 1
ATOM 8289 N N . SER B 1 372 ? -19.734 -36.156 -2.432 1 74.69 372 SER B N 1
ATOM 8290 C CA . SER B 1 372 ? -19.094 -36.438 -1.15 1 74.69 372 SER B CA 1
ATOM 8291 C C . SER B 1 372 ? -17.578 -36.25 -1.244 1 74.69 372 SER B C 1
ATOM 8293 O O . SER B 1 372 ? -17.016 -36.25 -2.34 1 74.69 372 SER B O 1
ATOM 8295 N N . LEU B 1 373 ? -16.844 -36.062 -0.221 1 82.38 373 LEU B N 1
ATOM 8296 C CA . LEU B 1 373 ? -15.406 -35.875 -0.104 1 82.38 373 LEU B CA 1
ATOM 8297 C C . LEU B 1 373 ? -14.656 -37.188 -0.38 1 82.38 373 LEU B C 1
ATOM 8299 O O . LEU B 1 373 ? -13.453 -37.156 -0.655 1 82.38 373 LEU B O 1
ATOM 8303 N N . ILE B 1 374 ? -15.359 -38.281 -0.448 1 83.56 374 ILE B N 1
ATOM 8304 C CA . ILE B 1 374 ? -14.742 -39.562 -0.765 1 83.56 374 ILE B CA 1
ATOM 8305 C C . ILE B 1 374 ? -14.367 -39.625 -2.242 1 83.56 374 ILE B C 1
ATOM 8307 O O . ILE B 1 374 ? -13.422 -40.312 -2.629 1 83.56 374 ILE B O 1
ATOM 8311 N N . SER B 1 375 ? -15.062 -38.875 -2.963 1 84.62 375 SER B N 1
ATOM 8312 C CA . SER B 1 375 ? -14.766 -38.812 -4.387 1 84.62 375 SER B CA 1
ATOM 8313 C C . SER B 1 375 ? -13.359 -38.25 -4.629 1 84.62 375 SER B C 1
ATOM 8315 O O . SER B 1 375 ? -12.688 -38.656 -5.578 1 84.62 375 SER B O 1
ATOM 8317 N N . ASN B 1 376 ? -12.906 -37.438 -3.797 1 88.19 376 ASN B N 1
ATOM 8318 C CA . ASN B 1 376 ? -11.547 -36.906 -3.902 1 88.19 376 ASN B CA 1
ATOM 8319 C C . ASN B 1 376 ? -10.508 -37.969 -3.643 1 88.19 376 ASN B C 1
ATOM 8321 O O . ASN B 1 376 ? -9.492 -38.062 -4.34 1 88.19 376 ASN B O 1
ATOM 8325 N N . LEU B 1 377 ? -10.773 -38.781 -2.695 1 89.44 377 LEU B N 1
ATOM 8326 C CA . LEU B 1 377 ? -9.852 -39.875 -2.377 1 89.44 377 LEU B CA 1
ATOM 8327 C C . LEU B 1 377 ? -9.805 -40.906 -3.51 1 89.44 377 LEU B C 1
ATOM 8329 O O . LEU B 1 377 ? -8.734 -41.406 -3.834 1 89.44 377 LEU B O 1
ATOM 8333 N N . LEU B 1 378 ? -10.945 -41.125 -4.027 1 90.75 378 LEU B N 1
ATOM 8334 C CA . LEU B 1 378 ? -11.008 -42.062 -5.148 1 90.75 378 LEU B CA 1
ATOM 8335 C C . LEU B 1 378 ? -10.312 -41.469 -6.375 1 90.75 378 LEU B C 1
ATOM 8337 O O . LEU B 1 378 ? -9.672 -42.219 -7.129 1 90.75 378 LEU B O 1
ATOM 8341 N N . SER B 1 379 ? -10.484 -40.25 -6.586 1 90.94 379 SER B N 1
ATOM 8342 C CA . SER B 1 379 ? -9.789 -39.594 -7.691 1 90.94 379 SER B CA 1
ATOM 8343 C C . SER B 1 379 ? -8.281 -39.688 -7.527 1 90.94 379 SER B C 1
ATOM 8345 O O . SER B 1 379 ? -7.559 -39.938 -8.5 1 90.94 379 SER B O 1
ATOM 8347 N N . ALA B 1 380 ? -7.812 -39.5 -6.332 1 93.06 380 ALA B N 1
ATOM 8348 C CA . ALA B 1 380 ? -6.387 -39.625 -6.043 1 93.06 380 ALA B CA 1
ATOM 8349 C C . ALA B 1 380 ? -5.891 -41.031 -6.336 1 93.06 380 ALA B C 1
ATOM 8351 O O . ALA B 1 380 ? -4.777 -41.219 -6.824 1 93.06 380 ALA B O 1
ATOM 8352 N N . LEU B 1 381 ? -6.703 -41.938 -6.082 1 94.19 381 LEU B N 1
ATOM 8353 C CA . LEU B 1 381 ? -6.352 -43.344 -6.344 1 94.19 381 LEU B CA 1
ATOM 8354 C C . LEU B 1 381 ? -6.258 -43.594 -7.84 1 94.19 381 LEU B C 1
ATOM 8356 O O . LEU B 1 381 ? -5.316 -44.25 -8.305 1 94.19 381 LEU B O 1
ATOM 8360 N N . TRP B 1 382 ? -7.227 -43.094 -8.5 1 93.62 382 TRP B N 1
ATOM 8361 C CA . TRP B 1 382 ? -7.195 -43.25 -9.953 1 93.62 382 TRP B CA 1
ATOM 8362 C C . TRP B 1 382 ? -5.953 -42.625 -10.547 1 93.62 382 TRP B C 1
ATOM 8364 O O . TRP B 1 382 ? -5.332 -43.156 -11.461 1 93.62 382 TRP B O 1
ATOM 8374 N N . MET B 1 383 ? -5.633 -41.5 -10.117 1 92.94 383 MET B N 1
ATOM 8375 C CA . MET B 1 383 ? -4.461 -40.781 -10.609 1 92.94 383 MET B CA 1
ATOM 8376 C C . MET B 1 383 ? -3.182 -41.531 -10.273 1 92.94 383 MET B C 1
ATOM 8378 O O . MET B 1 383 ? -2.268 -41.625 -11.102 1 92.94 383 MET B O 1
ATOM 8382 N N . THR B 1 384 ? -3.127 -42.094 -9.078 1 93.12 384 THR B N 1
ATOM 8383 C CA . THR B 1 384 ? -1.962 -42.875 -8.68 1 93.12 384 THR B CA 1
ATOM 8384 C C . THR B 1 384 ? -1.783 -44.062 -9.586 1 93.12 384 THR B C 1
ATOM 8386 O O . THR B 1 384 ? -0.669 -44.375 -10.023 1 93.12 384 THR B O 1
ATOM 8389 N N . ILE B 1 385 ? -2.854 -44.656 -9.914 1 92.81 385 ILE B N 1
ATOM 8390 C CA . ILE B 1 385 ? -2.818 -45.812 -10.773 1 92.81 385 ILE B CA 1
ATOM 8391 C C . ILE B 1 385 ? -2.367 -45.438 -12.18 1 92.81 385 ILE B C 1
ATOM 8393 O O . ILE B 1 385 ? -1.505 -46.094 -12.766 1 92.81 385 ILE B O 1
ATOM 8397 N N . THR B 1 386 ? -2.916 -44.375 -12.594 1 90.69 386 THR B N 1
ATOM 8398 C CA . THR B 1 386 ? -2.582 -43.906 -13.938 1 90.69 386 THR B CA 1
ATOM 8399 C C . THR B 1 386 ? -1.118 -43.5 -14.016 1 90.69 386 THR B C 1
ATOM 8401 O O . THR B 1 386 ? -0.416 -43.844 -14.969 1 90.69 386 THR B O 1
ATOM 8404 N N . LEU B 1 387 ? -0.643 -42.75 -13.078 1 89 387 LEU B N 1
ATOM 8405 C CA . LEU B 1 387 ? 0.729 -42.25 -13.078 1 89 387 LEU B CA 1
ATOM 8406 C C . LEU B 1 387 ? 1.722 -43.406 -12.953 1 89 387 LEU B C 1
ATOM 8408 O O . LEU B 1 387 ? 2.816 -43.344 -13.516 1 89 387 LEU B O 1
ATOM 8412 N N . TYR B 1 388 ? 1.321 -44.406 -12.25 1 87.31 388 TYR B N 1
ATOM 8413 C CA . TYR B 1 388 ? 2.211 -45.531 -12.047 1 87.31 388 TYR B CA 1
ATOM 8414 C C . TYR B 1 388 ? 2.287 -46.406 -13.297 1 87.31 388 TYR B C 1
ATOM 8416 O O . TYR B 1 388 ? 3.377 -46.781 -13.734 1 87.31 388 TYR B O 1
ATOM 8424 N N . PHE B 1 389 ? 1.238 -46.656 -13.992 1 87.44 389 PHE B N 1
ATOM 8425 C CA . PHE B 1 389 ? 1.206 -47.594 -15.109 1 87.44 389 PHE B CA 1
ATOM 8426 C C . PHE B 1 389 ? 1.517 -46.875 -16.422 1 87.44 389 PHE B C 1
ATOM 8428 O O . PHE B 1 389 ? 2.082 -47.469 -17.344 1 87.44 389 PHE B O 1
ATOM 8435 N N . ALA B 1 390 ? 1.149 -45.625 -16.453 1 86.12 390 ALA B N 1
ATOM 8436 C CA . ALA B 1 390 ? 1.312 -44.875 -17.703 1 86.12 390 ALA B CA 1
ATOM 8437 C C . ALA B 1 390 ? 2.586 -44.031 -17.688 1 86.12 390 ALA B C 1
ATOM 8439 O O . ALA B 1 390 ? 2.758 -43.156 -18.516 1 86.12 390 ALA B O 1
ATOM 8440 N N . ARG B 1 391 ? 3.494 -44.281 -16.859 1 84.38 391 ARG B N 1
ATOM 8441 C CA . ARG B 1 391 ? 4.691 -43.469 -16.688 1 84.38 391 ARG B CA 1
ATOM 8442 C C . ARG B 1 391 ? 5.527 -43.438 -17.969 1 84.38 391 ARG B C 1
ATOM 8444 O O . ARG B 1 391 ? 6.137 -42.406 -18.297 1 84.38 391 ARG B O 1
ATOM 8451 N N . SER B 1 392 ? 5.512 -44.531 -18.781 1 82.19 392 SER B N 1
ATOM 8452 C CA . SER B 1 392 ? 6.312 -44.625 -20 1 82.19 392 SER B CA 1
ATOM 8453 C C . SER B 1 392 ? 5.617 -43.938 -21.172 1 82.19 392 SER B C 1
ATOM 8455 O O . SER B 1 392 ? 6.266 -43.562 -22.156 1 82.19 392 SER B O 1
ATOM 8457 N N . ILE B 1 393 ? 4.383 -43.75 -21.016 1 86.5 393 ILE B N 1
ATOM 8458 C CA . ILE B 1 393 ? 3.586 -43.219 -22.109 1 86.5 393 ILE B CA 1
ATOM 8459 C C . ILE B 1 393 ? 3.721 -41.688 -22.141 1 86.5 393 ILE B C 1
ATOM 8461 O O . ILE B 1 393 ? 3.576 -41.062 -23.188 1 86.5 393 ILE B O 1
ATOM 8465 N N . PHE B 1 394 ? 4.074 -41.094 -21.078 1 87.38 394 PHE B N 1
ATOM 8466 C CA . PHE B 1 394 ? 4.145 -39.625 -20.984 1 87.38 394 PHE B CA 1
ATOM 8467 C C . PHE B 1 394 ? 5.27 -39.094 -21.844 1 87.38 394 PHE B C 1
ATOM 8469 O O . PHE B 1 394 ? 5.184 -37.969 -22.359 1 87.38 394 PHE B O 1
ATOM 8476 N N . GLY B 1 395 ? 6.289 -39.844 -22 1 85.62 395 GLY B N 1
ATOM 8477 C CA . GLY B 1 395 ? 7.414 -39.438 -22.812 1 85.62 395 GLY B CA 1
ATOM 8478 C C . GLY B 1 395 ? 7.086 -39.406 -24.297 1 85.62 395 GLY B C 1
ATOM 8479 O O . GLY B 1 395 ? 7.793 -38.781 -25.078 1 85.62 395 GLY B O 1
ATOM 8480 N N . LEU B 1 396 ? 5.953 -40.062 -24.688 1 87.25 396 LEU B N 1
ATOM 8481 C CA . LEU B 1 396 ? 5.578 -40.156 -26.094 1 87.25 396 LEU B CA 1
ATOM 8482 C C . LEU B 1 396 ? 4.621 -39.031 -26.484 1 87.25 396 LEU B C 1
ATOM 8484 O O . LEU B 1 396 ? 4.258 -38.906 -27.656 1 87.25 396 LEU B O 1
ATOM 8488 N N . ILE B 1 397 ? 4.359 -38.156 -25.578 1 90.88 397 ILE B N 1
ATOM 8489 C CA . ILE B 1 397 ? 3.408 -37.094 -25.828 1 90.88 397 ILE B CA 1
ATOM 8490 C C . ILE B 1 397 ? 4.109 -35.938 -26.547 1 90.88 397 ILE B C 1
ATOM 8492 O O . ILE B 1 397 ? 5.16 -35.469 -26.109 1 90.88 397 ILE B O 1
ATOM 8496 N N . PRO B 1 398 ? 3.609 -35.531 -27.672 1 90.31 398 PRO B N 1
ATOM 8497 C CA . PRO B 1 398 ? 4.199 -34.375 -28.344 1 90.31 398 PRO B CA 1
ATOM 8498 C C . PRO B 1 398 ? 4.078 -33.094 -27.516 1 90.31 398 PRO B C 1
ATOM 8500 O O . PRO B 1 398 ? 3 -32.781 -27 1 90.31 398 PRO B O 1
ATOM 8503 N N . SER B 1 399 ? 5.102 -32.344 -27.406 1 90.38 399 SER B N 1
ATOM 8504 C CA . SER B 1 399 ? 5.121 -31.125 -26.641 1 90.38 399 SER B CA 1
ATOM 8505 C C . SER B 1 399 ? 4.172 -30.078 -27.234 1 90.38 399 SER B C 1
ATOM 8507 O O . SER B 1 399 ? 3.605 -29.266 -26.516 1 90.38 399 SER B O 1
ATOM 8509 N N . SER B 1 400 ? 3.869 -30.156 -28.484 1 90.38 400 SER B N 1
ATOM 8510 C CA . SER B 1 400 ? 3.008 -29.188 -29.172 1 90.38 400 SER B CA 1
ATOM 8511 C C . SER B 1 400 ? 1.554 -29.344 -28.75 1 90.38 400 SER B C 1
ATOM 8513 O O . SER B 1 400 ? 0.805 -28.375 -28.703 1 90.38 400 SER B O 1
ATOM 8515 N N . VAL B 1 401 ? 1.217 -30.547 -28.469 1 92.38 401 VAL B N 1
ATOM 8516 C CA . VAL B 1 401 ? -0.152 -30.797 -28.031 1 92.38 401 VAL B CA 1
ATOM 8517 C C . VAL B 1 401 ? -0.351 -30.203 -26.625 1 92.38 401 VAL B C 1
ATOM 8519 O O . VAL B 1 401 ? -1.395 -29.609 -26.344 1 92.38 401 VAL B O 1
ATOM 8522 N N . VAL B 1 402 ? 0.639 -30.391 -25.844 1 91.94 402 VAL B N 1
ATOM 8523 C CA . VAL B 1 402 ? 0.586 -29.844 -24.484 1 91.94 402 VAL B CA 1
ATOM 8524 C C . VAL B 1 402 ? 0.537 -28.328 -24.547 1 91.94 402 VAL B C 1
ATOM 8526 O O . VAL B 1 402 ? -0.215 -27.688 -23.797 1 91.94 402 VAL B O 1
ATOM 8529 N N . ALA B 1 403 ? 1.285 -27.75 -25.438 1 91.69 403 ALA B N 1
ATOM 8530 C CA . ALA B 1 403 ? 1.27 -26.312 -25.609 1 91.69 403 ALA B CA 1
ATOM 8531 C C . ALA B 1 403 ? -0.111 -25.828 -26.047 1 91.69 403 ALA B C 1
ATOM 8533 O O . ALA B 1 403 ? -0.589 -24.781 -25.578 1 91.69 403 ALA B O 1
ATOM 8534 N N . ALA B 1 404 ? -0.73 -26.562 -26.875 1 92.38 404 ALA B N 1
ATOM 8535 C CA . ALA B 1 404 ? -2.072 -26.219 -27.344 1 92.38 404 ALA B CA 1
ATOM 8536 C C . ALA B 1 404 ? -3.08 -26.281 -26.203 1 92.38 404 ALA B C 1
ATOM 8538 O O . ALA B 1 404 ? -3.975 -25.438 -26.109 1 92.38 404 ALA B O 1
ATOM 8539 N N . MET B 1 405 ? -2.891 -27.219 -25.438 1 92.12 405 MET B N 1
ATOM 8540 C CA . MET B 1 405 ? -3.775 -27.375 -24.281 1 92.12 405 MET B CA 1
ATOM 8541 C C . MET B 1 405 ? -3.609 -26.203 -23.312 1 92.12 405 MET B C 1
ATOM 8543 O O . MET B 1 405 ? -4.594 -25.688 -22.781 1 92.12 405 MET B O 1
ATOM 8547 N N . ILE B 1 406 ? -2.41 -25.812 -23.062 1 92.19 406 ILE B N 1
ATOM 8548 C CA . ILE B 1 406 ? -2.135 -24.703 -22.156 1 92.19 406 ILE B CA 1
ATOM 8549 C C . ILE B 1 406 ? -2.789 -23.422 -22.703 1 92.19 406 ILE B C 1
ATOM 8551 O O . ILE B 1 406 ? -3.469 -22.719 -21.953 1 92.19 406 ILE B O 1
ATOM 8555 N N . LEU B 1 407 ? -2.586 -23.234 -23.938 1 88.56 407 LEU B N 1
ATOM 8556 C CA . LEU B 1 407 ? -3.125 -22.031 -24.547 1 88.56 407 LEU B CA 1
ATOM 8557 C C . LEU B 1 407 ? -4.648 -22.031 -24.5 1 88.56 407 LEU B C 1
ATOM 8559 O O . LEU B 1 407 ? -5.27 -20.984 -24.266 1 88.56 407 LEU B O 1
ATOM 8563 N N . SER B 1 408 ? -5.203 -23.125 -24.766 1 87.38 408 SER B N 1
ATOM 8564 C CA . SER B 1 408 ? -6.656 -23.25 -24.703 1 87.38 408 SER B CA 1
ATOM 8565 C C . SER B 1 408 ? -7.176 -22.969 -23.297 1 87.38 408 SER B C 1
ATOM 8567 O O . SER B 1 408 ? -8.234 -22.359 -23.125 1 87.38 408 SER B O 1
ATOM 8569 N N . ALA B 1 409 ? -6.5 -23.422 -22.312 1 83.31 409 ALA B N 1
ATOM 8570 C CA . ALA B 1 409 ? -6.898 -23.266 -20.922 1 83.31 409 ALA B CA 1
ATOM 8571 C C . ALA B 1 409 ? -6.789 -21.797 -20.484 1 83.31 409 ALA B C 1
ATOM 8573 O O . ALA B 1 409 ? -7.664 -21.297 -19.781 1 83.31 409 ALA B O 1
ATOM 8574 N N . VAL B 1 410 ? -5.797 -21.156 -20.922 1 84.25 410 VAL B N 1
ATOM 8575 C CA . VAL B 1 410 ? -5.559 -19.797 -20.438 1 84.25 410 VAL B CA 1
ATOM 8576 C C . VAL B 1 410 ? -6.469 -18.812 -21.188 1 84.25 410 VAL B C 1
ATOM 8578 O O . VAL B 1 410 ? -6.84 -17.766 -20.641 1 84.25 410 VAL B O 1
ATOM 8581 N N . CYS B 1 411 ? -6.859 -19.125 -22.359 1 79.44 411 CYS B N 1
ATOM 8582 C CA . CYS B 1 411 ? -7.73 -18.25 -23.141 1 79.44 411 CYS B CA 1
ATOM 8583 C C . CYS B 1 411 ? -9.125 -18.203 -22.547 1 79.44 411 CYS B C 1
ATOM 8585 O O . CYS B 1 411 ? -9.852 -17.219 -22.734 1 79.44 411 CYS B O 1
ATOM 8587 N N . ASP B 1 412 ? -9.477 -19.125 -21.812 1 72.19 412 ASP B N 1
ATOM 8588 C CA . ASP B 1 412 ? -10.773 -19.125 -21.125 1 72.19 412 ASP B CA 1
ATOM 8589 C C . ASP B 1 412 ? -10.852 -18 -20.109 1 72.19 412 ASP B C 1
ATOM 8591 O O . ASP B 1 412 ? -11.914 -17.391 -19.922 1 72.19 412 ASP B O 1
ATOM 8595 N N . VAL B 1 413 ? -9.773 -17.766 -19.625 1 65.75 413 VAL B N 1
ATOM 8596 C CA . VAL B 1 413 ? -9.719 -16.719 -18.609 1 65.75 413 VAL B CA 1
ATOM 8597 C C . VAL B 1 413 ? -9.938 -15.359 -19.25 1 65.75 413 VAL B C 1
ATOM 8599 O O . VAL B 1 413 ? -10.547 -14.461 -18.656 1 65.75 413 VAL B O 1
ATOM 8602 N N . CYS B 1 414 ? -9.516 -15.172 -20.5 1 64 414 CYS B N 1
ATOM 8603 C CA . CYS B 1 414 ? -9.594 -13.914 -21.234 1 64 414 CYS B CA 1
ATOM 8604 C C . CYS B 1 414 ? -11.023 -13.633 -21.688 1 64 414 CYS B C 1
ATOM 8606 O O . CYS B 1 414 ? -11.398 -12.477 -21.906 1 64 414 CYS B O 1
ATOM 8608 N N . LEU B 1 415 ? -11.75 -14.625 -21.859 1 59.41 415 LEU B N 1
ATOM 8609 C CA . LEU B 1 415 ? -13.102 -14.453 -22.375 1 59.41 415 LEU B CA 1
ATOM 8610 C C . LEU B 1 415 ? -13.977 -13.695 -21.391 1 59.41 415 LEU B C 1
ATOM 8612 O O . LEU B 1 415 ? -14.984 -13.102 -21.781 1 59.41 415 LEU B O 1
ATOM 8616 N N . ASN B 1 416 ? -13.531 -13.641 -20.234 1 58.91 416 ASN B N 1
ATOM 8617 C CA . ASN B 1 416 ? -14.273 -12.812 -19.281 1 58.91 416 ASN B CA 1
ATOM 8618 C C . ASN B 1 416 ? -14 -11.328 -19.5 1 58.91 416 ASN B C 1
ATOM 8620 O O . ASN B 1 416 ? -14.359 -10.5 -18.656 1 58.91 416 ASN B O 1
ATOM 8624 N N . LEU B 1 417 ? -13.414 -11.023 -20.609 1 61.28 417 LEU B N 1
ATOM 8625 C CA . LEU B 1 417 ? -13.031 -9.664 -20.953 1 61.28 417 LEU B CA 1
ATOM 8626 C C . LEU B 1 417 ? -14.266 -8.82 -21.266 1 61.28 417 LEU B C 1
ATOM 8628 O O . LEU B 1 417 ? -14.203 -7.586 -21.219 1 61.28 417 LEU B O 1
ATOM 8632 N N . ARG B 1 418 ? -15.336 -9.469 -21.609 1 58.09 418 ARG B N 1
ATOM 8633 C CA . ARG B 1 418 ? -16.547 -8.68 -21.797 1 58.09 418 ARG B CA 1
ATOM 8634 C C . ARG B 1 418 ? -16.891 -7.871 -20.547 1 58.09 418 ARG B C 1
ATOM 8636 O O . ARG B 1 418 ? -17.375 -6.742 -20.641 1 58.09 418 ARG B O 1
ATOM 8643 N N . HIS B 1 419 ? -16.531 -8.469 -19.5 1 59.69 419 HIS B N 1
ATOM 8644 C CA . HIS B 1 419 ? -16.766 -7.777 -18.25 1 59.69 419 HIS B CA 1
ATOM 8645 C C . HIS B 1 419 ? -15.789 -6.621 -18.062 1 59.69 419 HIS B C 1
ATOM 8647 O O . HIS B 1 419 ? -16.094 -5.66 -17.344 1 59.69 419 HIS B O 1
ATOM 8653 N N . LEU B 1 420 ? -14.797 -6.66 -18.875 1 62.78 420 LEU B N 1
ATOM 8654 C CA . LEU B 1 420 ? -13.75 -5.656 -18.766 1 62.78 420 LEU B CA 1
ATOM 8655 C C . LEU B 1 420 ? -14.227 -4.309 -19.297 1 62.78 420 LEU B C 1
ATOM 8657 O O . LEU B 1 420 ? -13.898 -3.264 -18.734 1 62.78 420 LEU B O 1
ATOM 8661 N N . ARG B 1 421 ? -14.953 -4.441 -20.297 1 62.22 421 ARG B N 1
ATOM 8662 C CA . ARG B 1 421 ? -15.414 -3.195 -20.891 1 62.22 421 ARG B CA 1
ATOM 8663 C C . ARG B 1 421 ? -16.344 -2.439 -19.938 1 62.22 421 ARG B C 1
ATOM 8665 O O . ARG B 1 421 ? -16.25 -1.215 -19.828 1 62.22 421 ARG B O 1
ATOM 8672 N N . VAL B 1 422 ? -17.094 -3.172 -19.328 1 60.81 422 VAL B N 1
ATOM 8673 C CA . VAL B 1 422 ? -18.031 -2.533 -18.422 1 60.81 422 VAL B CA 1
ATOM 8674 C C . VAL B 1 422 ? -17.281 -1.961 -17.219 1 60.81 422 VAL B C 1
ATOM 8676 O O . VAL B 1 422 ? -17.594 -0.859 -16.75 1 60.81 422 VAL B O 1
ATOM 8679 N N . LEU B 1 423 ? -16.312 -2.678 -16.906 1 60.56 423 LEU B N 1
ATOM 8680 C CA . LEU B 1 423 ? -15.586 -2.27 -15.719 1 60.56 423 LEU B CA 1
ATOM 8681 C C . LEU B 1 423 ? -14.742 -1.033 -15.992 1 60.56 423 LEU B C 1
ATOM 8683 O O . LEU B 1 423 ? -14.672 -0.122 -15.164 1 60.56 423 LEU B O 1
ATOM 8687 N N . CYS B 1 424 ? -14.156 -1.031 -17.141 1 63.16 424 CYS B N 1
ATOM 8688 C CA . CYS B 1 424 ? -13.227 0.051 -17.453 1 63.16 424 CYS B CA 1
ATOM 8689 C C . CYS B 1 424 ? -13.977 1.314 -17.859 1 63.16 424 CYS B C 1
ATOM 8691 O O . CYS B 1 424 ? -13.438 2.418 -17.766 1 63.16 424 CYS B O 1
ATOM 8693 N N . SER B 1 425 ? -15.211 1.109 -18.172 1 61.72 425 SER B N 1
ATOM 8694 C CA . SER B 1 425 ? -15.953 2.281 -18.625 1 61.72 425 SER B CA 1
ATOM 8695 C C . SER B 1 425 ? -16.609 3.008 -17.453 1 61.72 425 SER B C 1
ATOM 8697 O O . SER B 1 425 ? -16.891 4.207 -17.547 1 61.72 425 SER B O 1
ATOM 8699 N N . SER B 1 426 ? -16.797 2.307 -16.422 1 60.97 426 SER B N 1
ATOM 8700 C CA . SER B 1 426 ? -17.641 2.91 -15.398 1 60.97 426 SER B CA 1
ATOM 8701 C C . SER B 1 426 ? -16.812 3.674 -14.367 1 60.97 426 SER B C 1
ATOM 8703 O O . SER B 1 426 ? -17.266 4.695 -13.844 1 60.97 426 SER B O 1
ATOM 8705 N N . TYR B 1 427 ? -15.688 3.242 -14.086 1 71.56 427 TYR B N 1
ATOM 8706 C CA . TYR B 1 427 ? -14.914 3.865 -13.016 1 71.56 427 TYR B CA 1
ATOM 8707 C C . TYR B 1 427 ? -13.43 3.893 -13.359 1 71.56 427 TYR B C 1
ATOM 8709 O O . TYR B 1 427 ? -12.812 2.844 -13.547 1 71.56 427 TYR B O 1
ATOM 8717 N N . ILE B 1 428 ? -12.906 5.008 -13.523 1 74.88 428 ILE B N 1
ATOM 8718 C CA . ILE B 1 428 ? -11.539 5.215 -13.984 1 74.88 428 ILE B CA 1
ATOM 8719 C C . ILE B 1 428 ? -10.57 4.5 -13.039 1 74.88 428 ILE B C 1
ATOM 8721 O O . ILE B 1 428 ? -9.555 3.951 -13.484 1 74.88 428 ILE B O 1
ATOM 8725 N N . CYS B 1 429 ? -10.836 4.535 -11.828 1 74.88 429 CYS B N 1
ATOM 8726 C CA . CYS B 1 429 ? -9.93 3.891 -10.883 1 74.88 429 CYS B CA 1
ATOM 8727 C C . CYS B 1 429 ? -9.859 2.389 -11.133 1 74.88 429 CYS B C 1
ATOM 8729 O O . CYS B 1 429 ? -8.789 1.787 -11.031 1 74.88 429 CYS B O 1
ATOM 8731 N N . ASP B 1 430 ? -10.93 1.796 -11.531 1 77.31 430 ASP B N 1
ATOM 8732 C CA . ASP B 1 430 ? -10.953 0.365 -11.82 1 77.31 430 ASP B CA 1
ATOM 8733 C C . ASP B 1 430 ? -10.188 0.052 -13.109 1 77.31 430 ASP B C 1
ATOM 8735 O O . ASP B 1 430 ? -9.516 -0.98 -13.203 1 77.31 430 ASP B O 1
ATOM 8739 N N . ALA B 1 431 ? -10.289 0.989 -14.008 1 81.25 431 ALA B N 1
ATOM 8740 C CA . ALA B 1 431 ? -9.555 0.807 -15.258 1 81.25 431 ALA B CA 1
ATOM 8741 C C . ALA B 1 431 ? -8.047 0.912 -15.023 1 81.25 431 ALA B C 1
ATOM 8743 O O . ALA B 1 431 ? -7.273 0.149 -15.602 1 81.25 431 ALA B O 1
ATOM 8744 N N . VAL B 1 432 ? -7.723 1.793 -14.234 1 81.94 432 VAL B N 1
ATOM 8745 C CA . VAL B 1 432 ? -6.305 1.993 -13.945 1 81.94 432 VAL B CA 1
ATOM 8746 C C . VAL B 1 432 ? -5.738 0.759 -13.25 1 81.94 432 VAL B C 1
ATOM 8748 O O . VAL B 1 432 ? -4.621 0.332 -13.547 1 81.94 432 VAL B O 1
ATOM 8751 N N . ILE B 1 433 ? -6.488 0.215 -12.359 1 85.94 433 ILE B N 1
ATOM 8752 C CA . ILE B 1 433 ? -6.047 -0.979 -11.641 1 85.94 433 ILE B CA 1
ATOM 8753 C C . ILE B 1 433 ? -5.887 -2.137 -12.625 1 85.94 433 ILE B C 1
ATOM 8755 O O . ILE B 1 433 ? -4.871 -2.84 -12.602 1 85.94 433 ILE B O 1
ATOM 8759 N N . PHE B 1 434 ? -6.812 -2.283 -13.555 1 86.75 434 PHE B N 1
ATOM 8760 C CA . PHE B 1 434 ? -6.773 -3.35 -14.555 1 86.75 434 PHE B CA 1
ATOM 8761 C C . PHE B 1 434 ? -5.57 -3.186 -15.477 1 86.75 434 PHE B C 1
ATOM 8763 O O . PHE B 1 434 ? -4.797 -4.125 -15.672 1 86.75 434 PHE B O 1
ATOM 8770 N N . VAL B 1 435 ? -5.406 -2.025 -15.953 1 87.56 435 VAL B N 1
ATOM 8771 C CA . VAL B 1 435 ? -4.359 -1.761 -16.938 1 87.56 435 VAL B CA 1
ATOM 8772 C C . VAL B 1 435 ? -2.99 -1.854 -16.266 1 87.56 435 VAL B C 1
ATOM 8774 O O . VAL B 1 435 ? -2.037 -2.365 -16.859 1 87.56 435 VAL B O 1
ATOM 8777 N N . SER B 1 436 ? -2.902 -1.322 -15.117 1 88.88 436 SER B N 1
ATOM 8778 C CA . SER B 1 436 ? -1.625 -1.386 -14.414 1 88.88 436 SER B CA 1
ATOM 8779 C C . SER B 1 436 ? -1.232 -2.828 -14.109 1 88.88 436 SER B C 1
ATOM 8781 O O . SER B 1 436 ? -0.056 -3.188 -14.195 1 88.88 436 SER B O 1
ATOM 8783 N N . ALA B 1 437 ? -2.211 -3.631 -13.727 1 91.94 437 ALA B N 1
ATOM 8784 C CA . ALA B 1 437 ? -1.933 -5.043 -13.477 1 91.94 437 ALA B CA 1
ATOM 8785 C C . ALA B 1 437 ? -1.482 -5.746 -14.758 1 91.94 437 ALA B C 1
ATOM 8787 O O . ALA B 1 437 ? -0.539 -6.539 -14.734 1 91.94 437 ALA B O 1
ATOM 8788 N N . LEU B 1 438 ? -2.129 -5.414 -15.875 1 92 438 LEU B N 1
ATOM 8789 C CA . LEU B 1 438 ? -1.775 -5.973 -17.172 1 92 438 LEU B CA 1
ATOM 8790 C C . LEU B 1 438 ? -0.363 -5.566 -17.578 1 92 438 LEU B C 1
ATOM 8792 O O . LEU B 1 438 ? 0.441 -6.406 -17.984 1 92 438 LEU B O 1
ATOM 8796 N N . LEU B 1 439 ? -0.058 -4.359 -17.391 1 91.25 439 LEU B N 1
ATOM 8797 C CA . LEU B 1 439 ? 1.246 -3.838 -17.797 1 91.25 439 LEU B CA 1
ATOM 8798 C C . LEU B 1 439 ? 2.348 -4.391 -16.891 1 91.25 439 LEU B C 1
ATOM 8800 O O . LEU B 1 439 ? 3.455 -4.668 -17.359 1 91.25 439 LEU B O 1
ATOM 8804 N N . SER B 1 440 ? 2.084 -4.449 -15.633 1 91.62 440 SER B N 1
ATOM 8805 C CA . SER B 1 440 ? 3.072 -5.016 -14.719 1 91.62 440 SER B CA 1
ATOM 8806 C C . SER B 1 440 ? 3.422 -6.449 -15.102 1 91.62 440 SER B C 1
ATOM 8808 O O . SER B 1 440 ? 4.594 -6.832 -15.086 1 91.62 440 SER B O 1
ATOM 8810 N N . ALA B 1 441 ? 2.416 -7.238 -15.422 1 92.88 441 ALA B N 1
ATOM 8811 C CA . ALA B 1 441 ? 2.629 -8.633 -15.805 1 92.88 441 ALA B CA 1
ATOM 8812 C C . ALA B 1 441 ? 3.402 -8.727 -17.125 1 92.88 441 ALA B C 1
ATOM 8814 O O . ALA B 1 441 ? 4.199 -9.648 -17.312 1 92.88 441 ALA B O 1
ATOM 8815 N N . LEU B 1 442 ? 3.238 -7.797 -17.984 1 90.31 442 LEU B N 1
ATOM 8816 C CA . LEU B 1 442 ? 3.842 -7.844 -19.312 1 90.31 442 LEU B CA 1
ATOM 8817 C C . LEU B 1 442 ? 5.293 -7.375 -19.266 1 90.31 442 LEU B C 1
ATOM 8819 O O . LEU B 1 442 ? 6.156 -7.949 -19.938 1 90.31 442 LEU B O 1
ATOM 8823 N N . PHE B 1 443 ? 5.637 -6.395 -18.375 1 84.62 443 PHE B N 1
ATOM 8824 C CA . PHE B 1 443 ? 6.914 -5.711 -18.531 1 84.62 443 PHE B CA 1
ATOM 8825 C C . PHE B 1 443 ? 7.871 -6.086 -17.406 1 84.62 443 PHE B C 1
ATOM 8827 O O . PHE B 1 443 ? 9.086 -5.926 -17.531 1 84.62 443 PHE B O 1
ATOM 8834 N N . ILE B 1 444 ? 7.398 -6.469 -16.328 1 84.44 444 ILE B N 1
ATOM 8835 C CA . ILE B 1 444 ? 8.281 -6.879 -15.25 1 84.44 444 ILE B CA 1
ATOM 8836 C C . ILE B 1 444 ? 8.664 -8.352 -15.422 1 84.44 444 ILE B C 1
ATOM 8838 O O . ILE B 1 444 ? 7.797 -9.219 -15.477 1 84.44 444 ILE B O 1
ATOM 8842 N N . PRO B 1 445 ? 9.898 -8.617 -15.539 1 83.38 445 PRO B N 1
ATOM 8843 C CA . PRO B 1 445 ? 10.328 -9.984 -15.844 1 83.38 445 PRO B CA 1
ATOM 8844 C C . PRO B 1 445 ? 9.953 -10.977 -14.742 1 83.38 445 PRO B C 1
ATOM 8846 O O . PRO B 1 445 ? 9.484 -12.078 -15.039 1 83.38 445 PRO B O 1
ATOM 8849 N N . ASN B 1 446 ? 10.18 -10.641 -13.516 1 87.62 446 ASN B N 1
ATOM 8850 C CA . ASN B 1 446 ? 9.734 -11.508 -12.43 1 87.62 446 ASN B CA 1
ATOM 8851 C C . ASN B 1 446 ? 8.25 -11.328 -12.141 1 87.62 446 ASN B C 1
ATOM 8853 O O . ASN B 1 446 ? 7.832 -10.305 -11.602 1 87.62 446 ASN B O 1
ATOM 8857 N N . LEU B 1 447 ? 7.52 -12.336 -12.453 1 92.56 447 LEU B N 1
ATOM 8858 C CA . LEU B 1 447 ? 6.066 -12.25 -12.375 1 92.56 447 LEU B CA 1
ATOM 8859 C C . LEU B 1 447 ? 5.609 -12.109 -10.93 1 92.56 447 LEU B C 1
ATOM 8861 O O . LEU B 1 447 ? 4.559 -11.523 -10.656 1 92.56 447 LEU B O 1
ATOM 8865 N N . CYS B 1 448 ? 6.371 -12.719 -10 1 91.75 448 CYS B N 1
ATOM 8866 C CA . CYS B 1 448 ? 6.02 -12.562 -8.594 1 91.75 448 CYS B CA 1
ATOM 8867 C C . CYS B 1 448 ? 6.102 -11.102 -8.164 1 91.75 448 CYS B C 1
ATOM 8869 O O . CYS B 1 448 ? 5.195 -10.594 -7.508 1 91.75 448 CYS B O 1
ATOM 8871 N N . LEU B 1 449 ? 7.156 -10.484 -8.594 1 86.5 449 LEU B N 1
ATOM 8872 C CA . LEU B 1 449 ? 7.293 -9.055 -8.328 1 86.5 449 LEU B CA 1
ATOM 8873 C C . LEU B 1 449 ? 6.215 -8.258 -9.055 1 86.5 449 LEU B C 1
ATOM 8875 O O . LEU B 1 449 ? 5.691 -7.277 -8.523 1 86.5 449 LEU B O 1
ATOM 8879 N N . ALA B 1 450 ? 5.945 -8.703 -10.281 1 90.5 450 ALA B N 1
ATOM 8880 C CA . ALA B 1 450 ? 4.906 -8.047 -11.062 1 90.5 450 ALA B CA 1
ATOM 8881 C C . ALA B 1 450 ? 3.568 -8.07 -10.328 1 90.5 450 ALA B C 1
ATOM 8883 O O . ALA B 1 450 ? 2.842 -7.074 -10.312 1 90.5 450 ALA B O 1
ATOM 8884 N N . PHE B 1 451 ? 3.283 -9.125 -9.703 1 93.38 451 PHE B N 1
ATOM 8885 C CA . PHE B 1 451 ? 2.025 -9.258 -8.984 1 93.38 451 PHE B CA 1
ATOM 8886 C C . PHE B 1 451 ? 1.997 -8.344 -7.766 1 93.38 451 PHE B C 1
ATOM 8888 O O . PHE B 1 451 ? 0.99 -7.68 -7.504 1 93.38 451 PHE B O 1
ATOM 8895 N N . LEU B 1 452 ? 3.07 -8.367 -7.07 1 88.5 452 LEU B N 1
ATOM 8896 C CA . LEU B 1 452 ? 3.137 -7.523 -5.879 1 88.5 452 LEU B CA 1
ATOM 8897 C C . LEU B 1 452 ? 3.023 -6.051 -6.25 1 88.5 452 LEU B C 1
ATOM 8899 O O . LEU B 1 452 ? 2.414 -5.266 -5.516 1 88.5 452 LEU B O 1
ATOM 8903 N N . VAL B 1 453 ? 3.604 -5.691 -7.367 1 86.44 453 VAL B N 1
ATOM 8904 C CA . VAL B 1 453 ? 3.49 -4.32 -7.844 1 86.44 453 VAL B CA 1
ATOM 8905 C C . VAL B 1 453 ? 2.033 -4.004 -8.18 1 86.44 453 VAL B C 1
ATOM 8907 O O . VAL B 1 453 ? 1.526 -2.936 -7.824 1 86.44 453 VAL B O 1
ATOM 8910 N N . ALA B 1 454 ? 1.406 -4.922 -8.82 1 90.5 454 ALA B N 1
ATOM 8911 C CA . ALA B 1 454 ? -0.006 -4.746 -9.141 1 90.5 454 ALA B CA 1
ATOM 8912 C C . ALA B 1 454 ? -0.844 -4.582 -7.879 1 90.5 454 ALA B C 1
ATOM 8914 O O . ALA B 1 454 ? -1.716 -3.715 -7.809 1 90.5 454 ALA B O 1
ATOM 8915 N N . VAL B 1 455 ? -0.572 -5.398 -6.895 1 88.5 455 VAL B N 1
ATOM 8916 C CA . VAL B 1 455 ? -1.308 -5.348 -5.637 1 88.5 455 VAL B CA 1
ATOM 8917 C C . VAL B 1 455 ? -1.048 -4.012 -4.941 1 88.5 455 VAL B C 1
ATOM 8919 O O . VAL B 1 455 ? -1.97 -3.398 -4.398 1 88.5 455 VAL B O 1
ATOM 8922 N N . THR B 1 456 ? 0.145 -3.549 -4.988 1 84.31 456 THR B N 1
ATOM 8923 C CA . THR B 1 456 ? 0.508 -2.279 -4.363 1 84.31 456 THR B CA 1
ATOM 8924 C C . THR B 1 456 ? -0.217 -1.119 -5.039 1 84.31 456 THR B C 1
ATOM 8926 O O . THR B 1 456 ? -0.664 -0.186 -4.371 1 84.31 456 THR B O 1
ATOM 8929 N N . ILE B 1 457 ? -0.303 -1.203 -6.301 1 83.69 457 ILE B N 1
ATOM 8930 C CA . ILE B 1 457 ? -1.02 -0.164 -7.035 1 83.69 457 ILE B CA 1
ATOM 8931 C C . ILE B 1 457 ? -2.502 -0.204 -6.668 1 83.69 457 ILE B C 1
ATOM 8933 O O . ILE B 1 457 ? -3.148 0.84 -6.555 1 83.69 457 ILE B O 1
ATOM 8937 N N . GLY B 1 458 ? -2.992 -1.416 -6.523 1 82.94 458 GLY B N 1
ATOM 8938 C CA . GLY B 1 458 ? -4.355 -1.545 -6.039 1 82.94 458 GLY B CA 1
ATOM 8939 C C . GLY B 1 458 ? -4.566 -0.907 -4.68 1 82.94 458 GLY B C 1
ATOM 8940 O O . GLY B 1 458 ? -5.547 -0.186 -4.469 1 82.94 458 GLY B O 1
ATOM 8941 N N . LEU B 1 459 ? -3.635 -1.142 -3.82 1 80.81 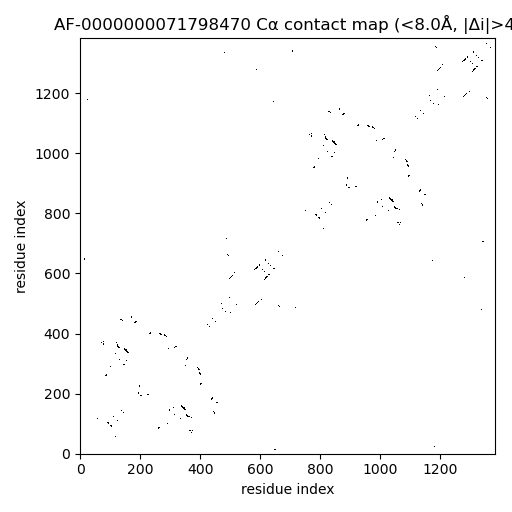459 LEU B N 1
ATOM 8942 C CA . LEU B 1 459 ? -3.689 -0.55 -2.488 1 80.81 459 LEU B CA 1
ATOM 8943 C C . LEU B 1 459 ? -3.572 0.969 -2.564 1 80.81 459 LEU B C 1
ATOM 8945 O O . LEU B 1 459 ? -4.277 1.686 -1.848 1 80.81 459 LEU B O 1
ATOM 8949 N N . LEU B 1 460 ? -2.689 1.364 -3.461 1 80.5 460 LEU B N 1
ATOM 8950 C CA . LEU B 1 460 ? -2.477 2.797 -3.645 1 80.5 460 LEU B CA 1
ATOM 8951 C C . LEU B 1 460 ? -3.75 3.477 -4.137 1 80.5 460 LEU B C 1
ATOM 8953 O O . LEU B 1 460 ? -4.035 4.617 -3.762 1 80.5 460 LEU B O 1
ATOM 8957 N N . SER B 1 461 ? -4.484 2.789 -4.926 1 79.88 461 SER B N 1
ATOM 8958 C CA . SER B 1 461 ? -5.73 3.346 -5.441 1 79.88 461 SER B CA 1
ATOM 8959 C C . SER B 1 461 ? -6.73 3.598 -4.32 1 79.88 461 SER B C 1
ATOM 8961 O O . SER B 1 461 ? -7.457 4.594 -4.34 1 79.88 461 SER B O 1
ATOM 8963 N N . ILE B 1 462 ? -6.762 2.781 -3.352 1 78.69 462 ILE B N 1
ATOM 8964 C CA . ILE B 1 462 ? -7.645 2.955 -2.201 1 78.69 462 ILE B CA 1
ATOM 8965 C C . ILE B 1 462 ? -7.184 4.152 -1.374 1 78.69 462 ILE B C 1
ATOM 8967 O O . ILE B 1 462 ? -8 4.973 -0.947 1 78.69 462 ILE B O 1
ATOM 8971 N N . VAL B 1 463 ? -5.922 4.184 -1.209 1 78.38 463 VAL B N 1
ATOM 8972 C CA . VAL B 1 463 ? -5.355 5.242 -0.376 1 78.38 463 VAL B CA 1
ATOM 8973 C C . VAL B 1 463 ? -5.562 6.598 -1.05 1 78.38 463 VAL B C 1
ATOM 8975 O O . VAL B 1 463 ? -5.875 7.586 -0.384 1 78.38 463 VAL B O 1
ATOM 8978 N N . ILE B 1 464 ? -5.391 6.66 -2.373 1 77.75 464 ILE B N 1
ATOM 8979 C CA . ILE B 1 464 ? -5.559 7.906 -3.111 1 77.75 464 ILE B CA 1
ATOM 8980 C C . ILE B 1 464 ? -7.004 8.383 -3 1 77.75 464 ILE B C 1
ATOM 8982 O O . ILE B 1 464 ? -7.262 9.578 -2.869 1 77.75 464 ILE B O 1
ATOM 8986 N N . ARG B 1 465 ? -7.84 7.488 -2.973 1 75.69 465 ARG B N 1
ATOM 8987 C CA . ARG B 1 465 ? -9.25 7.848 -2.842 1 75.69 465 ARG B CA 1
ATOM 8988 C C . ARG B 1 465 ? -9.555 8.352 -1.437 1 75.69 465 ARG B C 1
ATOM 8990 O O . ARG B 1 465 ? -10.406 9.227 -1.258 1 75.69 465 ARG B O 1
ATOM 8997 N N . THR B 1 466 ? -8.922 7.77 -0.55 1 75.12 466 THR B N 1
ATOM 8998 C CA . THR B 1 466 ? -9.125 8.18 0.836 1 75.12 466 THR B CA 1
ATOM 8999 C C . THR B 1 466 ? -8.516 9.547 1.094 1 75.12 466 THR B C 1
ATOM 9001 O O . THR B 1 466 ? -8.961 10.273 1.983 1 75.12 466 THR B O 1
ATOM 9004 N N . GLN B 1 467 ? -7.516 9.859 0.353 1 75.31 467 GLN B N 1
ATOM 9005 C CA . GLN B 1 467 ? -6.801 11.117 0.549 1 75.31 467 GLN B CA 1
ATOM 9006 C C . GLN B 1 467 ? -7.633 12.297 0.062 1 75.31 467 GLN B C 1
ATOM 9008 O O . GLN B 1 467 ? -7.391 13.438 0.464 1 75.31 467 GLN B O 1
ATOM 9013 N N . ARG B 1 468 ? -8.516 12.062 -0.803 1 75.5 468 ARG B N 1
ATOM 9014 C CA . ARG B 1 468 ? -9.359 13.156 -1.285 1 75.5 468 ARG B CA 1
ATOM 9015 C C . ARG B 1 468 ? -10.773 13.039 -0.736 1 75.5 468 ARG B C 1
ATOM 9017 O O . ARG B 1 468 ? -11.703 12.695 -1.471 1 75.5 468 ARG B O 1
ATOM 9024 N N . PRO B 1 469 ? -10.719 13.461 0.582 1 75.44 469 PRO B N 1
ATOM 9025 C CA . PRO B 1 469 ? -12.039 13.352 1.217 1 75.44 469 PRO B CA 1
ATOM 9026 C C . PRO B 1 469 ? -13.055 14.328 0.631 1 75.44 469 PRO B C 1
ATOM 9028 O O . PRO B 1 469 ? -12.688 15.398 0.147 1 75.44 469 PRO B O 1
ATOM 9031 N N . LYS B 1 470 ? -14.172 13.891 0.484 1 76.44 470 LYS B N 1
ATOM 9032 C CA . LYS B 1 470 ? -15.242 14.781 0.055 1 76.44 470 LYS B CA 1
ATOM 9033 C C . LYS B 1 470 ? -15.648 15.727 1.177 1 76.44 470 LYS B C 1
ATOM 9035 O O . LYS B 1 470 ? -16.094 15.289 2.242 1 76.44 470 LYS B O 1
ATOM 9040 N N . CYS B 1 471 ? -15.203 16.938 1.045 1 83.88 471 CYS B N 1
ATOM 9041 C CA . CYS B 1 471 ? -15.641 18 1.937 1 83.88 471 CYS B CA 1
ATOM 9042 C C . CYS B 1 471 ? -16.641 18.922 1.236 1 83.88 471 CYS B C 1
ATOM 9044 O O . CYS B 1 471 ? -16.266 19.641 0.307 1 83.88 471 CYS B O 1
ATOM 9046 N N . ASP B 1 472 ? -17.875 18.875 1.594 1 84.88 472 ASP B N 1
ATOM 9047 C CA . ASP B 1 472 ? -18.906 19.656 0.924 1 84.88 472 ASP B CA 1
ATOM 9048 C C . ASP B 1 472 ? -19.438 20.766 1.832 1 84.88 472 ASP B C 1
ATOM 9050 O O . ASP B 1 472 ? -19.562 20.578 3.041 1 84.88 472 ASP B O 1
ATOM 9054 N N . VAL B 1 473 ? -19.594 21.828 1.2 1 86.75 473 VAL B N 1
ATOM 9055 C CA . VAL B 1 473 ? -20.312 22.891 1.897 1 86.75 473 VAL B CA 1
ATOM 9056 C C . VAL B 1 473 ? -21.828 22.641 1.811 1 86.75 473 VAL B C 1
ATOM 9058 O O . VAL B 1 473 ? -22.359 22.438 0.72 1 86.75 473 VAL B O 1
ATOM 9061 N N . VAL B 1 474 ? -22.375 22.5 2.938 1 85.06 474 VAL B N 1
ATOM 9062 C CA . VAL B 1 474 ? -23.797 22.172 2.971 1 85.06 474 VAL B CA 1
ATOM 9063 C C . VAL B 1 474 ? -24.609 23.406 3.375 1 85.06 474 VAL B C 1
ATOM 9065 O O . VAL B 1 474 ? -24.141 24.234 4.156 1 85.06 474 VAL B O 1
ATOM 9068 N N . VAL B 1 475 ? -25.766 23.469 2.744 1 78 475 VAL B N 1
ATOM 9069 C CA . VAL B 1 475 ? -26.672 24.578 3.033 1 78 475 VAL B CA 1
ATOM 9070 C C . VAL B 1 475 ? -28.016 24.016 3.492 1 78 475 VAL B C 1
ATOM 9072 O O . VAL B 1 475 ? -28.406 22.906 3.1 1 78 475 VAL B O 1
ATOM 9075 N N . ARG B 1 476 ? -28.625 24.688 4.316 1 75.62 476 ARG B N 1
ATOM 9076 C CA . ARG B 1 476 ? -29.906 24.25 4.859 1 75.62 476 ARG B CA 1
ATOM 9077 C C . ARG B 1 476 ? -31.031 24.422 3.834 1 75.62 476 ARG B C 1
ATOM 9079 O O . ARG B 1 476 ? -31.25 25.531 3.336 1 75.62 476 ARG B O 1
ATOM 9086 N N . ALA B 1 477 ? -31.609 23.344 3.439 1 71.25 477 ALA B N 1
ATOM 9087 C CA . ALA B 1 477 ? -32.75 23.391 2.531 1 71.25 477 ALA B CA 1
ATOM 9088 C C . ALA B 1 477 ? -34.062 23.484 3.303 1 71.25 477 ALA B C 1
ATOM 9090 O O . ALA B 1 477 ? -34.906 24.344 3.021 1 71.25 477 ALA B O 1
ATOM 9091 N N . THR B 1 478 ? -34.219 22.484 4.16 1 66.44 478 THR B N 1
ATOM 9092 C CA . THR B 1 478 ? -35.375 22.469 5.062 1 66.44 478 THR B CA 1
ATOM 9093 C C . THR B 1 478 ? -34.906 22.375 6.516 1 66.44 478 THR B C 1
ATOM 9095 O O . THR B 1 478 ? -33.719 22.344 6.793 1 66.44 478 THR B O 1
ATOM 9098 N N . GLU B 1 479 ? -35.781 22.531 7.449 1 59.12 479 GLU B N 1
ATOM 9099 C CA . GLU B 1 479 ? -35.438 22.547 8.867 1 59.12 479 GLU B CA 1
ATOM 9100 C C . GLU B 1 479 ? -34.531 21.375 9.227 1 59.12 479 GLU B C 1
ATOM 9102 O O . GLU B 1 479 ? -33.625 21.516 10.039 1 59.12 479 GLU B O 1
ATOM 9107 N N . ASN B 1 480 ? -34.719 20.297 8.578 1 64.25 480 ASN B N 1
ATOM 9108 C CA . ASN B 1 480 ? -33.906 19.156 8.992 1 64.25 480 ASN B CA 1
ATOM 9109 C C . ASN B 1 480 ? -33.156 18.547 7.816 1 64.25 480 ASN B C 1
ATOM 9111 O O . ASN B 1 480 ? -32.719 17.391 7.875 1 64.25 480 ASN B O 1
ATOM 9115 N N . CYS B 1 481 ? -33.031 19.391 6.816 1 72.5 481 CYS B N 1
ATOM 9116 C CA . CYS B 1 481 ? -32.406 18.812 5.652 1 72.5 481 CYS B CA 1
ATOM 9117 C C . CYS B 1 481 ? -31.297 19.734 5.125 1 72.5 481 CYS B C 1
ATOM 9119 O O . CYS B 1 481 ? -31.547 20.906 4.832 1 72.5 481 CYS B O 1
ATOM 9121 N N . TYR B 1 482 ? -30.25 19.219 5.141 1 76.25 482 TYR B N 1
ATOM 9122 C CA . TYR B 1 482 ? -29.094 19.953 4.637 1 76.25 482 TYR B CA 1
ATOM 9123 C C . TYR B 1 482 ? -28.609 19.359 3.322 1 76.25 482 TYR B C 1
ATOM 9125 O O . TYR B 1 482 ? -28.5 18.125 3.186 1 76.25 482 TYR B O 1
ATOM 9133 N N . ILE B 1 483 ? -28.5 20.234 2.357 1 75.69 483 ILE B N 1
ATOM 9134 C CA . ILE B 1 483 ? -28.141 19.766 1.027 1 75.69 483 ILE B CA 1
ATOM 9135 C C . ILE B 1 483 ? -26.797 20.359 0.606 1 75.69 483 ILE B C 1
ATOM 9137 O O . ILE B 1 483 ? -26.359 21.375 1.159 1 75.69 483 ILE B O 1
ATOM 9141 N N . GLU B 1 484 ? -26.297 19.766 -0.383 1 77.44 484 GLU B N 1
ATOM 9142 C CA . GLU B 1 484 ? -25.031 20.234 -0.931 1 77.44 484 GLU B CA 1
ATOM 9143 C C . GLU B 1 484 ? -25.219 21.469 -1.798 1 77.44 484 GLU B C 1
ATOM 9145 O O . GLU B 1 484 ? -26.125 21.531 -2.623 1 77.44 484 GLU B O 1
ATOM 9150 N N . GLU B 1 485 ? -24.375 22.359 -1.599 1 73.31 485 GLU B N 1
ATOM 9151 C CA . GLU B 1 485 ? -24.5 23.656 -2.26 1 73.31 485 GLU B CA 1
ATOM 9152 C C . GLU B 1 485 ? -24.344 23.516 -3.773 1 73.31 485 GLU B C 1
ATOM 9154 O O . GLU B 1 485 ? -25.062 24.188 -4.531 1 73.31 485 GLU B O 1
ATOM 9159 N N . ASN B 1 486 ? -23.531 22.641 -4.25 1 72.31 486 ASN B N 1
ATOM 9160 C CA . ASN B 1 486 ? -23.203 22.578 -5.668 1 72.31 486 ASN B CA 1
ATOM 9161 C C . ASN B 1 486 ? -24.188 21.719 -6.445 1 72.31 486 ASN B C 1
ATOM 9163 O O . ASN B 1 486 ? -24.25 21.781 -7.672 1 72.31 486 ASN B O 1
ATOM 9167 N N . ARG B 1 487 ? -25.047 21.062 -5.77 1 76.56 487 ARG B N 1
ATOM 9168 C CA . ARG B 1 487 ? -25.906 20.109 -6.492 1 76.56 487 ARG B CA 1
ATOM 9169 C C . ARG B 1 487 ? -27.359 20.562 -6.469 1 76.56 487 ARG B C 1
ATOM 9171 O O . ARG B 1 487 ? -28.219 19.938 -7.094 1 76.56 487 ARG B O 1
ATOM 9178 N N . TYR B 1 488 ? -27.609 21.516 -5.762 1 75.06 488 TYR B N 1
ATOM 9179 C CA . TYR B 1 488 ? -28.969 22.062 -5.715 1 75.06 488 TYR B CA 1
ATOM 9180 C C . TYR B 1 488 ? -28.938 23.578 -5.859 1 75.06 488 TYR B C 1
ATOM 9182 O O . TYR B 1 488 ? -27.953 24.234 -5.504 1 75.06 488 TYR B O 1
ATOM 9190 N N . GLU B 1 489 ? -29.812 24.094 -6.629 1 63.47 489 GLU B N 1
ATOM 9191 C CA . GLU B 1 489 ? -29.891 25.547 -6.793 1 63.47 489 GLU B CA 1
ATOM 9192 C C . GLU B 1 489 ? -30.266 26.219 -5.48 1 63.47 489 GLU B C 1
ATOM 9194 O O . GLU B 1 489 ? -31.328 25.984 -4.926 1 63.47 489 GLU B O 1
ATOM 9199 N N . CYS B 1 490 ? -29.156 26.422 -4.688 1 58.72 490 CYS B N 1
ATOM 9200 C CA . CYS B 1 490 ? -29.391 27.094 -3.414 1 58.72 490 CYS B CA 1
ATOM 9201 C C . CYS B 1 490 ? -29.141 28.594 -3.533 1 58.72 490 CYS B C 1
ATOM 9203 O O . CYS B 1 490 ? -28.203 29.016 -4.195 1 58.72 490 CYS B O 1
ATOM 9205 N N . GLU B 1 491 ? -30.141 29.391 -3.533 1 48.75 491 GLU B N 1
ATOM 9206 C CA . GLU B 1 491 ? -30 30.844 -3.514 1 48.75 491 GLU B CA 1
ATOM 9207 C C . GLU B 1 491 ? -29.641 31.344 -2.119 1 48.75 491 GLU B C 1
ATOM 9209 O O . GLU B 1 491 ? -30.172 30.859 -1.12 1 48.75 491 GLU B O 1
ATOM 9214 N N . GLY B 1 492 ? -28.312 32.125 -1.762 1 46.44 492 GLY B N 1
ATOM 9215 C CA . GLY B 1 492 ? -28.078 33 -0.627 1 46.44 492 GLY B CA 1
ATOM 9216 C C . GLY B 1 492 ? -26.984 32.5 0.292 1 46.44 492 GLY B C 1
ATOM 9217 O O . GLY B 1 492 ? -27.125 32.531 1.516 1 46.44 492 GLY B O 1
ATOM 9218 N N . LEU B 1 493 ? -26.016 31.781 -0.178 1 51.69 493 LEU B N 1
ATOM 9219 C CA . LEU B 1 493 ? -24.891 31.281 0.598 1 51.69 493 LEU B CA 1
ATOM 9220 C C . LEU B 1 493 ? -24.188 32.406 1.341 1 51.69 493 LEU B C 1
ATOM 9222 O O . LEU B 1 493 ? -23.141 32.219 1.951 1 51.69 493 LEU B O 1
ATOM 9226 N N . ASP B 1 494 ? -24.625 33.688 1.305 1 48.38 494 ASP B N 1
ATOM 9227 C CA . ASP B 1 494 ? -23.781 34.812 1.685 1 48.38 494 ASP B CA 1
ATOM 9228 C C . ASP B 1 494 ? -23.656 34.938 3.203 1 48.38 494 ASP B C 1
ATOM 9230 O O . ASP B 1 494 ? -23.328 36 3.727 1 48.38 494 ASP B O 1
ATOM 9234 N N . ALA B 1 495 ? -23.922 33.812 4.074 1 57.59 495 ALA B N 1
ATOM 9235 C CA . ALA B 1 495 ? -23.969 34.062 5.512 1 57.59 495 ALA B CA 1
ATOM 9236 C C . ALA B 1 495 ? -22.625 33.844 6.168 1 57.59 495 ALA B C 1
ATOM 9238 O O . ALA B 1 495 ? -21.781 33.094 5.633 1 57.59 495 ALA B O 1
ATOM 9239 N N . PRO B 1 496 ? -22.203 34.625 7.051 1 71.25 496 PRO B N 1
ATOM 9240 C CA . PRO B 1 496 ? -21.031 34.5 7.918 1 71.25 496 PRO B CA 1
ATOM 9241 C C . PRO B 1 496 ? -20.875 33.094 8.5 1 71.25 496 PRO B C 1
ATOM 9243 O O . PRO B 1 496 ? -19.875 32.812 9.18 1 71.25 496 PRO B O 1
ATOM 9246 N N . LEU B 1 497 ? -21.781 32.281 8.016 1 82.25 497 LEU B N 1
ATOM 9247 C CA . LEU B 1 497 ? -21.75 30.906 8.523 1 82.25 497 LEU B CA 1
ATOM 9248 C C . LEU B 1 497 ? -21.531 29.906 7.387 1 82.25 497 LEU B C 1
ATOM 9250 O O . LEU B 1 497 ? -22.219 29.969 6.363 1 82.25 497 LEU B O 1
ATOM 9254 N N . ARG B 1 498 ? -20.453 29.172 7.508 1 87.38 498 ARG B N 1
ATOM 9255 C CA . ARG B 1 498 ? -20.203 28.094 6.555 1 87.38 498 ARG B CA 1
ATOM 9256 C C . ARG B 1 498 ? -20.203 26.734 7.25 1 87.38 498 ARG B C 1
ATOM 9258 O O . ARG B 1 498 ? -19.578 26.578 8.297 1 87.38 498 ARG B O 1
ATOM 9265 N N . ILE B 1 499 ? -21.016 25.844 6.754 1 89.81 499 ILE B N 1
ATOM 9266 C CA . ILE B 1 499 ? -21.078 24.484 7.277 1 89.81 499 ILE B CA 1
ATOM 9267 C C . ILE B 1 499 ? -20.312 23.547 6.348 1 89.81 499 ILE B C 1
ATOM 9269 O O . ILE B 1 499 ? -20.656 23.422 5.168 1 89.81 499 ILE B O 1
ATOM 9273 N N . LEU B 1 500 ? -19.266 23 6.855 1 91.81 500 LEU B N 1
ATOM 9274 C CA . LEU B 1 500 ? -18.453 22.062 6.094 1 91.81 500 LEU B CA 1
ATOM 9275 C C . LEU B 1 500 ? -18.703 20.625 6.555 1 91.81 500 LEU B C 1
ATOM 9277 O O . LEU B 1 500 ? -18.469 20.297 7.715 1 91.81 500 LEU B O 1
ATOM 9281 N N . ARG B 1 501 ? -19.219 19.828 5.703 1 90.5 501 ARG B N 1
ATOM 9282 C CA . ARG B 1 501 ? -19.469 18.422 6.008 1 90.5 501 ARG B CA 1
ATOM 9283 C C . ARG B 1 501 ? -18.328 17.547 5.512 1 90.5 501 ARG B C 1
ATOM 9285 O O . ARG B 1 501 ? -17.969 17.578 4.328 1 90.5 501 ARG B O 1
ATOM 9292 N N . ILE B 1 502 ? -17.781 16.781 6.453 1 91.12 502 ILE B N 1
ATOM 9293 C CA . ILE B 1 502 ? -16.688 15.875 6.117 1 91.12 502 ILE B CA 1
ATOM 9294 C C . ILE B 1 502 ? -17.203 14.438 6.105 1 91.12 502 ILE B C 1
ATOM 9296 O O . ILE B 1 502 ? -17.734 13.961 7.109 1 91.12 502 ILE B O 1
ATOM 9300 N N . THR B 1 503 ? -17.125 13.781 4.934 1 87.62 503 THR B N 1
ATOM 9301 C CA . THR B 1 503 ? -17.609 12.414 4.824 1 87.62 503 THR B CA 1
ATOM 9302 C C . THR B 1 503 ? -16.438 11.445 4.59 1 87.62 503 THR B C 1
ATOM 9304 O O . THR B 1 503 ? -16.406 10.742 3.58 1 87.62 503 THR B O 1
ATOM 9307 N N . SER B 1 504 ? -15.492 11.5 5.426 1 86.94 504 SER B N 1
ATOM 9308 C CA . SER B 1 504 ? -14.32 10.633 5.375 1 86.94 504 SER B CA 1
ATOM 9309 C C . SER B 1 504 ? -13.625 10.562 6.73 1 86.94 504 SER B C 1
ATOM 9311 O O . SER B 1 504 ? -13.766 11.469 7.555 1 86.94 504 SER B O 1
ATOM 9313 N N . PRO B 1 505 ? -13.008 9.414 6.961 1 87.19 505 PRO B N 1
ATOM 9314 C CA . PRO B 1 505 ? -12.172 9.422 8.164 1 87.19 505 PRO B CA 1
ATOM 9315 C C . PRO B 1 505 ? -11.039 10.438 8.094 1 87.19 505 PRO B C 1
ATOM 9317 O O . PRO B 1 505 ? -10.625 10.836 6.996 1 87.19 505 PRO B O 1
ATOM 9320 N N . LEU B 1 506 ? -10.648 10.922 9.195 1 89.44 506 LEU B N 1
ATOM 9321 C CA . LEU B 1 506 ? -9.539 11.867 9.242 1 89.44 506 LEU B CA 1
ATOM 9322 C C . LEU B 1 506 ? -8.258 11.164 9.672 1 89.44 506 LEU B C 1
ATOM 9324 O O . LEU B 1 506 ? -8.102 10.797 10.836 1 89.44 506 LEU B O 1
ATOM 9328 N N . ILE B 1 507 ? -7.426 11.039 8.742 1 84.38 507 ILE B N 1
ATOM 9329 C CA . ILE B 1 507 ? -6.18 10.312 8.977 1 84.38 507 ILE B CA 1
ATOM 9330 C C . ILE B 1 507 ? -5 11.133 8.445 1 84.38 507 ILE B C 1
ATOM 9332 O O . ILE B 1 507 ? -5.195 12.164 7.805 1 84.38 507 ILE B O 1
ATOM 9336 N N . PHE B 1 508 ? -3.859 10.703 8.695 1 78.5 508 PHE B N 1
ATOM 9337 C CA . PHE B 1 508 ? -2.654 11.43 8.297 1 78.5 508 PHE B CA 1
ATOM 9338 C C . PHE B 1 508 ? -2.637 11.672 6.793 1 78.5 508 PHE B C 1
ATOM 9340 O O . PHE B 1 508 ? -2.113 12.68 6.328 1 78.5 508 PHE B O 1
ATOM 9347 N N . ALA B 1 509 ? -3.24 10.766 6.078 1 77.81 509 ALA B N 1
ATOM 9348 C CA . ALA B 1 509 ? -3.164 10.812 4.621 1 77.81 509 ALA B CA 1
ATOM 9349 C C . ALA B 1 509 ? -4.008 11.953 4.059 1 77.81 509 ALA B C 1
ATOM 9351 O O . ALA B 1 509 ? -3.746 12.445 2.961 1 77.81 509 ALA B O 1
ATOM 9352 N N . ASN B 1 510 ? -5.035 12.352 4.73 1 85 510 ASN B N 1
ATOM 9353 C CA . ASN B 1 510 ? -5.918 13.359 4.16 1 85 510 ASN B CA 1
ATOM 9354 C C . ASN B 1 510 ? -5.898 14.648 4.977 1 85 510 ASN B C 1
ATOM 9356 O O . ASN B 1 510 ? -6.668 15.57 4.707 1 85 510 ASN B O 1
ATOM 9360 N N . CYS B 1 511 ? -5.109 14.773 5.961 1 83.81 511 CYS B N 1
ATOM 9361 C CA . CYS B 1 511 ? -5.07 15.914 6.867 1 83.81 511 CYS B CA 1
ATOM 9362 C C . CYS B 1 511 ? -4.762 17.203 6.105 1 83.81 511 CYS B C 1
ATOM 9364 O O . CYS B 1 511 ? -5.395 18.234 6.34 1 83.81 511 CYS B O 1
ATOM 9366 N N . GLU B 1 512 ? -3.842 17.125 5.215 1 78.25 512 GLU B N 1
ATOM 9367 C CA . GLU B 1 512 ? -3.432 18.328 4.484 1 78.25 512 GLU B CA 1
ATOM 9368 C C . GLU B 1 512 ? -4.555 18.828 3.584 1 78.25 512 GLU B C 1
ATOM 9370 O O . GLU B 1 512 ? -4.77 20.047 3.475 1 78.25 512 GLU B O 1
ATOM 9375 N N . VAL B 1 513 ? -5.223 17.953 2.99 1 82.56 513 VAL B N 1
ATOM 9376 C CA . VAL B 1 513 ? -6.305 18.328 2.084 1 82.56 513 VAL B CA 1
ATOM 9377 C C . VAL B 1 513 ? -7.453 18.938 2.879 1 82.56 513 VAL B C 1
ATOM 9379 O O . VAL B 1 513 ? -8.047 19.938 2.457 1 82.56 513 VAL B O 1
ATOM 9382 N N . VAL B 1 514 ? -7.766 18.344 3.988 1 88.5 514 VAL B N 1
ATOM 9383 C CA . VAL B 1 514 ? -8.852 18.859 4.828 1 88.5 514 VAL B CA 1
ATOM 9384 C C . VAL B 1 514 ? -8.469 20.219 5.395 1 88.5 514 VAL B C 1
ATOM 9386 O O . VAL B 1 514 ? -9.305 21.125 5.453 1 88.5 514 VAL B O 1
ATOM 9389 N N . ARG B 1 515 ? -7.258 20.312 5.797 1 87.44 515 ARG B N 1
ATOM 9390 C CA . ARG B 1 515 ? -6.785 21.594 6.309 1 87.44 515 ARG B CA 1
ATOM 9391 C C . ARG B 1 515 ? -6.898 22.672 5.25 1 87.44 515 ARG B C 1
ATOM 9393 O O . ARG B 1 515 ? -7.332 23.797 5.543 1 87.44 515 ARG B O 1
ATOM 9400 N N . GLU B 1 516 ? -6.504 22.344 4.082 1 83.12 516 GLU B N 1
ATOM 9401 C CA . GLU B 1 516 ? -6.582 23.297 2.98 1 83.12 516 GLU B CA 1
ATOM 9402 C C . GLU B 1 516 ? -8.031 23.688 2.688 1 83.12 516 GLU B C 1
ATOM 9404 O O . GLU B 1 516 ? -8.312 24.844 2.387 1 83.12 516 GLU B O 1
ATOM 9409 N N . GLU B 1 517 ? -8.875 22.75 2.721 1 88.5 517 GLU B N 1
ATOM 9410 C CA . GLU B 1 517 ? -10.289 23.031 2.471 1 88.5 517 GLU B CA 1
ATOM 9411 C C . GLU B 1 517 ? -10.875 23.938 3.553 1 88.5 517 GLU B C 1
ATOM 9413 O O . GLU B 1 517 ? -11.68 24.812 3.26 1 88.5 517 GLU B O 1
ATOM 9418 N N . ILE B 1 518 ? -10.555 23.688 4.773 1 91 518 ILE B N 1
ATOM 9419 C CA . ILE B 1 518 ? -11.039 24.516 5.875 1 91 518 ILE B CA 1
ATOM 9420 C C . ILE B 1 518 ? -10.492 25.938 5.73 1 91 518 ILE B C 1
ATOM 9422 O O . ILE B 1 518 ? -11.219 26.922 5.934 1 91 518 ILE B O 1
ATOM 9426 N N . SER B 1 519 ? -9.234 26 5.359 1 87.12 519 SER B N 1
ATOM 9427 C CA . SER B 1 519 ? -8.609 27.312 5.195 1 87.12 519 SER B CA 1
ATOM 9428 C C . SER B 1 519 ? -9.242 28.094 4.051 1 87.12 519 SER B C 1
ATOM 9430 O O . SER B 1 519 ? -9.375 29.312 4.125 1 87.12 519 SER B O 1
ATOM 9432 N N . LYS B 1 520 ? -9.539 27.391 3.016 1 86.5 520 LYS B N 1
ATOM 9433 C CA . LYS B 1 520 ? -10.219 28.016 1.888 1 86.5 520 LYS B CA 1
ATOM 9434 C C . LYS B 1 520 ? -11.57 28.594 2.311 1 86.5 520 LYS B C 1
ATOM 9436 O O . LYS B 1 520 ? -11.938 29.703 1.911 1 86.5 520 LYS B O 1
ATOM 9441 N N . GLN B 1 521 ? -12.281 27.828 3.066 1 87.38 521 GLN B N 1
ATOM 9442 C CA . GLN B 1 521 ? -13.578 28.297 3.539 1 87.38 521 GLN B CA 1
ATOM 9443 C C . GLN B 1 521 ? -13.43 29.438 4.539 1 87.38 521 GLN B C 1
ATOM 9445 O O . GLN B 1 521 ? -14.266 30.344 4.59 1 87.38 521 GLN B O 1
ATOM 9450 N N . ALA B 1 522 ? -12.414 29.359 5.312 1 87.5 522 ALA B N 1
ATOM 9451 C CA . ALA B 1 522 ? -12.133 30.438 6.25 1 87.5 522 ALA B CA 1
ATOM 9452 C C . ALA B 1 522 ? -11.82 31.75 5.512 1 87.5 522 ALA B C 1
ATOM 9454 O O . ALA B 1 522 ? -12.266 32.812 5.918 1 87.5 522 ALA B O 1
ATOM 9455 N N . ALA B 1 523 ? -11.086 31.578 4.406 1 83.62 523 ALA B N 1
ATOM 9456 C CA . ALA B 1 523 ? -10.773 32.75 3.596 1 83.62 523 ALA B CA 1
ATOM 9457 C C . ALA B 1 523 ? -12.023 33.312 2.939 1 83.62 523 ALA B C 1
ATOM 9459 O O . ALA B 1 523 ? -12.156 34.531 2.797 1 83.62 523 ALA B O 1
ATOM 9460 N N . ALA B 1 524 ? -12.898 32.438 2.545 1 80.44 524 ALA B N 1
ATOM 9461 C CA . ALA B 1 524 ? -14.156 32.875 1.929 1 80.44 524 ALA B CA 1
ATOM 9462 C C . ALA B 1 524 ? -15.023 33.625 2.924 1 80.44 524 ALA B C 1
ATOM 9464 O O . ALA B 1 524 ? -15.688 34.594 2.561 1 80.44 524 ALA B O 1
ATOM 9465 N N . VAL B 1 525 ? -15.023 33.156 4.102 1 79.12 525 VAL B N 1
ATOM 9466 C CA . VAL B 1 525 ? -15.805 33.812 5.156 1 79.12 525 VAL B CA 1
ATOM 9467 C C . VAL B 1 525 ? -15.188 35.156 5.516 1 79.12 525 VAL B C 1
ATOM 9469 O O . VAL B 1 525 ? -15.906 36.125 5.809 1 79.12 525 VAL B O 1
ATOM 9472 N N . LYS B 1 526 ? -13.828 35.219 5.375 1 75.19 526 LYS B N 1
ATOM 9473 C CA . LYS B 1 526 ? -13.133 36.469 5.664 1 75.19 526 LYS B CA 1
ATOM 9474 C C . LYS B 1 526 ? -13.336 37.469 4.539 1 75.19 526 LYS B C 1
ATOM 9476 O O . LYS B 1 526 ? -13.492 38.688 4.797 1 75.19 526 LYS B O 1
ATOM 9481 N N . GLY B 1 527 ? -13.141 37.094 3.223 1 64.31 527 GLY B N 1
ATOM 9482 C CA . GLY B 1 527 ? -13.266 37.969 2.068 1 64.31 527 GLY B CA 1
ATOM 9483 C C . GLY B 1 527 ? -14.656 38.562 1.918 1 64.31 527 GLY B C 1
ATOM 9484 O O . GLY B 1 527 ? -14.812 39.688 1.408 1 64.31 527 GLY B O 1
ATOM 9485 N N . LEU B 1 528 ? -15.695 37.875 2.111 1 54.09 528 LEU B N 1
ATOM 9486 C CA . LEU B 1 528 ? -17.047 38.406 2.006 1 54.09 528 LEU B CA 1
ATOM 9487 C C . LEU B 1 528 ? -17.188 39.688 2.82 1 54.09 528 LEU B C 1
ATOM 9489 O O . LEU B 1 528 ? -17.969 40.562 2.469 1 54.09 528 LEU B O 1
ATOM 9493 N N . PHE B 1 529 ? -16.344 39.875 3.729 1 46.97 529 PHE B N 1
ATOM 9494 C CA . PHE B 1 529 ? -16.469 41.062 4.543 1 46.97 529 PHE B CA 1
ATOM 9495 C C . PHE B 1 529 ? -15.578 42.188 4 1 46.97 529 PHE B C 1
ATOM 9497 O O . PHE B 1 529 ? -15.867 43.375 4.195 1 46.97 529 PHE B O 1
ATOM 9504 N N . GLU B 1 530 ? -14.523 41.781 3.352 1 47.62 530 GLU B N 1
ATOM 9505 C CA . GLU B 1 530 ? -13.758 42.938 2.855 1 47.62 530 GLU B CA 1
ATOM 9506 C C . GLU B 1 530 ? -14.422 43.562 1.63 1 47.62 530 GLU B C 1
ATOM 9508 O O . GLU B 1 530 ? -14.172 44.719 1.306 1 47.62 530 GLU B O 1
ATOM 9513 N N . THR B 1 531 ? -15.164 42.812 0.739 1 39.53 531 THR B N 1
ATOM 9514 C CA . THR B 1 531 ? -15.883 43.5 -0.333 1 39.53 531 THR B CA 1
ATOM 9515 C C . THR B 1 531 ? -17.172 44.094 0.191 1 39.53 531 THR B C 1
ATOM 9517 O O . THR B 1 531 ? -17.938 43.438 0.902 1 39.53 531 THR B O 1
ATOM 9520 N N . GLY B 1 532 ? -17.344 45.406 0.434 1 34.19 532 GLY B N 1
ATOM 9521 C CA . GLY B 1 532 ? -18.484 46.281 0.664 1 34.19 532 GLY B CA 1
ATOM 9522 C C . GLY B 1 532 ? -19.703 45.875 -0.15 1 34.19 532 GLY B C 1
ATOM 9523 O O . GLY B 1 532 ? -20.156 46.656 -1 1 34.19 532 GLY B O 1
ATOM 9524 N N . ILE B 1 533 ? -19.938 44.844 -0.696 1 33.22 533 ILE B N 1
ATOM 9525 C CA . ILE B 1 533 ? -21.203 44.719 -1.408 1 33.22 533 ILE B CA 1
ATOM 9526 C C . ILE B 1 533 ? -22.359 45.062 -0.465 1 33.22 533 ILE B C 1
ATOM 9528 O O . ILE B 1 533 ? -22.547 44.406 0.555 1 33.22 533 ILE B O 1
ATOM 9532 N N . GLU B 1 534 ? -22.922 46.312 -0.6 1 30.23 534 GLU B N 1
ATOM 9533 C CA . GLU B 1 534 ? -24.203 46.906 -0.251 1 30.23 534 GLU B CA 1
ATOM 9534 C C . GLU B 1 534 ? -25.344 45.906 -0.516 1 30.23 534 GLU B C 1
ATOM 9536 O O . GLU B 1 534 ? -25.469 45.375 -1.623 1 30.23 534 GLU B O 1
ATOM 9541 N N . SER B 1 535 ? -25.828 45.25 0.352 1 30.69 535 SER B N 1
ATOM 9542 C CA . SER B 1 535 ? -27.094 44.531 0.331 1 30.69 535 SER B CA 1
ATOM 9543 C C . SER B 1 535 ? -28.188 45.312 -0.385 1 30.69 535 SER B C 1
ATOM 9545 O O . SER B 1 535 ? -28.594 46.375 0.085 1 30.69 535 SER B O 1
ATOM 9547 N N . ARG B 1 536 ? -28.266 45.469 -1.618 1 29.95 536 ARG B N 1
ATOM 9548 C CA . ARG B 1 536 ? -29.469 46.031 -2.246 1 29.95 536 ARG B CA 1
ATOM 9549 C C . ARG B 1 536 ? -30.703 45.312 -1.738 1 29.95 536 ARG B C 1
ATOM 9551 O O . ARG B 1 536 ? -30.906 44.125 -2.012 1 29.95 536 ARG B O 1
ATOM 9558 N N . THR B 1 537 ? -31.312 45.781 -0.674 1 27.34 537 THR B N 1
ATOM 9559 C CA . THR B 1 537 ? -32.656 45.469 -0.199 1 27.34 537 THR B CA 1
ATOM 9560 C C . THR B 1 537 ? -33.688 45.75 -1.285 1 27.34 537 THR B C 1
ATOM 9562 O O . THR B 1 537 ? -33.75 46.875 -1.809 1 27.34 537 THR B O 1
ATOM 9565 N N . PRO B 1 538 ? -34.062 44.875 -2.123 1 26.66 538 PRO B N 1
ATOM 9566 C CA . PRO B 1 538 ? -35.219 45.344 -2.934 1 26.66 538 PRO B CA 1
ATOM 9567 C C . PRO B 1 538 ? -36.312 45.969 -2.088 1 26.66 538 PRO B C 1
ATOM 9569 O O . PRO B 1 538 ? -36.469 45.594 -0.918 1 26.66 538 PRO B O 1
ATOM 9572 N N . SER B 1 539 ? -36.781 47.156 -2.371 1 24.47 539 SER B N 1
ATOM 9573 C CA . SER B 1 539 ? -37.875 47.969 -1.863 1 24.47 539 SER B CA 1
ATOM 9574 C C . SER B 1 539 ? -39.188 47.188 -1.904 1 24.47 539 SER B C 1
ATOM 9576 O O . SER B 1 539 ? -39.781 47.031 -2.969 1 24.47 539 SER B O 1
ATOM 9578 N N . MET B 1 540 ? -39.281 45.875 -1.457 1 24.77 540 MET B N 1
ATOM 9579 C CA . MET B 1 540 ? -40.656 45.406 -1.396 1 24.77 540 MET B CA 1
ATOM 9580 C C . MET B 1 540 ? -41.5 46.281 -0.497 1 24.77 540 MET B C 1
ATOM 9582 O O . MET B 1 540 ? -41.094 46.625 0.611 1 24.77 540 MET B O 1
ATOM 9586 N N . ARG B 1 541 ? -42.375 46.938 -1.012 1 25.31 541 ARG B N 1
ATOM 9587 C CA . ARG B 1 541 ? -43.531 47.656 -0.456 1 25.31 541 ARG B CA 1
ATOM 9588 C C . ARG B 1 541 ? -44.188 46.875 0.659 1 25.31 541 ARG B C 1
ATOM 9590 O O . ARG B 1 541 ? -44.5 45.688 0.486 1 25.31 541 ARG B O 1
ATOM 9597 N N . SER B 1 542 ? -44.031 47.281 1.917 1 24.7 542 SER B N 1
ATOM 9598 C CA . SER B 1 542 ? -44.469 46.938 3.27 1 24.7 542 SER B CA 1
ATOM 9599 C C . SER B 1 542 ? -45.969 46.656 3.312 1 24.7 542 SER B C 1
ATOM 9601 O O . SER B 1 542 ? -46.781 47.594 3.205 1 24.7 542 SER B O 1
ATOM 9603 N N . GLN B 1 543 ? -46.438 45.719 2.52 1 24.39 543 GLN B N 1
ATOM 9604 C CA . GLN B 1 543 ? -47.844 45.625 2.811 1 24.39 543 GLN B CA 1
ATOM 9605 C C . GLN B 1 543 ? -48.094 45.406 4.301 1 24.39 543 GLN B C 1
ATOM 9607 O O . GLN B 1 543 ? -47.312 44.719 4.961 1 24.39 543 GLN B O 1
ATOM 9612 N N . PRO B 1 544 ? -49 46.125 4.957 1 21.97 544 PRO B N 1
ATOM 9613 C CA . PRO B 1 544 ? -49.312 46.25 6.379 1 21.97 544 PRO B CA 1
ATOM 9614 C C . PRO B 1 544 ? -49.594 44.906 7.051 1 21.97 544 PRO B C 1
ATOM 9616 O O . PRO B 1 544 ? -50.438 44.156 6.57 1 21.97 544 PRO B O 1
ATOM 9619 N N . LEU B 1 545 ? -48.531 44.25 7.539 1 22.95 545 LEU B N 1
ATOM 9620 C CA . LEU B 1 545 ? -48.594 42.969 8.211 1 22.95 545 LEU B CA 1
ATOM 9621 C C . LEU B 1 545 ? -49.594 43 9.367 1 22.95 545 LEU B C 1
ATOM 9623 O O . LEU B 1 545 ? -49.625 43.969 10.141 1 22.95 545 LEU B O 1
ATOM 9627 N N . MET B 1 546 ? -50.625 42.281 9.273 1 20.81 546 MET B N 1
ATOM 9628 C CA . MET B 1 546 ? -51.688 42.156 10.242 1 20.81 546 MET B CA 1
ATOM 9629 C C . MET B 1 546 ? -51.156 41.781 11.617 1 20.81 546 MET B C 1
ATOM 9631 O O . MET B 1 546 ? -50.188 41 11.719 1 20.81 546 MET B O 1
ATOM 9635 N N . ALA B 1 547 ? -51.469 42.406 12.805 1 21.86 547 ALA B N 1
ATOM 9636 C CA . ALA B 1 547 ? -51.281 42.625 14.234 1 21.86 547 ALA B CA 1
ATOM 9637 C C . ALA B 1 547 ? -51.469 41.344 15.023 1 21.86 547 ALA B C 1
ATOM 9639 O O . ALA B 1 547 ? -52.594 40.875 15.195 1 21.86 547 ALA B O 1
ATOM 9640 N N . VAL B 1 548 ? -50.562 40.344 14.781 1 19.78 548 VAL B N 1
ATOM 9641 C CA . VAL B 1 548 ? -50.844 39.125 15.555 1 19.78 548 VAL B CA 1
ATOM 9642 C C . VAL B 1 548 ? -50.625 39.406 17.047 1 19.78 548 VAL B C 1
ATOM 9644 O O . VAL B 1 548 ? -49.781 40.219 17.422 1 19.78 548 VAL B O 1
ATOM 9647 N N . ASN B 1 549 ? -51.375 38.875 18.078 1 19.2 549 ASN B N 1
ATOM 9648 C CA . ASN B 1 549 ? -51.75 39.031 19.469 1 19.2 549 ASN B CA 1
ATOM 9649 C C . ASN B 1 549 ? -50.625 38.656 20.406 1 19.2 549 ASN B C 1
ATOM 9651 O O . ASN B 1 549 ? -49.75 37.875 20.047 1 19.2 549 ASN B O 1
ATOM 9655 N N . GLU B 1 550 ? -50.375 39.375 21.609 1 20.7 550 GLU B N 1
ATOM 9656 C CA . GLU B 1 550 ? -49.531 39.656 22.75 1 20.7 550 GLU B CA 1
ATOM 9657 C C . GLU B 1 550 ? -49.281 38.438 23.609 1 20.7 550 GLU B C 1
ATOM 9659 O O . GLU B 1 550 ? -50.188 37.969 24.328 1 20.7 550 GLU B O 1
ATOM 9664 N N . CYS B 1 551 ? -48.5 37.344 23.234 1 18.94 551 CYS B N 1
ATOM 9665 C CA . CYS B 1 551 ? -48.344 36.219 24.109 1 18.94 551 CYS B CA 1
ATOM 9666 C C . CYS B 1 551 ? -47.594 36.594 25.375 1 18.94 551 CYS B C 1
ATOM 9668 O O . CYS B 1 551 ? -46.625 37.344 25.312 1 18.94 551 CYS B O 1
ATOM 9670 N N . VAL B 1 552 ? -47.906 36.406 26.75 1 19.67 552 VAL B N 1
ATOM 9671 C CA . VAL B 1 552 ? -47.688 36.688 28.156 1 19.67 552 VAL B CA 1
ATOM 9672 C C . VAL B 1 552 ? -46.375 36.062 28.625 1 19.67 552 VAL B C 1
ATOM 9674 O O . VAL B 1 552 ? -46.125 34.875 28.406 1 19.67 552 VAL B O 1
ATOM 9677 N N . SER B 1 553 ? -45.219 36.719 28.891 1 20.59 553 SER B N 1
ATOM 9678 C CA . SER B 1 553 ? -43.812 36.562 29.328 1 20.59 553 SER B CA 1
ATOM 9679 C C . SER B 1 553 ? -43.75 36.062 30.75 1 20.59 553 SER B C 1
ATOM 9681 O O . SER B 1 553 ? -44.062 36.781 31.703 1 20.59 553 SER B O 1
ATOM 9683 N N . GLY B 1 554 ? -44.094 34.844 31.312 1 18.91 554 GLY B N 1
ATOM 9684 C CA . GLY B 1 554 ? -43.938 34.5 32.719 1 18.91 554 GLY B CA 1
ATOM 9685 C C . GLY B 1 554 ? -42.5 34.469 33.156 1 18.91 554 GLY B C 1
ATOM 9686 O O . GLY B 1 554 ? -41.625 34.062 32.406 1 18.91 554 GLY B O 1
ATOM 9687 N N . ARG B 1 555 ? -41.875 35.219 34.281 1 21.44 555 ARG B N 1
ATOM 9688 C CA . ARG B 1 555 ? -40.688 35.688 34.938 1 21.44 555 ARG B CA 1
ATOM 9689 C C . ARG B 1 555 ? -39.969 34.562 35.688 1 21.44 555 ARG B C 1
ATOM 9691 O O . ARG B 1 555 ? -40.25 34.312 36.844 1 21.44 555 ARG B O 1
ATOM 9698 N N . ALA B 1 556 ? -39.75 33.25 35.531 1 20.67 556 ALA B N 1
ATOM 9699 C CA . ALA B 1 556 ? -39.094 32.469 36.594 1 20.67 556 ALA B CA 1
ATOM 9700 C C . ALA B 1 556 ? -37.625 32.844 36.719 1 20.67 556 ALA B C 1
ATOM 9702 O O . ALA B 1 556 ? -36.906 32.875 35.719 1 20.67 556 ALA B O 1
ATOM 9703 N N . SER B 1 557 ? -37.031 33.625 37.812 1 21.14 557 SER B N 1
ATOM 9704 C CA . SER B 1 557 ? -35.781 34.219 38.344 1 21.14 557 SER B CA 1
ATOM 9705 C C . SER B 1 557 ? -34.781 33.125 38.719 1 21.14 557 SER B C 1
ATOM 9707 O O . SER B 1 557 ? -34.906 32.5 39.781 1 21.14 557 SER B O 1
ATOM 9709 N N . LEU B 1 558 ? -34.375 32.062 38.094 1 20.8 558 LEU B N 1
ATOM 9710 C CA . LEU B 1 558 ? -33.375 31.156 38.656 1 20.8 558 LEU B CA 1
ATOM 9711 C C . LEU B 1 558 ? -32.031 31.859 38.844 1 20.8 558 LEU B C 1
ATOM 9713 O O . LEU B 1 558 ? -31.469 32.406 37.906 1 20.8 558 LEU B O 1
ATOM 9717 N N . ILE B 1 559 ? -31.578 32.344 40.062 1 22.52 559 ILE B N 1
ATOM 9718 C CA . ILE B 1 559 ? -30.391 33 40.625 1 22.52 559 ILE B CA 1
ATOM 9719 C C . ILE B 1 559 ? -29.188 32.062 40.5 1 22.52 559 ILE B C 1
ATOM 9721 O O . ILE B 1 559 ? -29.109 31.031 41.156 1 22.52 559 ILE B O 1
ATOM 9725 N N . ILE B 1 560 ? -28.641 31.734 39.375 1 22.45 560 ILE B N 1
ATOM 9726 C CA . ILE B 1 560 ? -27.406 30.969 39.281 1 22.45 560 ILE B CA 1
ATOM 9727 C C . ILE B 1 560 ? -26.25 31.781 39.875 1 22.45 560 ILE B C 1
ATOM 9729 O O . ILE B 1 560 ? -25.953 32.875 39.406 1 22.45 560 ILE B O 1
ATOM 9733 N N . ILE B 1 561 ? -25.906 31.625 41.125 1 24.42 561 ILE B N 1
ATOM 9734 C CA . ILE B 1 561 ? -24.797 32.188 41.875 1 24.42 561 ILE B CA 1
ATOM 9735 C C . ILE B 1 561 ? -23.484 31.922 41.125 1 24.42 561 ILE B C 1
ATOM 9737 O O . ILE B 1 561 ? -23.078 30.781 40.969 1 24.42 561 ILE B O 1
ATOM 9741 N N . THR B 1 562 ? -23.047 32.844 40.188 1 23.36 562 THR B N 1
ATOM 9742 C CA . THR B 1 562 ? -21.844 33 39.375 1 23.36 562 THR B CA 1
ATOM 9743 C C . THR B 1 562 ? -20.609 33.219 40.281 1 23.36 562 THR B C 1
ATOM 9745 O O . THR B 1 562 ? -20.562 34.188 41.031 1 23.36 562 THR B O 1
ATOM 9748 N N . HIS B 1 563 ? -20.078 32.219 40.906 1 25.28 563 HIS B N 1
ATOM 9749 C CA . HIS B 1 563 ? -18.828 32.5 41.625 1 25.28 563 HIS B CA 1
ATOM 9750 C C . HIS B 1 563 ? -17.938 33.406 40.781 1 25.28 563 HIS B C 1
ATOM 9752 O O . HIS B 1 563 ? -18.125 33.531 39.562 1 25.28 563 HIS B O 1
ATOM 9758 N N . ASP B 1 564 ? -16.703 33.875 41.281 1 27.62 564 ASP B N 1
ATOM 9759 C CA . ASP B 1 564 ? -15.75 34.875 40.812 1 27.62 564 ASP B CA 1
ATOM 9760 C C . ASP B 1 564 ? -15.422 34.688 39.344 1 27.62 564 ASP B C 1
ATOM 9762 O O . ASP B 1 564 ? -15.258 33.562 38.875 1 27.62 564 ASP B O 1
ATOM 9766 N N . SER B 1 565 ? -15.617 35.75 38.562 1 27.5 565 SER B N 1
ATOM 9767 C CA . SER B 1 565 ? -15.93 36.094 37.156 1 27.5 565 SER B CA 1
ATOM 9768 C C . SER B 1 565 ? -14.75 35.812 36.25 1 27.5 565 SER B C 1
ATOM 9770 O O . SER B 1 565 ? -13.852 36.656 36.125 1 27.5 565 SER B O 1
ATOM 9772 N N . ASP B 1 566 ? -13.883 34.812 36.5 1 30.75 566 ASP B N 1
ATOM 9773 C CA . ASP B 1 566 ? -12.922 34.812 35.375 1 30.75 566 ASP B CA 1
ATOM 9774 C C . ASP B 1 566 ? -13.625 35.062 34.062 1 30.75 566 ASP B C 1
ATOM 9776 O O . ASP B 1 566 ? -14.742 34.594 33.844 1 30.75 566 ASP B O 1
ATOM 9780 N N . PRO B 1 567 ? -13.258 36.25 33.344 1 30.53 567 PRO B N 1
ATOM 9781 C CA . PRO B 1 567 ? -13.953 36.656 32.125 1 30.53 567 PRO B CA 1
ATOM 9782 C C . PRO B 1 567 ? -14.258 35.469 31.219 1 30.53 567 PRO B C 1
ATOM 9784 O O . PRO B 1 567 ? -13.391 34.625 30.969 1 30.53 567 PRO B O 1
ATOM 9787 N N . ASP B 1 568 ? -15.375 34.938 31.406 1 31.08 568 ASP B N 1
ATOM 9788 C CA . ASP B 1 568 ? -15.883 33.906 30.516 1 31.08 568 ASP B CA 1
ATOM 9789 C C . ASP B 1 568 ? -15.633 34.25 29.047 1 31.08 568 ASP B C 1
ATOM 9791 O O . ASP B 1 568 ? -16.062 35.312 28.578 1 31.08 568 ASP B O 1
ATOM 9795 N N . PRO B 1 569 ? -14.438 33.812 28.547 1 33.53 569 PRO B N 1
ATOM 9796 C CA . PRO B 1 569 ? -14.008 34.156 27.188 1 33.53 569 PRO B CA 1
ATOM 9797 C C . PRO B 1 569 ? -15.156 34.156 26.188 1 33.53 569 PRO B C 1
ATOM 9799 O O . PRO B 1 569 ? -14.953 34.438 25 1 33.53 569 PRO B O 1
ATOM 9802 N N . LEU B 1 570 ? -16.281 33.656 26.625 1 34.91 570 LEU B N 1
ATOM 9803 C CA . LEU B 1 570 ? -17.375 33.656 25.656 1 34.91 570 LEU B CA 1
ATOM 9804 C C . LEU B 1 570 ? -18 35.031 25.547 1 34.91 570 LEU B C 1
ATOM 9806 O O . LEU B 1 570 ? -18.953 35.25 24.797 1 34.91 570 LEU B O 1
ATOM 9810 N N . GLN B 1 571 ? -17.828 36 26.578 1 31.94 571 GLN B N 1
ATOM 9811 C CA . GLN B 1 571 ? -18.594 37.25 26.5 1 31.94 571 GLN B CA 1
ATOM 9812 C C . GLN B 1 571 ? -17.938 38.219 25.531 1 31.94 571 GLN B C 1
ATOM 9814 O O . GLN B 1 571 ? -16.969 38.906 25.875 1 31.94 571 GLN B O 1
ATOM 9819 N N . MET B 1 572 ? -17.891 37.969 24.234 1 32.53 572 MET B N 1
ATOM 9820 C CA . MET B 1 572 ? -17.516 39.031 23.312 1 32.53 572 MET B CA 1
ATOM 9821 C C . MET B 1 572 ? -18.422 40.25 23.484 1 32.53 572 MET B C 1
ATOM 9823 O O . MET B 1 572 ? -19.609 40.094 23.812 1 32.53 572 MET B O 1
ATOM 9827 N N . ASN B 1 573 ? -17.969 41.469 23.859 1 31.55 573 ASN B N 1
ATOM 9828 C CA . ASN B 1 573 ? -18.672 42.75 23.906 1 31.55 573 ASN B CA 1
ATOM 9829 C C . ASN B 1 573 ? -19.547 42.938 22.672 1 31.55 573 ASN B C 1
ATOM 9831 O O . ASN B 1 573 ? -19.109 42.719 21.547 1 31.55 573 ASN B O 1
ATOM 9835 N N . PRO B 1 574 ? -20.875 43.219 22.75 1 33.12 574 PRO B N 1
ATOM 9836 C CA . PRO B 1 574 ? -21.891 43.469 21.719 1 33.12 574 PRO B CA 1
ATOM 9837 C C . PRO B 1 574 ? -21.531 44.625 20.797 1 33.12 574 PRO B C 1
ATOM 9839 O O . PRO B 1 574 ? -22.234 44.906 19.812 1 33.12 574 PRO B O 1
ATOM 9842 N N . SER B 1 575 ? -20.922 45.75 21.266 1 33.44 575 SER B N 1
ATOM 9843 C CA . SER B 1 575 ? -20.922 47 20.516 1 33.44 575 SER B CA 1
ATOM 9844 C C . SER B 1 575 ? -20.25 46.844 19.156 1 33.44 575 SER B C 1
ATOM 9846 O O . SER B 1 575 ? -20.438 47.656 18.266 1 33.44 575 SER B O 1
ATOM 9848 N N . ASP B 1 576 ? -18.969 46.531 19.141 1 34.06 576 ASP B N 1
ATOM 9849 C CA . ASP B 1 576 ? -18.266 46.594 17.859 1 34.06 576 ASP B CA 1
ATOM 9850 C C . ASP B 1 576 ? -18.938 45.688 16.828 1 34.06 576 ASP B C 1
ATOM 9852 O O . ASP B 1 576 ? -19.469 44.625 17.188 1 34.06 576 ASP B O 1
ATOM 9856 N N . SER B 1 577 ? -19.469 46.188 15.672 1 36.53 577 SER B N 1
ATOM 9857 C CA . SER B 1 577 ? -20.188 45.594 14.555 1 36.53 577 SER B CA 1
ATOM 9858 C C . SER B 1 577 ? -19.781 44.125 14.367 1 36.53 577 SER B C 1
ATOM 9860 O O . SER B 1 577 ? -18.641 43.812 14.016 1 36.53 577 SER B O 1
ATOM 9862 N N . PRO B 1 578 ? -20.062 43.156 15.188 1 43.72 578 PRO B N 1
ATOM 9863 C CA . PRO B 1 578 ? -19.641 41.844 15.617 1 43.72 578 PRO B CA 1
ATOM 9864 C C . PRO B 1 578 ? -19.609 40.844 14.461 1 43.72 578 PRO B C 1
ATOM 9866 O O . PRO B 1 578 ? -20.609 40.188 14.172 1 43.72 578 PRO B O 1
ATOM 9869 N N . THR B 1 579 ? -19.312 41.156 13.242 1 49.25 579 THR B N 1
ATOM 9870 C CA . THR B 1 579 ? -19.359 40.25 12.102 1 49.25 579 THR B CA 1
ATOM 9871 C C . THR B 1 579 ? -18.781 38.875 12.461 1 49.25 579 THR B C 1
ATOM 9873 O O . THR B 1 579 ? -17.562 38.75 12.625 1 49.25 579 THR B O 1
ATOM 9876 N N . PHE B 1 580 ? -19.406 38.094 13.25 1 55.62 580 PHE B N 1
ATOM 9877 C CA . PHE B 1 580 ? -19.031 36.781 13.773 1 55.62 580 PHE B CA 1
ATOM 9878 C C . PHE B 1 580 ? -18.906 35.781 12.641 1 55.62 580 PHE B C 1
ATOM 9880 O O . PHE B 1 580 ? -19.812 35.656 11.805 1 55.62 580 PHE B O 1
ATOM 9887 N N . LYS B 1 581 ? -17.828 35.469 12.227 1 80.94 581 LYS B N 1
ATOM 9888 C CA . LYS B 1 581 ? -17.469 34.469 11.242 1 80.94 581 LYS B CA 1
ATOM 9889 C C . LYS B 1 581 ? -17.359 33.094 11.898 1 80.94 581 LYS B C 1
ATOM 9891 O O . LYS B 1 581 ? -16.734 32.938 12.953 1 80.94 581 LYS B O 1
ATOM 9896 N N . CYS B 1 582 ? -18.281 32.156 11.516 1 87.44 582 CYS B N 1
ATOM 9897 C CA . CYS B 1 582 ? -18.297 30.828 12.133 1 87.44 582 CYS B CA 1
ATOM 9898 C C . CYS B 1 582 ? -18.203 29.734 11.078 1 87.44 582 CYS B C 1
ATOM 9900 O O . CYS B 1 582 ? -18.812 29.844 10.008 1 87.44 582 CYS B O 1
ATOM 9902 N N . ILE B 1 583 ? -17.422 28.844 11.359 1 91.56 583 ILE B N 1
ATOM 9903 C CA . ILE B 1 583 ? -17.359 27.609 10.562 1 91.56 583 ILE B CA 1
ATOM 9904 C C . ILE B 1 583 ? -17.812 26.422 11.406 1 91.56 583 ILE B C 1
ATOM 9906 O O . ILE B 1 583 ? -17.328 26.219 12.523 1 91.56 583 ILE B O 1
ATOM 9910 N N . VAL B 1 584 ? -18.797 25.75 10.984 1 91.81 584 VAL B N 1
ATOM 9911 C CA . VAL B 1 584 ? -19.266 24.531 11.656 1 91.81 584 VAL B CA 1
ATOM 9912 C C . VAL B 1 584 ? -18.781 23.297 10.906 1 91.81 584 VAL B C 1
ATOM 9914 O O . VAL B 1 584 ? -19.062 23.156 9.711 1 91.81 584 VAL B O 1
ATOM 9917 N N . LEU B 1 585 ? -18.016 22.5 11.539 1 94.38 585 LEU B N 1
ATOM 9918 C CA . LEU B 1 585 ? -17.578 21.234 10.961 1 94.38 585 LEU B CA 1
ATOM 9919 C C . LEU B 1 585 ? -18.562 20.125 11.289 1 94.38 585 LEU B C 1
ATOM 9921 O O . LEU B 1 585 ? -18.703 19.734 12.453 1 94.38 585 LEU B O 1
ATOM 9925 N N . ASP B 1 586 ? -19.266 19.656 10.297 1 92.31 586 ASP B N 1
ATOM 9926 C CA . ASP B 1 586 ? -20.125 18.5 10.461 1 92.31 586 ASP B CA 1
ATOM 9927 C C . ASP B 1 586 ? -19.328 17.203 10.359 1 92.31 586 ASP B C 1
ATOM 9929 O O . ASP B 1 586 ? -19 16.766 9.258 1 92.31 586 ASP B O 1
ATOM 9933 N N . CYS B 1 587 ? -19.156 16.531 11.5 1 91.94 587 CYS B N 1
ATOM 9934 C CA . CYS B 1 587 ? -18.328 15.336 11.57 1 91.94 587 CYS B CA 1
ATOM 9935 C C . CYS B 1 587 ? -19.172 14.078 11.656 1 91.94 587 CYS B C 1
ATOM 9937 O O . CYS B 1 587 ? -18.734 13.047 12.164 1 91.94 587 CYS B O 1
ATOM 9939 N N . SER B 1 588 ? -20.391 14.18 11.203 1 85.62 588 SER B N 1
ATOM 9940 C CA . SER B 1 588 ? -21.281 13.031 11.266 1 85.62 588 SER B CA 1
ATOM 9941 C C . SER B 1 588 ? -20.812 11.906 10.352 1 85.62 588 SER B C 1
ATOM 9943 O O . SER B 1 588 ? -21.109 10.734 10.586 1 85.62 588 SER B O 1
ATOM 9945 N N . GLY B 1 589 ? -20.078 12.281 9.352 1 86.94 589 GLY B N 1
ATOM 9946 C CA . GLY B 1 589 ? -19.578 11.281 8.406 1 86.94 589 GLY B CA 1
ATOM 9947 C C . GLY B 1 589 ? -18.156 10.852 8.688 1 86.94 589 GLY B C 1
ATOM 9948 O O . GLY B 1 589 ? -17.562 10.109 7.902 1 86.94 589 GLY B O 1
ATOM 9949 N N . VAL B 1 590 ? -17.594 11.234 9.836 1 90.19 590 VAL B N 1
ATOM 9950 C CA . VAL B 1 590 ? -16.219 10.891 10.188 1 90.19 590 VAL B CA 1
ATOM 9951 C C . VAL B 1 590 ? -16.203 9.625 11.047 1 90.19 590 VAL B C 1
ATOM 9953 O O . VAL B 1 590 ? -16.734 9.617 12.156 1 90.19 590 VAL B O 1
ATOM 9956 N N . ALA B 1 591 ? -15.633 8.586 10.539 1 85.25 591 ALA B N 1
ATOM 9957 C CA . ALA B 1 591 ? -15.672 7.297 11.219 1 85.25 591 ALA B CA 1
ATOM 9958 C C . ALA B 1 591 ? -14.617 7.227 12.32 1 85.25 591 ALA B C 1
ATOM 9960 O O . ALA B 1 591 ? -14.898 6.742 13.422 1 85.25 591 ALA B O 1
ATOM 9961 N N . TYR B 1 592 ? -13.453 7.672 12.094 1 86.38 592 TYR B N 1
ATOM 9962 C CA . TYR B 1 592 ? -12.367 7.637 13.062 1 86.38 592 TYR B CA 1
ATOM 9963 C C . TYR B 1 592 ? -11.328 8.703 12.758 1 86.38 592 TYR B C 1
ATOM 9965 O O . TYR B 1 592 ? -11.312 9.273 11.664 1 86.38 592 TYR B O 1
ATOM 9973 N N . VAL B 1 593 ? -10.5 8.977 13.773 1 87.75 593 VAL B N 1
ATOM 9974 C CA . VAL B 1 593 ? -9.445 9.977 13.656 1 87.75 593 VAL B CA 1
ATOM 9975 C C . VAL B 1 593 ? -8.125 9.406 14.18 1 87.75 593 VAL B C 1
ATOM 9977 O O . VAL B 1 593 ? -8.117 8.586 15.102 1 87.75 593 VAL B O 1
ATOM 9980 N N . ASP B 1 594 ? -7.082 9.781 13.562 1 83 594 ASP B N 1
ATOM 9981 C CA . ASP B 1 594 ? -5.766 9.375 14.039 1 83 594 ASP B CA 1
ATOM 9982 C C . ASP B 1 594 ? -5.051 10.531 14.734 1 83 594 ASP B C 1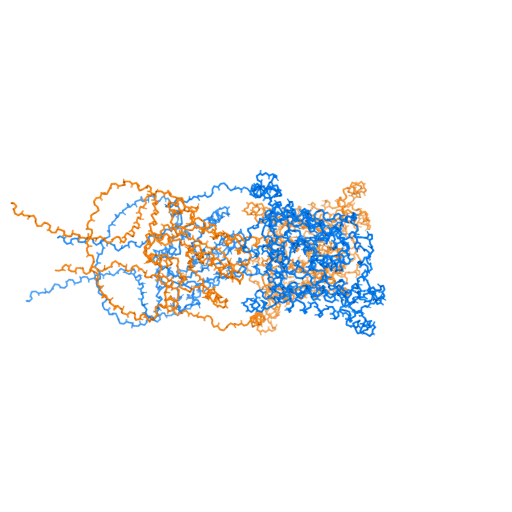
ATOM 9984 O O . ASP B 1 594 ? -5.531 11.664 14.719 1 83 594 ASP B O 1
ATOM 9988 N N . PRO B 1 595 ? -3.947 10.234 15.391 1 81.62 595 PRO B N 1
ATOM 9989 C CA . PRO B 1 595 ? -3.252 11.266 16.156 1 81.62 595 PRO B CA 1
ATOM 9990 C C . PRO B 1 595 ? -2.803 12.445 15.289 1 81.62 595 PRO B C 1
ATOM 9992 O O . PRO B 1 595 ? -2.828 13.594 15.734 1 81.62 595 PRO B O 1
ATOM 9995 N N . GLU B 1 596 ? -2.338 12.164 14.109 1 82 596 GLU B N 1
ATOM 9996 C CA . GLU B 1 596 ? -1.932 13.25 13.219 1 82 596 GLU B CA 1
ATOM 9997 C C . GLU B 1 596 ? -3.113 14.156 12.875 1 82 596 GLU B C 1
ATOM 9999 O O . GLU B 1 596 ? -2.949 15.367 12.711 1 82 596 GLU B O 1
ATOM 10004 N N . ALA B 1 597 ? -4.211 13.539 12.695 1 88.31 597 ALA B N 1
ATOM 10005 C CA . ALA B 1 597 ? -5.426 14.305 12.422 1 88.31 597 ALA B CA 1
ATOM 10006 C C . ALA B 1 597 ? -5.801 15.172 13.625 1 88.31 597 ALA B C 1
ATOM 10008 O O . ALA B 1 597 ? -6.289 16.297 13.453 1 88.31 597 ALA B O 1
ATOM 10009 N N . VAL B 1 598 ? -5.648 14.625 14.82 1 89.5 598 VAL B N 1
ATOM 10010 C CA . VAL B 1 598 ? -5.938 15.383 16.031 1 89.5 598 VAL B CA 1
ATOM 10011 C C . VAL B 1 598 ? -5.031 16.609 16.109 1 89.5 598 VAL B C 1
ATOM 10013 O O . VAL B 1 598 ? -5.484 17.703 16.438 1 89.5 598 VAL B O 1
ATOM 10016 N N . LYS B 1 599 ? -3.812 16.391 15.789 1 85.12 599 LYS B N 1
ATOM 10017 C CA . LYS B 1 599 ? -2.871 17.5 15.766 1 85.12 599 LYS B CA 1
ATOM 10018 C C . LYS B 1 599 ? -3.279 18.547 14.727 1 85.12 599 LYS B C 1
ATOM 10020 O O . LYS B 1 599 ? -3.191 19.75 14.984 1 85.12 599 LYS B O 1
ATOM 10025 N N . MET B 1 600 ? -3.658 18.109 13.586 1 87.88 600 MET B N 1
ATOM 10026 C CA . MET B 1 600 ? -4.105 19 12.523 1 87.88 600 MET B CA 1
ATOM 10027 C C . MET B 1 600 ? -5.32 19.812 12.961 1 87.88 600 MET B C 1
ATOM 10029 O O . MET B 1 600 ? -5.395 21.016 12.719 1 87.88 600 MET B O 1
ATOM 10033 N N . LEU B 1 601 ? -6.273 19.156 13.625 1 93.25 601 LEU B N 1
ATOM 10034 C CA . LEU B 1 601 ? -7.473 19.844 14.102 1 93.25 601 LEU B CA 1
ATOM 10035 C C . LEU B 1 601 ? -7.125 20.891 15.156 1 93.25 601 LEU B C 1
ATOM 10037 O O . LEU B 1 601 ? -7.73 21.953 15.195 1 93.25 601 LEU B O 1
ATOM 10041 N N . SER B 1 602 ? -6.184 20.516 15.992 1 92 602 SER B N 1
ATOM 10042 C CA . SER B 1 602 ? -5.727 21.469 17 1 92 602 SER B CA 1
ATOM 10043 C C . SER B 1 602 ? -5.086 22.703 16.344 1 92 602 SER B C 1
ATOM 10045 O O . SER B 1 602 ? -5.312 23.828 16.781 1 92 602 SER B O 1
ATOM 10047 N N . GLN B 1 603 ? -4.332 22.453 15.383 1 87.62 603 GLN B N 1
ATOM 10048 C CA . GLN B 1 603 ? -3.686 23.547 14.664 1 87.62 603 GLN B CA 1
ATOM 10049 C C . GLN B 1 603 ? -4.715 24.422 13.953 1 87.62 603 GLN B C 1
ATOM 10051 O O . GLN B 1 603 ? -4.594 25.641 13.953 1 87.62 603 GLN B O 1
ATOM 10056 N N . VAL B 1 604 ? -5.66 23.828 13.336 1 91.75 604 VAL B N 1
ATOM 10057 C CA . VAL B 1 604 ? -6.715 24.547 12.633 1 91.75 604 VAL B CA 1
ATOM 10058 C C . VAL B 1 604 ? -7.496 25.422 13.617 1 91.75 604 VAL B C 1
ATOM 10060 O O . VAL B 1 604 ? -7.852 26.562 13.305 1 91.75 604 VAL B O 1
ATOM 10063 N N . TYR B 1 605 ? -7.781 24.859 14.734 1 93.69 605 TYR B N 1
ATOM 10064 C CA . TYR B 1 605 ? -8.492 25.609 15.758 1 93.69 605 TYR B CA 1
ATOM 10065 C C . TYR B 1 605 ? -7.723 26.859 16.156 1 93.69 605 TYR B C 1
ATOM 10067 O O . TYR B 1 605 ? -8.297 27.938 16.266 1 93.69 605 TYR B O 1
ATOM 10075 N N . THR B 1 606 ? -6.445 26.672 16.359 1 90.38 606 THR B N 1
ATOM 10076 C CA . THR B 1 606 ? -5.609 27.797 16.781 1 90.38 606 THR B CA 1
ATOM 10077 C C . THR B 1 606 ? -5.523 28.844 15.68 1 90.38 606 THR B C 1
ATOM 10079 O O . THR B 1 606 ? -5.582 30.047 15.953 1 90.38 606 THR B O 1
ATOM 10082 N N . GLU B 1 607 ? -5.398 28.438 14.516 1 87.56 607 GLU B N 1
ATOM 10083 C CA . GLU B 1 607 ? -5.312 29.359 13.383 1 87.56 607 GLU B CA 1
ATOM 10084 C C . GLU B 1 607 ? -6.609 30.141 13.203 1 87.56 607 GLU B C 1
ATOM 10086 O O . GLU B 1 607 ? -6.582 31.344 12.961 1 87.56 607 GLU B O 1
ATOM 10091 N N . LEU B 1 608 ? -7.711 29.438 13.289 1 90.62 608 LEU B N 1
ATOM 10092 C CA . LEU B 1 608 ? -9.008 30.094 13.117 1 90.62 608 LEU B CA 1
ATOM 10093 C C . LEU B 1 608 ? -9.289 31.047 14.281 1 90.62 608 LEU B C 1
ATOM 10095 O O . LEU B 1 608 ? -9.875 32.125 14.094 1 90.62 608 LEU B O 1
ATOM 10099 N N . ARG B 1 609 ? -8.898 30.609 15.422 1 88 609 ARG B N 1
ATOM 10100 C CA . ARG B 1 609 ? -9.047 31.469 16.594 1 88 609 ARG B CA 1
ATOM 10101 C C . ARG B 1 609 ? -8.25 32.75 16.422 1 88 609 ARG B C 1
ATOM 10103 O O . ARG B 1 609 ? -8.742 33.844 16.75 1 88 609 ARG B O 1
ATOM 10110 N N . ASP B 1 610 ? -7.098 32.625 15.914 1 85.88 610 ASP B N 1
ATOM 10111 C CA . ASP B 1 610 ? -6.25 33.781 15.688 1 85.88 610 ASP B CA 1
ATOM 10112 C C . ASP B 1 610 ? -6.863 34.719 14.641 1 85.88 610 ASP B C 1
ATOM 10114 O O . ASP B 1 610 ? -6.668 35.938 14.688 1 85.88 610 ASP B O 1
ATOM 10118 N N . ASP B 1 611 ? -7.664 34.188 13.766 1 85.44 611 ASP B N 1
ATOM 10119 C CA . ASP B 1 611 ? -8.328 34.969 12.727 1 85.44 611 ASP B CA 1
ATOM 10120 C C . ASP B 1 611 ? -9.711 35.438 13.18 1 85.44 611 ASP B C 1
ATOM 10122 O O . ASP B 1 611 ? -10.492 35.938 12.383 1 85.44 611 ASP B O 1
ATOM 10126 N N . SER B 1 612 ? -10.133 35.094 14.344 1 85.69 612 SER B N 1
ATOM 10127 C CA . SER B 1 612 ? -11.406 35.469 14.945 1 85.69 612 SER B CA 1
ATOM 10128 C C . SER B 1 612 ? -12.578 34.781 14.273 1 85.69 612 SER B C 1
ATOM 10130 O O . SER B 1 612 ? -13.617 35.375 14.023 1 85.69 612 SER B O 1
ATOM 10132 N N . ILE B 1 613 ? -12.344 33.656 13.812 1 89.75 613 ILE B N 1
ATOM 10133 C CA . ILE B 1 613 ? -13.391 32.781 13.273 1 89.75 613 ILE B CA 1
ATOM 10134 C C . ILE B 1 613 ? -13.703 31.688 14.281 1 89.75 613 ILE B C 1
ATOM 10136 O O . ILE B 1 613 ? -12.797 31.016 14.773 1 89.75 613 ILE B O 1
ATOM 10140 N N . ARG B 1 614 ? -14.93 31.531 14.641 1 88.44 614 ARG B N 1
ATOM 10141 C CA . ARG B 1 614 ? -15.336 30.5 15.594 1 88.44 614 ARG B CA 1
ATOM 10142 C C . ARG B 1 614 ? -15.508 29.156 14.898 1 88.44 614 ARG B C 1
ATOM 10144 O O . ARG B 1 614 ? -16.047 29.078 13.797 1 88.44 614 ARG B O 1
ATOM 10151 N N . LEU B 1 615 ? -14.938 28.156 15.5 1 93 615 LEU B N 1
ATOM 10152 C CA . LEU B 1 615 ? -15.039 26.797 14.984 1 93 615 LEU B CA 1
ATOM 10153 C C . LEU B 1 615 ? -15.922 25.938 15.891 1 93 615 LEU B C 1
ATOM 10155 O O . LEU B 1 615 ? -15.719 25.906 17.109 1 93 615 LEU B O 1
ATOM 10159 N N . LEU B 1 616 ? -16.953 25.344 15.391 1 92.62 616 LEU B N 1
ATOM 10160 C CA . LEU B 1 616 ? -17.828 24.438 16.125 1 92.62 616 LEU B CA 1
ATOM 10161 C C . LEU B 1 616 ? -17.781 23.047 15.523 1 92.62 616 LEU B C 1
ATOM 10163 O O . LEU B 1 616 ? -17.562 22.875 14.32 1 92.62 616 LEU B O 1
ATOM 10167 N N . PHE B 1 617 ? -17.906 22.047 16.359 1 94.31 617 PHE B N 1
ATOM 10168 C CA . PHE B 1 617 ? -17.938 20.656 15.938 1 94.31 617 PHE B CA 1
ATOM 10169 C C . PHE B 1 617 ? -19.328 20.062 16.156 1 94.31 617 PHE B C 1
ATOM 10171 O O . PHE B 1 617 ? -19.891 20.172 17.234 1 94.31 617 PHE B O 1
ATOM 10178 N N . ALA B 1 618 ? -19.844 19.469 15.141 1 91.94 618 ALA B N 1
ATOM 10179 C CA . ALA B 1 618 ? -21.172 18.859 15.234 1 91.94 618 ALA B CA 1
ATOM 10180 C C . ALA B 1 618 ? -21.125 17.375 14.852 1 91.94 618 ALA B C 1
ATOM 10182 O O . ALA B 1 618 ? -20.422 17 13.914 1 91.94 618 ALA B O 1
ATOM 10183 N N . GLY B 1 619 ? -21.797 16.516 15.594 1 89.25 619 GLY B N 1
ATOM 10184 C CA . GLY B 1 619 ? -22 15.125 15.242 1 89.25 619 GLY B CA 1
ATOM 10185 C C . GLY B 1 619 ? -20.766 14.273 15.383 1 89.25 619 GLY B C 1
ATOM 10186 O O . GLY B 1 619 ? -20.484 13.414 14.547 1 89.25 619 GLY B O 1
ATOM 10187 N N . VAL B 1 620 ? -19.922 14.531 16.359 1 89.75 620 VAL B N 1
ATOM 10188 C CA . VAL B 1 620 ? -18.719 13.742 16.594 1 89.75 620 VAL B CA 1
ATOM 10189 C C . VAL B 1 620 ? -19.078 12.453 17.328 1 89.75 620 VAL B C 1
ATOM 10191 O O . VAL B 1 620 ? -19.734 12.492 18.375 1 89.75 620 VAL B O 1
ATOM 10194 N N . ASN B 1 621 ? -18.734 11.398 16.734 1 85.94 621 ASN B N 1
ATOM 10195 C CA . ASN B 1 621 ? -19.078 10.109 17.328 1 85.94 621 ASN B CA 1
ATOM 10196 C C . ASN B 1 621 ? -18.375 9.914 18.672 1 85.94 621 ASN B C 1
ATOM 10198 O O . ASN B 1 621 ? -17.375 10.578 18.953 1 85.94 621 ASN B O 1
ATOM 10202 N N . ALA B 1 622 ? -18.875 8.977 19.453 1 83.94 622 ALA B N 1
ATOM 10203 C CA . ALA B 1 622 ? -18.391 8.742 20.828 1 83.94 622 ALA B CA 1
ATOM 10204 C C . ALA B 1 622 ? -16.953 8.227 20.812 1 83.94 622 ALA B C 1
ATOM 10206 O O . ALA B 1 622 ? -16.156 8.594 21.672 1 83.94 622 ALA B O 1
ATOM 10207 N N . ASN B 1 623 ? -16.672 7.418 19.906 1 82.81 623 ASN B N 1
ATOM 10208 C CA . ASN B 1 623 ? -15.328 6.855 19.828 1 82.81 623 ASN B CA 1
ATOM 10209 C C . ASN B 1 623 ? -14.281 7.934 19.562 1 82.81 623 ASN B C 1
ATOM 10211 O O . ASN B 1 623 ? -13.18 7.883 20.109 1 82.81 623 ASN B O 1
ATOM 10215 N N . ILE B 1 624 ? -14.633 8.836 18.703 1 89.12 624 ILE B N 1
ATOM 10216 C CA . ILE B 1 624 ? -13.727 9.93 18.375 1 89.12 624 ILE B CA 1
ATOM 10217 C C . ILE B 1 624 ? -13.555 10.836 19.594 1 89.12 624 ILE B C 1
ATOM 10219 O O . ILE B 1 624 ? -12.438 11.266 19.906 1 89.12 624 ILE B O 1
ATOM 10223 N N . ARG B 1 625 ? -14.617 11.102 20.281 1 88.75 625 ARG B N 1
ATOM 10224 C CA . ARG B 1 625 ? -14.562 11.961 21.469 1 88.75 625 ARG B CA 1
ATOM 10225 C C . ARG B 1 625 ? -13.695 11.336 22.547 1 88.75 625 ARG B C 1
ATOM 10227 O O . ARG B 1 625 ? -12.953 12.039 23.234 1 88.75 625 ARG B O 1
ATOM 10234 N N . ASP B 1 626 ? -13.82 10.055 22.672 1 84.75 626 ASP B N 1
ATOM 10235 C CA . ASP B 1 626 ? -12.961 9.352 23.625 1 84.75 626 ASP B CA 1
ATOM 10236 C C . ASP B 1 626 ? -11.492 9.492 23.25 1 84.75 626 ASP B C 1
ATOM 10238 O O . ASP B 1 626 ? -10.641 9.688 24.109 1 84.75 626 ASP B O 1
ATOM 10242 N N . PHE B 1 627 ? -11.305 9.383 22.031 1 84.75 627 PHE B N 1
ATOM 10243 C CA . PHE B 1 627 ? -9.938 9.477 21.547 1 84.75 627 PHE B CA 1
ATOM 10244 C C . PHE B 1 627 ? -9.391 10.883 21.719 1 84.75 627 PHE B C 1
ATOM 10246 O O . PHE B 1 627 ? -8.203 11.062 22.031 1 84.75 627 PHE B O 1
ATOM 10253 N N . LEU B 1 628 ? -10.195 11.859 21.484 1 88.62 628 LEU B N 1
ATOM 10254 C CA . LEU B 1 628 ? -9.797 13.25 21.688 1 88.62 628 LEU B CA 1
ATOM 10255 C C . LEU B 1 628 ? -9.445 13.5 23.141 1 88.62 628 LEU B C 1
ATOM 10257 O O . LEU B 1 628 ? -8.539 14.289 23.438 1 88.62 628 LEU B O 1
ATOM 10261 N N . GLU B 1 629 ? -10.07 12.781 24 1 84.56 629 GLU B N 1
ATOM 10262 C CA . GLU B 1 629 ? -9.797 12.922 25.438 1 84.56 629 GLU B CA 1
ATOM 10263 C C . GLU B 1 629 ? -8.453 12.312 25.797 1 84.56 629 GLU B C 1
ATOM 10265 O O . GLU B 1 629 ? -7.684 12.898 26.562 1 84.56 629 GLU B O 1
ATOM 10270 N N . ILE B 1 630 ? -8.227 11.219 25.234 1 79.12 630 ILE B N 1
ATOM 10271 C CA . ILE B 1 630 ? -6.996 10.492 25.531 1 79.12 630 ILE B CA 1
ATOM 10272 C C . ILE B 1 630 ? -5.793 11.273 25.016 1 79.12 630 ILE B C 1
ATOM 10274 O O . ILE B 1 630 ? -4.723 11.258 25.625 1 79.12 630 ILE B O 1
ATOM 10278 N N . THR B 1 631 ? -5.98 11.984 23.922 1 80.94 631 THR B N 1
ATOM 10279 C CA . THR B 1 631 ? -4.883 12.719 23.312 1 80.94 631 THR B CA 1
ATOM 10280 C C . THR B 1 631 ? -4.816 14.141 23.859 1 80.94 631 THR B C 1
ATOM 10282 O O . THR B 1 631 ? -4.082 14.984 23.328 1 80.94 631 THR B O 1
ATOM 10285 N N . ASN B 1 632 ? -5.547 14.484 24.844 1 83.75 632 ASN B N 1
ATOM 10286 C CA . ASN B 1 632 ? -5.566 15.789 25.516 1 83.75 632 ASN B CA 1
ATOM 10287 C C . ASN B 1 632 ? -5.93 16.906 24.531 1 83.75 632 ASN B C 1
ATOM 10289 O O . ASN B 1 632 ? -5.332 17.984 24.562 1 83.75 632 ASN B O 1
ATOM 10293 N N . PHE B 1 633 ? -6.785 16.609 23.672 1 89.44 633 PHE B N 1
ATOM 10294 C CA . PHE B 1 633 ? -7.285 17.578 22.703 1 89.44 633 PHE B CA 1
ATOM 10295 C C . PHE B 1 633 ? -8.078 18.688 23.391 1 89.44 633 PHE B C 1
ATOM 10297 O O . PHE B 1 633 ? -8 19.844 22.984 1 89.44 633 PHE B O 1
ATOM 10304 N N . TYR B 1 634 ? -8.742 18.359 24.469 1 90 634 TYR B N 1
ATOM 10305 C CA . TYR B 1 634 ? -9.672 19.266 25.125 1 90 634 TYR B CA 1
ATOM 10306 C C . TYR B 1 634 ? -8.922 20.281 25.984 1 90 634 TYR B C 1
ATOM 10308 O O . TYR B 1 634 ? -9.523 21.234 26.484 1 90 634 TYR B O 1
ATOM 10316 N N . ALA B 1 635 ? -7.664 20.125 26.125 1 88.5 635 ALA B N 1
ATOM 10317 C CA . ALA B 1 635 ? -6.852 21.125 26.812 1 88.5 635 ALA B CA 1
ATOM 10318 C C . ALA B 1 635 ? -6.754 22.406 25.984 1 88.5 635 ALA B C 1
ATOM 10320 O O . ALA B 1 635 ? -6.66 23.5 26.547 1 88.5 635 ALA B O 1
ATOM 10321 N N . LEU B 1 636 ? -6.832 22.281 24.75 1 89.81 636 LEU B N 1
ATOM 10322 C CA . LEU B 1 636 ? -6.727 23.422 23.844 1 89.81 636 LEU B CA 1
ATOM 10323 C C . LEU B 1 636 ? -8.102 23.828 23.344 1 89.81 636 LEU B C 1
ATOM 10325 O O . LEU B 1 636 ? -8.398 25.031 23.25 1 89.81 636 LEU B O 1
ATOM 10329 N N . VAL B 1 637 ? -8.922 22.844 22.969 1 91.56 637 VAL B N 1
ATOM 10330 C CA . VAL B 1 637 ? -10.258 23.078 22.406 1 91.56 637 VAL B CA 1
ATOM 10331 C C . VAL B 1 637 ? -11.312 22.75 23.469 1 91.56 637 VAL B C 1
ATOM 10333 O O . VAL B 1 637 ? -11.469 21.594 23.859 1 91.56 637 VAL B O 1
ATOM 10336 N N . PRO B 1 638 ? -12.023 23.656 23.859 1 88.75 638 PRO B N 1
ATOM 10337 C CA . PRO B 1 638 ? -13.023 23.422 24.891 1 88.75 638 PRO B CA 1
ATOM 10338 C C . PRO B 1 638 ? -14.125 22.453 24.453 1 88.75 638 PRO B C 1
ATOM 10340 O O . PRO B 1 638 ? -14.539 22.469 23.297 1 88.75 638 PRO B O 1
ATOM 10343 N N . ARG B 1 639 ? -14.672 21.719 25.328 1 88.06 639 ARG B N 1
ATOM 10344 C CA . ARG B 1 639 ? -15.711 20.734 25.078 1 88.06 639 ARG B CA 1
ATOM 10345 C C . ARG B 1 639 ? -17.031 21.406 24.719 1 88.06 639 ARG B C 1
ATOM 10347 O O . ARG B 1 639 ? -17.891 20.781 24.078 1 88.06 639 ARG B O 1
ATOM 10354 N N . SER B 1 640 ? -17.172 22.641 25.062 1 84.88 640 SER B N 1
ATOM 10355 C CA . SER B 1 640 ? -18.406 23.391 24.828 1 84.88 640 SER B CA 1
ATOM 10356 C C . SER B 1 640 ? -18.625 23.641 23.328 1 84.88 640 SER B C 1
ATOM 10358 O O . SER B 1 640 ? -19.734 23.969 22.906 1 84.88 640 SER B O 1
ATOM 10360 N N . LEU B 1 641 ? -17.625 23.438 22.625 1 90.38 641 LEU B N 1
ATOM 10361 C CA . LEU B 1 641 ? -17.719 23.703 21.203 1 90.38 641 LEU B CA 1
ATOM 10362 C C . LEU B 1 641 ? -18.25 22.484 20.453 1 90.38 641 LEU B C 1
ATOM 10364 O O . LEU B 1 641 ? -18.469 22.531 19.234 1 90.38 641 LEU B O 1
ATOM 10368 N N . PHE B 1 642 ? -18.578 21.391 21.188 1 92.38 642 PHE B N 1
ATOM 10369 C CA . PHE B 1 642 ? -19.062 20.156 20.578 1 92.38 642 PHE B CA 1
ATOM 10370 C C . PHE B 1 642 ? -20.562 20 20.766 1 92.38 642 PHE B C 1
ATOM 10372 O O . PHE B 1 642 ? -21.078 20.188 21.875 1 92.38 642 PHE B O 1
ATOM 10379 N N . PHE B 1 643 ? -21.234 19.656 19.719 1 89.44 643 PHE B N 1
ATOM 10380 C CA . PHE B 1 643 ? -22.688 19.5 19.734 1 89.44 643 PHE B CA 1
ATOM 10381 C C . PHE B 1 643 ? -23.094 18.156 19.172 1 89.44 643 PHE B C 1
ATOM 10383 O O . PHE B 1 643 ? -22.453 17.641 18.25 1 89.44 643 PHE B O 1
ATOM 10390 N N . PRO B 1 644 ? -24.094 17.562 19.656 1 85.38 644 PRO B N 1
ATOM 10391 C CA . PRO B 1 644 ? -24.516 16.25 19.172 1 85.38 644 PRO B CA 1
ATOM 10392 C C . PRO B 1 644 ? -25.031 16.281 17.734 1 85.38 644 PRO B C 1
ATOM 10394 O O . PRO B 1 644 ? -24.812 15.344 16.969 1 85.38 644 PRO B O 1
ATOM 10397 N N . THR B 1 645 ? -25.766 17.297 17.391 1 84.38 645 THR B N 1
ATOM 10398 C CA . THR B 1 645 ? -26.312 17.391 16.031 1 84.38 645 THR B CA 1
ATOM 10399 C C . THR B 1 645 ? -26 18.75 15.422 1 84.38 645 THR B C 1
ATOM 10401 O O . THR B 1 645 ? -25.656 19.703 16.141 1 84.38 645 THR B O 1
ATOM 10404 N N . LEU B 1 646 ? -26.094 18.766 14.141 1 85.25 646 LEU B N 1
ATOM 10405 C CA . LEU B 1 646 ? -25.891 20.016 13.422 1 85.25 646 LEU B CA 1
ATOM 10406 C C . LEU B 1 646 ? -26.922 21.062 13.836 1 85.25 646 LEU B C 1
ATOM 10408 O O . LEU B 1 646 ? -26.594 22.25 13.93 1 85.25 646 LEU B O 1
ATOM 10412 N N . GLN B 1 647 ? -28.062 20.625 14.125 1 79.44 647 GLN B N 1
ATOM 10413 C CA . GLN B 1 647 ? -29.125 21.531 14.539 1 79.44 647 GLN B CA 1
ATOM 10414 C C . GLN B 1 647 ? -28.797 22.188 15.883 1 79.44 647 GLN B C 1
ATOM 10416 O O . GLN B 1 647 ? -29.062 23.375 16.078 1 79.44 647 GLN B O 1
ATOM 10421 N N . ASP B 1 648 ? -28.266 21.391 16.75 1 82.62 648 ASP B N 1
ATOM 10422 C CA . ASP B 1 648 ? -27.891 21.922 18.047 1 82.62 648 ASP B CA 1
ATOM 10423 C C . ASP B 1 648 ? -26.797 22.984 17.922 1 82.62 648 ASP B C 1
ATOM 10425 O O . ASP B 1 648 ? -26.797 23.984 18.641 1 82.62 648 ASP B O 1
ATOM 10429 N N . ALA B 1 649 ? -25.891 22.688 17.047 1 85.75 649 ALA B N 1
ATOM 10430 C CA . ALA B 1 649 ? -24.797 23.641 16.828 1 85.75 649 ALA B CA 1
ATOM 10431 C C . ALA B 1 649 ? -25.312 24.969 16.266 1 85.75 649 ALA B C 1
ATOM 10433 O O . ALA B 1 649 ? -24.906 26.031 16.703 1 85.75 649 ALA B O 1
ATOM 10434 N N . LEU B 1 650 ? -26.234 24.891 15.375 1 83.31 650 LEU B N 1
ATOM 10435 C CA . LEU B 1 650 ? -26.781 26.094 14.742 1 83.31 650 LEU B CA 1
ATOM 10436 C C . LEU B 1 650 ? -27.672 26.859 15.711 1 83.31 650 LEU B C 1
ATOM 10438 O O . LEU B 1 650 ? -27.703 28.094 15.688 1 83.31 650 LEU B O 1
ATOM 10442 N N . SER B 1 651 ? -28.406 26.078 16.562 1 77.69 651 SER B N 1
ATOM 10443 C CA . SER B 1 651 ? -29.266 26.703 17.547 1 77.69 651 SER B CA 1
ATOM 10444 C C . SER B 1 651 ? -28.453 27.469 18.594 1 77.69 651 SER B C 1
ATOM 10446 O O . SER B 1 651 ? -28.906 28.484 19.125 1 77.69 651 SER B O 1
ATOM 10448 N N . SER B 1 652 ? -27.312 26.938 18.828 1 79.31 652 SER B N 1
ATOM 10449 C CA . SER B 1 652 ? -26.453 27.609 19.797 1 79.31 652 SER B CA 1
ATOM 10450 C C . SER B 1 652 ? -25.938 28.938 19.25 1 79.31 652 SER B C 1
ATOM 10452 O O . SER B 1 652 ? -25.641 29.859 20.016 1 79.31 652 SER B O 1
ATOM 10454 N N . LEU B 1 653 ? -25.797 28.984 18 1 76.62 653 LEU B N 1
ATOM 10455 C CA . LEU B 1 653 ? -25.344 30.219 17.375 1 76.62 653 LEU B CA 1
ATOM 10456 C C . LEU B 1 653 ? -26.453 31.25 17.328 1 76.62 653 LEU B C 1
ATOM 10458 O O . LEU B 1 653 ? -26.188 32.469 17.375 1 76.62 653 LEU B O 1
ATOM 10462 N N . ARG B 1 654 ? -27.703 30.781 17.156 1 64.44 654 ARG B N 1
ATOM 10463 C CA . ARG B 1 654 ? -28.844 31.672 17.125 1 64.44 654 ARG B CA 1
ATOM 10464 C C . ARG B 1 654 ? -29.047 32.344 18.469 1 64.44 654 ARG B C 1
ATOM 10466 O O . ARG B 1 654 ? -29.438 33.531 18.531 1 64.44 654 ARG B O 1
ATOM 10473 N N . ASN B 1 655 ? -28.969 31.531 19.484 1 55.28 655 ASN B N 1
ATOM 10474 C CA . ASN B 1 655 ? -29.156 32.094 20.812 1 55.28 655 ASN B CA 1
ATOM 10475 C C . ASN B 1 655 ? -28.141 33.156 21.141 1 55.28 655 ASN B C 1
ATOM 10477 O O . ASN B 1 655 ? -28.375 34.031 21.969 1 55.28 655 ASN B O 1
ATOM 10481 N N . THR B 1 656 ? -27.047 33.062 20.469 1 49.62 656 THR B N 1
ATOM 10482 C CA . THR B 1 656 ? -26.047 34.094 20.719 1 49.62 656 THR B CA 1
ATOM 10483 C C . THR B 1 656 ? -26.219 35.25 19.75 1 49.62 656 THR B C 1
ATOM 10485 O O . THR B 1 656 ? -25.328 35.5 18.922 1 49.62 656 THR B O 1
ATOM 10488 N N . ASN B 1 657 ? -27.594 35.906 19.672 1 43.56 657 ASN B N 1
ATOM 10489 C CA . ASN B 1 657 ? -28 37.156 19.031 1 43.56 657 ASN B CA 1
ATOM 10490 C C . ASN B 1 657 ? -27.469 37.25 17.609 1 43.56 657 ASN B C 1
ATOM 10492 O O . ASN B 1 657 ? -27.031 38.312 17.172 1 43.56 657 ASN B O 1
ATOM 10496 N N . PHE B 1 658 ? -27.234 36.125 16.953 1 42.56 658 PHE B N 1
ATOM 10497 C CA . PHE B 1 658 ? -26.734 36.25 15.578 1 42.56 658 PHE B CA 1
ATOM 10498 C C . PHE B 1 658 ? -27.875 36.438 14.594 1 42.56 658 PHE B C 1
ATOM 10500 O O . PHE B 1 658 ? -28.891 35.719 14.641 1 42.56 658 PHE B O 1
ATOM 10507 N N . PRO B 1 659 ? -28.141 37.656 14 1 35.94 659 PRO B N 1
ATOM 10508 C CA . PRO B 1 659 ? -29.188 37.781 12.969 1 35.94 659 PRO B CA 1
ATOM 10509 C C . PRO B 1 659 ? -28.969 36.812 11.797 1 35.94 659 PRO B C 1
ATOM 10511 O O . PRO B 1 659 ? -27.906 36.844 11.156 1 35.94 659 PRO B O 1
ATOM 10514 N N . PHE B 1 660 ? -29.141 35.625 11.953 1 39.22 660 PHE B N 1
ATOM 10515 C CA . PHE B 1 660 ? -28.906 34.75 10.82 1 39.22 660 PHE B CA 1
ATOM 10516 C C . PHE B 1 660 ? -30.062 34.812 9.82 1 39.22 660 PHE B C 1
ATOM 10518 O O . PHE B 1 660 ? -31.219 34.688 10.195 1 39.22 660 PHE B O 1
ATOM 10525 N N . HIS B 1 661 ? -30.125 35.75 8.898 1 32.75 661 HIS B N 1
ATOM 10526 C CA . HIS B 1 661 ? -31.094 35.656 7.816 1 32.75 661 HIS B CA 1
ATOM 10527 C C . HIS B 1 661 ? -30.719 34.562 6.832 1 32.75 661 HIS B C 1
ATOM 10529 O O . HIS B 1 661 ? -29.719 34.688 6.125 1 32.75 661 HIS B O 1
ATOM 10535 N N . MET B 1 662 ? -30.781 33.438 7.172 1 36.62 662 MET B N 1
ATOM 10536 C CA . MET B 1 662 ? -30.609 32.469 6.09 1 36.62 662 MET B CA 1
ATOM 10537 C C . MET B 1 662 ? -31.844 32.438 5.188 1 36.62 662 MET B C 1
ATOM 10539 O O . MET B 1 662 ? -32.906 31.953 5.598 1 36.62 662 MET B O 1
ATOM 10543 N N . SER B 1 663 ? -32.281 33.469 4.477 1 33.5 663 SER B N 1
ATOM 10544 C CA . SER B 1 663 ? -33.438 33.406 3.566 1 33.5 663 SER B CA 1
ATOM 10545 C C . SER B 1 663 ? -33.094 32.594 2.32 1 33.5 663 SER B C 1
ATOM 10547 O O . SER B 1 663 ? -32.156 32.938 1.594 1 33.5 663 SER B O 1
ATOM 10549 N N . VAL B 1 664 ? -33.125 31.359 2.393 1 35.19 664 VAL B N 1
ATOM 10550 C CA . VAL B 1 664 ? -33.062 30.688 1.103 1 35.19 664 VAL B CA 1
ATOM 10551 C C . VAL B 1 664 ? -34.375 30.891 0.359 1 35.19 664 VAL B C 1
ATOM 10553 O O . VAL B 1 664 ? -35.469 30.578 0.883 1 35.19 664 VAL B O 1
ATOM 10556 N N . SER B 1 665 ? -34.562 32 -0.395 1 32.34 665 SER B N 1
ATOM 10557 C CA . SER B 1 665 ? -35.719 32.062 -1.31 1 32.34 665 SER B CA 1
ATOM 10558 C C . SER B 1 665 ? -35.656 30.922 -2.322 1 32.34 665 SER B C 1
ATOM 10560 O O . SER B 1 665 ? -34.719 30.812 -3.098 1 32.34 665 SER B O 1
ATOM 10562 N N . MET B 1 666 ? -36 29.844 -1.891 1 35.03 666 MET B N 1
ATOM 10563 C CA . MET B 1 666 ? -36.219 28.859 -2.947 1 35.03 666 MET B CA 1
ATOM 10564 C C . MET B 1 666 ? -37.406 29.281 -3.824 1 35.03 666 MET B C 1
ATOM 10566 O O . MET B 1 666 ? -38.344 29.938 -3.352 1 35.03 666 MET B O 1
ATOM 10570 N N . ASN B 1 667 ? -37.375 29.547 -5.105 1 33.66 667 ASN B N 1
ATOM 10571 C CA . ASN B 1 667 ? -38.469 30.078 -5.887 1 33.66 667 ASN B CA 1
ATOM 10572 C C . ASN B 1 667 ? -39.812 29.828 -5.207 1 33.66 667 ASN B C 1
ATOM 10574 O O . ASN B 1 667 ? -40.656 30.719 -5.109 1 33.66 667 ASN B O 1
ATOM 10578 N N . GLY B 1 668 ? -40.469 28.688 -5.426 1 31.22 668 GLY B N 1
ATOM 10579 C CA . GLY B 1 668 ? -41.875 28.609 -5.148 1 31.22 668 GLY B CA 1
ATOM 10580 C C . GLY B 1 668 ? -42.219 28.75 -3.674 1 31.22 668 GLY B C 1
ATOM 10581 O O . GLY B 1 668 ? -43.156 29.469 -3.311 1 31.22 668 GLY B O 1
ATOM 10582 N N . TYR B 1 669 ? -41.875 27.781 -2.816 1 28.42 669 TYR B N 1
ATOM 10583 C CA . TYR B 1 669 ? -42.438 27.812 -1.471 1 28.42 669 TYR B CA 1
ATOM 10584 C C . TYR B 1 669 ? -41.562 28.609 -0.529 1 28.42 669 TYR B C 1
ATOM 10586 O O . TYR B 1 669 ? -40.344 28.359 -0.44 1 28.42 669 TYR B O 1
ATOM 10594 N N . ARG B 1 670 ? -41.812 29.969 -0.339 1 32 670 ARG B N 1
ATOM 10595 C CA . ARG B 1 670 ? -41.281 31 0.548 1 32 670 ARG B CA 1
ATOM 10596 C C . ARG B 1 670 ? -41.281 30.531 1.998 1 32 670 ARG B C 1
ATOM 10598 O O . ARG B 1 670 ? -42.312 30.609 2.676 1 32 670 ARG B O 1
ATOM 10605 N N . ASP B 1 671 ? -40.844 29.438 2.4 1 30 671 ASP B N 1
ATOM 10606 C CA . ASP B 1 671 ? -40.844 29.359 3.857 1 30 671 ASP B CA 1
ATOM 10607 C C . ASP B 1 671 ? -39.812 30.266 4.48 1 30 671 ASP B C 1
ATOM 10609 O O . ASP B 1 671 ? -38.594 30.047 4.289 1 30 671 ASP B O 1
ATOM 10613 N N . VAL B 1 672 ? -39.969 31.688 4.484 1 27.52 672 VAL B N 1
ATOM 10614 C CA . VAL B 1 672 ? -39.219 32.719 5.152 1 27.52 672 VAL B CA 1
ATOM 10615 C C . VAL B 1 672 ? -39.219 32.5 6.66 1 27.52 672 VAL B C 1
ATOM 10617 O O . VAL B 1 672 ? -40.281 32.5 7.297 1 27.52 672 VAL B O 1
ATOM 10620 N N . VAL B 1 673 ? -38.344 31.656 7.188 1 27.95 673 VAL B N 1
ATOM 10621 C CA . VAL B 1 673 ? -38.25 31.703 8.641 1 27.95 673 VAL B CA 1
ATOM 10622 C C . VAL B 1 673 ? -37.5 32.969 9.062 1 27.95 673 VAL B C 1
ATOM 10624 O O . VAL B 1 673 ? -36.312 33.094 8.742 1 27.95 673 VAL B O 1
ATOM 10627 N N . THR B 1 674 ? -38.094 34.25 9.039 1 25.78 674 THR B N 1
ATOM 10628 C CA . THR B 1 674 ? -37.531 35.531 9.539 1 25.78 674 THR B CA 1
ATOM 10629 C C . THR B 1 674 ? -37.5 35.531 11.062 1 25.78 674 THR B C 1
ATOM 10631 O O . THR B 1 674 ? -38.531 35.438 11.727 1 25.78 674 THR B O 1
ATOM 10634 N N . LEU B 1 675 ? -36.438 35.031 11.711 1 26.69 675 LEU B N 1
ATOM 10635 C CA . LEU B 1 675 ? -36.312 35.188 13.156 1 26.69 675 LEU B CA 1
ATOM 10636 C C . LEU B 1 675 ? -35.844 36.594 13.531 1 26.69 675 LEU B C 1
ATOM 10638 O O . LEU B 1 675 ? -34.688 36.938 13.312 1 26.69 675 LEU B O 1
ATOM 10642 N N . SER B 1 676 ? -36.625 37.844 13.336 1 25.34 676 SER B N 1
ATOM 10643 C CA . SER B 1 676 ? -36.312 39.219 13.688 1 25.34 676 SER B CA 1
ATOM 10644 C C . SER B 1 676 ? -36.469 39.438 15.188 1 25.34 676 SER B C 1
ATOM 10646 O O . SER B 1 676 ? -37.5 39.188 15.766 1 25.34 676 SER B O 1
ATOM 10648 N N . THR B 1 677 ? -35.375 39.5 16.062 1 26.03 677 THR B N 1
ATOM 10649 C CA . THR B 1 677 ? -35.438 39.875 17.469 1 26.03 677 THR B CA 1
ATOM 10650 C C . THR B 1 677 ? -35.625 41.375 17.656 1 26.03 677 THR B C 1
ATOM 10652 O O . THR B 1 677 ? -35.344 41.906 18.719 1 26.03 677 THR B O 1
ATOM 10655 N N . ALA B 1 678 ? -36.125 42.281 16.75 1 26.14 678 ALA B N 1
ATOM 10656 C CA . ALA B 1 678 ? -36.125 43.719 17.125 1 26.14 678 ALA B CA 1
ATOM 10657 C C . ALA B 1 678 ? -37.125 43.969 18.25 1 26.14 678 ALA B C 1
ATOM 10659 O O . ALA B 1 678 ? -38.188 43.375 18.281 1 26.14 678 ALA B O 1
ATOM 10660 N N . PRO B 1 679 ? -36.594 44.75 19.375 1 25.41 679 PRO B N 1
ATOM 10661 C CA . PRO B 1 679 ? -37.438 45.25 20.484 1 25.41 679 PRO B CA 1
ATOM 10662 C C . PRO B 1 679 ? -38.531 46.188 20.016 1 25.41 679 PRO B C 1
ATOM 10664 O O . PRO B 1 679 ? -38.25 47.219 19.375 1 25.41 679 PRO B O 1
ATOM 10667 N N . SER B 1 680 ? -39.594 45.812 19.438 1 24.67 680 SER B N 1
ATOM 10668 C CA . SER B 1 680 ? -40.656 46.719 19.031 1 24.67 680 SER B CA 1
ATOM 10669 C C . SER B 1 680 ? -41.219 47.469 20.219 1 24.67 680 SER B C 1
ATOM 10671 O O . SER B 1 680 ? -41.656 46.875 21.203 1 24.67 680 SER B O 1
ATOM 10673 N N . HIS B 1 681 ? -40.719 48.781 20.594 1 23.08 681 HIS B N 1
ATOM 10674 C CA . HIS B 1 681 ? -41.375 49.781 21.422 1 23.08 681 HIS B CA 1
ATOM 10675 C C . HIS B 1 681 ? -42.844 49.969 21 1 23.08 681 HIS B C 1
ATOM 10677 O O . HIS B 1 681 ? -43.094 50.344 19.859 1 23.08 681 HIS B O 1
ATOM 10683 N N . LEU B 1 682 ? -43.719 49.156 21.453 1 23.55 682 LEU B N 1
ATOM 10684 C CA . LEU B 1 682 ? -45.156 49.312 21.312 1 23.55 682 LEU B CA 1
ATOM 10685 C C . LEU B 1 682 ? -45.625 50.594 21.953 1 23.55 682 LEU B C 1
ATOM 10687 O O . LEU B 1 682 ? -45.625 50.75 23.188 1 23.55 682 LEU B O 1
ATOM 10691 N N . ASP B 1 683 ? -45.312 51.781 21.438 1 20.86 683 ASP B N 1
ATOM 10692 C CA . ASP B 1 683 ? -45.969 53.031 21.875 1 20.86 683 ASP B CA 1
ATOM 10693 C C . ASP B 1 683 ? -47.469 52.969 21.625 1 20.86 683 ASP B C 1
ATOM 10695 O O . ASP B 1 683 ? -47.938 52.844 20.484 1 20.86 683 ASP B O 1
ATOM 10699 N N . ILE B 1 684 ? -48.188 52.219 22.516 1 24.03 684 ILE B N 1
ATOM 10700 C CA . ILE B 1 684 ? -49.656 52.156 22.672 1 24.03 684 ILE B CA 1
ATOM 10701 C C . ILE B 1 684 ? -50.219 53.562 22.797 1 24.03 684 ILE B C 1
ATOM 10703 O O . ILE B 1 684 ? -50.094 54.219 23.859 1 24.03 684 ILE B O 1
ATOM 10707 N N . SER B 1 685 ? -49.906 54.469 21.875 1 21.02 685 SER B N 1
ATOM 10708 C CA . SER B 1 685 ? -50.594 55.719 22.016 1 21.02 685 SER B CA 1
ATOM 10709 C C . SER B 1 685 ? -52.125 55.562 21.844 1 21.02 685 SER B C 1
ATOM 10711 O O . SER B 1 685 ? -52.594 55.094 20.812 1 21.02 685 SER B O 1
ATOM 10713 N N . CYS B 1 686 ? -52.75 55.062 23.016 1 22.83 686 CYS B N 1
ATOM 10714 C CA . CYS B 1 686 ? -54.188 55.156 23.281 1 22.83 686 CYS B CA 1
ATOM 10715 C C . CYS B 1 686 ? -54.75 56.531 22.859 1 22.83 686 CYS B C 1
ATOM 10717 O O . CYS B 1 686 ? -54.625 57.5 23.609 1 22.83 686 CYS B O 1
ATOM 10719 N N . ASN B 1 687 ? -54.438 56.969 21.641 1 21.62 687 ASN B N 1
ATOM 10720 C CA . ASN B 1 687 ? -55.062 58.219 21.281 1 21.62 687 ASN B CA 1
ATOM 10721 C C . ASN B 1 687 ? -56.594 58.125 21.328 1 21.62 687 ASN B C 1
ATOM 10723 O O . ASN B 1 687 ? -57.188 57.312 20.641 1 21.62 687 ASN B O 1
ATOM 10727 N N . SER B 1 688 ? -57.156 58.219 22.609 1 22.39 688 SER B N 1
ATOM 10728 C CA . SER B 1 688 ? -58.531 58.594 22.922 1 22.39 688 SER B CA 1
ATOM 10729 C C . SER B 1 688 ? -59.062 59.625 21.938 1 22.39 688 SER B C 1
ATOM 10731 O O . SER B 1 688 ? -58.438 60.688 21.734 1 22.39 688 SER B O 1
ATOM 10733 N N . PRO B 1 689 ? -59.75 59.125 20.781 1 25.48 689 PRO B N 1
ATOM 10734 C CA . PRO B 1 689 ? -60.406 60.156 19.969 1 25.48 689 PRO B CA 1
ATOM 10735 C C . PRO B 1 689 ? -61.188 61.156 20.812 1 25.48 689 PRO B C 1
ATOM 10737 O O . PRO B 1 689 ? -61.75 60.781 21.844 1 25.48 689 PRO B O 1
ATOM 10740 N N . GLU B 1 690 ? -60.688 62.344 21.031 1 23.88 690 GLU B N 1
ATOM 10741 C CA . GLU B 1 690 ? -61.469 63.438 21.609 1 23.88 690 GLU B CA 1
ATOM 10742 C C . GLU B 1 690 ? -62.875 63.5 21 1 23.88 690 GLU B C 1
ATOM 10744 O O . GLU B 1 690 ? -63.062 63.156 19.828 1 23.88 690 GLU B O 1
ATOM 10749 N N . PRO B 1 691 ? -63.938 63.5 21.891 1 27.08 691 PRO B N 1
ATOM 10750 C CA . PRO B 1 691 ? -65.312 63.875 21.562 1 27.08 691 PRO B CA 1
ATOM 10751 C C . PRO B 1 691 ? -65.438 65.062 20.562 1 27.08 691 PRO B C 1
ATOM 10753 O O . PRO B 1 691 ? -64.938 66.125 20.844 1 27.08 691 PRO B O 1
ATOM 10756 N N . VAL B 1 692 ? -65.062 64.812 19.219 1 22.23 692 VAL B N 1
ATOM 10757 C CA . VAL B 1 692 ? -65.938 65.75 18.5 1 22.23 692 VAL B CA 1
ATOM 10758 C C . VAL B 1 692 ? -67.375 65.188 18.469 1 22.23 692 VAL B C 1
ATOM 10760 O O . VAL B 1 692 ? -67.562 63.969 18.234 1 22.23 692 VAL B O 1
#

Foldseek 3Di:
DPPPQPPPDPPPPAQAFPVNVCVVVVPDADDDDDPPVRVQVVQLCVLVVVQVDPVSQWCLVVVVVVDDCVPAVVLLLVLLLQLLLQQQLQLQLLCVLLVHSLLSLVQQQLLLQQCSGQFDDFFFRKGDHNLLSNLNSLCCVPVVFFLLQLLQLLLVVLVVCLSGVVVVLLVLQDPLLVLLLLVLLLVVLVLVCVCLQQVPPPPPVVVCLVPVPPVVVVVSVVSGDCVSNVLLVVLLVQLVCCVPPNQVVVCVVVLAGDSSLSVSQVVQLVVLVVVVDDLSQFSQADLVSNPQDFDDGDDDDPSSSLSSVLSSSVQLSQQCCLRVVPVPDDGDSSSNSNSLSVSSNVSSRRSHGRMHTHNVSSVNSVSSVNRGSVSSNSSSVSSVVCSNVCSVSRRSGGPSSSSSVSSSSSVVSCVCCVVVVVQCPPDVLSVCLSNQSSVLSNPPSNSSVSSVVSSVSSVVSVLVVLQDWDKFWWDDDDLPDIDGPVPDPWPDPLALETEIETQHAAEPSNLVVVLVVLVVVLVVSVVSVVPPPDPPPPPPDCDPPDDDDDNDDDDPPPCPPPPDCPPPVVPDDPPDPCSAREYEYECLNHDEHDPNNLVSVLVSCVVCVVVRHHYAYEQDDSVRVSVCVVSVSCVRPPSSRYGNHPSSNVVVVVVVVDQPQSQRPPPPDRPRPRPDPDPPPPPPPPPDPDDD/DPPPQPPDDPPPPAQAFPVNVCVVVVPDADDDDDDPVRVQVVQLCVLVVVQVDPVSQWCLVPVVVVDDCVPAVVLLLVLLLQLLLQQQLVLQLLCVLLVHSLLSLVQQQLLLQQCSGQFDDFFFRKGDHNLLSNLNSLCCVPVVFFLLQLLQLLLVVLVVCLSGVVVVLLVLQDPLLVLLLLVLQLVVLVLVCVCLQQVPDPPQCVVCLVPVPVVVVVVSVVSGDVVSNVLLVVLLVQLVCCVPPVQVVVCVVVLAGDSSLSVSQVVQLVVLVVVVDDLSQFSQADLVSNPFDFDDGDDDDPSSSLSSVLSSSVQLSQQCCLRVVPVPDDGDSSSNSNSLSVSSNVSSRRSHGRMHTHNVSSVNSVSSVNRGSVSSNSSSVSSVVCSNVCSVSRRSGGPSSSSSVSSSSSVVSCVCCVVVVVQCPPDVLSVCLSNQSSVLSNPPSNSSVSSVVSSVSSVVSVLVVLQDWDKFWWDDDDLPDIDGPVPDPWPPPLALETEIETQHAAEPSNLVVVLVVLVVVLVVSVVSVVPPPDPPPPPPDPDPPDDPDDNDDDDPPPPPPPPDCPPPVVPDPPPDPCSAREYEYECLNHDEHDPNNLVSVLVSCVVCVVVRHHYAYEQDDSVRVSVCVVSVSCVRPPSSRYGNHPSSNVVVVVVVVDQPQPQRPPPPDRPRPRPDPDPPPPPPPPPPPPDD

Secondary structure (DSSP, 8-state):
--------S--------HHHHHHHTTB----S---HHHHHHHHHHHHHHT-SSGGGG-THHHHTTT--HHHHHHHHHHHHHHHHHHHHHHHHHHHHHTT-HHHHHHHHHHHHHHHHHH---SS--EE--HHHHHHHHHHHHHH---HHHHHHHHHHHHHHHHHTT-GGGGGGS-HHHHHHHHHHHHHHHHHHHHHHHHT--TTTHHHHHHTT-THHHHHHHHT--HHHHHHHHHHHHHHHHIIIIIHHHHHHHHSS---HHHHHHHHHHHHHHHHT--GGGB----GGGGS----PPPPPPHHHHHHHHHHHHHHHHHHHHHHHS-TTS---HHHHHHHHHHHHHHHGGGTPPP-EE-HHHHHHHHHTT--STHHHHHHHHHHHHHHHHSTTTGGGSBHHHHHHHHHHHHHHHHGGGHHHHHHHHH-HHHHHHHHHHHHHHHH-SSHHHHHHHHHHHHHHHHHHHHHS--EEEEEEEETTEEEETTTB------SSEEEEEE-S-B-TTTHHHHHHHHHHHHHHHHHHHHS--------------------------------S----TT---SSS----EEEEEE-TT---B-HHHHHHHHHHHHHHHHTTEEEEEES--HHHHHHHHHTTGGGTS-GGGEESSHHHHHHHHHHTT---------SS------------------------/--------S--------HHHHHHHTTB----S---HHHHHHHHHHHHHHT-SSGGGG-THHHHTTT--HHHHHHHHHHHHHHHHHHHHHHHHHHHHHTT-HHHHHHHHHHHHHHHHHH---SS--EE--HHHHHHHHHHHHHH---HHHHHHHHHHHHHHHHHTT-GGGGGGS-HHHHHHHHHHHHHHHHHHHHHHHHT--TTTHHHHHHTT-THHHHHHHHT--HHHHHHHHHHHHHHHHIIIIIHHHHHHHHSS---HHHHHHHHHHHHHHHHT--GGGB----GGGGS----PPPPPPHHHHHHHHHHHHHHHHHHHHHHHS-TTS---HHHHHHHHHHHHHHHGGGTPPP-EE-HHHHHHHHHTT--STHHHHHHHHHHHHHHHHSTTTGGGSBHHHHHHHHHHHHHHHHGGGHHHHHHHHH-HHHHHHHHHHHHHHHH-SSHHHHHHHHHHHHHHHHHHHHHS--EEEEEEEETTEEEETTTB------SSEEEEEE-S-B-TTTHHHHHHHHHHHHHHHHHHHHS--------------------------------S----TT---S-S----EEEEEE-TT---B-HHHHHHHHHHHHHHHHTTEEEEEES--HHHHHHHHHTTGGGTS-GGGEESSHHHHHHHHHHTT---------SS------------------------

pLDDT: mean 72.45, std 21.74, range [18.31, 95.94]

Nearest PDB structures (foldseek):
  8opq-assembly1_B  TM=7.882E-01  e=4.060E-29  Homo sapiens
  7wl8-assembly1_A  TM=7.978E-01  e=1.441E-27  Mus musculus
  7xuj-assembly1_B  TM=7.779E-01  e=4.321E-28  Homo sapiens
  7xuh-assembly1_A  TM=7.610E-01  e=6.456E-28  Homo sapiens
  7xul-assembly1_A  TM=7.628E-01  e=1.103E-27  Homo sapiens

Organism: Haemonchus contortus (NCBI:txid6289)

Radius of gyration: 38.15 Å; Cα contacts (8 Å, |Δi|>4): 1959; chains: 2; bounding box: 140×113×83 Å

InterPro domains:
  IPR001902 SLC26A/SulP transporter [PTHR11814] (52-653)
  IPR002645 STAS domain [PF01740] (498-649)
  IPR002645 STAS domain [PS50801] (499-653)
  IPR011547 SLC26A/SulP transporter domain [PF00916] (75-436)
  IPR036513 STAS domain superfamily [G3DSA:3.30.750.24] (469-656)
  IPR036513 STAS domain superfamily [SSF52091] (498-654)

Sequence (1384 aa):
MDSVSLLGPPAQPKAVNQDEFDSRFNFIRYKKKKTNREVLLRLIADNLHSYKSAKDLLPFLSWIRNYDMRAKAVRDLFGSFLIAAILIPQGLMNGFLSSDIPAGLLAILLPHAVYPFFGSARHCSLGAFSIASFLVYSSMHHSGSSVATLTLGCGLFQMIHFAFPLDFVLSFVPTNLLLGFNLGVTIRIFLHLWPTIMNFRTEQCSKILNGFCVDSISACVFSMDYGPLLIFAVSLVILFVFKWKLNTKLSESIGTTIPHEMIILLIATLASYFIGLSDAALLQVKAESIIPSVVQPSVPNAFVIVDAFAIFLFIVVSHMKAICRREQQPVNKKQELFCMSIISLLSGPFGILPVTSSMNDNQIELETRNYSLISNLLSALWMTITLYFARSIFGLIPSSVVAAMILSAVCDVCLNLRHLRVLCSSYICDAVIFVSALLSALFIPNLCLAFLVAVTIGLLSIVIRTQRPKCDVVVRATENCYIEENRYECEGLDAPLRILRITSPLIFANCEVVREEISKQAAAVKGLFETGIESRTPSMRSQPLMAVNECVSGRASLIIITHDSDPDPLQMNPSDSPTFKCIVLDCSGVAYVDPEAVKMLSQVYTELRDDSIRLLFAGVNANIRDFLEITNFYALVPRSLFFPTLQDALSSLRNTNFPFHMSVSMNGYRDVVTLSTAPSHLDISCNSPEPVMDSVSLLGPPAQPKAVNQDEFDSRFNFIRYKKKKTNREVLLRLIADNLHSYKSAKDLLPFLSWIRNYDMRAKAVRDLFGSFLIAAILIPQGLMNGFLSSDIPAGLLAILLPHAVYPFFGSARHCSLGAFSIASFLVYSSMHHSGSSVATLTLGCGLFQMIHFAFPLDFVLSFVPTNLLLGFNLGVTIRIFLHLWPTIMNFRTEQCSKILNGFCVDSISACVFSMDYGPLLIFAVSLVILFVFKWKLNTKLSESIGTTIPHEMIILLIATLASYFIGLSDAALLQVKAESIIPSVVQPSVPNAFVIVDAFAIFLFIVVSHMKAICRREQQPVNKKQELFCMSIISLLSGPFGILPVTSSMNDNQIELETRNYSLISNLLSALWMTITLYFARSIFGLIPSSVVAAMILSAVCDVCLNLRHLRVLCSSYICDAVIFVSALLSALFIPNLCLAFLVAVTIGLLSIVIRTQRPKCDVVVRATENCYIEENRYECEGLDAPLRILRITSPLIFANCEVVREEISKQAAAVKGLFETGIESRTPSMRSQPLMAVNECVSGRASLIIITHDSDPDPLQMNPSDSPTFKCIVLDCSGVAYVDPEAVKMLSQVYTELRDDSIRLLFAGVNANIRDFLEITNFYALVPRSLFFPTLQDALSSLRNTNFPFHMSVSMNGYRDVVTLSTAPSHLDISCNSPEPV

Solvent-accessible surface area (backbone atoms only — not comparable to full-atom values): 74579 Å² total; per-residue (Å²): 135,78,76,70,73,73,75,64,72,82,72,72,81,73,53,45,39,36,65,59,43,35,66,72,47,47,56,53,70,80,74,79,79,71,49,65,66,52,50,52,52,44,49,39,46,53,54,54,51,70,50,86,45,78,64,67,62,32,46,35,69,60,52,63,73,65,58,57,61,86,81,41,45,69,51,26,52,55,36,11,51,52,50,31,44,46,42,51,50,42,12,44,35,21,2,55,57,40,75,36,45,40,24,18,45,46,18,39,31,53,42,27,58,49,38,47,45,29,36,60,57,59,63,73,44,51,24,44,40,64,67,58,26,39,33,53,32,30,35,32,72,70,61,69,46,48,57,16,31,37,15,31,41,21,11,50,52,32,43,49,43,54,58,33,87,50,68,64,62,55,39,52,61,51,67,51,36,51,52,20,27,50,46,17,44,43,52,48,51,52,61,63,44,43,44,62,34,32,57,50,76,69,76,65,51,60,53,35,76,78,40,86,44,63,70,57,53,61,63,50,62,77,64,43,48,62,62,42,38,48,48,20,52,53,45,35,50,51,52,51,49,38,61,68,54,40,47,59,54,42,26,68,70,72,57,43,84,75,49,59,64,38,50,51,50,52,51,48,28,53,48,33,65,73,71,59,65,58,70,85,47,24,55,72,48,58,48,71,58,60,50,85,50,82,41,82,59,57,85,71,49,74,62,37,50,51,36,12,48,35,51,31,52,52,34,52,41,44,26,50,54,35,57,60,67,44,86,86,52,89,65,52,65,62,43,38,36,43,30,49,13,51,46,23,48,64,28,6,47,44,32,16,50,56,56,32,38,43,50,67,54,27,48,51,40,52,60,51,62,40,79,46,47,63,24,35,43,49,15,23,48,52,41,52,51,46,55,65,73,42,29,73,54,55,28,46,28,43,42,22,45,44,51,25,51,44,52,57,60,48,49,58,65,51,64,57,44,68,57,42,55,58,44,42,69,71,36,55,69,52,28,49,35,19,50,46,12,21,48,28,31,62,69,35,80,41,37,31,57,15,47,48,50,29,42,49,50,43,49,46,54,54,50,55,54,54,29,59,54,53,68,42,52,43,39,75,76,47,98,87,36,71,39,51,49,92,42,27,77,66,51,64,82,82,51,46,58,47,36,39,35,35,24,35,57,40,30,63,50,22,38,65,54,52,49,50,51,52,51,52,53,50,46,53,50,53,49,64,64,70,53,78,78,75,78,79,70,76,85,71,79,80,68,85,76,81,85,79,85,86,83,86,83,84,80,86,82,82,82,75,85,74,71,88,75,65,79,58,84,77,69,70,78,80,77,61,86,66,83,62,30,36,40,36,39,34,30,62,9,34,55,48,67,35,71,60,23,52,52,50,52,52,50,52,50,52,54,34,50,74,68,62,31,46,72,35,40,13,23,66,46,69,70,45,53,52,48,37,56,74,68,52,44,52,77,78,47,60,67,79,41,30,14,60,35,62,64,28,44,51,44,48,44,45,72,60,79,42,81,64,75,67,55,48,60,45,86,83,71,68,73,71,74,75,75,76,84,76,84,76,82,77,79,76,75,78,77,73,80,72,92,123,136,78,76,66,75,72,73,64,73,82,74,72,80,73,53,47,40,35,66,56,43,35,65,72,49,49,55,54,70,79,74,82,81,71,49,64,64,52,50,53,51,44,50,40,46,53,54,55,52,70,49,87,45,79,65,67,63,33,45,34,69,60,52,64,73,67,58,58,62,86,80,42,45,68,52,28,52,55,36,11,51,50,48,30,42,46,43,51,51,44,13,46,35,22,2,54,58,40,75,35,45,40,22,16,46,46,17,39,32,54,43,27,57,49,38,46,45,30,36,60,58,58,61,72,42,51,24,45,40,62,69,60,25,40,34,51,32,28,36,33,72,70,60,69,45,47,56,16,32,36,14,31,41,22,10,50,53,32,43,49,42,53,58,34,85,50,68,64,62,55,37,54,61,49,67,52,36,51,51,20,28,49,46,18,43,42,53,48,50,52,61,64,43,41,44,62,34,34,56,49,74,69,77,66,50,59,55,34,77,78,38,87,44,62,69,57,54,61,64,51,61,76,66,44,47,62,63,42,39,47,49,20,52,51,45,34,52,52,51,50,47,39,60,67,55,41,45,60,54,41,26,68,70,71,57,43,84,76,50,58,65,38,52,53,51,52,51,46,26,52,48,32,64,74,71,59,65,58,71,85,50,24,53,70,49,60,48,73,58,59,51,87,50,83,41,82,60,58,84,71,50,74,62,38,51,52,35,14,48,34,49,32,52,52,34,52,40,46,26,49,53,35,59,60,67,44,84,85,53,89,64,53,66,62,44,38,36,46,31,49,14,51,45,23,48,65,28,5,47,44,31,16,50,59,57,32,38,44,50,66,53,27,49,50,41,53,59,51,63,41,78,46,46,61,24,35,44,48,16,23,48,51,40,52,52,46,55,65,72,43,29,71,56,53,29,47,29,43,43,21,48,44,50,24,50,46,52,58,60,48,50,58,65,49,64,56,44,70,56,43,56,58,44,43,69,72,36,57,68,50,29,49,36,18,50,47,12,20,48,28,32,63,69,35,82,40,38,31,58,14,49,48,50,29,43,49,50,42,48,46,52,54,50,55,55,55,28,58,54,53,69,41,52,44,38,75,74,47,99,86,36,71,39,50,47,91,42,27,76,66,52,65,81,82,50,47,55,46,38,39,35,36,25,36,55,38,30,63,51,23,37,65,54,53,51,50,52,50,50,50,52,50,48,52,51,52,47,62,64,70,55,77,76,75,78,78,71,75,84,69,79,78,69,84,74,80,84,78,83,88,82,87,83,83,82,85,84,81,83,76,84,73,67,88,74,66,80,56,87,77,68,71,77,81,76,60,88,70,80,63,30,36,39,37,39,35,30,61,9,33,55,46,67,37,72,58,24,51,51,49,52,54,48,50,50,53,52,32,49,74,67,61,30,47,71,35,41,13,24,65,45,69,71,45,52,52,49,38,55,75,68,54,45,52,79,78,45,61,65,81,43,30,14,61,34,63,64,28,44,52,43,49,45,46,72,62,78,43,82,64,74,65,55,47,60,46,85,82,71,68,69,70,70,78,74,77,81,75,83,74,82,76,78,77,73,76,73,71,77,70,89,121

=== Feature glossary ===
Reading guide. The protein is described through the following features:

Foldseek 3Di. A 3Di character summarizes, for each residue, the relative orientation of the Cα frame of its nearest spatial neighbor. Because it encodes fold topology rather than chemistry, 3Di alignments detect remote structural similarity that sequence alignment misses.

Contact-map, Ramachandran, and PAE plots. Plot images: a contact map (which residues are close in 3D, as an N×N binary image), a Ramachandran scatter (backbone torsion angles, revealing secondary-structure composition at a glance), and — for AlphaFold structures — a PAE heatmap (pairwise prediction confidence).

Radius of gyration, Cα contacts, bounding box. Radius of gyration (Rg) is the root-mean-square distance of Cα atoms from their centroid — a single number for overall size and compactness. A globular domain of N residues has Rg ≈ 2.2·N^0.38 Å; an extended or disordered chain has a much larger Rg. The Cα contact count is the number of residue pairs whose Cα atoms are within 8 Å and are more than four positions apart in sequence — a standard proxy for tertiary packing density. The bounding box is the smallest axis-aligned box enclosing all Cα atoms.

Secondary structure (8-state, DSSP). Eight-state secondary structure (DSSP): H is the canonical α-helix, G the tighter 3₁₀-helix, I the wider π-helix; E/B are β-structure, T and S are turns and bends, and '-' is everything else. DSSP derives these from the pattern of main-chain N–H···O=C hydrogen bonds, not from the sequence.

B-factor. B-factor (Debye–Waller factor) reflects atomic displacement in the crystal lattice. It is an experimental observable (units Å²), not a prediction; low values mean the atom is pinned down, high values mean it moves or is heterogeneous across the crystal.

pLDDT. pLDDT is the predicted lDDT-Cα score: AlphaFold's confidence that the local environment of each residue (all inter-atomic distances within 15 Å) is correctly placed. It is a per-residue number between 0 and 100, with higher meaning more reliable.

Nearest PDB structures. Nearest PDB neighbors are the top structural matches found by Foldseek when searching this structure against the entire Protein Data Bank. Each hit reports a TM-score (0 to 1; >0.5 almost always implies the same fold) and an E-value. These are *structural* homologs — they may share no detectable sequence similarity.

Solvent-accessible surface area. Accessible surface area quantifies burial. A residue with SASA near zero is packed into the hydrophobic core; one with SASA >100 Å² sits on the surface. Computed here via the Shrake–Rupley numerical algorithm with a 1.4 Å probe.

Rendered structure images. Structure images are PyMOL renders from six orthogonal camera directions. Cartoon representation draws helices as coils and strands as arrows; sticks shows the backbone as bonds; surface shows the solvent-excluded envelope. Rainbow coloring maps sequence position to hue (blue→red, N→C); chain coloring assigns a distinct color per polypeptide.

Backbone torsions (φ/ψ). φ (phi) and ψ (psi) are the two rotatable backbone dihedrals per residue: φ is the C(i-1)–N–Cα–C torsion, ψ is the N–Cα–C–N(i+1) torsion, both in degrees on (−180°, 180°]. α-helical residues cluster near (−60°, −45°); β-strand residues near (−120°, +130°). A Ramachandran plot is simply a scatter of (φ, ψ) for every residue.

Predicted aligned error. Predicted Aligned Error (PAE) is an AlphaFold confidence matrix: entry (i, j) is the expected error in the position of residue j, in ångströms, when the prediction is superimposed on the true structure at residue i. Low PAE within a block of residues means that block is internally rigid and well-predicted; high PAE between two blocks means their relative placement is uncertain even if each block individually is confident.

mmCIF coordinates. Structure coordinates are given as an mmCIF _atom_site loop: one row per atom with element, residue name, chain id, sequence number, and x/y/z position in Å. Only the four main-chain atoms per residue are included here; side chains are omitted to keep the record compact.

InterPro / GO / CATH / organism. Database cross-references. InterPro integrates a dozen domain/family signature databases into unified entries with residue-range hits. GO terms attach function/process/location labels with evidence codes. CATH codes position the fold in a four-level structural taxonomy. Organism is the NCBI-taxonomy species name.

Secondary structure (3-state, P-SEA). SS3 is a coarse helix/strand/coil call (letters a/b/c) made by the P-SEA algorithm from inter-Cα distances and dihedrals. It is less detailed than DSSP but needs only Cα positions.

Sequence. Sequence gives the chain of amino acids in standard one-letter code (A=alanine, C=cysteine, …, Y=tyrosine), read N→C. It is the only feature that is directly encoded by the gene; all structural features are derived from the folded form of this sequence.